Protein AF-0000000086142901 (afdb_homodimer)

Sequence (1434 aa):
MTILTLAIFSTAFSLIFLIIALRGPKYGRAIRNGGNLTPSSAAFLTSFFAKLIELSFVTVVVAFIGQALARRAFKLERARGITLAELNMRAWILQPGTMLTQWESVRYAGITFLGIVSFLAALFAILYTSAATALVQPQLVLPGFENRVLQGIVKSQYANVNYIGENCKTPIQSLYDQEFNKANPDVSKTTCLQIEYAASAYSNFHSYLGTWRDHSWGFGNSTTQLQTRPPGYAQFNGNTTVVAPWIEQKEVNQAAFQGYIINNVTMAMPHVGIVQAAIDPANDIMQPSEVQGALYNIRASVPSPMVNVLCLTMNKTALSPFVYNTWDRNPTACNETDWVTNGAWPRCVDYNGTFTNLTNHQNWDKNLEDIFRWGERWGPNKNPPIFPTLPKDYNTIVNDTIGLATWGATSIYLLLKGGPMDVSQAPTGGSDGTNYALCQMQAGLTANCYSSYNASIAGGSMEAVCGSGDPLQFDHSVPDATKGNDTLSKDWPNIAGEWARSLSLNAGLFSGNASNARLLSQLIVTSKANLSTTIPSIAEALAVLAGNTLIQSAMDSPFTMFWNYTNPTIDGSPQYFNASVRIQQYASGGSATYQKPFHVVLVAVVLMNVAILSYFFCHRDWYTDFSEPVHLFSLAVNSPPSYELAGSCGSGPSGDMYKTSWKLHRDGEHFYVDSQKQSGNNTAEFDSPRFSRRRLTQTFEMGSPMGKFKDRFSRQSMTILTLAIFSTAFSLIFLIIALRGPKYGRAIRNGGNLTPSSAAFLTSFFAKLIELSFVTVVVAFIGQALARRAFKLERARGITLAELNMRAWILQPGTMLTQWESVRYAGITFLGIVSFLAALFAILYTSAATALVQPQLVLPGFENRVLQGIVKSQYANVNYIGENCKTPIQSLYDQEFNKANPDVSKTTCLQIEYAASAYSNFHSYLGTWRDHSWGFGNSTTQLQTRPPGYAQFNGNTTVVAPWIEQKEVNQAAFQGYIINNVTMAMPHVGIVQAAIDPANDIMQPSEVQGALYNIRASVPSPMVNVLCLTMNKTALSPFVYNTWDRNPTACNETDWVTNGAWPRCVDYNGTFTNLTNHQNWDKNLEDIFRWGERWGPNKNPPIFPTLPKDYNTIVNDTIGLATWGATSIYLLLKGGPMDVSQAPTGGSDGTNYALCQMQAGLTANCYSSYNASIAGGSMEAVCGSGDPLQFDHSVPDATKGNDTLSKDWPNIAGEWARSLSLNAGLFSGNASNARLLSQLIVTSKANLSTTIPSIAEALAVLAGNTLIQSAMDSPFTMFWNYTNPTIDGSPQYFNASVRIQQYASGGSATYQKPFHVVLVAVVLMNVAILSYFFCHRDWYTDFSEPVHLFSLAVNSPPSYELAGSCGSGPSGDMYKTSWKLHRDGEHFYVDSQKQSGNNTAEFDSPRFSRRRLTQTFEMGSPMGKFKDRFSRQS

Nearest PDB structures (foldseek):
  7unf-assembly1_4  TM=2.293E-01  e=8.796E+00  Homo sapiens

pLDDT: mean 80.05, std 17.32, range [23.03, 98.19]

Structure (mmCIF, N/CA/C/O backbone):
data_AF-0000000086142901-model_v1
#
loop_
_entity.id
_entity.type
_entity.pdbx_description
1 polymer 'Uncharacterized protein'
#
loop_
_atom_site.group_PDB
_atom_site.id
_atom_site.type_symbol
_atom_site.label_atom_id
_atom_site.label_alt_id
_atom_site.label_comp_id
_atom_site.label_asym_id
_atom_site.label_entity_id
_atom_site.label_seq_id
_atom_site.pdbx_PDB_ins_code
_atom_site.Cartn_x
_atom_site.Cartn_y
_atom_site.Cartn_z
_atom_site.occupancy
_atom_site.B_iso_or_equiv
_atom_site.auth_seq_id
_atom_site.auth_comp_id
_atom_site.auth_asym_id
_atom_site.auth_atom_id
_atom_site.pdbx_PDB_model_num
ATOM 1 N N . MET A 1 1 ? -5.469 44.438 41.812 1 62.5 1 MET A N 1
ATOM 2 C CA . MET A 1 1 ? -5.605 42.969 41.906 1 62.5 1 MET A CA 1
ATOM 3 C C . MET A 1 1 ? -5.738 42.344 40.531 1 62.5 1 MET A C 1
ATOM 5 O O . MET A 1 1 ? -5.105 41.344 40.25 1 62.5 1 MET A O 1
ATOM 9 N N . THR A 1 2 ? -6.348 43.062 39.688 1 76.69 2 THR A N 1
ATOM 10 C CA . THR A 1 2 ? -6.594 42.469 38.375 1 76.69 2 THR A CA 1
ATOM 11 C C . THR A 1 2 ? -5.309 42.406 37.531 1 76.69 2 THR A C 1
ATOM 13 O O . THR A 1 2 ? -5.039 41.438 36.875 1 76.69 2 THR A O 1
ATOM 16 N N . ILE A 1 3 ? -4.422 43.406 37.781 1 80.38 3 ILE A N 1
ATOM 17 C CA . ILE A 1 3 ? -3.191 43.438 37 1 80.38 3 ILE A CA 1
ATOM 18 C C . ILE A 1 3 ? -2.225 42.375 37.5 1 80.38 3 ILE A C 1
ATOM 20 O O . ILE A 1 3 ? -1.501 41.75 36.719 1 80.38 3 ILE A O 1
ATOM 24 N N . LEU A 1 4 ? -2.305 42.188 38.812 1 85.06 4 LEU A N 1
ATOM 25 C CA . LEU A 1 4 ? -1.436 41.156 39.375 1 85.06 4 LEU A CA 1
ATOM 26 C C . LEU A 1 4 ? -1.856 39.781 38.906 1 85.06 4 LEU A C 1
ATOM 28 O O . LEU A 1 4 ? -1.008 38.938 38.594 1 85.06 4 LEU A O 1
ATOM 32 N N . THR A 1 5 ? -3.156 39.594 38.812 1 86.81 5 THR A N 1
ATOM 33 C CA . THR A 1 5 ? -3.658 38.312 38.312 1 86.81 5 THR A CA 1
ATOM 34 C C . THR A 1 5 ? -3.281 38.094 36.844 1 86.81 5 THR A C 1
ATOM 36 O O . THR A 1 5 ? -2.969 37 36.438 1 86.81 5 THR A O 1
ATOM 39 N N . LEU A 1 6 ? -3.301 39.094 36.094 1 88.25 6 LEU A N 1
ATOM 40 C CA . LEU A 1 6 ? -2.936 39 34.688 1 88.25 6 LEU A CA 1
ATOM 41 C C . LEU A 1 6 ? -1.439 38.75 34.531 1 88.25 6 LEU A C 1
ATOM 43 O O . LEU A 1 6 ? -1.016 38.062 33.594 1 88.25 6 LEU A O 1
ATOM 47 N N . ALA A 1 7 ? -0.731 39.375 35.438 1 89.94 7 ALA A N 1
ATOM 48 C CA . ALA A 1 7 ? 0.712 39.156 35.406 1 89.94 7 ALA A CA 1
ATOM 49 C C . ALA A 1 7 ? 1.062 37.719 35.719 1 89.94 7 ALA A C 1
ATOM 51 O O . ALA A 1 7 ? 1.968 37.125 35.125 1 89.94 7 ALA A O 1
ATOM 52 N N . ILE A 1 8 ? 0.31 37.25 36.625 1 93.62 8 ILE A N 1
ATOM 53 C CA . ILE A 1 8 ? 0.53 35.844 37 1 93.62 8 ILE A CA 1
ATOM 54 C C . ILE A 1 8 ? 0.117 34.938 35.812 1 93.62 8 ILE A C 1
ATOM 56 O O . ILE A 1 8 ? 0.821 33.969 35.5 1 93.62 8 ILE A O 1
ATOM 60 N N . PHE A 1 9 ? -0.939 35.188 35.219 1 92.56 9 PHE A N 1
ATOM 61 C CA . PHE A 1 9 ? -1.415 34.406 34.062 1 92.56 9 PHE A CA 1
ATOM 62 C C . PHE A 1 9 ? -0.41 34.469 32.938 1 92.56 9 PHE A C 1
ATOM 64 O O . PHE A 1 9 ? -0.052 33.438 32.344 1 92.56 9 PHE A O 1
ATOM 71 N N . SER A 1 10 ? 0.023 35.594 32.562 1 93.25 10 SER A N 1
ATOM 72 C CA . SER A 1 10 ? 0.961 35.75 31.453 1 93.25 10 SER A CA 1
ATOM 73 C C . SER A 1 10 ? 2.275 35.031 31.734 1 93.25 10 SER A C 1
ATOM 75 O O . SER A 1 10 ? 2.852 34.438 30.828 1 93.25 10 SER A O 1
ATOM 77 N N . THR A 1 11 ? 2.725 35.125 32.906 1 95.81 11 THR A N 1
ATOM 78 C CA . THR A 1 11 ? 3.977 34.469 33.25 1 95.81 11 THR A CA 1
ATOM 79 C C . THR A 1 11 ? 3.812 32.938 33.25 1 95.81 11 THR A C 1
ATOM 81 O O . THR A 1 11 ? 4.645 32.219 32.688 1 95.81 11 THR A O 1
ATOM 84 N N . ALA A 1 12 ? 2.719 32.531 33.781 1 96.38 12 ALA A N 1
ATOM 85 C CA . ALA A 1 12 ? 2.496 31.078 33.875 1 96.38 12 ALA A CA 1
ATOM 86 C C . ALA A 1 12 ? 2.311 30.484 32.469 1 96.38 12 ALA A C 1
ATOM 88 O O . ALA A 1 12 ? 2.93 29.469 32.125 1 96.38 12 ALA A O 1
ATOM 89 N N . PHE A 1 13 ? 1.517 31.016 31.672 1 96.5 13 PHE A N 1
ATOM 90 C CA . PHE A 1 13 ? 1.195 30.438 30.375 1 96.5 13 PHE A CA 1
ATOM 91 C C . PHE A 1 13 ? 2.344 30.641 29.391 1 96.5 13 PHE A C 1
ATOM 93 O O . PHE A 1 13 ? 2.57 29.812 28.516 1 96.5 13 PHE A O 1
ATOM 100 N N . SER A 1 14 ? 3.006 31.75 29.469 1 96.44 14 SER A N 1
ATOM 101 C CA . SER A 1 14 ? 4.191 31.922 28.641 1 96.44 14 SER A CA 1
ATOM 102 C C . SER A 1 14 ? 5.27 30.906 29 1 96.44 14 SER A C 1
ATOM 104 O O . SER A 1 14 ? 5.996 30.422 28.125 1 96.44 14 SER A O 1
ATOM 106 N N . LEU A 1 15 ? 5.344 30.672 30.297 1 96.81 15 LEU A N 1
ATOM 107 C CA . LEU A 1 15 ? 6.297 29.656 30.734 1 96.81 15 LEU A CA 1
ATOM 108 C C . LEU A 1 15 ? 5.906 28.281 30.203 1 96.81 15 LEU A C 1
ATOM 110 O O . LEU A 1 15 ? 6.77 27.5 29.781 1 96.81 15 LEU A O 1
ATOM 114 N N . ILE A 1 16 ? 4.668 27.969 30.219 1 96.38 16 ILE A N 1
ATOM 115 C CA . ILE A 1 16 ? 4.18 26.688 29.719 1 96.38 16 ILE A CA 1
ATOM 116 C C . ILE A 1 16 ? 4.508 26.578 28.234 1 96.38 16 ILE A C 1
ATOM 118 O O . ILE A 1 16 ? 4.992 25.531 27.781 1 96.38 16 ILE A O 1
ATOM 122 N N . PHE A 1 17 ? 4.27 27.609 27.484 1 96.62 17 PHE A N 1
ATOM 123 C CA . PHE A 1 17 ? 4.539 27.594 26.047 1 96.62 17 PHE A CA 1
ATOM 124 C C . PHE A 1 17 ? 6.031 27.438 25.781 1 96.62 17 PHE A C 1
ATOM 126 O O . PHE A 1 17 ? 6.426 26.75 24.844 1 96.62 17 PHE A O 1
ATOM 133 N N . LEU A 1 18 ? 6.824 28.078 26.609 1 96.19 18 LEU A N 1
ATOM 134 C CA . LEU A 1 18 ? 8.266 27.938 26.453 1 96.19 18 LEU A CA 1
ATOM 135 C C . LEU A 1 18 ? 8.711 26.5 26.75 1 96.19 18 LEU A C 1
ATOM 137 O O . LEU A 1 18 ? 9.523 25.953 26.016 1 96.19 18 LEU A O 1
ATOM 141 N N . ILE A 1 19 ? 8.148 25.953 27.75 1 95.94 19 ILE A N 1
ATOM 142 C CA . ILE A 1 19 ? 8.5 24.578 28.094 1 95.94 19 ILE A CA 1
ATOM 143 C C . ILE A 1 19 ? 8.094 23.641 26.969 1 95.94 19 ILE A C 1
ATOM 145 O O . ILE A 1 19 ? 8.852 22.734 26.609 1 95.94 19 ILE A O 1
ATOM 149 N N . ILE A 1 20 ? 6.965 23.781 26.375 1 94.88 20 ILE A N 1
ATOM 150 C CA . ILE A 1 20 ? 6.48 22.953 25.281 1 94.88 20 ILE A CA 1
ATOM 151 C C . ILE A 1 20 ? 7.391 23.125 24.062 1 94.88 20 ILE A C 1
ATOM 153 O O . ILE A 1 20 ? 7.715 22.141 23.391 1 94.88 20 ILE A O 1
ATOM 157 N N . ALA A 1 21 ? 7.801 24.312 23.828 1 94.56 21 ALA A N 1
ATOM 158 C CA . ALA A 1 21 ? 8.656 24.594 22.672 1 94.56 21 ALA A CA 1
ATOM 159 C C . ALA A 1 21 ? 10.047 23.984 22.875 1 94.56 21 ALA A C 1
ATOM 161 O O . ALA A 1 21 ? 10.664 23.5 21.906 1 94.56 21 ALA A O 1
ATOM 162 N N . LEU A 1 22 ? 10.547 24.031 24.094 1 93.19 22 LEU A N 1
ATOM 163 C CA . LEU A 1 22 ? 11.891 23.531 24.359 1 93.19 22 LEU A CA 1
ATOM 164 C C . LEU A 1 22 ? 11.883 22 24.469 1 93.19 22 LEU A C 1
ATOM 166 O O . LEU A 1 22 ? 12.789 21.344 23.969 1 93.19 22 LEU A O 1
ATOM 170 N N . ARG A 1 23 ? 10.922 21.469 25.125 1 91.44 23 ARG A N 1
ATOM 171 C CA . ARG A 1 23 ? 10.867 20.016 25.328 1 91.44 23 ARG A CA 1
ATOM 172 C C . ARG A 1 23 ? 10.352 19.312 24.078 1 91.44 23 ARG A C 1
ATOM 174 O O . ARG A 1 23 ? 10.742 18.172 23.797 1 91.44 23 ARG A O 1
ATOM 181 N N . GLY A 1 24 ? 9.555 19.938 23.359 1 89.69 24 GLY A N 1
ATOM 182 C CA . GLY A 1 24 ? 8.984 19.328 22.172 1 89.69 24 GLY A CA 1
ATOM 183 C C . GLY A 1 24 ? 8.289 18 22.453 1 89.69 24 GLY A C 1
ATOM 184 O O . GLY A 1 24 ? 8.68 16.969 21.938 1 89.69 24 GLY A O 1
ATOM 185 N N . PRO A 1 25 ? 7.309 18.047 23.219 1 90 25 PRO A N 1
ATOM 186 C CA . PRO A 1 25 ? 6.609 16.812 23.562 1 90 25 PRO A CA 1
ATOM 187 C C . PRO A 1 25 ? 5.922 16.156 22.359 1 90 25 PRO A C 1
ATOM 189 O O . PRO A 1 25 ? 5.434 16.859 21.469 1 90 25 PRO A O 1
ATOM 192 N N . LYS A 1 26 ? 5.895 14.875 22.438 1 88.44 26 LYS A N 1
ATOM 193 C CA . LYS A 1 26 ? 5.156 14.086 21.469 1 88.44 26 LYS A CA 1
ATOM 194 C C . LYS A 1 26 ? 3.75 13.766 21.969 1 88.44 26 LYS A C 1
ATOM 196 O O . LYS A 1 26 ? 3.572 13.336 23.109 1 88.44 26 LYS A O 1
ATOM 201 N N . TYR A 1 27 ? 2.814 14.016 21.125 1 88.69 27 TYR A N 1
ATOM 202 C CA . TYR A 1 27 ? 1.436 13.93 21.594 1 88.69 27 TYR A CA 1
ATOM 203 C C . TYR A 1 27 ? 0.85 12.547 21.312 1 88.69 27 TYR A C 1
ATOM 205 O O . TYR A 1 27 ? -0.23 12.211 21.797 1 88.69 27 TYR A O 1
ATOM 213 N N . GLY A 1 28 ? 1.497 11.688 20.656 1 80.81 28 GLY A N 1
ATOM 214 C CA . GLY A 1 28 ? 1.035 10.328 20.391 1 80.81 28 GLY A CA 1
ATOM 215 C C . GLY A 1 28 ? -0.374 10.281 19.828 1 80.81 28 GLY A C 1
ATOM 216 O O . GLY A 1 28 ? -0.684 10.953 18.844 1 80.81 28 GLY A O 1
ATOM 217 N N . ARG A 1 29 ? -1.363 9.625 20.562 1 83.81 29 ARG A N 1
ATOM 218 C CA . ARG A 1 29 ? -2.729 9.422 20.094 1 83.81 29 ARG A CA 1
ATOM 219 C C . ARG A 1 29 ? -3.639 10.562 20.516 1 83.81 29 ARG A C 1
ATOM 221 O O . ARG A 1 29 ? -4.816 10.594 20.156 1 83.81 29 ARG A O 1
ATOM 228 N N . ALA A 1 30 ? -3.037 11.461 21.125 1 85.25 30 ALA A N 1
ATOM 229 C CA . ALA A 1 30 ? -3.855 12.586 21.578 1 85.25 30 ALA A CA 1
ATOM 230 C C . ALA A 1 30 ? -4.297 13.438 20.391 1 85.25 30 ALA A C 1
ATOM 232 O O . ALA A 1 30 ? -5.395 14 20.391 1 85.25 30 ALA A O 1
ATOM 233 N N . ILE A 1 31 ? -3.406 13.562 19.438 1 86.06 31 ILE A N 1
ATOM 234 C CA . ILE A 1 31 ? -3.738 14.305 18.219 1 86.06 31 ILE A CA 1
ATOM 235 C C . ILE A 1 31 ? -3.809 13.344 17.031 1 86.06 31 ILE A C 1
ATOM 237 O O . ILE A 1 31 ? -2.793 12.773 16.625 1 86.06 31 ILE A O 1
ATOM 241 N N . ARG A 1 32 ? -5.008 13.023 16.609 1 79.56 32 ARG A N 1
ATOM 242 C CA . ARG A 1 32 ? -5.211 12.117 15.484 1 79.56 32 ARG A CA 1
ATOM 243 C C . ARG A 1 32 ? -6.438 12.516 14.672 1 79.56 32 ARG A C 1
ATOM 245 O O . ARG A 1 32 ? -7.242 13.344 15.125 1 79.56 32 ARG A O 1
ATOM 252 N N . ASN A 1 33 ? -6.402 11.852 13.523 1 74.06 33 ASN A N 1
ATOM 253 C CA . ASN A 1 33 ? -7.586 12.078 12.695 1 74.06 33 ASN A CA 1
ATOM 254 C C . ASN A 1 33 ? -8.812 11.367 13.266 1 74.06 33 ASN A C 1
ATOM 256 O O . ASN A 1 33 ? -8.773 10.172 13.547 1 74.06 33 ASN A O 1
ATOM 260 N N . GLY A 1 34 ? -9.75 12.039 13.57 1 69.25 34 GLY A N 1
ATOM 261 C CA . GLY A 1 34 ? -10.977 11.445 14.086 1 69.25 34 GLY A CA 1
ATOM 262 C C . GLY A 1 34 ? -10.984 11.32 15.602 1 69.25 34 GLY A C 1
ATOM 263 O O . GLY A 1 34 ? -11.93 10.773 16.172 1 69.25 34 GLY A O 1
ATOM 264 N N . GLY A 1 35 ? -9.852 11.703 16.125 1 74.75 35 GLY A N 1
ATOM 265 C CA . GLY A 1 35 ? -9.805 11.617 17.578 1 74.75 35 GLY A CA 1
ATOM 266 C C . GLY A 1 35 ? -10.398 12.836 18.266 1 74.75 35 GLY A C 1
ATOM 267 O O . GLY A 1 35 ? -11.18 13.57 17.656 1 74.75 35 GLY A O 1
ATOM 268 N N . ASN A 1 36 ? -10.102 12.906 19.594 1 77.5 36 ASN A N 1
ATOM 269 C CA . ASN A 1 36 ? -10.641 14 20.391 1 77.5 36 ASN A CA 1
ATOM 270 C C . ASN A 1 36 ? -10.07 15.352 19.953 1 77.5 36 ASN A C 1
ATOM 272 O O . ASN A 1 36 ? -10.773 16.359 19.984 1 77.5 36 ASN A O 1
ATOM 276 N N . LEU A 1 37 ? -8.805 15.258 19.547 1 85.38 37 LEU A N 1
ATOM 277 C CA . LEU A 1 37 ? -8.172 16.484 19.078 1 85.38 37 LEU A CA 1
ATOM 278 C C . LEU A 1 37 ? -7.59 16.281 17.672 1 85.38 37 LEU A C 1
ATOM 280 O O . LEU A 1 37 ? -6.633 15.523 17.5 1 85.38 37 LEU A O 1
ATOM 284 N N . THR A 1 38 ? -8.234 16.969 16.734 1 84.94 38 THR A N 1
ATOM 285 C CA . THR A 1 38 ? -7.73 16.922 15.359 1 84.94 38 THR A CA 1
ATOM 286 C C . THR A 1 38 ? -6.57 17.906 15.188 1 84.94 38 THR A C 1
ATOM 288 O O . THR A 1 38 ? -6.418 18.844 15.969 1 84.94 38 THR A O 1
ATOM 291 N N . PRO A 1 39 ? -5.738 17.688 14.219 1 82.81 39 PRO A N 1
ATOM 292 C CA . PRO A 1 39 ? -4.633 18.625 13.992 1 82.81 39 PRO A CA 1
ATOM 293 C C . PRO A 1 39 ? -5.105 20.047 13.727 1 82.81 39 PRO A C 1
ATOM 295 O O . PRO A 1 39 ? -4.465 21 14.172 1 82.81 39 PRO A O 1
ATOM 298 N N . SER A 1 40 ? -6.223 20.219 13.062 1 82.38 40 SER A N 1
ATOM 299 C CA . SER A 1 40 ? -6.758 21.547 12.805 1 82.38 40 SER A CA 1
ATOM 300 C C . SER A 1 40 ? -7.258 22.203 14.086 1 82.38 40 SER A C 1
ATOM 302 O O . SER A 1 40 ? -7.07 23.406 14.297 1 82.38 40 SER A O 1
ATOM 304 N N . SER A 1 41 ? -7.816 21.344 14.938 1 85.56 41 SER A N 1
ATOM 305 C CA . SER A 1 41 ? -8.281 21.859 16.219 1 85.56 41 SER A CA 1
ATOM 306 C C . SER A 1 41 ? -7.113 22.203 17.141 1 85.56 41 SER A C 1
ATOM 308 O O . SER A 1 41 ? -7.184 23.156 17.922 1 85.56 41 SER A O 1
ATOM 310 N N . ALA A 1 42 ? -6.137 21.391 17.062 1 88.38 42 ALA A N 1
ATOM 311 C CA . ALA A 1 42 ? -4.949 21.672 17.859 1 88.38 42 ALA A CA 1
ATOM 312 C C . ALA A 1 42 ? -4.277 22.969 17.406 1 88.38 42 ALA A C 1
ATOM 314 O O . ALA A 1 42 ? -3.785 23.75 18.234 1 88.38 42 ALA A O 1
ATOM 315 N N . ALA A 1 43 ? -4.25 23.203 16.141 1 87.06 43 ALA A N 1
ATOM 316 C CA . ALA A 1 43 ? -3.688 24.453 15.625 1 87.06 43 ALA A CA 1
ATOM 317 C C . ALA A 1 43 ? -4.523 25.656 16.047 1 87.06 43 ALA A C 1
ATOM 319 O O . ALA A 1 43 ? -3.977 26.703 16.391 1 87.06 43 ALA A O 1
ATOM 320 N N . PHE A 1 44 ? -5.824 25.5 16.047 1 86.62 44 PHE A N 1
ATOM 321 C CA . PHE A 1 44 ? -6.727 26.562 16.469 1 86.62 44 PHE A CA 1
ATOM 322 C C . PHE A 1 44 ? -6.535 26.875 17.953 1 86.62 44 PHE A C 1
ATOM 324 O O . PHE A 1 44 ? -6.465 28.031 18.344 1 86.62 44 PHE A O 1
ATOM 331 N N . LEU A 1 45 ? -6.434 25.875 18.734 1 89.12 45 LEU A N 1
ATOM 332 C CA . LEU A 1 45 ? -6.27 26.062 20.172 1 89.12 45 LEU A CA 1
ATOM 333 C C . LEU A 1 45 ? -4.93 26.719 20.484 1 89.12 45 LEU A C 1
ATOM 335 O O . LEU A 1 45 ? -4.836 27.547 21.391 1 89.12 45 LEU A O 1
ATOM 339 N N . THR A 1 46 ? -3.902 26.312 19.781 1 91.25 46 THR A N 1
ATOM 340 C CA . THR A 1 46 ? -2.598 26.922 19.984 1 91.25 46 THR A CA 1
ATOM 341 C C . THR A 1 46 ? -2.631 28.406 19.594 1 91.25 46 THR A C 1
ATOM 343 O O . THR A 1 46 ? -2.086 29.25 20.312 1 91.25 46 THR A O 1
ATOM 346 N N . SER A 1 47 ? -3.295 28.703 18.5 1 89.25 47 SER A N 1
ATOM 347 C CA . SER A 1 47 ? -3.396 30.094 18.078 1 89.25 47 SER A CA 1
ATOM 348 C C . SER A 1 47 ? -4.234 30.906 19.062 1 89.25 47 SER A C 1
ATOM 350 O O . SER A 1 47 ? -3.93 32.062 19.312 1 89.25 47 SER A O 1
ATOM 352 N N . PHE A 1 48 ? -5.23 30.328 19.656 1 89.5 48 PHE A N 1
ATOM 353 C CA . PHE A 1 48 ? -6.105 31 20.594 1 89.5 48 PHE A CA 1
ATOM 354 C C . PHE A 1 48 ? -5.363 31.328 21.891 1 89.5 48 PHE A C 1
ATOM 356 O O . PHE A 1 48 ? -5.426 32.438 22.391 1 89.5 48 PHE A O 1
ATOM 363 N N . PHE A 1 49 ? -4.633 30.422 22.406 1 93.12 49 PHE A N 1
ATOM 364 C CA . PHE A 1 49 ? -3.893 30.641 23.641 1 93.12 49 PHE A CA 1
ATOM 365 C C . PHE A 1 49 ? -2.701 31.562 23.391 1 93.12 49 PHE A C 1
ATOM 367 O O . PHE A 1 49 ? -2.332 32.344 24.266 1 93.12 49 PHE A O 1
ATOM 374 N N . ALA A 1 50 ? -2.123 31.406 22.234 1 93 50 ALA A N 1
ATOM 375 C CA . ALA A 1 50 ? -1.029 32.312 21.906 1 93 50 ALA A CA 1
ATOM 376 C C . ALA A 1 50 ? -1.507 33.781 21.906 1 93 50 ALA A C 1
ATOM 378 O O . ALA A 1 50 ? -0.81 34.656 22.391 1 93 50 ALA A O 1
ATOM 379 N N . LYS A 1 51 ? -2.676 33.969 21.422 1 90.12 51 LYS A N 1
ATOM 380 C CA . LYS A 1 51 ? -3.242 35.312 21.391 1 90.12 51 LYS A CA 1
ATOM 381 C C . LYS A 1 51 ? -3.566 35.812 22.797 1 90.12 51 LYS A C 1
ATOM 383 O O . LYS A 1 51 ? -3.379 36.969 23.109 1 90.12 51 LYS A O 1
ATOM 388 N N . LEU A 1 52 ? -4.023 34.969 23.609 1 90.5 52 LEU A N 1
ATOM 389 C CA . LEU A 1 52 ? -4.32 35.344 24.984 1 90.5 52 LEU A CA 1
ATOM 390 C C . LEU A 1 52 ? -3.043 35.719 25.734 1 90.5 52 LEU A C 1
ATOM 392 O O . LEU A 1 52 ? -3.035 36.656 26.547 1 90.5 52 LEU A O 1
ATOM 396 N N . ILE A 1 53 ? -2.029 35 25.5 1 92.94 53 ILE A N 1
ATOM 397 C CA . ILE A 1 53 ? -0.751 35.281 26.156 1 92.94 53 ILE A CA 1
ATOM 398 C C . ILE A 1 53 ? -0.192 36.594 25.625 1 92.94 53 ILE A C 1
ATOM 400 O O . ILE A 1 53 ? 0.309 37.406 26.406 1 92.94 53 ILE A O 1
ATOM 404 N N . GLU A 1 54 ? -0.274 36.75 24.375 1 91.06 54 GLU A N 1
ATOM 405 C CA . GLU A 1 54 ? 0.203 38 23.766 1 91.06 54 GLU A CA 1
ATOM 406 C C . GLU A 1 54 ? -0.53 39.188 24.344 1 91.06 54 GLU A C 1
ATOM 408 O O . GLU A 1 54 ? 0.098 40.188 24.719 1 91.06 54 GLU A O 1
ATOM 413 N N . LEU A 1 55 ? -1.835 39.094 24.453 1 87.88 55 LEU A N 1
ATOM 414 C CA . LEU A 1 55 ? -2.639 40.219 24.969 1 87.88 55 LEU A CA 1
ATOM 415 C C . LEU A 1 55 ? -2.34 40.469 26.438 1 87.88 55 LEU A C 1
ATOM 417 O O . LEU A 1 55 ? -2.27 41.625 26.875 1 87.88 55 LEU A O 1
ATOM 421 N N . SER A 1 56 ? -2.145 39.469 27.188 1 89.44 56 SER A N 1
ATOM 422 C CA . SER A 1 56 ? -1.824 39.625 28.594 1 89.44 56 SER A CA 1
ATOM 423 C C . SER A 1 56 ? -0.415 40.156 28.781 1 89.44 56 SER A C 1
ATOM 425 O O . SER A 1 56 ? -0.172 40.969 29.688 1 89.44 56 SER A O 1
ATOM 427 N N . PHE A 1 57 ? 0.478 39.75 27.984 1 91.88 57 PHE A N 1
ATOM 428 C CA . PHE A 1 57 ? 1.851 40.25 28.047 1 91.88 57 PHE A CA 1
ATOM 429 C C . PHE A 1 57 ? 1.905 41.75 27.766 1 91.88 57 PHE A C 1
ATOM 431 O O . PHE A 1 57 ? 2.553 42.5 28.5 1 91.88 57 PHE A O 1
ATOM 438 N N . VAL A 1 58 ? 1.199 42.125 26.75 1 87.88 58 VAL A N 1
ATOM 439 C CA . VAL A 1 58 ? 1.181 43.531 26.391 1 87.88 58 VAL A CA 1
ATOM 440 C C . VAL A 1 58 ? 0.562 44.344 27.531 1 87.88 58 VAL A C 1
ATOM 442 O O . VAL A 1 58 ? 1.075 45.406 27.891 1 87.88 58 VAL A O 1
ATOM 445 N N . THR A 1 59 ? -0.455 43.906 28.125 1 85.19 59 THR A N 1
ATOM 446 C CA . THR A 1 59 ? -1.133 44.594 29.219 1 85.19 59 THR A CA 1
ATOM 447 C C . THR A 1 59 ? -0.228 44.719 30.438 1 85.19 59 THR A C 1
ATOM 449 O O . THR A 1 59 ? -0.196 45.75 31.094 1 85.19 59 THR A O 1
ATOM 452 N N . VAL A 1 60 ? 0.451 43.688 30.688 1 88.56 60 VAL A N 1
ATOM 453 C CA . VAL A 1 60 ? 1.316 43.656 31.859 1 88.56 60 VAL A CA 1
ATOM 454 C C . VAL A 1 60 ? 2.51 44.594 31.656 1 88.56 60 VAL A C 1
ATOM 456 O O . VAL A 1 60 ? 2.945 45.281 32.562 1 88.56 60 VAL A O 1
ATOM 459 N N . VAL A 1 61 ? 3.047 44.625 30.5 1 89.12 61 VAL A N 1
ATOM 460 C CA . VAL A 1 61 ? 4.188 45.5 30.219 1 89.12 61 VAL A CA 1
ATOM 461 C C . VAL A 1 61 ? 3.76 46.969 30.312 1 89.12 61 VAL A C 1
ATOM 463 O O . VAL A 1 61 ? 4.5 47.781 30.844 1 89.12 61 VAL A O 1
ATOM 466 N N . VAL A 1 62 ? 2.611 47.281 29.812 1 85.31 62 VAL A N 1
ATOM 467 C CA . VAL A 1 62 ? 2.107 48.625 29.859 1 85.31 62 VAL A CA 1
ATOM 468 C C . VAL A 1 62 ? 1.879 49.031 31.328 1 85.31 62 VAL A C 1
ATOM 470 O O . VAL A 1 62 ? 2.17 50.188 31.703 1 85.31 62 VAL A O 1
ATOM 473 N N . ALA A 1 63 ? 1.381 48.156 32.094 1 84.12 63 ALA A N 1
ATOM 474 C CA . ALA A 1 63 ? 1.176 48.438 33.5 1 84.12 63 ALA A CA 1
ATOM 475 C C . ALA A 1 63 ? 2.506 48.656 34.219 1 84.12 63 ALA A C 1
ATOM 477 O O . ALA A 1 63 ? 2.607 49.469 35.125 1 84.12 63 ALA A O 1
ATOM 478 N N . PHE A 1 64 ? 3.447 47.906 33.844 1 87.5 64 PHE A N 1
ATOM 479 C CA . PHE A 1 64 ? 4.773 48.031 34.438 1 87.5 64 PHE A CA 1
ATOM 480 C C . PHE A 1 64 ? 5.375 49.406 34.125 1 87.5 64 PHE A C 1
ATOM 482 O O . PHE A 1 64 ? 5.922 50.062 35 1 87.5 64 PHE A O 1
ATOM 489 N N . ILE A 1 65 ? 5.32 49.781 32.875 1 84.81 65 ILE A N 1
ATOM 490 C CA . ILE A 1 65 ? 5.867 51.094 32.5 1 84.81 65 ILE A CA 1
ATOM 491 C C . ILE A 1 65 ? 5.121 52.219 33.219 1 84.81 65 ILE A C 1
ATOM 493 O O . ILE A 1 65 ? 5.73 53.188 33.656 1 84.81 65 ILE A O 1
ATOM 497 N N . GLY A 1 66 ? 3.828 52.094 33.344 1 82.06 66 GLY A N 1
ATOM 498 C CA . GLY A 1 66 ? 3.049 53.062 34.094 1 82.06 66 GLY A CA 1
ATOM 499 C C . GLY A 1 66 ? 3.455 53.188 35.562 1 82.06 66 GLY A C 1
ATOM 500 O O . GLY A 1 66 ? 3.557 54.281 36.094 1 82.06 66 GLY A O 1
ATOM 501 N N . GLN A 1 67 ? 3.699 52.062 36.094 1 82.5 67 GLN A N 1
ATOM 502 C CA . GLN A 1 67 ? 4.09 52.062 37.5 1 82.5 67 GLN A CA 1
ATOM 503 C C . GLN A 1 67 ? 5.512 52.594 37.688 1 82.5 67 GLN A C 1
ATOM 505 O O . GLN A 1 67 ? 5.805 53.281 38.656 1 82.5 67 GLN A O 1
ATOM 510 N N . ALA A 1 68 ? 6.371 52.219 36.812 1 82.38 68 ALA A N 1
ATOM 511 C CA . ALA A 1 68 ? 7.75 52.688 36.875 1 82.38 68 ALA A CA 1
ATOM 512 C C . ALA A 1 68 ? 7.828 54.219 36.719 1 82.38 68 ALA A C 1
ATOM 514 O O . ALA A 1 68 ? 8.602 54.875 37.406 1 82.38 68 ALA A O 1
ATOM 515 N N . LEU A 1 69 ? 7.051 54.75 35.844 1 79.81 69 LEU A N 1
ATOM 516 C CA . LEU A 1 69 ? 7.055 56.188 35.625 1 79.81 69 LEU A CA 1
ATOM 517 C C . LEU A 1 69 ? 6.371 56.906 36.75 1 79.81 69 LEU A C 1
ATOM 519 O O . LEU A 1 69 ? 6.797 58 37.156 1 79.81 69 LEU A O 1
ATOM 523 N N . ALA A 1 70 ? 5.328 56.344 37.344 1 77.38 70 ALA A N 1
ATOM 524 C CA . ALA A 1 70 ? 4.633 56.969 38.469 1 77.38 70 ALA A CA 1
ATOM 525 C C . ALA A 1 70 ? 5.527 57 39.688 1 77.38 70 ALA A C 1
ATOM 527 O O . ALA A 1 70 ? 5.512 58 40.438 1 77.38 70 ALA A O 1
ATOM 528 N N . ARG A 1 71 ? 6.227 56.031 39.906 1 77.69 71 ARG A N 1
ATOM 529 C CA . ARG A 1 71 ? 7.133 56.031 41.031 1 77.69 71 ARG A CA 1
ATOM 530 C C . ARG A 1 71 ? 8.258 57.031 40.875 1 77.69 71 ARG A C 1
ATOM 532 O O . ARG A 1 71 ? 8.688 57.688 41.844 1 77.69 71 ARG A O 1
ATOM 539 N N . ARG A 1 72 ? 8.766 57.062 39.719 1 77.12 72 ARG A N 1
ATOM 540 C CA . ARG A 1 72 ? 9.828 58.031 39.469 1 77.12 72 ARG A CA 1
ATOM 541 C C . ARG A 1 72 ? 9.312 59.469 39.594 1 77.12 72 ARG A C 1
ATOM 543 O O . ARG A 1 72 ? 10.047 60.375 40 1 77.12 72 ARG A O 1
ATOM 550 N N . ALA A 1 73 ? 8.07 59.688 39.188 1 73.06 73 ALA A N 1
ATOM 551 C CA . ALA A 1 73 ? 7.48 61.031 39.281 1 73.06 73 ALA A CA 1
ATOM 552 C C . ALA A 1 73 ? 7.223 61.438 40.719 1 73.06 73 ALA A C 1
ATOM 554 O O . ALA A 1 73 ? 7.293 62.594 41.062 1 73.06 73 ALA A O 1
ATOM 555 N N . PHE A 1 74 ? 6.863 60.531 41.656 1 67.38 74 PHE A N 1
ATOM 556 C CA . PHE A 1 74 ? 6.473 60.875 43 1 67.38 74 PHE A CA 1
ATOM 557 C C . PHE A 1 74 ? 7.68 60.844 43.938 1 67.38 74 PHE A C 1
ATOM 559 O O . PHE A 1 74 ? 7.82 61.719 44.781 1 67.38 74 PHE A O 1
ATOM 566 N N . LYS A 1 75 ? 8.266 59.781 44.281 1 58.81 75 LYS A N 1
ATOM 567 C CA . LYS A 1 75 ? 9.219 59.594 45.375 1 58.81 75 LYS A CA 1
ATOM 568 C C . LYS A 1 75 ? 10.43 60.531 45.219 1 58.81 75 LYS A C 1
ATOM 570 O O . LYS A 1 75 ? 11.039 60.938 46.188 1 58.81 75 LYS A O 1
ATOM 575 N N . LEU A 1 76 ? 11.125 60.625 44.125 1 50.19 76 LEU A N 1
ATOM 576 C CA . LEU A 1 76 ? 12.484 61.125 44.281 1 50.19 76 LEU A CA 1
ATOM 577 C C . LEU A 1 76 ? 12.508 62.656 44.281 1 50.19 76 LEU A C 1
ATOM 579 O O . LEU A 1 76 ? 12.117 63.281 43.312 1 50.19 76 LEU A O 1
ATOM 583 N N . GLU A 1 77 ? 12.383 63.312 45.469 1 45.03 77 GLU A N 1
ATOM 584 C CA . GLU A 1 77 ? 12.633 64.75 45.656 1 45.03 77 GLU A CA 1
ATOM 585 C C . GLU A 1 77 ? 13.609 65.25 44.594 1 45.03 77 GLU A C 1
ATOM 587 O O . GLU A 1 77 ? 13.438 66.375 44.094 1 45.03 77 GLU A O 1
ATOM 592 N N . ARG A 1 78 ? 14.805 64.812 44.562 1 46.22 78 ARG A N 1
ATOM 593 C CA . ARG A 1 78 ? 15.891 65.25 43.719 1 46.22 78 ARG A CA 1
ATOM 594 C C . ARG A 1 78 ? 15.812 64.625 42.344 1 46.22 78 ARG A C 1
ATOM 596 O O . ARG A 1 78 ? 16.734 64.75 41.531 1 46.22 78 ARG A O 1
ATOM 603 N N . ALA A 1 79 ? 14.867 63.656 42.031 1 52 79 ALA A N 1
ATOM 604 C CA . ALA A 1 79 ? 14.961 62.781 40.875 1 52 79 ALA A CA 1
ATOM 605 C C . ALA A 1 79 ? 14.352 63.438 39.625 1 52 79 ALA A C 1
ATOM 607 O O . ALA A 1 79 ? 13.539 64.312 39.75 1 52 79 ALA A O 1
ATOM 608 N N . ARG A 1 80 ? 14.812 63.094 38.406 1 58.19 80 ARG A N 1
ATOM 609 C CA . ARG A 1 80 ? 14.547 63.594 37.062 1 58.19 80 ARG A CA 1
ATOM 610 C C . ARG A 1 80 ? 13.102 63.344 36.656 1 58.19 80 ARG A C 1
ATOM 612 O O . ARG A 1 80 ? 12.578 62.25 36.875 1 58.19 80 ARG A O 1
ATOM 619 N N . GLY A 1 81 ? 12.18 64.25 36.781 1 67.19 81 GLY A N 1
ATOM 620 C CA . GLY A 1 81 ? 10.797 64.25 36.312 1 67.19 81 GLY A CA 1
ATOM 621 C C . GLY A 1 81 ? 10.547 63.281 35.156 1 67.19 81 GLY A C 1
ATOM 622 O O . GLY A 1 81 ? 11.336 62.375 34.906 1 67.19 81 GLY A O 1
ATOM 623 N N . ILE A 1 82 ? 9.32 63.031 34.75 1 74.38 82 ILE A N 1
ATOM 624 C CA . ILE A 1 82 ? 8.914 62.219 33.625 1 74.38 82 ILE A CA 1
ATOM 625 C C . ILE A 1 82 ? 8.891 63.062 32.344 1 74.38 82 ILE A C 1
ATOM 627 O O . ILE A 1 82 ? 8.406 64.188 32.375 1 74.38 82 ILE A O 1
ATOM 631 N N . THR A 1 83 ? 9.625 62.531 31.406 1 75.06 83 THR A N 1
ATOM 632 C CA . THR A 1 83 ? 9.609 63.281 30.141 1 75.06 83 THR A CA 1
ATOM 633 C C . THR A 1 83 ? 8.398 62.875 29.297 1 75.06 83 THR A C 1
ATOM 635 O O . THR A 1 83 ? 7.812 61.812 29.516 1 75.06 83 THR A O 1
ATOM 638 N N . LEU A 1 84 ? 7.945 63.719 28.438 1 75.88 84 LEU A N 1
ATOM 639 C CA . LEU A 1 84 ? 6.836 63.406 27.547 1 75.88 84 LEU A CA 1
ATOM 640 C C . LEU A 1 84 ? 7.172 62.25 26.641 1 75.88 84 LEU A C 1
ATOM 642 O O . LEU A 1 84 ? 6.277 61.5 26.234 1 75.88 84 LEU A O 1
ATOM 646 N N . ALA A 1 85 ? 8.445 62.094 26.312 1 73.81 85 ALA A N 1
ATOM 647 C CA . ALA A 1 85 ? 8.883 60.969 25.5 1 73.81 85 ALA A CA 1
ATOM 648 C C . ALA A 1 85 ? 8.68 59.656 26.219 1 73.81 85 ALA A C 1
ATOM 650 O O . ALA A 1 85 ? 8.328 58.656 25.609 1 73.81 85 ALA A O 1
ATOM 651 N N . GLU A 1 86 ? 8.789 59.656 27.469 1 77.38 86 GLU A N 1
ATOM 652 C CA . GLU A 1 86 ? 8.625 58.469 28.25 1 77.38 86 GLU A CA 1
ATOM 653 C C . GLU A 1 86 ? 7.152 58.094 28.422 1 77.38 86 GLU A C 1
ATOM 655 O O . GLU A 1 86 ? 6.797 56.938 28.547 1 77.38 86 GLU A O 1
ATOM 660 N N . LEU A 1 87 ? 6.352 59.094 28.391 1 75.81 87 LEU A N 1
ATOM 661 C CA . LEU A 1 87 ? 4.918 58.844 28.453 1 75.81 87 LEU A CA 1
ATOM 662 C C . LEU A 1 87 ? 4.418 58.188 27.172 1 75.81 87 LEU A C 1
ATOM 664 O O . LEU A 1 87 ? 3.438 57.438 27.188 1 75.81 87 LEU A O 1
ATOM 668 N N . ASN A 1 88 ? 5.156 58.375 26.156 1 77.06 88 ASN A N 1
ATOM 669 C CA . ASN A 1 88 ? 4.766 57.844 24.859 1 77.06 88 ASN A CA 1
ATOM 670 C C . ASN A 1 88 ? 5.203 56.375 24.688 1 77.06 88 ASN A C 1
ATOM 672 O O . ASN A 1 88 ? 4.828 55.719 23.719 1 77.06 88 ASN A O 1
ATOM 676 N N . MET A 1 89 ? 5.945 55.844 25.578 1 79.94 89 MET A N 1
ATOM 677 C CA . MET A 1 89 ? 6.387 54.469 25.5 1 79.94 89 MET A CA 1
ATOM 678 C C . MET A 1 89 ? 5.195 53.531 25.547 1 79.94 89 MET A C 1
ATOM 680 O O . MET A 1 89 ? 5.23 52.438 24.953 1 79.94 89 MET A O 1
ATOM 684 N N . ARG A 1 90 ? 4.184 53.906 26.203 1 79.19 90 ARG A N 1
ATOM 685 C CA . ARG A 1 90 ? 2.959 53.125 26.266 1 79.19 90 ARG A CA 1
ATOM 686 C C . ARG A 1 90 ? 2.363 52.938 24.875 1 79.19 90 ARG A C 1
ATOM 688 O O . ARG A 1 90 ? 1.878 51.844 24.531 1 79.19 90 ARG A O 1
ATOM 695 N N . ALA A 1 91 ? 2.475 53.938 24.094 1 77.19 91 ALA A N 1
ATOM 696 C CA . ALA A 1 91 ? 1.911 53.875 22.75 1 77.19 91 ALA A CA 1
ATOM 697 C C . ALA A 1 91 ? 2.734 52.969 21.844 1 77.19 91 ALA A C 1
ATOM 699 O O . ALA A 1 91 ? 2.195 52.344 20.938 1 77.19 91 ALA A O 1
ATOM 700 N N . TRP A 1 92 ? 4.027 52.875 22.203 1 78.88 92 TRP A N 1
ATOM 701 C CA . TRP A 1 92 ? 4.879 51.969 21.406 1 78.88 92 TRP A CA 1
ATOM 702 C C . TRP A 1 92 ? 4.422 50.531 21.547 1 78.88 92 TRP A C 1
ATOM 704 O O . TRP A 1 92 ? 4.449 49.75 20.578 1 78.88 92 TRP A O 1
ATOM 714 N N . ILE A 1 93 ? 4.027 50.125 22.641 1 80.75 93 ILE A N 1
ATOM 715 C CA . ILE A 1 93 ? 3.689 48.75 22.938 1 80.75 93 ILE A CA 1
ATOM 716 C C . ILE A 1 93 ? 2.279 48.438 22.438 1 80.75 93 ILE A C 1
ATOM 718 O O . ILE A 1 93 ? 2.027 47.375 21.891 1 80.75 93 ILE A O 1
ATOM 722 N N . LEU A 1 94 ? 1.42 49.406 22.641 1 79.81 94 LEU A N 1
ATOM 723 C CA . LEU A 1 94 ? 0.019 49.188 22.297 1 79.81 94 LEU A CA 1
ATOM 724 C C . LEU A 1 94 ? -0.205 49.344 20.797 1 79.81 94 LEU A C 1
ATOM 726 O O . LEU A 1 94 ? -1.048 48.656 20.219 1 79.81 94 LEU A O 1
ATOM 730 N N . GLN A 1 95 ? 0.51 50.312 20.25 1 77.88 95 GLN A N 1
ATOM 731 C CA . GLN A 1 95 ? 0.449 50.562 18.812 1 77.88 95 GLN A CA 1
ATOM 732 C C . GLN A 1 95 ? 1.849 50.656 18.219 1 77.88 95 GLN A C 1
ATOM 734 O O . GLN A 1 95 ? 2.33 51.75 17.906 1 77.88 95 GLN A O 1
ATOM 739 N N . PRO A 1 96 ? 2.301 49.5 17.875 1 73 96 PRO A N 1
ATOM 740 C CA . PRO A 1 96 ? 3.689 49.5 17.406 1 73 96 PRO A CA 1
ATOM 741 C C . PRO A 1 96 ? 3.877 50.312 16.125 1 73 96 PRO A C 1
ATOM 743 O O . PRO A 1 96 ? 4.996 50.719 15.805 1 73 96 PRO A O 1
ATOM 746 N N . GLY A 1 97 ? 2.869 50.562 15.414 1 68.81 97 GLY A N 1
ATOM 747 C CA . GLY A 1 97 ? 2.984 51.438 14.242 1 68.81 97 GLY A CA 1
ATOM 748 C C . GLY A 1 97 ? 3.395 52.844 14.578 1 68.81 97 GLY A C 1
ATOM 749 O O . GLY A 1 97 ? 3.941 53.562 13.734 1 68.81 97 GLY A O 1
ATOM 750 N N . THR A 1 98 ? 3.203 53.281 15.875 1 70.25 98 THR A N 1
ATOM 751 C CA . THR A 1 98 ? 3.514 54.656 16.297 1 70.25 98 THR A CA 1
ATOM 752 C C . THR A 1 98 ? 5.023 54.844 16.359 1 70.25 98 THR A C 1
ATOM 754 O O . THR A 1 98 ? 5.492 56 16.297 1 70.25 98 THR A O 1
ATOM 757 N N . MET A 1 99 ? 5.664 53.75 16.406 1 69.69 99 MET A N 1
ATOM 758 C CA . MET A 1 99 ? 7.121 53.875 16.422 1 69.69 99 MET A CA 1
ATOM 759 C C . MET A 1 99 ? 7.645 54.344 15.07 1 69.69 99 MET A C 1
ATOM 761 O O . MET A 1 99 ? 8.68 55.031 15.008 1 69.69 99 MET A O 1
ATOM 765 N N . LEU A 1 100 ? 6.789 53.969 14.125 1 66.06 100 LEU A N 1
ATOM 766 C CA . LEU A 1 100 ? 7.211 54.344 12.789 1 66.06 100 LEU A CA 1
ATOM 767 C C . LEU A 1 100 ? 6.707 55.75 12.453 1 66.06 100 LEU A C 1
ATOM 769 O O . LEU A 1 100 ? 7.371 56.5 11.734 1 66.06 100 LEU A O 1
ATOM 773 N N . THR A 1 101 ? 5.566 56.219 13.055 1 65.44 101 THR A N 1
ATOM 774 C CA . THR A 1 101 ? 4.969 57.5 12.719 1 65.44 101 THR A CA 1
ATOM 775 C C . THR A 1 101 ? 5.539 58.594 13.594 1 65.44 101 THR A C 1
ATOM 777 O O . THR A 1 101 ? 5.652 59.75 13.156 1 65.44 101 THR A O 1
ATOM 780 N N . GLN A 1 102 ? 5.758 58.344 14.883 1 66.5 102 GLN A N 1
ATOM 781 C CA . GLN A 1 102 ? 6.332 59.312 15.797 1 66.5 102 GLN A CA 1
ATOM 782 C C . GLN A 1 102 ? 7.773 58.969 16.156 1 66.5 102 GLN A C 1
ATOM 784 O O . GLN A 1 102 ? 8.07 58.625 17.297 1 66.5 102 GLN A O 1
ATOM 789 N N . TRP A 1 103 ? 8.602 59.094 15.133 1 70.75 103 TRP A N 1
ATOM 790 C CA . TRP A 1 103 ? 10 58.719 15.258 1 70.75 103 TRP A CA 1
ATOM 791 C C . TRP A 1 103 ? 10.719 59.562 16.281 1 70.75 103 TRP A C 1
ATOM 793 O O . TRP A 1 103 ? 11.672 59.125 16.922 1 70.75 103 TRP A O 1
ATOM 803 N N . GLU A 1 104 ? 10.219 60.812 16.562 1 70.38 104 GLU A N 1
ATOM 804 C CA . GLU A 1 104 ? 10.875 61.719 17.484 1 70.38 104 GLU A CA 1
ATOM 805 C C . GLU A 1 104 ? 10.789 61.219 18.922 1 70.38 104 GLU A C 1
ATOM 807 O O . GLU A 1 104 ? 11.75 61.344 19.688 1 70.38 104 GLU A O 1
ATOM 812 N N . SER A 1 105 ? 9.695 60.656 19.203 1 71.19 105 SER A N 1
ATOM 813 C CA . SER A 1 105 ? 9.555 60.125 20.562 1 71.19 105 SER A CA 1
ATOM 814 C C . SER A 1 105 ? 10.508 58.938 20.797 1 71.19 105 SER A C 1
ATOM 816 O O . SER A 1 105 ? 11.031 58.781 21.891 1 71.19 105 SER A O 1
ATOM 818 N N . VAL A 1 106 ? 10.805 58.219 19.703 1 73.44 106 VAL A N 1
ATOM 819 C CA . VAL A 1 106 ? 11.664 57.031 19.828 1 73.44 106 VAL A CA 1
ATOM 820 C C . VAL A 1 106 ? 13.125 57.469 19.938 1 73.44 106 VAL A C 1
ATOM 822 O O . VAL A 1 106 ? 13.906 56.844 20.672 1 73.44 106 VAL A O 1
ATOM 825 N N . ARG A 1 107 ? 13.469 58.5 19.25 1 73.06 107 ARG A N 1
ATOM 826 C CA . ARG A 1 107 ? 14.836 59.031 19.25 1 73.06 107 ARG A CA 1
ATOM 827 C C . ARG A 1 107 ? 15.234 59.5 20.641 1 73.06 107 ARG A C 1
ATOM 829 O O . ARG A 1 107 ? 16.359 59.281 21.094 1 73.06 107 ARG A O 1
ATOM 836 N N . TYR A 1 108 ? 14.25 60.156 21.422 1 72.44 108 TYR A N 1
ATOM 837 C CA . TYR A 1 108 ? 14.602 60.75 22.703 1 72.44 108 TYR A CA 1
ATOM 838 C C . TYR A 1 108 ? 14.398 59.781 23.844 1 72.44 108 TYR A C 1
ATOM 840 O O . TYR A 1 108 ? 15.117 59.812 24.844 1 72.44 108 TYR A O 1
ATOM 848 N N . ALA A 1 109 ? 13.453 58.906 23.672 1 70.44 109 ALA A N 1
ATOM 849 C CA . ALA A 1 109 ? 13.156 57.969 24.766 1 70.44 109 ALA A CA 1
ATOM 850 C C . ALA A 1 109 ? 13.781 56.594 24.5 1 70.44 109 ALA A C 1
ATOM 852 O O . ALA A 1 109 ? 13.922 55.781 25.422 1 70.44 109 ALA A O 1
ATOM 853 N N . GLY A 1 110 ? 14.258 56.312 23.312 1 69.81 110 GLY A N 1
ATOM 854 C CA . GLY A 1 110 ? 14.727 55 22.938 1 69.81 110 GLY A CA 1
ATOM 855 C C . GLY A 1 110 ? 16.062 54.656 23.562 1 69.81 110 GLY A C 1
ATOM 856 O O . GLY A 1 110 ? 16.375 53.469 23.734 1 69.81 110 GLY A O 1
ATOM 857 N N . ILE A 1 111 ? 16.75 55.625 23.984 1 75.31 111 ILE A N 1
ATOM 858 C CA . ILE A 1 111 ? 18.109 55.344 24.469 1 75.31 111 ILE A CA 1
ATOM 859 C C . ILE A 1 111 ? 18.078 55.094 25.984 1 75.31 111 ILE A C 1
ATOM 861 O O . ILE A 1 111 ? 19 54.531 26.547 1 75.31 111 ILE A O 1
ATOM 865 N N . THR A 1 112 ? 16.922 55.281 26.656 1 77.12 112 THR A N 1
ATOM 866 C CA . THR A 1 112 ? 16.797 55 28.078 1 77.12 112 THR A CA 1
ATOM 867 C C . THR A 1 112 ? 16.516 53.5 28.328 1 77.12 112 THR A C 1
ATOM 869 O O . THR A 1 112 ? 16.172 52.781 27.391 1 77.12 112 THR A O 1
ATOM 872 N N . PHE A 1 113 ? 16.797 53.094 29.484 1 82.06 113 PHE A N 1
ATOM 873 C CA . PHE A 1 113 ? 16.578 51.688 29.844 1 82.06 113 PHE A CA 1
ATOM 874 C C . PHE A 1 113 ? 15.117 51.312 29.641 1 82.06 113 PHE A C 1
ATOM 876 O O . PHE A 1 113 ? 14.82 50.25 29.078 1 82.06 113 PHE A O 1
ATOM 883 N N . LEU A 1 114 ? 14.25 52.156 30.078 1 83.38 114 LEU A N 1
ATOM 884 C CA . LEU A 1 114 ? 12.828 51.875 29.922 1 83.38 114 LEU A CA 1
ATOM 885 C C . LEU A 1 114 ? 12.422 51.906 28.453 1 83.38 114 LEU A C 1
ATOM 887 O O . LEU A 1 114 ? 11.508 51.188 28.031 1 83.38 114 LEU A O 1
ATOM 891 N N . GLY A 1 115 ? 13.062 52.688 27.688 1 83.38 115 GLY A N 1
ATOM 892 C CA . GLY A 1 115 ? 12.805 52.75 26.25 1 83.38 115 GLY A CA 1
ATOM 893 C C . GLY A 1 115 ? 13.219 51.5 25.516 1 83.38 115 GLY A C 1
ATOM 894 O O . GLY A 1 115 ? 12.484 51.031 24.656 1 83.38 115 GLY A O 1
ATOM 895 N N . ILE A 1 116 ? 14.258 50.969 25.922 1 85.44 116 ILE A N 1
ATOM 896 C CA . ILE A 1 116 ? 14.742 49.75 25.281 1 85.44 116 ILE A CA 1
ATOM 897 C C . ILE A 1 116 ? 13.828 48.562 25.656 1 85.44 116 ILE A C 1
ATOM 899 O O . ILE A 1 116 ? 13.5 47.719 24.812 1 85.44 116 ILE A O 1
ATOM 903 N N . VAL A 1 117 ? 13.477 48.531 26.828 1 86.5 117 VAL A N 1
ATOM 904 C CA . VAL A 1 117 ? 12.586 47.469 27.297 1 86.5 117 VAL A CA 1
ATOM 905 C C . VAL A 1 117 ? 11.25 47.562 26.562 1 86.5 117 VAL A C 1
ATOM 907 O O . VAL A 1 117 ? 10.672 46.531 26.188 1 86.5 117 VAL A O 1
ATOM 910 N N . SER A 1 118 ? 10.797 48.75 26.391 1 87.5 118 SER A N 1
ATOM 911 C CA . SER A 1 118 ? 9.531 48.938 25.688 1 87.5 118 SER A CA 1
ATOM 912 C C . SER A 1 118 ? 9.648 48.562 24.219 1 87.5 118 SER A C 1
ATOM 914 O O . SER A 1 118 ? 8.719 48 23.641 1 87.5 118 SER A O 1
ATOM 916 N N . PHE A 1 119 ? 10.75 48.875 23.641 1 87.19 119 PHE A N 1
ATOM 917 C CA . PHE A 1 119 ? 10.969 48.531 22.25 1 87.19 119 PHE A CA 1
ATOM 918 C C . PHE A 1 119 ? 11.031 47.031 22.062 1 87.19 119 PHE A C 1
ATOM 920 O O . PHE A 1 119 ? 10.414 46.469 21.156 1 87.19 119 PHE A O 1
ATOM 927 N N . LEU A 1 120 ? 11.703 46.375 22.844 1 89.5 120 LEU A N 1
ATOM 928 C CA . LEU A 1 120 ? 11.836 44.938 22.766 1 89.5 120 LEU A CA 1
ATOM 929 C C . LEU A 1 120 ? 10.516 44.25 23.078 1 89.5 120 LEU A C 1
ATOM 931 O O . LEU A 1 120 ? 10.172 43.219 22.469 1 89.5 120 LEU A O 1
ATOM 935 N N . ALA A 1 121 ? 9.836 44.781 24.016 1 90.38 121 ALA A N 1
ATOM 936 C CA . ALA A 1 121 ? 8.539 44.188 24.359 1 90.38 121 ALA A CA 1
ATOM 937 C C . ALA A 1 121 ? 7.566 44.312 23.188 1 90.38 121 ALA A C 1
ATOM 939 O O . ALA A 1 121 ? 6.781 43.375 22.938 1 90.38 121 ALA A O 1
ATOM 940 N N . ALA A 1 122 ? 7.617 45.406 22.516 1 88.75 122 ALA A N 1
ATOM 941 C CA . ALA A 1 122 ? 6.758 45.562 21.344 1 88.75 122 ALA A CA 1
ATOM 942 C C . ALA A 1 122 ? 7.129 44.594 20.25 1 88.75 122 ALA A C 1
ATOM 944 O O . ALA A 1 122 ? 6.254 43.969 19.625 1 88.75 122 ALA A O 1
ATOM 945 N N . LEU A 1 123 ? 8.32 44.406 20.047 1 89.25 123 LEU A N 1
ATOM 946 C CA . LEU A 1 123 ? 8.797 43.5 19.031 1 89.25 123 LEU A CA 1
ATOM 947 C C . LEU A 1 123 ? 8.414 42.062 19.359 1 89.25 123 LEU A C 1
ATOM 949 O O . LEU A 1 123 ? 7.934 41.344 18.484 1 89.25 123 LEU A O 1
ATOM 953 N N . PHE A 1 124 ? 8.609 41.688 20.562 1 93 124 PHE A N 1
ATOM 954 C CA . PHE A 1 124 ? 8.32 40.312 20.953 1 93 124 PHE A CA 1
ATOM 955 C C . PHE A 1 124 ? 6.82 40.062 20.984 1 93 124 PHE A C 1
ATOM 957 O O . PHE A 1 124 ? 6.367 38.938 20.719 1 93 124 PHE A O 1
ATOM 964 N N . ALA A 1 125 ? 6.09 41 21.219 1 89.44 125 ALA A N 1
ATOM 965 C CA . ALA A 1 125 ? 4.637 40.844 21.203 1 89.44 125 ALA A CA 1
ATOM 966 C C . ALA A 1 125 ? 4.137 40.625 19.781 1 89.44 125 ALA A C 1
ATOM 968 O O . ALA A 1 125 ? 3.217 39.844 19.547 1 89.44 125 ALA A O 1
ATOM 969 N N . ILE A 1 126 ? 4.77 41.281 18.828 1 88.25 126 ILE A N 1
ATOM 970 C CA . ILE A 1 126 ? 4.367 41.156 17.422 1 88.25 126 ILE A CA 1
ATOM 971 C C . ILE A 1 126 ? 4.707 39.75 16.906 1 88.25 126 ILE A C 1
ATOM 973 O O . ILE A 1 126 ? 3.955 39.188 16.125 1 88.25 126 ILE A O 1
ATOM 977 N N . LEU A 1 127 ? 5.715 39.219 17.359 1 91.69 127 LEU A N 1
ATOM 978 C CA . LEU A 1 127 ? 6.219 37.969 16.797 1 91.69 127 LEU A CA 1
ATOM 979 C C . LEU A 1 127 ? 5.75 36.781 17.641 1 91.69 127 LEU A C 1
ATOM 981 O O . LEU A 1 127 ? 5.98 35.625 17.266 1 91.69 127 LEU A O 1
ATOM 985 N N . TYR A 1 128 ? 5.051 37.062 18.672 1 93 128 TYR A N 1
ATOM 986 C CA . TYR A 1 128 ? 4.773 35.969 19.625 1 93 128 TYR A CA 1
ATOM 987 C C . TYR A 1 128 ? 3.85 34.938 19.016 1 93 128 TYR A C 1
ATOM 989 O O . TYR A 1 128 ? 4.105 33.719 19.125 1 93 128 TYR A O 1
ATOM 997 N N . THR A 1 129 ? 2.795 35.281 18.359 1 91.06 129 THR A N 1
ATOM 998 C CA . THR A 1 129 ? 1.849 34.344 17.797 1 91.06 129 THR A CA 1
ATOM 999 C C . THR A 1 129 ? 2.496 33.531 16.672 1 91.06 129 THR A C 1
ATOM 1001 O O . THR A 1 129 ? 2.238 32.344 16.516 1 91.06 129 THR A O 1
ATOM 1004 N N . SER A 1 130 ? 3.273 34.188 15.891 1 89.81 130 SER A N 1
ATOM 1005 C CA . SER A 1 130 ? 3.994 33.5 14.828 1 89.81 130 SER A CA 1
ATOM 1006 C C . SER A 1 130 ? 5.008 32.5 15.406 1 89.81 130 SER A C 1
ATOM 1008 O O . SER A 1 130 ? 5.219 31.422 14.852 1 89.81 130 SER A O 1
ATOM 1010 N N . ALA A 1 131 ? 5.652 32.969 16.406 1 92.44 131 ALA A N 1
ATOM 1011 C CA . ALA A 1 131 ? 6.605 32.094 17.062 1 92.44 131 ALA A CA 1
ATOM 1012 C C . ALA A 1 131 ? 5.898 30.875 17.672 1 92.44 131 ALA A C 1
ATOM 1014 O O . ALA A 1 131 ? 6.434 29.766 17.656 1 92.44 131 ALA A O 1
ATOM 1015 N N . ALA A 1 132 ? 4.758 31.141 18.219 1 93 132 ALA A N 1
ATOM 1016 C CA . ALA A 1 132 ? 3.979 30.031 18.781 1 93 132 ALA A CA 1
ATOM 1017 C C . ALA A 1 132 ? 3.541 29.062 17.688 1 93 132 ALA A C 1
ATOM 1019 O O . ALA A 1 132 ? 3.518 27.844 17.922 1 93 132 ALA A O 1
ATOM 1020 N N . THR A 1 133 ? 3.176 29.5 16.578 1 90.5 133 THR A N 1
ATOM 1021 C CA . THR A 1 133 ? 2.787 28.641 15.469 1 90.5 133 THR A CA 1
ATOM 1022 C C . THR A 1 133 ? 3.98 27.828 14.977 1 90.5 133 THR A C 1
ATOM 1024 O O . THR A 1 133 ? 3.832 26.656 14.602 1 90.5 133 THR A O 1
ATOM 1027 N N . ALA A 1 134 ? 5.102 28.406 15.023 1 89.88 134 ALA A N 1
ATOM 1028 C CA . ALA A 1 134 ? 6.301 27.75 14.5 1 89.88 134 ALA A CA 1
ATOM 1029 C C . ALA A 1 134 ? 6.816 26.688 15.477 1 89.88 134 ALA A C 1
ATOM 1031 O O . ALA A 1 134 ? 7.305 25.641 15.062 1 89.88 134 ALA A O 1
ATOM 1032 N N . LEU A 1 135 ? 6.668 26.984 16.781 1 93.19 135 LEU A N 1
ATOM 1033 C CA . LEU A 1 135 ? 7.395 26.141 17.719 1 93.19 135 LEU A CA 1
ATOM 1034 C C . LEU A 1 135 ? 6.426 25.359 18.609 1 93.19 135 LEU A C 1
ATOM 1036 O O . LEU A 1 135 ? 6.77 24.297 19.125 1 93.19 135 LEU A O 1
ATOM 1040 N N . VAL A 1 136 ? 5.316 25.859 18.859 1 93.44 136 VAL A N 1
ATOM 1041 C CA . VAL A 1 136 ? 4.422 25.25 19.844 1 93.44 136 VAL A CA 1
ATOM 1042 C C . VAL A 1 136 ? 3.344 24.453 19.125 1 93.44 136 VAL A C 1
ATOM 1044 O O . VAL A 1 136 ? 2.918 23.406 19.625 1 93.44 136 VAL A O 1
ATOM 1047 N N . GLN A 1 137 ? 2.916 24.938 18.031 1 92.06 137 GLN A N 1
ATOM 1048 C CA . GLN A 1 137 ? 1.888 24.219 17.297 1 92.06 137 GLN A CA 1
ATOM 1049 C C . GLN A 1 137 ? 2.377 22.828 16.891 1 92.06 137 GLN A C 1
ATOM 1051 O O . GLN A 1 137 ? 3.494 22.672 16.391 1 92.06 137 GLN A O 1
ATOM 1056 N N . PRO A 1 138 ? 1.494 21.828 17.141 1 89.88 138 PRO A N 1
ATOM 1057 C CA . PRO A 1 138 ? 1.891 20.469 16.781 1 89.88 138 PRO A CA 1
ATOM 1058 C C . PRO A 1 138 ? 2.039 20.281 15.273 1 89.88 138 PRO A C 1
ATOM 1060 O O . PRO A 1 138 ? 1.152 20.672 14.508 1 89.88 138 PRO A O 1
ATOM 1063 N N . GLN A 1 139 ? 3.213 19.812 14.945 1 84.25 139 GLN A N 1
ATOM 1064 C CA . GLN A 1 139 ? 3.518 19.5 13.547 1 84.25 139 GLN A CA 1
ATOM 1065 C C . GLN A 1 139 ? 4 18.062 13.406 1 84.25 139 GLN A C 1
ATOM 1067 O O . GLN A 1 139 ? 4.441 17.438 14.375 1 84.25 139 GLN A O 1
ATOM 1072 N N . LEU A 1 140 ? 3.883 17.547 12.195 1 80.75 140 LEU A N 1
ATOM 1073 C CA . LEU A 1 140 ? 4.305 16.172 11.945 1 80.75 140 LEU A CA 1
ATOM 1074 C C . LEU A 1 140 ? 5.824 16.078 11.859 1 80.75 140 LEU A C 1
ATOM 1076 O O . LEU A 1 140 ? 6.449 16.781 11.055 1 80.75 140 LEU A O 1
ATOM 1080 N N . VAL A 1 141 ? 6.383 15.312 12.727 1 82.81 141 VAL A N 1
ATOM 1081 C CA . VAL A 1 141 ? 7.832 15.156 12.766 1 82.81 141 VAL A CA 1
ATOM 1082 C C . VAL A 1 141 ? 8.188 13.672 12.914 1 82.81 141 VAL A C 1
ATOM 1084 O O . VAL A 1 141 ? 7.438 12.914 13.539 1 82.81 141 VAL A O 1
ATOM 1087 N N . LEU A 1 142 ? 9.25 13.258 12.266 1 83.81 142 LEU A N 1
ATOM 1088 C CA . LEU A 1 142 ? 9.812 11.922 12.438 1 83.81 142 LEU A CA 1
ATOM 1089 C C . LEU A 1 142 ? 10.969 11.938 13.43 1 83.81 142 LEU A C 1
ATOM 1091 O O . LEU A 1 142 ? 12.055 12.43 13.117 1 83.81 142 LEU A O 1
ATOM 1095 N N . PRO A 1 143 ? 10.695 11.43 14.562 1 86.12 143 PRO A N 1
ATOM 1096 C CA . PRO A 1 143 ? 11.75 11.438 15.578 1 86.12 143 PRO A CA 1
ATOM 1097 C C . PRO A 1 143 ? 12.852 10.422 15.289 1 86.12 143 PRO A C 1
ATOM 1099 O O . PRO A 1 143 ? 12.789 9.695 14.289 1 86.12 143 PRO A O 1
ATOM 1102 N N . GLY A 1 144 ? 13.945 10.477 16.109 1 87.31 144 GLY A N 1
ATOM 1103 C CA . GLY A 1 144 ? 14.984 9.469 15.992 1 87.31 144 GLY A CA 1
ATOM 1104 C C . GLY A 1 144 ? 14.562 8.109 16.5 1 87.31 144 GLY A C 1
ATOM 1105 O O . GLY A 1 144 ? 13.461 7.953 17.031 1 87.31 144 GLY A O 1
ATOM 1106 N N . PHE A 1 145 ? 15.414 7.105 16.297 1 93.44 145 PHE A N 1
ATOM 1107 C CA . PHE A 1 145 ? 15.125 5.75 16.75 1 93.44 145 PHE A CA 1
ATOM 1108 C C . PHE A 1 145 ? 15.203 5.652 18.266 1 93.44 145 PHE A C 1
ATOM 1110 O O . PHE A 1 145 ? 16.094 6.234 18.891 1 93.44 145 PHE A O 1
ATOM 1117 N N . GLU A 1 146 ? 14.25 5.109 18.859 1 92.31 146 GLU A N 1
ATOM 1118 C CA . GLU A 1 146 ? 14.227 4.832 20.297 1 92.31 146 GLU A CA 1
ATOM 1119 C C . GLU A 1 146 ? 14.227 3.332 20.562 1 92.31 146 GLU A C 1
ATOM 1121 O O . GLU A 1 146 ? 13.477 2.582 19.938 1 92.31 146 GLU A O 1
ATOM 1126 N N . ASN A 1 147 ? 15.078 2.859 21.484 1 93.81 147 ASN A N 1
ATOM 1127 C CA . ASN A 1 147 ? 15.133 1.445 21.828 1 93.81 147 ASN A CA 1
ATOM 1128 C C . ASN A 1 147 ? 13.969 1.045 22.734 1 93.81 147 ASN A C 1
ATOM 1130 O O . ASN A 1 147 ? 13.672 1.733 23.719 1 93.81 147 ASN A O 1
ATOM 1134 N N . ARG A 1 148 ? 13.289 0.081 22.344 1 93.75 148 ARG A N 1
ATOM 1135 C CA . ARG A 1 148 ? 12.156 -0.451 23.094 1 93.75 148 ARG A CA 1
ATOM 1136 C C . ARG A 1 148 ? 12.102 -1.973 23 1 93.75 148 ARG A C 1
ATOM 1138 O O . ARG A 1 148 ? 12.68 -2.564 22.094 1 93.75 148 ARG A O 1
ATOM 1145 N N . VAL A 1 149 ? 11.539 -2.531 24.047 1 95.81 149 VAL A N 1
ATOM 1146 C CA . VAL A 1 149 ? 11.25 -3.963 24.016 1 95.81 149 VAL A CA 1
ATOM 1147 C C . VAL A 1 149 ? 9.836 -4.195 23.5 1 95.81 149 VAL A C 1
ATOM 1149 O O . VAL A 1 149 ? 8.867 -3.67 24.062 1 95.81 149 VAL A O 1
ATOM 1152 N N . LEU A 1 150 ? 9.766 -4.848 22.438 1 97.06 150 LEU A N 1
ATOM 1153 C CA . LEU A 1 150 ? 8.469 -5.164 21.844 1 97.06 150 LEU A CA 1
ATOM 1154 C C . LEU A 1 150 ? 8.078 -6.609 22.141 1 97.06 150 LEU A C 1
ATOM 1156 O O . LEU A 1 150 ? 8.922 -7.418 22.531 1 97.06 150 LEU A O 1
ATOM 1160 N N . GLN A 1 151 ? 6.832 -6.828 22 1 96.5 151 GLN A N 1
ATOM 1161 C CA . GLN A 1 151 ? 6.352 -8.195 22.203 1 96.5 151 GLN A CA 1
ATOM 1162 C C . GLN A 1 151 ? 5.57 -8.68 20.984 1 96.5 151 GLN A C 1
ATOM 1164 O O . GLN A 1 151 ? 4.922 -7.891 20.297 1 96.5 151 GLN A O 1
ATOM 1169 N N . GLY A 1 152 ? 5.688 -9.961 20.688 1 95.44 152 GLY A N 1
ATOM 1170 C CA . GLY A 1 152 ? 4.91 -10.648 19.672 1 95.44 152 GLY A CA 1
ATOM 1171 C C . GLY A 1 152 ? 4.297 -11.945 20.156 1 95.44 152 GLY A C 1
ATOM 1172 O O . GLY A 1 152 ? 4.855 -12.617 21.031 1 95.44 152 GLY A O 1
ATOM 1173 N N . ILE A 1 153 ? 3.174 -12.289 19.672 1 96.25 153 ILE A N 1
ATOM 1174 C CA . ILE A 1 153 ? 2.488 -13.516 20.062 1 96.25 153 ILE A CA 1
ATOM 1175 C C . ILE A 1 153 ? 3.023 -14.695 19.234 1 96.25 153 ILE A C 1
ATOM 1177 O O . ILE A 1 153 ? 3.057 -14.641 18.016 1 96.25 153 ILE A O 1
ATOM 1181 N N . VAL A 1 154 ? 3.475 -15.695 19.969 1 96.69 154 VAL A N 1
ATOM 1182 C CA . VAL A 1 154 ? 3.996 -16.906 19.328 1 96.69 154 VAL A CA 1
ATOM 1183 C C . VAL A 1 154 ? 2.99 -18.047 19.484 1 96.69 154 VAL A C 1
ATOM 1185 O O . VAL A 1 154 ? 2.449 -18.266 20.578 1 96.69 154 VAL A O 1
ATOM 1188 N N . LYS A 1 155 ? 2.74 -18.812 18.422 1 96.56 155 LYS A N 1
ATOM 1189 C CA . LYS A 1 155 ? 1.721 -19.859 18.484 1 96.56 155 LYS A CA 1
ATOM 1190 C C . LYS A 1 155 ? 2.291 -21.203 18.047 1 96.56 155 LYS A C 1
ATOM 1192 O O . LYS A 1 155 ? 1.744 -22.25 18.391 1 96.56 155 LYS A O 1
ATOM 1197 N N . SER A 1 156 ? 3.342 -21.203 17.25 1 96.5 156 SER A N 1
ATOM 1198 C CA . SER A 1 156 ? 3.859 -22.453 16.703 1 96.5 156 SER A CA 1
ATOM 1199 C C . SER A 1 156 ? 5.375 -22.406 16.547 1 96.5 156 SER A C 1
ATOM 1201 O O . SER A 1 156 ? 5.969 -21.328 16.516 1 96.5 156 SER A O 1
ATOM 1203 N N . GLN A 1 157 ? 5.953 -23.609 16.484 1 95.31 157 GLN A N 1
ATOM 1204 C CA . GLN A 1 157 ? 7.383 -23.703 16.203 1 95.31 157 GLN A CA 1
ATOM 1205 C C . GLN A 1 157 ? 7.688 -23.312 14.766 1 95.31 157 GLN A C 1
ATOM 1207 O O . GLN A 1 157 ? 6.793 -23.297 13.914 1 95.31 157 GLN A O 1
ATOM 1212 N N . TYR A 1 158 ? 8.992 -22.938 14.547 1 95.38 158 TYR A N 1
ATOM 1213 C CA . TYR A 1 158 ? 9.43 -22.578 13.203 1 95.38 158 TYR A CA 1
ATOM 1214 C C . TYR A 1 158 ? 9.242 -23.75 12.242 1 95.38 158 TYR A C 1
ATOM 1216 O O . TYR A 1 158 ? 9.562 -24.891 12.57 1 95.38 158 TYR A O 1
ATOM 1224 N N . ALA A 1 159 ? 8.641 -23.547 11.07 1 95.19 159 ALA A N 1
ATOM 1225 C CA . ALA A 1 159 ? 8.484 -24.5 9.969 1 95.19 159 ALA A CA 1
ATOM 1226 C C . ALA A 1 159 ? 7.574 -25.656 10.367 1 95.19 159 ALA A C 1
ATOM 1228 O O . ALA A 1 159 ? 7.855 -26.812 10.062 1 95.19 159 ALA A O 1
ATOM 1229 N N . ASN A 1 160 ? 6.504 -25.344 11.18 1 93.69 160 ASN A N 1
ATOM 1230 C CA . ASN A 1 160 ? 5.496 -26.344 11.539 1 93.69 160 ASN A CA 1
ATOM 1231 C C . ASN A 1 160 ? 4.496 -26.547 10.406 1 93.69 160 ASN A C 1
ATOM 1233 O O . ASN A 1 160 ? 3.586 -25.75 10.219 1 93.69 160 ASN A O 1
ATOM 1237 N N . VAL A 1 161 ? 4.594 -27.688 9.766 1 88.75 161 VAL A N 1
ATOM 1238 C CA . VAL A 1 161 ? 3.816 -27.953 8.562 1 88.75 161 VAL A CA 1
ATOM 1239 C C . VAL A 1 161 ? 2.334 -28.062 8.914 1 88.75 161 VAL A C 1
ATOM 1241 O O . VAL A 1 161 ? 1.475 -27.609 8.148 1 88.75 161 VAL A O 1
ATOM 1244 N N . ASN A 1 162 ? 2.012 -28.609 10.031 1 88.88 162 ASN A N 1
ATOM 1245 C CA . ASN A 1 162 ? 0.62 -28.781 10.438 1 88.88 162 ASN A CA 1
ATOM 1246 C C . ASN A 1 162 ? -0.042 -27.438 10.742 1 88.88 162 ASN A C 1
ATOM 1248 O O . ASN A 1 162 ? -1.198 -27.219 10.375 1 88.88 162 ASN A O 1
ATOM 1252 N N . TYR A 1 163 ? 0.724 -26.594 11.414 1 92.88 163 TYR A N 1
ATOM 1253 C CA . TYR A 1 163 ? 0.193 -25.281 11.727 1 92.88 163 TYR A CA 1
ATOM 1254 C C . TYR A 1 163 ? -0.04 -24.469 10.461 1 92.88 163 TYR A C 1
ATOM 1256 O O . TYR A 1 163 ? -1.06 -23.781 10.328 1 92.88 163 TYR A O 1
ATOM 1264 N N . ILE A 1 164 ? 0.862 -24.562 9.531 1 92.25 164 ILE A N 1
ATOM 1265 C CA . ILE A 1 164 ? 0.767 -23.812 8.273 1 92.25 164 ILE A CA 1
ATOM 1266 C C . ILE A 1 164 ? -0.439 -24.312 7.477 1 92.25 164 ILE A C 1
ATOM 1268 O O . ILE A 1 164 ? -1.188 -23.5 6.918 1 92.25 164 ILE A O 1
ATOM 1272 N N . GLY A 1 165 ? -0.648 -25.609 7.422 1 88.25 165 GLY A N 1
ATOM 1273 C CA . GLY A 1 165 ? -1.782 -26.172 6.707 1 88.25 165 GLY A CA 1
ATOM 1274 C C . GLY A 1 165 ? -3.119 -25.781 7.309 1 88.25 165 GLY A C 1
ATOM 1275 O O . GLY A 1 165 ? -4.078 -25.516 6.578 1 88.25 165 GLY A O 1
ATOM 1276 N N . GLU A 1 166 ? -3.154 -25.688 8.625 1 86.19 166 GLU A N 1
ATOM 1277 C CA . GLU A 1 166 ? -4.391 -25.359 9.32 1 86.19 166 GLU A CA 1
ATOM 1278 C C . GLU A 1 166 ? -4.766 -23.891 9.125 1 86.19 166 GLU A C 1
ATOM 1280 O O . GLU A 1 166 ? -5.941 -23.516 9.195 1 86.19 166 GLU A O 1
ATOM 1285 N N . ASN A 1 167 ? -3.783 -23.109 8.852 1 87.25 167 ASN A N 1
ATOM 1286 C CA . ASN A 1 167 ? -4.039 -21.672 8.75 1 87.25 167 ASN A CA 1
ATOM 1287 C C . ASN A 1 167 ? -4.246 -21.25 7.297 1 87.25 167 ASN A C 1
ATOM 1289 O O . ASN A 1 167 ? -4.48 -20.062 7.023 1 87.25 167 ASN A O 1
ATOM 1293 N N . CYS A 1 168 ? -4.137 -22.203 6.418 1 87.81 168 CYS A N 1
ATOM 1294 C CA . CYS A 1 168 ? -4.492 -21.891 5.039 1 87.81 168 CYS A CA 1
ATOM 1295 C C . CYS A 1 168 ? -5.992 -21.656 4.902 1 87.81 168 CYS A C 1
ATOM 1297 O O . CYS A 1 168 ? -6.797 -22.5 5.316 1 87.81 168 CYS A O 1
ATOM 1299 N N . LYS A 1 169 ? -6.414 -20.594 4.355 1 83.75 169 LYS A N 1
ATOM 1300 C CA . LYS A 1 169 ? -7.828 -20.25 4.277 1 83.75 169 LYS A CA 1
ATOM 1301 C C . LYS A 1 169 ? -8.508 -20.922 3.092 1 83.75 169 LYS A C 1
ATOM 1303 O O . LYS A 1 169 ? -8.289 -20.531 1.941 1 83.75 169 LYS A O 1
ATOM 1308 N N . THR A 1 170 ? -9.234 -21.984 3.314 1 84.06 170 THR A N 1
ATOM 1309 C CA . THR A 1 170 ? -10.016 -22.688 2.301 1 84.06 170 THR A CA 1
ATOM 1310 C C . THR A 1 170 ? -11.445 -22.906 2.777 1 84.06 170 THR A C 1
ATOM 1312 O O . THR A 1 170 ? -11.68 -23.172 3.959 1 84.06 170 THR A O 1
ATOM 1315 N N . PRO A 1 171 ? -12.391 -22.672 1.869 1 81.44 171 PRO A N 1
ATOM 1316 C CA . PRO A 1 171 ? -13.789 -22.938 2.246 1 81.44 171 PRO A CA 1
ATOM 1317 C C . PRO A 1 171 ? -14.148 -24.406 2.191 1 81.44 171 PRO A C 1
ATOM 1319 O O . PRO A 1 171 ? -15.227 -24.812 2.645 1 81.44 171 PRO A O 1
ATOM 1322 N N . ILE A 1 172 ? -13.266 -25.281 1.627 1 78.12 172 ILE A N 1
ATOM 1323 C CA . ILE A 1 172 ? -13.539 -26.703 1.475 1 78.12 172 ILE A CA 1
ATOM 1324 C C . ILE A 1 172 ? -13.391 -27.406 2.822 1 78.12 172 ILE A C 1
ATOM 1326 O O . ILE A 1 172 ? -12.352 -27.297 3.477 1 78.12 172 ILE A O 1
ATOM 1330 N N . GLN A 1 173 ? -14.453 -28 3.205 1 72.12 173 GLN A N 1
ATOM 1331 C CA . GLN A 1 173 ? -14.445 -28.688 4.492 1 72.12 173 GLN A CA 1
ATOM 1332 C C . GLN A 1 173 ? -13.688 -30.016 4.398 1 72.12 173 GLN A C 1
ATOM 1334 O O . GLN A 1 173 ? -13.656 -30.641 3.34 1 72.12 173 GLN A O 1
ATOM 1339 N N . SER A 1 174 ? -13.07 -30.359 5.441 1 65.06 174 SER A N 1
ATOM 1340 C CA . SER A 1 174 ? -12.242 -31.547 5.535 1 65.06 174 SER A CA 1
ATOM 1341 C C . SER A 1 174 ? -13.031 -32.812 5.164 1 65.06 174 SER A C 1
ATOM 1343 O O . SER A 1 174 ? -12.484 -33.75 4.578 1 65.06 174 SER A O 1
ATOM 1345 N N . LEU A 1 175 ? -14.281 -32.75 5.391 1 58.31 175 LEU A N 1
ATOM 1346 C CA . LEU A 1 175 ? -15.062 -33.938 5.164 1 58.31 175 LEU A CA 1
ATOM 1347 C C . LEU A 1 175 ? -15.258 -34.188 3.672 1 58.31 175 LEU A C 1
ATOM 1349 O O . LEU A 1 175 ? -15.492 -35.344 3.252 1 58.31 175 LEU A O 1
ATOM 1353 N N . TYR A 1 176 ? -15.133 -33.156 2.947 1 57.81 176 TYR A N 1
ATOM 1354 C CA . TYR A 1 176 ? -15.391 -33.25 1.515 1 57.81 176 TYR A CA 1
ATOM 1355 C C . TYR A 1 176 ? -14.156 -33.75 0.773 1 57.81 176 TYR A C 1
ATOM 1357 O O . TYR A 1 176 ? -14.281 -34.406 -0.267 1 57.81 176 TYR A O 1
ATOM 1365 N N . ASP A 1 177 ? -13.07 -33.375 1.214 1 57.62 177 ASP A N 1
ATOM 1366 C CA . ASP A 1 177 ? -11.891 -33.719 0.441 1 57.62 177 ASP A CA 1
ATOM 1367 C C . ASP A 1 177 ? -11.18 -34.938 1.053 1 57.62 177 ASP A C 1
ATOM 1369 O O . ASP A 1 177 ? -10.023 -34.844 1.464 1 57.62 177 ASP A O 1
ATOM 1373 N N . GLN A 1 178 ? -11.945 -35.969 1.439 1 51.06 178 GLN A N 1
ATOM 1374 C CA . GLN A 1 178 ? -11.352 -37.188 1.97 1 51.06 178 GLN A CA 1
ATOM 1375 C C . GLN A 1 178 ? -10.93 -38.125 0.844 1 51.06 178 GLN A C 1
ATOM 1377 O O . GLN A 1 178 ? -11.734 -38.469 -0.03 1 51.06 178 GLN A O 1
ATOM 1382 N N . GLU A 1 179 ? -9.938 -37.875 0.094 1 48.78 179 GLU A N 1
ATOM 1383 C CA . GLU A 1 179 ? -9.547 -38.906 -0.865 1 48.78 179 GLU A CA 1
ATOM 1384 C C . GLU A 1 179 ? -9.656 -40.312 -0.255 1 48.78 179 GLU A C 1
ATOM 1386 O O . GLU A 1 179 ? -9.234 -40.531 0.882 1 48.78 179 GLU A O 1
ATOM 1391 N N . PHE A 1 180 ? -10.484 -41.188 -0.951 1 35.91 180 PHE A N 1
ATOM 1392 C CA . PHE A 1 180 ? -10.938 -42.5 -0.572 1 35.91 180 PHE A CA 1
ATOM 1393 C C . PHE A 1 180 ? -9.758 -43.375 -0.14 1 35.91 180 PHE A C 1
ATOM 1395 O O . PHE A 1 180 ? -9.922 -44.281 0.67 1 35.91 180 PHE A O 1
ATOM 1402 N N . ASN A 1 181 ? -8.797 -43.625 -1.14 1 36.94 181 ASN A N 1
ATOM 1403 C CA . ASN A 1 181 ? -8.055 -44.844 -0.799 1 36.94 181 ASN A CA 1
ATOM 1404 C C . ASN A 1 181 ? -7.242 -44.656 0.482 1 36.94 181 ASN A C 1
ATOM 1406 O O . ASN A 1 181 ? -6.527 -45.562 0.902 1 36.94 181 ASN A O 1
ATOM 1410 N N . LYS A 1 182 ? -6.086 -43.656 0.461 1 46.31 182 LYS A N 1
ATOM 1411 C CA . LYS A 1 182 ? -5.02 -43.812 1.445 1 46.31 182 LYS A CA 1
ATOM 1412 C C . LYS A 1 182 ? -5.484 -43.375 2.834 1 46.31 182 LYS A C 1
ATOM 1414 O O . LYS A 1 182 ? -6.504 -42.719 2.969 1 46.31 182 LYS A O 1
ATOM 1419 N N . ALA A 1 183 ? -4.617 -43.562 3.869 1 40.62 183 ALA A N 1
ATOM 1420 C CA . ALA A 1 183 ? -4.602 -43.438 5.324 1 40.62 183 ALA A CA 1
ATOM 1421 C C . ALA A 1 183 ? -4.895 -42 5.766 1 40.62 183 ALA A C 1
ATOM 1423 O O . ALA A 1 183 ? -5.207 -41.75 6.934 1 40.62 183 ALA A O 1
ATOM 1424 N N . ASN A 1 184 ? -4.211 -40.906 5.258 1 47.91 184 ASN A N 1
ATOM 1425 C CA . ASN A 1 184 ? -4.348 -39.594 5.879 1 47.91 184 ASN A CA 1
ATOM 1426 C C . ASN A 1 184 ? -5.305 -38.688 5.094 1 47.91 184 ASN A C 1
ATOM 1428 O O . ASN A 1 184 ? -4.961 -38.219 4.016 1 47.91 184 ASN A O 1
ATOM 1432 N N . PRO A 1 185 ? -6.672 -38.562 5.363 1 52.88 185 PRO A N 1
ATOM 1433 C CA . PRO A 1 185 ? -7.965 -38.25 4.738 1 52.88 185 PRO A CA 1
ATOM 1434 C C . PRO A 1 185 ? -8.086 -36.781 4.301 1 52.88 185 PRO A C 1
ATOM 1436 O O . PRO A 1 185 ? -8.789 -36.5 3.334 1 52.88 185 PRO A O 1
ATOM 1439 N N . ASP A 1 186 ? -7.445 -35.844 4.98 1 60 186 ASP A N 1
ATOM 1440 C CA . ASP A 1 186 ? -7.855 -34.469 4.703 1 60 186 ASP A CA 1
ATOM 1441 C C . ASP A 1 186 ? -6.875 -33.781 3.748 1 60 186 ASP A C 1
ATOM 1443 O O . ASP A 1 186 ? -5.777 -33.406 4.152 1 60 186 ASP A O 1
ATOM 1447 N N . VAL A 1 187 ? -7.094 -33.938 2.359 1 71.81 187 VAL A N 1
ATOM 1448 C CA . VAL A 1 187 ? -6.223 -33.344 1.338 1 71.81 187 VAL A CA 1
ATOM 1449 C C . VAL A 1 187 ? -6.629 -31.906 1.073 1 71.81 187 VAL A C 1
ATOM 1451 O O . VAL A 1 187 ? -6.012 -31.219 0.249 1 71.81 187 VAL A O 1
ATOM 1454 N N . SER A 1 188 ? -7.602 -31.5 1.861 1 75.88 188 SER A N 1
ATOM 1455 C CA . SER A 1 188 ? -8.062 -30.141 1.641 1 75.88 188 SER A CA 1
ATOM 1456 C C . SER A 1 188 ? -6.996 -29.125 2.029 1 75.88 188 SER A C 1
ATOM 1458 O O . SER A 1 188 ? -6.801 -28.125 1.336 1 75.88 188 SER A O 1
ATOM 1460 N N . LYS A 1 189 ? -6.266 -29.438 3.066 1 80.44 189 LYS A N 1
ATOM 1461 C CA . LYS A 1 189 ? -5.23 -28.531 3.535 1 80.44 189 LYS A CA 1
ATOM 1462 C C . LYS A 1 189 ? -4.039 -28.5 2.582 1 80.44 189 LYS A C 1
ATOM 1464 O O . LYS A 1 189 ? -3.475 -27.453 2.303 1 80.44 189 LYS A O 1
ATOM 1469 N N . THR A 1 190 ? -3.758 -29.656 2.061 1 82.62 190 THR A N 1
ATOM 1470 C CA . THR A 1 190 ? -2.615 -29.766 1.161 1 82.62 190 THR A CA 1
ATOM 1471 C C . THR A 1 190 ? -2.9 -29.062 -0.161 1 82.62 190 THR A C 1
ATOM 1473 O O . THR A 1 190 ? -2.016 -28.406 -0.729 1 82.62 190 THR A O 1
ATOM 1476 N N . THR A 1 191 ? -4.125 -29.188 -0.608 1 85.94 191 THR A N 1
ATOM 1477 C CA . THR A 1 191 ? -4.504 -28.516 -1.849 1 85.94 191 THR A CA 1
ATOM 1478 C C . THR A 1 191 ? -4.441 -27 -1.687 1 85.94 191 THR A C 1
ATOM 1480 O O . THR A 1 191 ? -3.941 -26.297 -2.566 1 85.94 191 THR A O 1
ATOM 1483 N N . CYS A 1 192 ? -4.957 -26.562 -0.568 1 88.75 192 CYS A N 1
ATOM 1484 C CA . CYS A 1 192 ? -4.926 -25.125 -0.281 1 88.75 192 CYS A CA 1
ATOM 1485 C C . CYS A 1 192 ? -3.494 -24.609 -0.226 1 88.75 192 CYS A C 1
ATOM 1487 O O . CYS A 1 192 ? -3.186 -23.562 -0.801 1 88.75 192 CYS A O 1
ATOM 1489 N N . LEU A 1 193 ? -2.631 -25.359 0.386 1 90.56 193 LEU A N 1
ATOM 1490 C CA . LEU A 1 193 ? -1.234 -24.969 0.539 1 90.56 193 LEU A CA 1
ATOM 1491 C C . LEU A 1 193 ? -0.521 -24.953 -0.809 1 90.56 193 LEU A C 1
ATOM 1493 O O . LEU A 1 193 ? 0.31 -24.094 -1.071 1 90.56 193 LEU A O 1
ATOM 1497 N N . GLN A 1 194 ? -0.816 -25.938 -1.6 1 90.69 194 GLN A N 1
ATOM 1498 C CA . GLN A 1 194 ? -0.166 -26.016 -2.904 1 90.69 194 GLN A CA 1
ATOM 1499 C C . GLN A 1 194 ? -0.528 -24.812 -3.775 1 90.69 194 GLN A C 1
ATOM 1501 O O . GLN A 1 194 ? 0.325 -24.281 -4.484 1 90.69 194 GLN A O 1
ATOM 1506 N N . ILE A 1 195 ? -1.754 -24.375 -3.674 1 91.19 195 ILE A N 1
ATOM 1507 C CA . ILE A 1 195 ? -2.18 -23.203 -4.434 1 91.19 195 ILE A CA 1
ATOM 1508 C C . ILE A 1 195 ? -1.486 -21.953 -3.891 1 91.19 195 ILE A C 1
ATOM 1510 O O . ILE A 1 195 ? -1.018 -21.109 -4.66 1 91.19 195 ILE A O 1
ATOM 1514 N N . GLU A 1 196 ? -1.389 -21.906 -2.637 1 92.62 196 GLU A N 1
ATOM 1515 C CA . GLU A 1 196 ? -0.739 -20.75 -2.008 1 92.62 196 GLU A CA 1
ATOM 1516 C C . GLU A 1 196 ? 0.749 -20.703 -2.346 1 92.62 196 GLU A C 1
ATOM 1518 O O . GLU A 1 196 ? 1.295 -19.641 -2.625 1 92.62 196 GLU A O 1
ATOM 1523 N N . TYR A 1 197 ? 1.4 -21.828 -2.297 1 94.44 197 TYR A N 1
ATOM 1524 C CA . TYR A 1 197 ? 2.816 -21.906 -2.639 1 94.44 197 TYR A CA 1
ATOM 1525 C C . TYR A 1 197 ? 3.053 -21.469 -4.082 1 94.44 197 TYR A C 1
ATOM 1527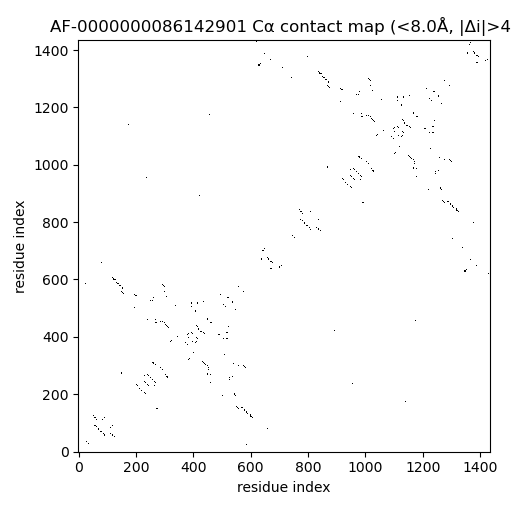 O O . TYR A 1 197 ? 3.955 -20.672 -4.359 1 94.44 197 TYR A O 1
ATOM 1535 N N . ALA A 1 198 ? 2.27 -21.984 -4.926 1 93.81 198 ALA A N 1
ATOM 1536 C CA . ALA A 1 198 ? 2.436 -21.656 -6.336 1 93.81 198 ALA A CA 1
ATOM 1537 C C . ALA A 1 198 ? 2.215 -20.172 -6.582 1 93.81 198 ALA A C 1
ATOM 1539 O O . ALA A 1 198 ? 2.977 -19.531 -7.312 1 93.81 198 ALA A O 1
ATOM 1540 N N . ALA A 1 199 ? 1.216 -19.672 -5.949 1 92.94 199 ALA A N 1
ATOM 1541 C CA . ALA A 1 199 ? 0.889 -18.266 -6.117 1 92.94 199 ALA A CA 1
ATOM 1542 C C . ALA A 1 199 ? 2.047 -17.375 -5.672 1 92.94 199 ALA A C 1
ATOM 1544 O O . ALA A 1 199 ? 2.506 -16.516 -6.426 1 92.94 199 ALA A O 1
ATOM 1545 N N . SER A 1 200 ? 2.52 -17.578 -4.527 1 94.06 200 SER A N 1
ATOM 1546 C CA . SER A 1 200 ? 3.551 -16.719 -3.955 1 94.06 200 SER A CA 1
ATOM 1547 C C . SER A 1 200 ? 4.898 -16.953 -4.633 1 94.06 200 SER A C 1
ATOM 1549 O O . SER A 1 200 ? 5.625 -15.992 -4.918 1 94.06 200 SER A O 1
ATOM 1551 N N . ALA A 1 201 ? 5.211 -18.156 -4.875 1 96.5 201 ALA A N 1
ATOM 1552 C CA . ALA A 1 201 ? 6.5 -18.469 -5.473 1 96.5 201 ALA A CA 1
ATOM 1553 C C . ALA A 1 201 ? 6.621 -17.875 -6.871 1 96.5 201 ALA A C 1
ATOM 1555 O O . ALA A 1 201 ? 7.617 -17.219 -7.191 1 96.5 201 ALA A O 1
ATOM 1556 N N . TYR A 1 202 ? 5.621 -18.094 -7.699 1 94.81 202 TYR A N 1
ATOM 1557 C CA . TYR A 1 202 ? 5.676 -17.594 -9.07 1 94.81 202 TYR A CA 1
ATOM 1558 C C . TYR A 1 202 ? 5.629 -16.062 -9.086 1 94.81 202 TYR A C 1
ATOM 1560 O O . TYR A 1 202 ? 6.25 -15.43 -9.945 1 94.81 202 TYR A O 1
ATOM 1568 N N . SER A 1 203 ? 4.887 -15.547 -8.203 1 92.81 203 SER A N 1
ATOM 1569 C CA . SER A 1 203 ? 4.84 -14.094 -8.133 1 92.81 203 SER A CA 1
ATOM 1570 C C . SER A 1 203 ? 6.203 -13.516 -7.766 1 92.81 203 SER A C 1
ATOM 1572 O O . SER A 1 203 ? 6.668 -12.562 -8.398 1 92.81 203 SER A O 1
ATOM 1574 N N . ASN A 1 204 ? 6.797 -14.039 -6.738 1 95.25 204 ASN A N 1
ATOM 1575 C CA . ASN A 1 204 ? 8.125 -13.602 -6.328 1 95.25 204 ASN A CA 1
ATOM 1576 C C . ASN A 1 204 ? 9.148 -13.797 -7.441 1 95.25 204 ASN A C 1
ATOM 1578 O O . ASN A 1 204 ? 9.977 -12.914 -7.691 1 95.25 204 ASN A O 1
ATOM 1582 N N . PHE A 1 205 ? 9.062 -14.93 -8.031 1 95.5 205 PHE A N 1
ATOM 1583 C CA . PHE A 1 205 ? 10.023 -15.266 -9.078 1 95.5 205 PHE A CA 1
ATOM 1584 C C . PHE A 1 205 ? 9.859 -14.344 -10.273 1 95.5 205 PHE A C 1
ATOM 1586 O O . PHE A 1 205 ? 10.852 -13.867 -10.836 1 95.5 205 PHE A O 1
ATOM 1593 N N . HIS A 1 206 ? 8.656 -14.07 -10.664 1 92.69 206 HIS A N 1
ATOM 1594 C CA . HIS A 1 206 ? 8.383 -13.18 -11.789 1 92.69 206 HIS A CA 1
ATOM 1595 C C . HIS A 1 206 ? 8.922 -11.781 -11.523 1 92.69 206 HIS A C 1
ATOM 1597 O O . HIS A 1 206 ? 9.531 -11.164 -12.406 1 92.69 206 HIS A O 1
ATOM 1603 N N . SER A 1 207 ? 8.664 -11.297 -10.383 1 91.81 207 SER A N 1
ATOM 1604 C CA . SER A 1 207 ? 9.164 -9.977 -10.023 1 91.81 207 SER A CA 1
ATOM 1605 C C . SER A 1 207 ? 10.688 -9.945 -9.992 1 91.81 207 SER A C 1
ATOM 1607 O O . SER A 1 207 ? 11.312 -8.961 -10.391 1 91.81 207 SER A O 1
ATOM 1609 N N . TYR A 1 208 ? 11.281 -10.977 -9.484 1 94.75 208 TYR A N 1
ATOM 1610 C CA . TYR A 1 208 ? 12.734 -11.086 -9.43 1 94.75 208 TYR A CA 1
ATOM 1611 C C . TYR A 1 208 ? 13.336 -11.094 -10.828 1 94.75 208 TYR A C 1
ATOM 1613 O O . TYR A 1 208 ? 14.344 -10.422 -11.086 1 94.75 208 TYR A O 1
ATOM 1621 N N . LEU A 1 209 ? 12.711 -11.867 -11.742 1 92.75 209 LEU A N 1
ATOM 1622 C CA . LEU A 1 209 ? 13.172 -11.898 -13.125 1 92.75 209 LEU A CA 1
ATOM 1623 C C . LEU A 1 209 ? 13.016 -10.531 -13.781 1 92.75 209 LEU A C 1
ATOM 1625 O O . LEU A 1 209 ? 13.836 -10.133 -14.609 1 92.75 209 LEU A O 1
ATOM 1629 N N . GLY A 1 210 ? 11.961 -9.898 -13.438 1 89.06 210 GLY A N 1
ATOM 1630 C CA . GLY A 1 210 ? 11.781 -8.539 -13.93 1 89.06 210 GLY A CA 1
ATOM 1631 C C . GLY A 1 210 ? 12.883 -7.598 -13.477 1 89.06 210 GLY A C 1
ATOM 1632 O O . GLY A 1 210 ? 13.344 -6.758 -14.25 1 89.06 210 GLY A O 1
ATOM 1633 N N . THR A 1 211 ? 13.273 -7.727 -12.242 1 90.38 211 THR A N 1
ATOM 1634 C CA . THR A 1 211 ? 14.367 -6.914 -11.719 1 90.38 211 THR A CA 1
ATOM 1635 C C . THR A 1 211 ? 15.664 -7.191 -12.477 1 90.38 211 THR A C 1
ATOM 1637 O O . THR A 1 211 ? 16.422 -6.273 -12.766 1 90.38 211 THR A O 1
ATOM 1640 N N . TRP A 1 212 ? 15.914 -8.422 -12.734 1 91.12 212 TRP A N 1
ATOM 1641 C CA . TRP A 1 212 ? 17.109 -8.797 -13.484 1 91.12 212 TRP A CA 1
ATOM 1642 C C . TRP A 1 212 ? 17.062 -8.227 -14.898 1 91.12 212 TRP A C 1
ATOM 1644 O O . TRP A 1 212 ? 18.078 -7.801 -15.438 1 91.12 212 TRP A O 1
ATOM 1654 N N . ARG A 1 213 ? 15.914 -8.297 -15.523 1 88 213 ARG A N 1
ATOM 1655 C CA . ARG A 1 213 ? 15.758 -7.711 -16.859 1 88 213 ARG A CA 1
ATOM 1656 C C . ARG A 1 213 ? 16.078 -6.223 -16.844 1 88 213 ARG A C 1
ATOM 1658 O O . ARG A 1 213 ? 16.812 -5.73 -17.703 1 88 213 ARG A O 1
ATOM 1665 N N . ASP A 1 214 ? 15.562 -5.508 -15.914 1 84.19 214 ASP A N 1
ATOM 1666 C CA . ASP A 1 214 ? 15.812 -4.074 -15.797 1 84.19 214 ASP A CA 1
ATOM 1667 C C . ASP A 1 214 ? 17.281 -3.795 -15.5 1 84.19 214 ASP A C 1
ATOM 1669 O O . ASP A 1 214 ? 17.844 -2.807 -15.977 1 84.19 214 ASP A O 1
ATOM 1673 N N . HIS A 1 215 ? 17.75 -4.68 -14.664 1 82.94 215 HIS A N 1
ATOM 1674 C CA . HIS A 1 215 ? 19.172 -4.562 -14.344 1 82.94 215 HIS A CA 1
ATOM 1675 C C . HIS A 1 215 ? 20.047 -4.777 -15.578 1 82.94 215 HIS A C 1
ATOM 1677 O O . HIS A 1 215 ? 21.047 -4.086 -15.773 1 82.94 215 HIS A O 1
ATOM 1683 N N . SER A 1 216 ? 19.734 -5.719 -16.375 1 80.25 216 SER A N 1
ATOM 1684 C CA . SER A 1 216 ? 20.516 -6.062 -17.562 1 80.25 216 SER A CA 1
ATOM 1685 C C . SER A 1 216 ? 20.375 -4.988 -18.641 1 80.25 216 SER A C 1
ATOM 1687 O O . SER A 1 216 ? 21.312 -4.766 -19.422 1 80.25 216 SER A O 1
ATOM 1689 N N . TRP A 1 217 ? 19.188 -4.406 -18.922 1 72.81 217 TRP A N 1
ATOM 1690 C CA . TRP A 1 217 ? 18.938 -3.41 -19.953 1 72.81 217 TRP A CA 1
ATOM 1691 C C . TRP A 1 217 ? 19.578 -2.074 -19.578 1 72.81 217 TRP A C 1
ATOM 1693 O O . TRP A 1 217 ? 19.594 -1.144 -20.391 1 72.81 217 TRP A O 1
ATOM 1703 N N . GLY A 1 218 ? 20.594 -1.955 -18.75 1 62.84 218 GLY A N 1
ATOM 1704 C CA . GLY A 1 218 ? 21.422 -0.769 -18.641 1 62.84 218 GLY A CA 1
ATOM 1705 C C . GLY A 1 218 ? 21.234 -0.018 -17.344 1 62.84 218 GLY A C 1
ATOM 1706 O O . GLY A 1 218 ? 21.906 0.985 -17.094 1 62.84 218 GLY A O 1
ATOM 1707 N N . PHE A 1 219 ? 20.25 -0.238 -16.625 1 53.66 219 PHE A N 1
ATOM 1708 C CA . PHE A 1 219 ? 20.109 0.66 -15.484 1 53.66 219 PHE A CA 1
ATOM 1709 C C . PHE A 1 219 ? 21.125 0.308 -14.398 1 53.66 219 PHE A C 1
ATOM 1711 O O . PHE A 1 219 ? 21.438 1.141 -13.547 1 53.66 219 PHE A O 1
ATOM 1718 N N . GLY A 1 220 ? 21.75 -0.95 -14.469 1 54.03 220 GLY A N 1
ATOM 1719 C CA . GLY A 1 220 ? 22.719 -1.273 -13.43 1 54.03 220 GLY A CA 1
ATOM 1720 C C . GLY A 1 220 ? 24.094 -1.629 -13.977 1 54.03 220 GLY A C 1
ATOM 1721 O O . GLY A 1 220 ? 24.219 -1.998 -15.148 1 54.03 220 GLY A O 1
ATOM 1722 N N . ASN A 1 221 ? 25.141 -1.039 -13.523 1 51.88 221 ASN A N 1
ATOM 1723 C CA . ASN A 1 221 ? 26.547 -1.355 -13.758 1 51.88 221 ASN A CA 1
ATOM 1724 C C . ASN A 1 221 ? 26.812 -2.85 -13.609 1 51.88 221 ASN A C 1
ATOM 1726 O O . ASN A 1 221 ? 26.625 -3.414 -12.531 1 51.88 221 ASN A O 1
ATOM 1730 N N . SER A 1 222 ? 26.719 -3.645 -14.68 1 56.56 222 SER A N 1
ATOM 1731 C CA . SER A 1 222 ? 26.984 -5.078 -14.734 1 56.56 222 SER A CA 1
ATOM 1732 C C . SER A 1 222 ? 28.281 -5.422 -14.008 1 56.56 222 SER A C 1
ATOM 1734 O O . SER A 1 222 ? 29.375 -5.062 -14.453 1 56.56 222 SER A O 1
ATOM 1736 N N . THR A 1 223 ? 28.312 -5.309 -12.695 1 63.19 223 THR A N 1
ATOM 1737 C CA . THR A 1 223 ? 29.516 -5.727 -11.984 1 63.19 223 THR A CA 1
ATOM 1738 C C . THR A 1 223 ? 29.484 -7.23 -11.727 1 63.19 223 THR A C 1
ATOM 1740 O O . THR A 1 223 ? 28.422 -7.84 -11.648 1 63.19 223 THR A O 1
ATOM 1743 N N . THR A 1 224 ? 30.562 -7.863 -11.891 1 69 224 THR A N 1
ATOM 1744 C CA . THR A 1 224 ? 30.766 -9.281 -11.586 1 69 224 THR A CA 1
ATOM 1745 C C . THR A 1 224 ? 30.859 -9.5 -10.086 1 69 224 THR A C 1
ATOM 1747 O O . THR A 1 224 ? 31.016 -10.633 -9.625 1 69 224 THR A O 1
ATOM 1750 N N . GLN A 1 225 ? 30.625 -8.398 -9.391 1 77.19 225 GLN A N 1
ATOM 1751 C CA . GLN A 1 225 ? 30.734 -8.531 -7.941 1 77.19 225 GLN A CA 1
ATOM 1752 C C . GLN A 1 225 ? 29.469 -9.133 -7.348 1 77.19 225 GLN A C 1
ATOM 1754 O O . GLN A 1 225 ? 28.359 -8.688 -7.652 1 77.19 225 GLN A O 1
ATOM 1759 N N . LEU A 1 226 ? 29.688 -10.102 -6.469 1 81.5 226 LEU A N 1
ATOM 1760 C CA . LEU A 1 226 ? 28.578 -10.852 -5.863 1 81.5 226 LEU A CA 1
ATOM 1761 C C . LEU A 1 226 ? 27.719 -9.945 -4.988 1 81.5 226 LEU A C 1
ATOM 1763 O O . LEU A 1 226 ? 26.516 -10.148 -4.887 1 81.5 226 LEU A O 1
ATOM 1767 N N . GLN A 1 227 ? 28.391 -8.859 -4.48 1 79.56 227 GLN A N 1
ATOM 1768 C CA . GLN A 1 227 ? 27.703 -8.008 -3.516 1 79.56 227 GLN A CA 1
ATOM 1769 C C . GLN A 1 227 ? 26.719 -7.066 -4.211 1 79.56 227 GLN A C 1
ATOM 1771 O O . GLN A 1 227 ? 25.797 -6.551 -3.58 1 79.56 227 GLN A O 1
ATOM 1776 N N . THR A 1 228 ? 26.906 -6.918 -5.453 1 83.69 228 THR A N 1
ATOM 1777 C CA . THR A 1 228 ? 26.078 -5.941 -6.16 1 83.69 228 THR A CA 1
ATOM 1778 C C . THR A 1 228 ? 24.953 -6.633 -6.926 1 83.69 228 THR A C 1
ATOM 1780 O O . THR A 1 228 ? 24.172 -5.973 -7.617 1 83.69 228 THR A O 1
ATOM 1783 N N . ARG A 1 229 ? 24.922 -7.926 -6.863 1 89.69 229 ARG A N 1
ATOM 1784 C CA . ARG A 1 229 ? 23.875 -8.656 -7.559 1 89.69 229 ARG A CA 1
ATOM 1785 C C . ARG A 1 229 ? 22.5 -8.352 -6.953 1 89.69 229 ARG A C 1
ATOM 1787 O O . ARG A 1 229 ? 22.391 -8.109 -5.75 1 89.69 229 ARG A O 1
ATOM 1794 N N . PRO A 1 230 ? 21.438 -8.25 -7.77 1 91.5 230 PRO A N 1
ATOM 1795 C CA . PRO A 1 230 ? 20.109 -7.973 -7.23 1 91.5 230 PRO A CA 1
ATOM 1796 C C . PRO A 1 230 ? 19.719 -8.906 -6.086 1 91.5 230 PRO A C 1
ATOM 1798 O O . PRO A 1 230 ? 19.906 -10.125 -6.191 1 91.5 230 PRO A O 1
ATOM 1801 N N . PRO A 1 231 ? 19.312 -8.328 -4.98 1 94.19 231 PRO A N 1
ATOM 1802 C CA . PRO A 1 231 ? 18.906 -9.172 -3.854 1 94.19 231 PRO A CA 1
ATOM 1803 C C . PRO A 1 231 ? 17.641 -9.969 -4.129 1 94.19 231 PRO A C 1
ATOM 1805 O O . PRO A 1 231 ? 16.969 -9.727 -5.133 1 94.19 231 PRO A O 1
ATOM 1808 N N . GLY A 1 232 ? 17.406 -10.938 -3.25 1 95.5 232 GLY A N 1
ATOM 1809 C CA . GLY A 1 232 ? 16.172 -11.68 -3.342 1 95.5 232 GLY A CA 1
ATOM 1810 C C . GLY A 1 232 ? 14.938 -10.82 -3.102 1 95.5 232 GLY A C 1
ATOM 1811 O O . GLY A 1 232 ? 15.047 -9.703 -2.588 1 95.5 232 GLY A O 1
ATOM 1812 N N . TYR A 1 233 ? 13.797 -11.367 -3.541 1 93.44 233 TYR A N 1
ATOM 1813 C CA . TYR A 1 233 ? 12.555 -10.609 -3.51 1 93.44 233 TYR A CA 1
ATOM 1814 C C . TYR A 1 233 ? 11.398 -11.484 -3.043 1 93.44 233 TYR A C 1
ATOM 1816 O O . TYR A 1 233 ? 11.359 -12.688 -3.324 1 93.44 233 TYR A O 1
ATOM 1824 N N . ALA A 1 234 ? 10.539 -10.914 -2.268 1 94.69 234 ALA A N 1
ATOM 1825 C CA . ALA A 1 234 ? 9.281 -11.555 -1.909 1 94.69 234 ALA A CA 1
ATOM 1826 C C . ALA A 1 234 ? 8.211 -10.523 -1.567 1 94.69 234 ALA A C 1
ATOM 1828 O O . ALA A 1 234 ? 8.523 -9.344 -1.387 1 94.69 234 ALA A O 1
ATOM 1829 N N . GLN A 1 235 ? 7.043 -10.969 -1.692 1 90.75 235 GLN A N 1
ATOM 1830 C CA . GLN A 1 235 ? 5.914 -10.148 -1.272 1 90.75 235 GLN A CA 1
ATOM 1831 C C . GLN A 1 235 ? 5.164 -10.789 -0.11 1 90.75 235 GLN A C 1
ATOM 1833 O O . GLN A 1 235 ? 4.934 -12 -0.11 1 90.75 235 GLN A O 1
ATOM 1838 N N . PHE A 1 236 ? 4.84 -9.93 0.902 1 89.12 236 PHE A N 1
ATOM 1839 C CA . PHE A 1 236 ? 4.086 -10.391 2.064 1 89.12 236 PHE A CA 1
ATOM 1840 C C . PHE A 1 236 ? 2.748 -9.672 2.16 1 89.12 236 PHE A C 1
ATOM 1842 O O . PHE A 1 236 ? 2.697 -8.438 2.139 1 89.12 236 PHE A O 1
ATOM 1849 N N . ASN A 1 237 ? 1.648 -10.367 2.184 1 77.06 237 ASN A N 1
ATOM 1850 C CA . ASN A 1 237 ? 0.281 -9.875 2.32 1 77.06 237 ASN A CA 1
ATOM 1851 C C . ASN A 1 237 ? -0.097 -8.938 1.177 1 77.06 237 ASN A C 1
ATOM 1853 O O . ASN A 1 237 ? -0.875 -8 1.367 1 77.06 237 ASN A O 1
ATOM 1857 N N . GLY A 1 238 ? 0.584 -8.977 0.123 1 74.75 238 GLY A N 1
ATOM 1858 C CA . GLY A 1 238 ? 0.233 -8.242 -1.079 1 74.75 238 GLY A CA 1
ATOM 1859 C C . GLY A 1 238 ? 0.596 -6.77 -1.002 1 74.75 238 GLY A C 1
ATOM 1860 O O . GLY A 1 238 ? 0.47 -6.043 -1.988 1 74.75 238 GLY A O 1
ATOM 1861 N N . ASN A 1 239 ? 1.069 -6.246 0.161 1 77.62 239 ASN A N 1
ATOM 1862 C CA . ASN A 1 239 ? 1.321 -4.812 0.268 1 77.62 239 ASN A CA 1
ATOM 1863 C C . ASN A 1 239 ? 2.701 -4.527 0.853 1 77.62 239 ASN A C 1
ATOM 1865 O O . ASN A 1 239 ? 3.076 -3.367 1.034 1 77.62 239 ASN A O 1
ATOM 1869 N N . THR A 1 240 ? 3.395 -5.57 1.241 1 88 240 THR A N 1
ATOM 1870 C CA . THR A 1 240 ? 4.715 -5.387 1.833 1 88 240 THR A CA 1
ATOM 1871 C C . THR A 1 240 ? 5.789 -6.023 0.958 1 88 240 THR A C 1
ATOM 1873 O O . THR A 1 240 ? 5.75 -7.227 0.689 1 88 240 THR A O 1
ATOM 1876 N N . THR A 1 241 ? 6.676 -5.211 0.488 1 90.19 241 THR A N 1
ATOM 1877 C CA . THR A 1 241 ? 7.797 -5.715 -0.298 1 90.19 241 THR A CA 1
ATOM 1878 C C . THR A 1 241 ? 8.93 -6.18 0.613 1 90.19 241 THR A C 1
ATOM 1880 O O . THR A 1 241 ? 9.297 -5.484 1.562 1 90.19 241 THR A O 1
ATOM 1883 N N . VAL A 1 242 ? 9.438 -7.348 0.377 1 95.56 242 VAL A N 1
ATOM 1884 C CA . VAL A 1 242 ? 10.508 -7.918 1.185 1 95.56 242 VAL A CA 1
ATOM 1885 C C . VAL A 1 242 ? 11.789 -7.992 0.361 1 95.56 242 VAL A C 1
ATOM 1887 O O . VAL A 1 242 ? 11.805 -8.578 -0.725 1 95.56 242 VAL A O 1
ATOM 1890 N N . VAL A 1 243 ? 12.828 -7.391 0.866 1 94.81 243 VAL A N 1
ATOM 1891 C CA . VAL A 1 243 ? 14.156 -7.484 0.275 1 94.81 243 VAL A CA 1
ATOM 1892 C C . VAL A 1 243 ? 14.992 -8.5 1.046 1 94.81 243 VAL A C 1
ATOM 1894 O O . VAL A 1 243 ? 15.156 -8.391 2.264 1 94.81 243 VAL A O 1
ATOM 1897 N N . ALA A 1 244 ? 15.438 -9.469 0.407 1 96.75 244 ALA A N 1
ATOM 1898 C CA . ALA A 1 244 ? 16.203 -10.555 1.011 1 96.75 244 ALA A CA 1
ATOM 1899 C C . ALA A 1 244 ? 17.641 -10.562 0.507 1 96.75 244 ALA A C 1
ATOM 1901 O O . ALA A 1 244 ? 17.922 -11.062 -0.584 1 96.75 244 ALA A O 1
ATOM 1902 N N . PRO A 1 245 ? 18.562 -10.148 1.315 1 95.94 245 PRO A N 1
ATOM 1903 C CA . PRO A 1 245 ? 19.969 -10.086 0.881 1 95.94 245 PRO A CA 1
ATOM 1904 C C . PRO A 1 245 ? 20.625 -11.461 0.821 1 95.94 245 PRO A C 1
ATOM 1906 O O . PRO A 1 245 ? 20.172 -12.398 1.472 1 95.94 245 PRO A O 1
ATOM 1909 N N . TRP A 1 246 ? 21.672 -11.547 -0.028 1 95.81 246 TRP A N 1
ATOM 1910 C CA . TRP A 1 246 ? 22.531 -12.727 -0.061 1 95.81 246 TRP A CA 1
ATOM 1911 C C . TRP A 1 246 ? 23.562 -12.688 1.063 1 95.81 246 TRP A C 1
ATOM 1913 O O . TRP A 1 246 ? 24.203 -11.664 1.278 1 95.81 246 TRP A O 1
ATOM 1923 N N . ILE A 1 247 ? 23.562 -13.805 1.802 1 93.44 247 ILE A N 1
ATOM 1924 C CA . ILE A 1 247 ? 24.547 -13.875 2.875 1 93.44 247 ILE A CA 1
ATOM 1925 C C . ILE A 1 247 ? 25.516 -15.023 2.605 1 93.44 247 ILE A C 1
ATOM 1927 O O . ILE A 1 247 ? 25.219 -15.914 1.805 1 93.44 247 ILE A O 1
ATOM 1931 N N . GLU A 1 248 ? 26.672 -15.008 3.137 1 88.56 248 GLU A N 1
ATOM 1932 C CA . GLU A 1 248 ? 27.688 -16.047 2.99 1 88.56 248 GLU A CA 1
ATOM 1933 C C . GLU A 1 248 ? 27.984 -16.328 1.519 1 88.56 248 GLU A C 1
ATOM 1935 O O . GLU A 1 248 ? 27.953 -17.484 1.084 1 88.56 248 GLU A O 1
ATOM 1940 N N . GLN A 1 249 ? 28.172 -15.375 0.789 1 85.56 249 GLN A N 1
ATOM 1941 C CA . GLN A 1 249 ? 28.391 -15.531 -0.646 1 85.56 249 GLN A CA 1
ATOM 1942 C C . GLN A 1 249 ? 29.719 -16.219 -0.935 1 85.56 249 GLN A C 1
ATOM 1944 O O . GLN A 1 249 ? 30.734 -15.891 -0.316 1 85.56 249 GLN A O 1
ATOM 1949 N N . LYS A 1 250 ? 29.641 -17.156 -1.688 1 86.25 250 LYS A N 1
ATOM 1950 C CA . LYS A 1 250 ? 30.812 -17.891 -2.119 1 86.25 250 LYS A CA 1
ATOM 1951 C C . LYS A 1 250 ? 30.984 -17.828 -3.635 1 86.25 250 LYS A C 1
ATOM 1953 O O . LYS A 1 250 ? 30 -17.844 -4.371 1 86.25 250 LYS A O 1
ATOM 1958 N N . GLU A 1 251 ? 32.25 -17.844 -4.043 1 86.81 251 GLU A N 1
ATOM 1959 C CA . GLU A 1 251 ? 32.531 -17.844 -5.477 1 86.81 251 GLU A CA 1
ATOM 1960 C C . GLU A 1 251 ? 32.281 -19.234 -6.082 1 86.81 251 GLU A C 1
ATOM 1962 O O . GLU A 1 251 ? 32.312 -20.234 -5.375 1 86.81 251 GLU A O 1
ATOM 1967 N N . VAL A 1 252 ? 32.062 -19.234 -7.355 1 87.31 252 VAL A N 1
ATOM 1968 C CA . VAL A 1 252 ? 31.781 -20.484 -8.055 1 87.31 252 VAL A CA 1
ATOM 1969 C C . VAL A 1 252 ? 33.031 -21.375 -8.039 1 87.31 252 VAL A C 1
ATOM 1971 O O . VAL A 1 252 ? 32.938 -22.578 -7.793 1 87.31 252 VAL A O 1
ATOM 1974 N N . ASN A 1 253 ? 34.094 -20.688 -8.344 1 83.38 253 ASN A N 1
ATOM 1975 C CA . ASN A 1 253 ? 35.344 -21.422 -8.273 1 83.38 253 ASN A CA 1
ATOM 1976 C C . ASN A 1 253 ? 35.938 -21.375 -6.863 1 83.38 253 ASN A C 1
ATOM 1978 O O . ASN A 1 253 ? 36.5 -20.359 -6.445 1 83.38 253 ASN A O 1
ATOM 1982 N N . GLN A 1 254 ? 35.781 -22.531 -6.16 1 85.5 254 GLN A N 1
ATOM 1983 C CA . GLN A 1 254 ? 36.281 -22.609 -4.793 1 85.5 254 GLN A CA 1
ATOM 1984 C C . GLN A 1 254 ? 37.656 -23.234 -4.75 1 85.5 254 GLN A C 1
ATOM 1986 O O . GLN A 1 254 ? 37.906 -24.266 -5.383 1 85.5 254 GLN A 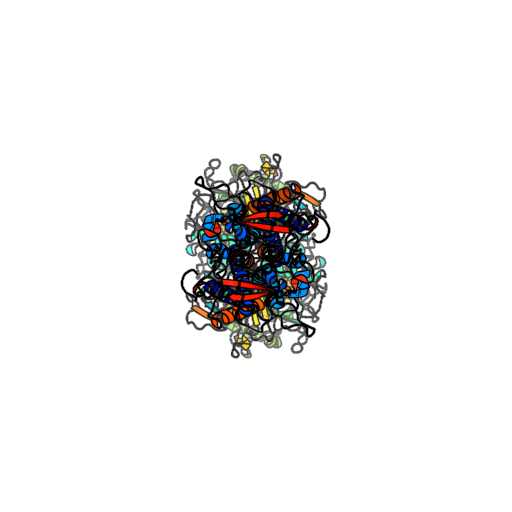O 1
ATOM 1991 N N . ALA A 1 255 ? 38.5 -22.641 -4.043 1 83.25 255 ALA A N 1
ATOM 1992 C CA . ALA A 1 255 ? 39.906 -23.094 -3.951 1 83.25 255 ALA A CA 1
ATOM 1993 C C . ALA A 1 255 ? 39.969 -24.516 -3.398 1 83.25 255 ALA A C 1
ATOM 1995 O O . ALA A 1 255 ? 40.844 -25.297 -3.805 1 83.25 255 ALA A O 1
ATOM 1996 N N . ALA A 1 256 ? 39.125 -24.828 -2.506 1 87.06 256 ALA A N 1
ATOM 1997 C CA . ALA A 1 256 ? 39.156 -26.141 -1.857 1 87.06 256 ALA A CA 1
ATOM 1998 C C . ALA A 1 256 ? 38.688 -27.234 -2.816 1 87.06 256 ALA A C 1
ATOM 2000 O O . ALA A 1 256 ? 39.062 -28.406 -2.645 1 87.06 256 ALA A O 1
ATOM 2001 N N . PHE A 1 257 ? 37.906 -26.891 -3.805 1 90.44 257 PHE A N 1
ATOM 2002 C CA . PHE A 1 257 ? 37.344 -27.859 -4.75 1 90.44 257 PHE A CA 1
ATOM 2003 C C . PHE A 1 257 ? 37.594 -27.406 -6.184 1 90.44 257 PHE A C 1
ATOM 2005 O O . PHE A 1 257 ? 36.656 -27.141 -6.93 1 90.44 257 PHE A O 1
ATOM 2012 N N . GLN A 1 258 ? 38.875 -27.562 -6.535 1 87.44 258 GLN A N 1
ATOM 2013 C CA . GLN A 1 258 ? 39.281 -27.125 -7.871 1 87.44 258 GLN A CA 1
ATOM 2014 C C . GLN A 1 258 ? 38.719 -28.062 -8.938 1 87.44 258 GLN A C 1
ATOM 2016 O O . GLN A 1 258 ? 38.719 -29.281 -8.773 1 87.44 258 GLN A O 1
ATOM 2021 N N . GLY A 1 259 ? 38.062 -27.547 -9.953 1 85.38 259 GLY A N 1
ATOM 2022 C CA . GLY A 1 259 ? 37.531 -28.344 -11.055 1 85.38 259 GLY A CA 1
ATOM 2023 C C . GLY A 1 259 ? 36.031 -28.484 -11.008 1 85.38 259 GLY A C 1
ATOM 2024 O O . GLY A 1 259 ? 35.406 -28.938 -11.977 1 85.38 259 GLY A O 1
ATOM 2025 N N . TYR A 1 260 ? 35.531 -28.203 -9.797 1 92.06 260 TYR A N 1
ATOM 2026 C CA . TYR A 1 260 ? 34.094 -28.297 -9.656 1 92.06 260 TYR A CA 1
ATOM 2027 C C . TYR A 1 260 ? 33.438 -26.938 -9.883 1 92.06 260 TYR A C 1
ATOM 2029 O O . TYR A 1 260 ? 34.031 -25.906 -9.555 1 92.06 260 TYR A O 1
ATOM 2037 N N . ILE A 1 261 ? 32.344 -26.922 -10.57 1 92.44 261 ILE A N 1
ATOM 2038 C CA . ILE A 1 261 ? 31.531 -25.719 -10.703 1 92.44 261 ILE A CA 1
ATOM 2039 C C . ILE A 1 261 ? 30.438 -25.703 -9.625 1 92.44 261 ILE A C 1
ATOM 2041 O O . ILE A 1 261 ? 29.406 -26.359 -9.773 1 92.44 261 ILE A O 1
ATOM 2045 N N . ILE A 1 262 ? 30.703 -24.984 -8.57 1 94.44 262 ILE A N 1
ATOM 2046 C CA . ILE A 1 262 ? 29.828 -24.969 -7.406 1 94.44 262 ILE A CA 1
ATOM 2047 C C . ILE A 1 262 ? 29.109 -23.625 -7.305 1 94.44 262 ILE A C 1
ATOM 2049 O O . ILE A 1 262 ? 29.75 -22.578 -7.211 1 94.44 262 ILE A O 1
ATOM 2053 N N . ASN A 1 263 ? 27.781 -23.641 -7.465 1 94.44 263 ASN A N 1
ATOM 2054 C CA . ASN A 1 263 ? 26.922 -22.484 -7.211 1 94.44 263 ASN A CA 1
ATOM 2055 C C . ASN A 1 263 ? 26.281 -22.562 -5.832 1 94.44 263 ASN A C 1
ATOM 2057 O O . ASN A 1 263 ? 25.328 -23.312 -5.629 1 94.44 263 ASN A O 1
ATOM 2061 N N . ASN A 1 264 ? 26.812 -21.844 -4.852 1 95 264 ASN A N 1
ATOM 2062 C CA . ASN A 1 264 ? 26.375 -21.875 -3.465 1 95 264 ASN A CA 1
ATOM 2063 C C . ASN A 1 264 ? 25.906 -20.5 -2.992 1 95 264 ASN A C 1
ATOM 2065 O O . ASN A 1 264 ? 26.734 -19.578 -2.861 1 95 264 ASN A O 1
ATOM 2069 N N . VAL A 1 265 ? 24.641 -20.406 -2.766 1 95.12 265 VAL A N 1
ATOM 2070 C CA . VAL A 1 265 ? 24.094 -19.109 -2.33 1 95.12 265 VAL A CA 1
ATOM 2071 C C . VAL A 1 265 ? 23.219 -19.312 -1.095 1 95.12 265 VAL A C 1
ATOM 2073 O O . VAL A 1 265 ? 22.609 -20.375 -0.925 1 95.12 265 VAL A O 1
ATOM 2076 N N . THR A 1 266 ? 23.219 -18.359 -0.214 1 96.12 266 THR A N 1
ATOM 2077 C CA . THR A 1 266 ? 22.344 -18.312 0.954 1 96.12 266 THR A CA 1
ATOM 2078 C C . THR A 1 266 ? 21.578 -17 1.01 1 96.12 266 THR A C 1
ATOM 2080 O O . THR A 1 266 ? 22.156 -15.922 0.851 1 96.12 266 THR A O 1
ATOM 2083 N N . MET A 1 267 ? 20.297 -17.109 1.089 1 97.12 267 MET A N 1
ATOM 2084 C CA . MET A 1 267 ? 19.422 -15.945 1.144 1 97.12 267 MET A CA 1
ATOM 2085 C C . MET A 1 267 ? 18.797 -15.797 2.527 1 97.12 267 MET A C 1
ATOM 2087 O O . MET A 1 267 ? 18.359 -16.781 3.125 1 97.12 267 MET A O 1
ATOM 2091 N N . ALA A 1 268 ? 18.859 -14.602 3.088 1 97.44 268 ALA A N 1
ATOM 2092 C CA . ALA A 1 268 ? 18.234 -14.32 4.379 1 97.44 268 ALA A CA 1
ATOM 2093 C C . ALA A 1 268 ? 16.969 -13.484 4.207 1 97.44 268 ALA A C 1
ATOM 2095 O O . ALA A 1 268 ? 16.938 -12.562 3.381 1 97.44 268 ALA A O 1
ATOM 2096 N N . MET A 1 269 ? 15.969 -13.836 4.93 1 97.56 269 MET A N 1
ATOM 2097 C CA . MET A 1 269 ? 14.711 -13.102 4.918 1 97.56 269 MET A CA 1
ATOM 2098 C C . MET A 1 269 ? 14.422 -12.484 6.285 1 97.56 269 MET A C 1
ATOM 2100 O O . MET A 1 269 ? 14.859 -13.016 7.309 1 97.56 269 MET A O 1
ATOM 2104 N N . PRO A 1 270 ? 13.758 -11.328 6.301 1 97.69 270 PRO A N 1
ATOM 2105 C CA . PRO A 1 270 ? 13.375 -10.758 7.594 1 97.69 270 PRO A CA 1
ATOM 2106 C C . PRO A 1 270 ? 12.32 -11.594 8.312 1 97.69 270 PRO A C 1
ATOM 2108 O O . PRO A 1 270 ? 11.609 -12.375 7.68 1 97.69 270 PRO A O 1
ATOM 2111 N N . HIS A 1 271 ? 12.32 -11.5 9.578 1 97.88 271 HIS A N 1
ATOM 2112 C CA . HIS A 1 271 ? 11.305 -12.18 10.375 1 97.88 271 HIS A CA 1
ATOM 2113 C C . HIS A 1 271 ? 9.953 -11.469 10.266 1 97.88 271 HIS A C 1
ATOM 2115 O O . HIS A 1 271 ? 9.781 -10.375 10.805 1 97.88 271 HIS A O 1
ATOM 2121 N N . VAL A 1 272 ? 8.984 -12.062 9.695 1 95.88 272 VAL A N 1
ATOM 2122 C CA . VAL A 1 272 ? 7.727 -11.406 9.352 1 95.88 272 VAL A CA 1
ATOM 2123 C C . VAL A 1 272 ? 6.879 -11.227 10.609 1 95.88 272 VAL A C 1
ATOM 2125 O O . VAL A 1 272 ? 5.918 -10.453 10.617 1 95.88 272 VAL A O 1
ATOM 2128 N N . GLY A 1 273 ? 7.254 -11.883 11.68 1 95.81 273 GLY A N 1
ATOM 2129 C CA . GLY A 1 273 ? 6.547 -11.711 12.938 1 95.81 273 GLY A CA 1
ATOM 2130 C C . GLY A 1 273 ? 6.547 -10.273 13.43 1 95.81 273 GLY A C 1
ATOM 2131 O O . GLY A 1 273 ? 5.715 -9.898 14.258 1 95.81 273 GLY A O 1
ATOM 2132 N N . ILE A 1 274 ? 7.465 -9.477 12.938 1 96.19 274 ILE A N 1
ATOM 2133 C CA . ILE A 1 274 ? 7.578 -8.086 13.344 1 96.19 274 ILE A CA 1
ATOM 2134 C C . ILE A 1 274 ? 6.336 -7.312 12.891 1 96.19 274 ILE A C 1
ATOM 2136 O O . ILE A 1 274 ? 5.918 -6.359 13.555 1 96.19 274 ILE A O 1
ATOM 2140 N N . VAL A 1 275 ? 5.801 -7.672 11.758 1 93.94 275 VAL A N 1
ATOM 2141 C CA . VAL A 1 275 ? 4.59 -7.023 11.258 1 93.94 275 VAL A CA 1
ATOM 2142 C C . VAL A 1 275 ? 3.43 -7.289 12.219 1 93.94 275 VAL A C 1
ATOM 2144 O O . VAL A 1 275 ? 2.635 -6.391 12.5 1 93.94 275 VAL A O 1
ATOM 2147 N N . GLN A 1 276 ? 3.379 -8.516 12.703 1 92.12 276 GLN A N 1
ATOM 2148 C CA . GLN A 1 276 ? 2.355 -8.867 13.68 1 92.12 276 GLN A CA 1
ATOM 2149 C C . GLN A 1 276 ? 2.57 -8.109 14.992 1 92.12 276 GLN A C 1
ATOM 2151 O O . GLN A 1 276 ? 1.607 -7.676 15.625 1 92.12 276 GLN A O 1
ATOM 2156 N N . ALA A 1 277 ? 3.785 -7.984 15.328 1 95.56 277 ALA A N 1
ATOM 2157 C CA . ALA A 1 277 ? 4.113 -7.254 16.547 1 95.56 277 ALA A CA 1
ATOM 2158 C C . ALA A 1 277 ? 3.768 -5.773 16.406 1 95.56 277 ALA A C 1
ATOM 2160 O O . ALA A 1 277 ? 3.4 -5.121 17.391 1 95.56 277 ALA A O 1
ATOM 2161 N N . ALA A 1 278 ? 3.912 -5.25 15.25 1 93.19 278 ALA A N 1
ATOM 2162 C CA . ALA A 1 278 ? 3.66 -3.834 15 1 93.19 278 ALA A CA 1
ATOM 2163 C C . ALA A 1 278 ? 2.184 -3.498 15.188 1 93.19 278 ALA A C 1
ATOM 2165 O O . ALA A 1 278 ? 1.841 -2.377 15.57 1 93.19 278 ALA A O 1
ATOM 2166 N N . ILE A 1 279 ? 1.264 -4.422 14.93 1 90.12 279 ILE A N 1
ATOM 2167 C CA . ILE A 1 279 ? -0.169 -4.156 15.016 1 90.12 279 ILE A CA 1
ATOM 2168 C C . ILE A 1 279 ? -0.705 -4.617 16.359 1 90.12 279 ILE A C 1
ATOM 2170 O O . ILE A 1 279 ? -1.859 -4.352 16.703 1 90.12 279 ILE A O 1
ATOM 2174 N N . ASP A 1 280 ? 0.13 -5.32 17.109 1 92.88 280 ASP A N 1
ATOM 2175 C CA . ASP A 1 280 ? -0.273 -5.762 18.438 1 92.88 280 ASP A CA 1
ATOM 2176 C C . ASP A 1 280 ? -0.524 -4.57 19.359 1 92.88 280 ASP A C 1
ATOM 2178 O O . ASP A 1 280 ? 0.364 -3.738 19.562 1 92.88 280 ASP A O 1
ATOM 2182 N N . PRO A 1 281 ? -1.709 -4.539 19.984 1 91 281 PRO A N 1
ATOM 2183 C CA . PRO A 1 281 ? -2.047 -3.408 20.844 1 91 281 PRO A CA 1
ATOM 2184 C C . PRO A 1 281 ? -1.143 -3.314 22.078 1 91 281 PRO A C 1
ATOM 2186 O O . PRO A 1 281 ? -0.973 -2.23 22.641 1 91 281 PRO A O 1
ATOM 2189 N N . ALA A 1 282 ? -0.539 -4.379 22.391 1 93.69 282 ALA A N 1
ATOM 2190 C CA . ALA A 1 282 ? 0.339 -4.391 23.562 1 93.69 282 ALA A CA 1
ATOM 2191 C C . ALA A 1 282 ? 1.564 -3.51 23.328 1 93.69 282 ALA A C 1
ATOM 2193 O O . ALA A 1 282 ? 2.143 -2.982 24.281 1 93.69 282 ALA A O 1
ATOM 2194 N N . ASN A 1 283 ? 2.016 -3.344 22.125 1 94.81 283 ASN A N 1
ATOM 2195 C CA . ASN A 1 283 ? 3.209 -2.566 21.812 1 94.81 283 ASN A CA 1
ATOM 2196 C C . ASN A 1 283 ? 2.877 -1.091 21.609 1 94.81 283 ASN A C 1
ATOM 2198 O O . ASN A 1 283 ? 3.775 -0.247 21.578 1 94.81 283 ASN A O 1
ATOM 2202 N N . ASP A 1 284 ? 1.649 -0.687 21.531 1 88.88 284 ASP A N 1
ATOM 2203 C CA . ASP A 1 284 ? 1.163 0.688 21.469 1 88.88 284 ASP A CA 1
ATOM 2204 C C . ASP A 1 284 ? 1.877 1.484 20.391 1 88.88 284 ASP A C 1
ATOM 2206 O O . ASP A 1 284 ? 2.436 2.551 20.656 1 88.88 284 ASP A O 1
ATOM 2210 N N . ILE A 1 285 ? 1.991 0.95 19.234 1 89.25 285 ILE A N 1
ATOM 2211 C CA . ILE A 1 285 ? 2.549 1.638 18.078 1 89.25 285 ILE A CA 1
ATOM 2212 C C . ILE A 1 285 ? 1.426 2.273 17.266 1 89.25 285 ILE A C 1
ATOM 2214 O O . ILE A 1 285 ? 0.475 1.595 16.875 1 89.25 285 ILE A O 1
ATOM 2218 N N . MET A 1 286 ? 1.617 3.529 17.094 1 86.75 286 MET A N 1
ATOM 2219 C CA . MET A 1 286 ? 0.614 4.25 16.312 1 86.75 286 MET A CA 1
ATOM 2220 C C . MET A 1 286 ? 0.592 3.76 14.867 1 86.75 286 MET A C 1
ATOM 2222 O O . MET A 1 286 ? 1.642 3.637 14.234 1 86.75 286 MET A O 1
ATOM 2226 N N . GLN A 1 287 ? -0.605 3.521 14.406 1 83.62 287 GLN A N 1
ATOM 2227 C CA . GLN A 1 287 ? -0.76 3.006 13.047 1 83.62 287 GLN A CA 1
ATOM 2228 C C . GLN A 1 287 ? -0.94 4.145 12.047 1 83.62 287 GLN A C 1
ATOM 2230 O O . GLN A 1 287 ? -1.505 5.188 12.383 1 83.62 287 GLN A O 1
ATOM 2235 N N . PRO A 1 288 ? -0.487 3.936 10.844 1 77.69 288 PRO A N 1
ATOM 2236 C CA . PRO A 1 288 ? -0.593 4.98 9.82 1 77.69 288 PRO A CA 1
ATOM 2237 C C . PRO A 1 288 ? -2.039 5.375 9.531 1 77.69 288 PRO A C 1
ATOM 2239 O O . PRO A 1 288 ? -2.299 6.5 9.086 1 77.69 288 PRO A O 1
ATOM 2242 N N . SER A 1 289 ? -3.012 4.57 9.805 1 73.94 289 SER A N 1
ATOM 2243 C CA . SER A 1 289 ? -4.418 4.883 9.57 1 73.94 289 SER A CA 1
ATOM 2244 C C . SER A 1 289 ? -4.953 5.855 10.617 1 73.94 289 SER A C 1
ATOM 2246 O O . SER A 1 289 ? -5.961 6.527 10.383 1 73.94 289 SER A O 1
ATOM 2248 N N . GLU A 1 290 ? -4.293 5.941 11.711 1 74.5 290 GLU A N 1
ATOM 2249 C CA . GLU A 1 290 ? -4.734 6.805 12.805 1 74.5 290 GLU A CA 1
ATOM 2250 C C . GLU A 1 290 ? -4.309 8.25 12.57 1 74.5 290 GLU A C 1
ATOM 2252 O O . GLU A 1 290 ? -4.969 9.18 13.039 1 74.5 290 GLU A O 1
ATOM 2257 N N . VAL A 1 291 ? -3.182 8.352 12 1 71.81 291 VAL A N 1
ATOM 2258 C CA . VAL A 1 291 ? -2.658 9.68 11.711 1 71.81 291 VAL A CA 1
ATOM 2259 C C . VAL A 1 291 ? -2.375 9.805 10.219 1 71.81 291 VAL A C 1
ATOM 2261 O O . VAL A 1 291 ? -1.598 9.031 9.656 1 71.81 291 VAL A O 1
ATOM 2264 N N . GLN A 1 292 ? -3.113 10.711 9.68 1 65.75 292 GLN A N 1
ATOM 2265 C CA . GLN A 1 292 ? -2.945 10.898 8.242 1 65.75 292 GLN A CA 1
ATOM 2266 C C . GLN A 1 292 ? -1.493 11.211 7.895 1 65.75 292 GLN A C 1
ATOM 2268 O O . GLN A 1 292 ? -0.911 12.156 8.438 1 65.75 292 GLN A O 1
ATOM 2273 N N . GLY A 1 293 ? -0.838 10.414 7.129 1 63.25 293 GLY A N 1
ATOM 2274 C CA . GLY A 1 293 ? 0.515 10.656 6.656 1 63.25 293 GLY A CA 1
ATOM 2275 C C . GLY A 1 293 ? 1.58 10.055 7.551 1 63.25 293 GLY A C 1
ATOM 2276 O O . GLY A 1 293 ? 2.775 10.188 7.281 1 63.25 293 GLY A O 1
ATOM 2277 N N . ALA A 1 294 ? 1.162 9.32 8.484 1 72.25 294 ALA A N 1
ATOM 2278 C CA . ALA A 1 294 ? 2.154 8.859 9.453 1 72.25 294 ALA A CA 1
ATOM 2279 C C . ALA A 1 294 ? 2.855 7.594 8.961 1 72.25 294 ALA A C 1
ATOM 2281 O O . ALA A 1 294 ? 2.291 6.832 8.172 1 72.25 294 ALA A O 1
ATOM 2282 N N . LEU A 1 295 ? 4.207 7.535 9.203 1 83.88 295 LEU A N 1
ATOM 2283 C CA . LEU A 1 295 ? 5.035 6.367 8.93 1 83.88 295 LEU A CA 1
ATOM 2284 C C . LEU A 1 295 ? 5.773 5.918 10.188 1 83.88 295 LEU A C 1
ATOM 2286 O O . LEU A 1 295 ? 5.949 6.703 11.117 1 83.88 295 LEU A O 1
ATOM 2290 N N . TYR A 1 296 ? 5.977 4.617 10.312 1 89.81 296 TYR A N 1
ATOM 2291 C CA . TYR A 1 296 ? 6.855 4.152 11.375 1 89.81 296 TYR A CA 1
ATOM 2292 C C . TYR A 1 296 ? 7.887 3.166 10.844 1 89.81 296 TYR A C 1
ATOM 2294 O O . TYR A 1 296 ? 7.688 2.561 9.789 1 89.81 296 TYR A O 1
ATOM 2302 N N . ASN A 1 297 ? 9.016 3.123 11.547 1 94.38 297 ASN A N 1
ATOM 2303 C CA . ASN A 1 297 ? 10.117 2.211 11.258 1 94.38 297 ASN A CA 1
ATOM 2304 C C . ASN A 1 297 ? 10.469 1.358 12.469 1 94.38 297 ASN A C 1
ATOM 2306 O O . ASN A 1 297 ? 10.555 1.868 13.594 1 94.38 297 ASN A O 1
ATOM 2310 N N . ILE A 1 298 ? 10.578 0.14 12.188 1 96.62 298 ILE A N 1
ATOM 2311 C CA . ILE A 1 298 ? 10.953 -0.778 13.258 1 96.62 298 ILE A CA 1
ATOM 2312 C C . ILE A 1 298 ? 12.195 -1.56 12.852 1 96.62 298 ILE A C 1
ATOM 2314 O O . ILE A 1 298 ? 12.258 -2.123 11.758 1 96.62 298 ILE A O 1
ATOM 2318 N N . ARG A 1 299 ? 13.195 -1.565 13.656 1 97.19 299 ARG A N 1
ATOM 2319 C CA . ARG A 1 299 ? 14.367 -2.438 13.57 1 97.19 299 ARG A CA 1
ATOM 2320 C C . ARG A 1 299 ? 14.406 -3.416 14.734 1 97.19 299 ARG A C 1
ATOM 2322 O O . ARG A 1 299 ? 14.508 -3.004 15.891 1 97.19 299 ARG A O 1
ATOM 2329 N N . ALA A 1 300 ? 14.328 -4.621 14.43 1 97.88 300 ALA A N 1
ATOM 2330 C CA . ALA A 1 300 ? 14.156 -5.617 15.484 1 97.88 300 ALA A CA 1
ATOM 2331 C C . ALA A 1 300 ? 15.32 -6.609 15.5 1 97.88 300 ALA A C 1
ATOM 2333 O O . ALA A 1 300 ? 15.789 -7.031 14.445 1 97.88 300 ALA A O 1
ATOM 2334 N N . SER A 1 301 ? 15.766 -6.902 16.703 1 97.44 301 SER A N 1
ATOM 2335 C CA . SER A 1 301 ? 16.797 -7.922 16.891 1 97.44 301 SER A CA 1
ATOM 2336 C C . SER A 1 301 ? 16.172 -9.312 17.016 1 97.44 301 SER A C 1
ATOM 2338 O O . SER A 1 301 ? 16 -9.82 18.125 1 97.44 301 SER A O 1
ATOM 2340 N N . VAL A 1 302 ? 15.898 -9.891 15.969 1 97.44 302 VAL A N 1
ATOM 2341 C CA . VAL A 1 302 ? 15.266 -11.203 15.891 1 97.44 302 VAL A CA 1
ATOM 2342 C C . VAL A 1 302 ? 16 -12.078 14.883 1 97.44 302 VAL A C 1
ATOM 2344 O O . VAL A 1 302 ? 16.703 -11.562 14.008 1 97.44 302 VAL A O 1
ATOM 2347 N N . PRO A 1 303 ? 15.938 -13.398 15.094 1 96.81 303 PRO A N 1
ATOM 2348 C CA . PRO A 1 303 ? 16.547 -14.273 14.086 1 96.81 303 PRO A CA 1
ATOM 2349 C C . PRO A 1 303 ? 15.891 -14.148 12.719 1 96.81 303 PRO A C 1
ATOM 2351 O O . PRO A 1 303 ? 14.695 -13.875 12.625 1 96.81 303 PRO A O 1
ATOM 2354 N N . SER A 1 304 ? 16.672 -14.328 11.688 1 97 304 SER A N 1
ATOM 2355 C CA . SER A 1 304 ? 16.172 -14.234 10.32 1 97 304 SER A CA 1
ATOM 2356 C C . SER A 1 304 ? 16.125 -15.602 9.656 1 97 304 SER A C 1
ATOM 2358 O O . SER A 1 304 ? 17.078 -16.375 9.734 1 97 304 SER A O 1
ATOM 2360 N N . PRO A 1 305 ? 14.93 -15.977 9.07 1 97.69 305 PRO A N 1
ATOM 2361 C CA . PRO A 1 305 ? 14.906 -17.203 8.258 1 97.69 305 PRO A CA 1
ATOM 2362 C C . PRO A 1 305 ? 15.891 -17.141 7.094 1 97.69 305 PRO A C 1
ATOM 2364 O O . PRO A 1 305 ? 16.109 -16.078 6.508 1 97.69 305 PRO A O 1
ATOM 2367 N N . MET A 1 306 ? 16.5 -18.25 6.832 1 97.25 306 MET A N 1
ATOM 2368 C CA . MET A 1 306 ? 17.453 -18.312 5.719 1 97.25 306 MET A CA 1
ATOM 2369 C C . MET A 1 306 ? 17.281 -19.609 4.926 1 97.25 306 MET A C 1
ATOM 2371 O O . MET A 1 306 ? 16.766 -20.594 5.449 1 97.25 306 MET A O 1
ATOM 2375 N N . VAL A 1 307 ? 17.594 -19.609 3.66 1 97.69 307 VAL A N 1
ATOM 2376 C CA . VAL A 1 307 ? 17.609 -20.781 2.791 1 97.69 307 VAL A CA 1
ATOM 2377 C C . VAL A 1 307 ? 18.953 -20.859 2.064 1 97.69 307 VAL A C 1
ATOM 2379 O O . VAL A 1 307 ? 19.469 -19.844 1.607 1 97.69 307 VAL A O 1
ATOM 2382 N N . ASN A 1 308 ? 19.562 -21.953 2.135 1 97 308 ASN A N 1
ATOM 2383 C CA . ASN A 1 308 ? 20.797 -22.234 1.407 1 97 308 ASN A CA 1
ATOM 2384 C C . ASN A 1 308 ? 20.547 -23.141 0.21 1 97 308 ASN A C 1
ATOM 2386 O O . ASN A 1 308 ? 19.828 -24.141 0.321 1 97 308 ASN A O 1
ATOM 2390 N N . VAL A 1 309 ? 21 -22.75 -0.916 1 97.62 309 VAL A N 1
ATOM 2391 C CA . VAL A 1 309 ? 20.891 -23.547 -2.131 1 97.62 309 VAL A CA 1
ATOM 2392 C C . VAL A 1 309 ? 22.281 -23.797 -2.703 1 97.62 309 VAL A C 1
ATOM 2394 O O . VAL A 1 309 ? 23 -22.859 -3.049 1 97.62 309 VAL A O 1
ATOM 2397 N N . LEU A 1 310 ? 22.641 -25.047 -2.707 1 97.19 310 LEU A N 1
ATOM 2398 C CA . LEU A 1 310 ? 23.906 -25.484 -3.273 1 97.19 310 LEU A CA 1
ATOM 2399 C C . LEU A 1 310 ? 23.688 -26.312 -4.527 1 97.19 310 LEU A C 1
ATOM 2401 O O . LEU A 1 310 ? 23.047 -27.375 -4.469 1 97.19 310 LEU A O 1
ATOM 2405 N N . CYS A 1 311 ? 24.125 -25.859 -5.656 1 97.06 311 CYS A N 1
ATOM 2406 C CA . CYS A 1 311 ? 23.984 -26.578 -6.918 1 97.06 311 CYS A CA 1
ATOM 2407 C C . CYS A 1 311 ? 25.359 -26.922 -7.504 1 97.06 311 CYS A C 1
ATOM 2409 O O . CYS A 1 311 ? 26.25 -26.078 -7.555 1 97.06 311 CYS A O 1
ATOM 2411 N N . LEU A 1 312 ? 25.516 -28.125 -7.875 1 96.38 312 LEU A N 1
ATOM 2412 C CA . LEU A 1 312 ? 26.734 -28.609 -8.5 1 96.38 312 LEU A CA 1
ATOM 2413 C C . LEU A 1 312 ? 26.453 -29.047 -9.945 1 96.38 312 LEU A C 1
ATOM 2415 O O . LEU A 1 312 ? 25.562 -29.859 -10.195 1 96.38 312 LEU A O 1
ATOM 2419 N N . THR A 1 313 ? 27.234 -28.422 -10.883 1 94.75 313 THR A N 1
ATOM 2420 C CA . THR A 1 313 ? 27.141 -28.844 -12.273 1 94.75 313 THR A CA 1
ATOM 2421 C C . THR A 1 313 ? 27.859 -30.172 -12.492 1 94.75 313 THR A C 1
ATOM 2423 O O . THR A 1 313 ? 29.016 -30.328 -12.109 1 94.75 313 THR A O 1
ATOM 2426 N N . MET A 1 314 ? 27.109 -31.109 -13.023 1 93.25 314 MET A N 1
ATOM 2427 C CA . MET A 1 314 ? 27.656 -32.469 -13.18 1 93.25 314 MET A CA 1
ATOM 2428 C C . MET A 1 314 ? 27.375 -33 -14.578 1 93.25 314 MET A C 1
ATOM 2430 O O . MET A 1 314 ? 26.562 -32.438 -15.312 1 93.25 314 MET A O 1
ATOM 2434 N N . ASN A 1 315 ? 28.156 -34.031 -14.945 1 91.38 315 ASN A N 1
ATOM 2435 C CA . ASN A 1 315 ? 27.891 -34.719 -16.203 1 91.38 315 ASN A CA 1
ATOM 2436 C C . ASN A 1 315 ? 27.172 -36.062 -15.945 1 91.38 315 ASN A C 1
ATOM 2438 O O . ASN A 1 315 ? 27 -36.469 -14.797 1 91.38 315 ASN A O 1
ATOM 2442 N N . LYS A 1 316 ? 26.828 -36.688 -16.984 1 90.5 316 LYS A N 1
ATOM 2443 C CA . LYS A 1 316 ? 26.047 -37.906 -16.922 1 90.5 316 LYS A CA 1
ATOM 2444 C C . LYS A 1 316 ? 26.812 -39 -16.172 1 90.5 316 LYS A C 1
ATOM 2446 O O . LYS A 1 316 ? 26.219 -39.75 -15.375 1 90.5 316 LYS A O 1
ATOM 2451 N N . THR A 1 317 ? 28.125 -39.125 -16.359 1 88.88 317 THR A N 1
ATOM 2452 C CA . THR A 1 317 ? 28.953 -40.125 -15.727 1 88.88 317 THR A CA 1
ATOM 2453 C C . THR A 1 317 ? 29.047 -39.906 -14.227 1 88.88 317 THR A C 1
ATOM 2455 O O . THR A 1 317 ? 28.922 -40.875 -13.445 1 88.88 317 THR A O 1
ATOM 2458 N N . ALA A 1 318 ? 29.203 -38.688 -13.883 1 90 318 ALA A N 1
ATOM 2459 C CA . ALA A 1 318 ? 29.328 -38.344 -12.469 1 90 318 ALA A CA 1
ATOM 2460 C C . ALA A 1 318 ? 28 -38.562 -11.742 1 90 318 ALA A C 1
ATOM 2462 O O . ALA A 1 318 ? 27.984 -38.781 -10.531 1 90 318 ALA A O 1
ATOM 2463 N N . LEU A 1 319 ? 26.906 -38.562 -12.477 1 92.81 319 LEU A N 1
ATOM 2464 C CA . LEU A 1 319 ? 25.578 -38.656 -11.875 1 92.81 319 LEU A CA 1
ATOM 2465 C C . LEU A 1 319 ? 25.125 -40.094 -11.773 1 92.81 319 LEU A C 1
ATOM 2467 O O . LEU A 1 319 ? 24.156 -40.406 -11.078 1 92.81 319 LEU A O 1
ATOM 2471 N N . SER A 1 320 ? 25.766 -41 -12.375 1 89.12 320 SER A N 1
ATOM 2472 C CA . SER A 1 320 ? 25.328 -42.375 -12.508 1 89.12 320 SER A CA 1
ATOM 2473 C C . SER A 1 320 ? 25.109 -43.031 -11.148 1 89.12 320 SER A C 1
ATOM 2475 O O . SER A 1 320 ? 24.172 -43.812 -10.977 1 89.12 320 SER A O 1
ATOM 2477 N N . PRO A 1 321 ? 25.938 -42.656 -10.148 1 88.06 321 PRO A N 1
ATOM 2478 C CA . PRO A 1 321 ? 25.672 -43.281 -8.844 1 88.06 321 PRO A CA 1
ATOM 2479 C C . PRO A 1 321 ? 24.344 -42.844 -8.234 1 88.06 321 PRO A C 1
ATOM 2481 O O . PRO A 1 321 ? 23.766 -43.562 -7.426 1 88.06 321 PRO A O 1
ATOM 2484 N N . PHE A 1 322 ? 23.891 -41.719 -8.562 1 88.88 322 PHE A N 1
ATOM 2485 C CA . PHE A 1 322 ? 22.688 -41.156 -7.941 1 88.88 322 PHE A CA 1
ATOM 2486 C C . PHE A 1 322 ? 21.438 -41.594 -8.68 1 88.88 322 PHE A C 1
ATOM 2488 O O . PHE A 1 322 ? 20.312 -41.344 -8.242 1 88.88 322 PHE A O 1
ATOM 2495 N N . VAL A 1 323 ? 21.578 -42.25 -9.773 1 85.38 323 VAL A N 1
ATOM 2496 C CA . VAL A 1 323 ? 20.438 -42.594 -10.617 1 85.38 323 VAL A CA 1
ATOM 2497 C C . VAL A 1 323 ? 20.188 -44.125 -10.555 1 85.38 323 VAL A C 1
ATOM 2499 O O . VAL A 1 323 ? 21.016 -44.906 -11.008 1 85.38 323 VAL A O 1
ATOM 2502 N N . TYR A 1 324 ? 19.047 -44.406 -10.164 1 79.62 324 TYR A N 1
ATOM 2503 C CA . TYR A 1 324 ? 18.703 -45.781 -9.867 1 79.62 324 TYR A CA 1
ATOM 2504 C C . TYR A 1 324 ? 18.688 -46.625 -11.133 1 79.62 324 TYR A C 1
ATOM 2506 O O . TYR A 1 324 ? 19.125 -47.781 -11.117 1 79.62 324 TYR A O 1
ATOM 2514 N N . ASN A 1 325 ? 18.219 -46.094 -12.227 1 77.75 325 ASN A N 1
ATOM 2515 C CA . ASN A 1 325 ? 18.078 -46.844 -13.469 1 77.75 325 ASN A CA 1
ATOM 2516 C C . ASN A 1 325 ? 19.438 -47.25 -14.047 1 77.75 325 ASN A C 1
ATOM 2518 O O . ASN A 1 325 ? 19.531 -48.125 -14.898 1 77.75 325 ASN A O 1
ATOM 2522 N N . THR A 1 326 ? 20.422 -46.656 -13.594 1 75.12 326 THR A N 1
ATOM 2523 C CA . THR A 1 326 ? 21.75 -46.969 -14.109 1 75.12 326 THR A CA 1
ATOM 2524 C C . THR A 1 326 ? 22.391 -48.062 -13.289 1 75.12 326 THR A C 1
ATOM 2526 O O . THR A 1 326 ? 23.453 -48.594 -13.672 1 75.12 326 THR A O 1
ATOM 2529 N N . TRP A 1 327 ? 21.766 -48.406 -12.227 1 75.25 327 TRP A N 1
ATOM 2530 C CA . TRP A 1 327 ? 22.328 -49.438 -11.359 1 75.25 327 TRP A CA 1
ATOM 2531 C C . TRP A 1 327 ? 22.031 -50.844 -11.914 1 75.25 327 TRP A C 1
ATOM 2533 O O . TRP A 1 327 ? 21.062 -51.031 -12.633 1 75.25 327 TRP A O 1
ATOM 2543 N N . ASP A 1 328 ? 23.062 -51.781 -11.891 1 63.84 328 ASP A N 1
ATOM 2544 C CA . ASP A 1 328 ? 22.891 -53.156 -12.305 1 63.84 328 ASP A CA 1
ATOM 2545 C C . ASP A 1 328 ? 21.953 -53.906 -11.359 1 63.84 328 ASP A C 1
ATOM 2547 O O . ASP A 1 328 ? 22.406 -54.562 -10.43 1 63.84 328 ASP A O 1
ATOM 2551 N N . ARG A 1 329 ? 20.891 -53.25 -11.062 1 58.62 329 ARG A N 1
ATOM 2552 C CA . ARG A 1 329 ? 20.031 -53.938 -10.094 1 58.62 329 ARG A CA 1
ATOM 2553 C C . ARG A 1 329 ? 18.75 -54.438 -10.758 1 58.62 329 ARG A C 1
ATOM 2555 O O . ARG A 1 329 ? 18.469 -54.094 -11.906 1 58.62 329 ARG A O 1
ATOM 2562 N N . ASN A 1 330 ? 17.953 -55.281 -9.984 1 50.44 330 ASN A N 1
ATOM 2563 C CA . ASN A 1 330 ? 16.734 -55.969 -10.391 1 50.44 330 ASN A CA 1
ATOM 2564 C C . ASN A 1 330 ? 15.648 -55 -10.828 1 50.44 330 ASN A C 1
ATOM 2566 O O . ASN A 1 330 ? 15.211 -54.156 -10.039 1 50.44 330 ASN A O 1
ATOM 2570 N N . PRO A 1 331 ? 15.539 -54.812 -12.086 1 52.69 331 PRO A N 1
ATOM 2571 C CA . PRO A 1 331 ? 14.547 -53.906 -12.711 1 52.69 331 PRO A CA 1
ATOM 2572 C C . PRO A 1 331 ? 13.195 -53.969 -12.008 1 52.69 331 PRO A C 1
ATOM 2574 O O . PRO A 1 331 ? 12.398 -53.031 -12.125 1 52.69 331 PRO A O 1
ATOM 2577 N N . THR A 1 332 ? 12.914 -55.062 -11.336 1 50.28 332 THR A N 1
ATOM 2578 C CA . THR A 1 332 ? 11.57 -55.312 -10.812 1 50.28 332 THR A CA 1
ATOM 2579 C C . THR A 1 332 ? 11.359 -54.562 -9.5 1 50.28 332 THR A C 1
ATOM 2581 O O . THR A 1 332 ? 10.242 -54.469 -9 1 50.28 332 THR A O 1
ATOM 2584 N N . ALA A 1 333 ? 12.281 -54.219 -8.742 1 52.19 333 ALA A N 1
ATOM 2585 C CA . ALA A 1 333 ? 12.078 -53.719 -7.387 1 52.19 333 ALA A CA 1
ATOM 2586 C C . ALA A 1 333 ? 11.305 -52.406 -7.398 1 52.19 333 ALA A C 1
ATOM 2588 O O . ALA A 1 333 ? 10.516 -52.156 -6.484 1 52.19 333 ALA A O 1
ATOM 2589 N N . CYS A 1 334 ? 11.594 -51.5 -8.281 1 56.34 334 CYS A N 1
ATOM 2590 C CA . CYS A 1 334 ? 10.828 -50.281 -8.406 1 56.34 334 CYS A CA 1
ATOM 2591 C C . CYS A 1 334 ? 10.383 -50.031 -9.844 1 56.34 334 CYS A C 1
ATOM 2593 O O . CYS A 1 334 ? 11.172 -49.594 -10.68 1 56.34 334 CYS A O 1
ATOM 2595 N N . ASN A 1 335 ? 9.438 -50.812 -10.242 1 53.16 335 ASN A N 1
ATOM 2596 C CA . ASN A 1 335 ? 8.953 -50.625 -11.609 1 53.16 335 ASN A CA 1
ATOM 2597 C C . ASN A 1 335 ? 8.516 -49.188 -11.875 1 53.16 335 ASN A C 1
ATOM 2599 O O . ASN A 1 335 ? 7.828 -48.594 -11.047 1 53.16 335 ASN A O 1
ATOM 2603 N N . GLU A 1 336 ? 9.078 -48.5 -12.828 1 53.72 336 GLU A N 1
ATOM 2604 C CA . GLU A 1 336 ? 8.812 -47.156 -13.281 1 53.72 336 GLU A CA 1
ATOM 2605 C C . GLU A 1 336 ? 7.316 -46.875 -13.375 1 53.72 336 GLU A C 1
ATOM 2607 O O . GLU A 1 336 ? 6.863 -45.781 -13.078 1 53.72 336 GLU A O 1
ATOM 2612 N N . THR A 1 337 ? 6.547 -47.906 -13.844 1 51.72 337 THR A N 1
ATOM 2613 C CA . THR A 1 337 ? 5.105 -47.719 -14.031 1 51.72 337 THR A CA 1
ATOM 2614 C C . THR A 1 337 ? 4.418 -47.438 -12.703 1 51.72 337 THR A C 1
ATOM 2616 O O . THR A 1 337 ? 3.383 -46.781 -12.664 1 51.72 337 THR A O 1
ATOM 2619 N N . ASP A 1 338 ? 5.074 -47.906 -11.734 1 52.47 338 ASP A N 1
ATOM 2620 C CA . ASP A 1 338 ? 4.48 -47.781 -10.414 1 52.47 338 ASP A CA 1
ATOM 2621 C C . ASP A 1 338 ? 4.582 -46.344 -9.898 1 52.47 338 ASP A C 1
ATOM 2623 O O . ASP A 1 338 ? 3.762 -45.906 -9.094 1 52.47 338 ASP A O 1
ATOM 2627 N N . TRP A 1 339 ? 5.5 -45.688 -10.43 1 55.31 339 TRP A N 1
ATOM 2628 C CA . TRP A 1 339 ? 5.688 -44.344 -9.938 1 55.31 339 TRP A CA 1
ATOM 2629 C C . TRP A 1 339 ? 4.52 -43.438 -10.344 1 55.31 339 TRP A C 1
ATOM 2631 O O . TRP A 1 339 ? 4.105 -42.562 -9.586 1 55.31 339 TRP A O 1
ATOM 2641 N N . VAL A 1 340 ? 4.066 -43.688 -11.477 1 50.91 340 VAL A N 1
ATOM 2642 C CA . VAL A 1 340 ? 2.922 -42.938 -11.984 1 50.91 340 VAL A CA 1
ATOM 2643 C C . VAL A 1 340 ? 1.666 -43.312 -11.203 1 50.91 340 VAL A C 1
ATOM 2645 O O . VAL A 1 340 ? 0.862 -42.469 -10.844 1 50.91 340 VAL A O 1
ATOM 2648 N N . THR A 1 341 ? 1.619 -44.75 -11.031 1 48.56 341 THR A N 1
ATOM 2649 C CA . THR A 1 341 ? 0.371 -45.25 -10.461 1 48.56 341 THR A CA 1
ATOM 2650 C C . THR A 1 341 ? 0.338 -45.031 -8.953 1 48.56 341 THR A C 1
ATOM 2652 O O . THR A 1 341 ? -0.707 -44.688 -8.391 1 48.56 341 THR A O 1
ATOM 2655 N N . ASN A 1 342 ? 1.546 -45.375 -8.281 1 49.12 342 ASN A N 1
ATOM 2656 C CA . ASN A 1 342 ? 1.502 -45.375 -6.824 1 49.12 342 ASN A CA 1
ATOM 2657 C C . ASN A 1 342 ? 1.988 -44.062 -6.227 1 49.12 342 ASN A C 1
ATOM 2659 O O . ASN A 1 342 ? 2.07 -43.938 -5.004 1 49.12 342 ASN A O 1
ATOM 2663 N N . GLY A 1 343 ? 2.215 -43.156 -7.027 1 51.5 343 GLY A N 1
ATOM 2664 C CA . GLY A 1 343 ? 2.553 -41.844 -6.535 1 51.5 343 GLY A CA 1
ATOM 2665 C C . GLY A 1 343 ? 4.035 -41.531 -6.629 1 51.5 343 GLY A C 1
ATOM 2666 O O . GLY A 1 343 ? 4.77 -42.188 -7.363 1 51.5 343 GLY A O 1
ATOM 2667 N N . ALA A 1 344 ? 4.477 -40.438 -5.949 1 52.97 344 ALA A N 1
ATOM 2668 C CA . ALA A 1 344 ? 5.77 -39.75 -6.094 1 52.97 344 ALA A CA 1
ATOM 2669 C C . ALA A 1 344 ? 6.898 -40.625 -5.559 1 52.97 344 ALA A C 1
ATOM 2671 O O . ALA A 1 344 ? 6.715 -41.375 -4.59 1 52.97 344 ALA A O 1
ATOM 2672 N N . TRP A 1 345 ? 8.047 -40.938 -6.344 1 56.25 345 TRP A N 1
ATOM 2673 C CA . TRP A 1 345 ? 9.328 -41.438 -5.895 1 56.25 345 TRP A CA 1
ATOM 2674 C C . TRP A 1 345 ? 9.734 -40.844 -4.559 1 56.25 345 TRP A C 1
ATOM 2676 O O . TRP A 1 345 ? 9.414 -39.688 -4.277 1 56.25 345 TRP A O 1
ATOM 2686 N N . PRO A 1 346 ? 10.508 -41.781 -3.549 1 57.16 346 PRO A N 1
ATOM 2687 C CA . PRO A 1 346 ? 11.195 -43.062 -3.525 1 57.16 346 PRO A CA 1
ATOM 2688 C C . PRO A 1 346 ? 10.445 -44.125 -2.713 1 57.16 346 PRO A C 1
ATOM 2690 O O . PRO A 1 346 ? 11.039 -44.781 -1.864 1 57.16 346 PRO A O 1
ATOM 2693 N N . ARG A 1 347 ? 9.234 -44.25 -2.883 1 56.19 347 ARG A N 1
ATOM 2694 C CA . ARG A 1 347 ? 8.578 -45.125 -1.93 1 56.19 347 ARG A CA 1
ATOM 2695 C C . ARG A 1 347 ? 9.016 -46.594 -2.139 1 56.19 347 ARG A C 1
ATOM 2697 O O . ARG A 1 347 ? 8.906 -47.406 -1.23 1 56.19 347 ARG A O 1
ATOM 2704 N N . CYS A 1 348 ? 9.609 -46.844 -3.291 1 56.59 348 CYS A N 1
ATOM 2705 C CA . CYS A 1 348 ? 9.938 -48.25 -3.518 1 56.59 348 CYS A CA 1
ATOM 2706 C C . CYS A 1 348 ? 11.406 -48.5 -3.217 1 56.59 348 CYS A C 1
ATOM 2708 O O . CYS A 1 348 ? 11.836 -49.656 -3.172 1 56.59 348 CYS A O 1
ATOM 2710 N N . VAL A 1 349 ? 12.219 -47.438 -3.012 1 55.59 349 VAL A N 1
ATOM 2711 C CA . VAL A 1 349 ? 13.648 -47.688 -2.879 1 55.59 349 VAL A CA 1
ATOM 2712 C C . VAL A 1 349 ? 13.992 -47.938 -1.41 1 55.59 349 VAL A C 1
ATOM 2714 O O . VAL A 1 349 ? 13.547 -47.188 -0.532 1 55.59 349 VAL A O 1
ATOM 2717 N N . ASP A 1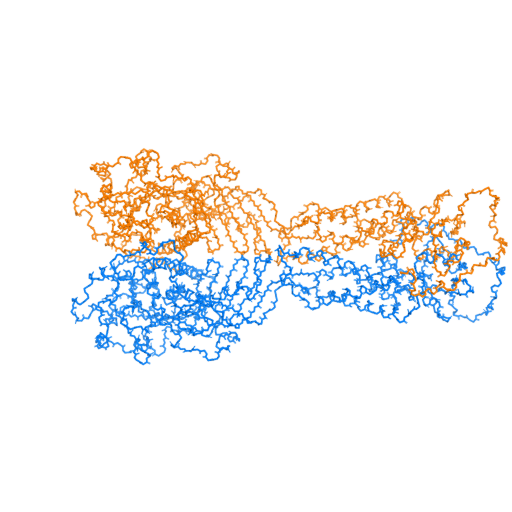 350 ? 14.336 -49.125 -0.857 1 51.25 350 ASP A N 1
ATOM 2718 C CA . ASP A 1 350 ? 14.898 -49.344 0.47 1 51.25 350 ASP A CA 1
ATOM 2719 C C . ASP A 1 350 ? 16.219 -48.594 0.635 1 51.25 350 ASP A C 1
ATOM 2721 O O . ASP A 1 350 ? 17.266 -49.062 0.177 1 51.25 350 ASP A O 1
ATOM 2725 N N . TYR A 1 351 ? 16.312 -47.344 1.043 1 51.97 351 TYR A N 1
ATOM 2726 C CA . TYR A 1 351 ? 17.469 -46.5 1.253 1 51.97 351 TYR A CA 1
ATOM 2727 C C . TYR A 1 351 ? 18.484 -47.156 2.158 1 51.97 351 TYR A C 1
ATOM 2729 O O . TYR A 1 351 ? 19.703 -47 1.978 1 51.97 351 TYR A O 1
ATOM 2737 N N . ASN A 1 352 ? 18.047 -47.719 3.371 1 51.59 352 ASN A N 1
ATOM 2738 C CA . ASN A 1 352 ? 19.016 -48.344 4.281 1 51.59 352 ASN A CA 1
ATOM 2739 C C . ASN A 1 352 ? 19.953 -49.281 3.541 1 51.59 352 ASN A C 1
ATOM 2741 O O . ASN A 1 352 ? 21.156 -49.312 3.824 1 51.59 352 ASN A O 1
ATOM 2745 N N . GLY A 1 353 ? 19.453 -50.031 2.709 1 50.41 353 GLY A N 1
ATOM 2746 C CA . GLY A 1 353 ? 20.266 -51.031 2.027 1 50.41 353 GLY A CA 1
ATOM 2747 C C . GLY A 1 353 ? 21.062 -50.469 0.875 1 50.41 353 GLY A C 1
ATOM 2748 O O . GLY A 1 353 ? 22.016 -51.094 0.409 1 50.41 353 GLY A O 1
ATOM 2749 N N . THR A 1 354 ? 20.672 -49.125 0.535 1 55.44 354 THR A N 1
ATOM 2750 C CA . THR A 1 354 ? 21.172 -48.688 -0.771 1 55.44 354 THR A CA 1
ATOM 2751 C C . THR A 1 354 ? 22.312 -47.688 -0.618 1 55.44 354 THR A C 1
ATOM 2753 O O . THR A 1 354 ? 22.984 -47.375 -1.593 1 55.44 354 THR A O 1
ATOM 2756 N N . PHE A 1 355 ? 22.594 -47.219 0.662 1 62.44 355 PHE A N 1
ATOM 2757 C CA . PHE A 1 355 ? 23.688 -46.281 0.812 1 62.44 355 PHE A CA 1
ATOM 2758 C C . PHE A 1 355 ? 25.016 -46.906 0.381 1 62.44 355 PHE A C 1
ATOM 2760 O O . PHE A 1 355 ? 25.812 -46.25 -0.319 1 62.44 355 PHE A O 1
ATOM 2767 N N . THR A 1 356 ? 25.062 -48.094 0.846 1 64.5 356 THR A N 1
ATOM 2768 C CA . THR A 1 356 ? 26.312 -48.781 0.521 1 64.5 356 THR A CA 1
ATOM 2769 C C . THR A 1 356 ? 26.438 -49 -0.985 1 64.5 356 THR A C 1
ATOM 2771 O O . THR A 1 356 ? 27.531 -48.969 -1.531 1 64.5 356 THR A O 1
ATOM 2774 N N . ASN A 1 357 ? 25.312 -49.156 -1.555 1 67.69 357 ASN A N 1
ATOM 2775 C CA . ASN A 1 357 ? 25.359 -49.312 -3.004 1 67.69 357 ASN A CA 1
ATOM 2776 C C . ASN A 1 357 ? 25.734 -48.031 -3.713 1 67.69 357 ASN A C 1
ATOM 2778 O O . ASN A 1 357 ? 26.391 -48.062 -4.754 1 67.69 357 ASN A O 1
ATOM 2782 N N . LEU A 1 358 ? 25.375 -46.938 -3.09 1 76.06 358 LEU A N 1
ATOM 2783 C CA . LEU A 1 358 ? 25.703 -45.625 -3.645 1 76.06 358 LEU A CA 1
ATOM 2784 C C . LEU A 1 358 ? 27.203 -45.344 -3.506 1 76.06 358 LEU A C 1
ATOM 2786 O O . LEU A 1 358 ? 27.859 -45 -4.484 1 76.06 358 LEU A O 1
ATOM 2790 N N . THR A 1 359 ? 27.734 -45.625 -2.324 1 74.69 359 THR A N 1
ATOM 2791 C CA . THR A 1 359 ? 29.109 -45.25 -2.043 1 74.69 359 THR A CA 1
ATOM 2792 C C . THR A 1 359 ? 30.094 -46.219 -2.672 1 74.69 359 THR A C 1
ATOM 2794 O O . THR A 1 359 ? 31.266 -45.906 -2.891 1 74.69 359 THR A O 1
ATOM 2797 N N . ASN A 1 360 ? 29.547 -47.406 -3.035 1 76.75 360 ASN A N 1
ATOM 2798 C CA . ASN A 1 360 ? 30.422 -48.438 -3.639 1 76.75 360 ASN A CA 1
ATOM 2799 C C . ASN A 1 360 ? 30.344 -48.406 -5.164 1 76.75 360 ASN A C 1
ATOM 2801 O O . ASN A 1 360 ? 31.016 -49.156 -5.84 1 76.75 360 ASN A O 1
ATOM 2805 N N . HIS A 1 361 ? 29.594 -47.5 -5.633 1 81.44 361 HIS A N 1
ATOM 2806 C CA . HIS A 1 361 ? 29.484 -47.375 -7.082 1 81.44 361 HIS A CA 1
ATOM 2807 C C . HIS A 1 361 ? 30.828 -47 -7.703 1 81.44 361 HIS A C 1
ATOM 2809 O O . HIS A 1 361 ? 31.594 -46.25 -7.117 1 81.44 361 HIS A O 1
ATOM 2815 N N . GLN A 1 362 ? 31.141 -47.5 -8.867 1 83.06 362 GLN A N 1
ATOM 2816 C CA . GLN A 1 362 ? 32.438 -47.312 -9.531 1 83.06 362 GLN A CA 1
ATOM 2817 C C . GLN A 1 362 ? 32.719 -45.844 -9.781 1 83.06 362 GLN A C 1
ATOM 2819 O O . GLN A 1 362 ? 33.875 -45.406 -9.695 1 83.06 362 GLN A O 1
ATOM 2824 N N . ASN A 1 363 ? 31.688 -45.031 -10.047 1 87.06 363 ASN A N 1
ATOM 2825 C CA . ASN A 1 363 ? 31.875 -43.625 -10.391 1 87.06 363 ASN A CA 1
ATOM 2826 C C . ASN A 1 363 ? 31.641 -42.719 -9.188 1 87.06 363 ASN A C 1
ATOM 2828 O O . ASN A 1 363 ? 31.438 -41.5 -9.344 1 87.06 363 ASN A O 1
ATOM 2832 N N . TRP A 1 364 ? 31.734 -43.312 -7.977 1 90.56 364 TRP A N 1
ATOM 2833 C CA . TRP A 1 364 ? 31.531 -42.5 -6.773 1 90.56 364 TRP A CA 1
ATOM 2834 C C . TRP A 1 364 ? 32.719 -41.562 -6.547 1 90.56 364 TRP A C 1
ATOM 2836 O O . TRP A 1 364 ? 33.875 -42 -6.602 1 90.56 364 TRP A O 1
ATOM 2846 N N . ASP A 1 365 ? 32.375 -40.281 -6.406 1 90.94 365 ASP A N 1
ATOM 2847 C CA . ASP A 1 365 ? 33.375 -39.281 -6.094 1 90.94 365 ASP A CA 1
ATOM 2848 C C . ASP A 1 365 ? 33.312 -38.906 -4.613 1 90.94 365 ASP A C 1
ATOM 2850 O O . ASP A 1 365 ? 32.344 -38.281 -4.156 1 90.94 365 ASP A O 1
ATOM 2854 N N . LYS A 1 366 ? 34.281 -39.156 -3.885 1 88.88 366 LYS A N 1
ATOM 2855 C CA . LYS A 1 366 ? 34.344 -38.938 -2.441 1 88.88 366 LYS A CA 1
ATOM 2856 C C . LYS A 1 366 ? 34.312 -37.438 -2.1 1 88.88 366 LYS A C 1
ATOM 2858 O O . LYS A 1 366 ? 33.844 -37.062 -1.016 1 88.88 366 LYS A O 1
ATOM 2863 N N . ASN A 1 367 ? 34.75 -36.562 -3.004 1 91.56 367 ASN A N 1
ATOM 2864 C CA . ASN A 1 367 ? 34.75 -35.125 -2.75 1 91.56 367 ASN A CA 1
ATOM 2865 C C . ASN A 1 367 ? 33.312 -34.594 -2.59 1 91.56 367 ASN A C 1
ATOM 2867 O O . ASN A 1 367 ? 33.094 -33.531 -2.004 1 91.56 367 ASN A O 1
ATOM 2871 N N . LEU A 1 368 ? 32.344 -35.281 -3.117 1 92.69 368 LEU A N 1
ATOM 2872 C CA . LEU A 1 368 ? 30.953 -34.844 -3.031 1 92.69 368 LEU A CA 1
ATOM 2873 C C . LEU A 1 368 ? 30.453 -34.906 -1.592 1 92.69 368 LEU A C 1
ATOM 2875 O O . LEU A 1 368 ? 29.547 -34.156 -1.212 1 92.69 368 LEU A O 1
ATOM 2879 N N . GLU A 1 369 ? 31 -35.812 -0.767 1 90.5 369 GLU A N 1
ATOM 2880 C CA . GLU A 1 369 ? 30.641 -35.906 0.645 1 90.5 369 GLU A CA 1
ATOM 2881 C C . GLU A 1 369 ? 30.984 -34.625 1.385 1 90.5 369 GLU A C 1
ATOM 2883 O O . GLU A 1 369 ? 30.25 -34.188 2.266 1 90.5 369 GLU A O 1
ATOM 2888 N N . ASP A 1 370 ? 32.031 -34.031 0.974 1 91.44 370 ASP A N 1
ATOM 2889 C CA . ASP A 1 370 ? 32.469 -32.781 1.615 1 91.44 370 ASP A CA 1
ATOM 2890 C C . ASP A 1 370 ? 31.719 -31.578 1.035 1 91.44 370 ASP A C 1
ATOM 2892 O O . ASP A 1 370 ? 31.422 -30.625 1.751 1 91.44 370 ASP A O 1
ATOM 2896 N N . ILE A 1 371 ? 31.516 -31.641 -0.215 1 93.44 371 ILE A N 1
ATOM 2897 C CA . ILE A 1 371 ? 30.844 -30.516 -0.869 1 93.44 371 ILE A CA 1
ATOM 2898 C C . ILE A 1 371 ? 29.422 -30.391 -0.338 1 93.44 371 ILE A C 1
ATOM 2900 O O . ILE A 1 371 ? 29 -29.312 0.077 1 93.44 371 ILE A O 1
ATOM 2904 N N . PHE A 1 372 ? 28.656 -31.531 -0.298 1 93.12 372 PHE A N 1
ATOM 2905 C CA . PHE A 1 372 ? 27.266 -31.516 0.12 1 93.12 372 PHE A CA 1
ATOM 2906 C C . PHE A 1 372 ? 27.141 -31.828 1.605 1 93.12 372 PHE A C 1
ATOM 2908 O O . PHE A 1 372 ? 26.047 -31.766 2.17 1 93.12 372 PHE A O 1
ATOM 2915 N N . ARG A 1 373 ? 28.234 -32.188 2.229 1 89 373 ARG A N 1
ATOM 2916 C CA . ARG A 1 373 ? 28.297 -32.5 3.648 1 89 373 ARG A CA 1
ATOM 2917 C C . ARG A 1 373 ? 27.422 -33.719 3.963 1 89 373 ARG A C 1
ATOM 2919 O O . ARG A 1 373 ? 26.578 -33.656 4.859 1 89 373 ARG A O 1
ATOM 2926 N N . TRP A 1 374 ? 27.656 -34.75 3.227 1 88.62 374 TRP A N 1
ATOM 2927 C CA . TRP A 1 374 ? 26.969 -36.031 3.436 1 88.62 374 TRP A CA 1
ATOM 2928 C C . TRP A 1 374 ? 27.766 -36.938 4.375 1 88.62 374 TRP A C 1
ATOM 2930 O O . TRP A 1 374 ? 29 -36.812 4.453 1 88.62 374 TRP A O 1
ATOM 2940 N N . GLY A 1 375 ? 27.078 -37.812 5.086 1 81.06 375 GLY A N 1
ATOM 2941 C CA . GLY A 1 375 ? 27.75 -38.812 5.891 1 81.06 375 GLY A CA 1
ATOM 2942 C C . GLY A 1 375 ? 27.625 -38.562 7.383 1 81.06 375 GLY A C 1
ATOM 2943 O O . GLY A 1 375 ? 27.109 -37.531 7.805 1 81.06 375 GLY A O 1
ATOM 2944 N N . GLU A 1 376 ? 28.156 -39.438 8.18 1 78.44 376 GLU A N 1
ATOM 2945 C CA . GLU A 1 376 ? 28.062 -39.406 9.633 1 78.44 376 GLU A CA 1
ATOM 2946 C C . GLU A 1 376 ? 28.891 -38.281 10.227 1 78.44 376 GLU A C 1
ATOM 2948 O O . GLU A 1 376 ? 28.578 -37.781 11.297 1 78.44 376 GLU A O 1
ATOM 2953 N N . ARG A 1 377 ? 29.891 -37.875 9.469 1 82.19 377 ARG A N 1
ATOM 2954 C CA . ARG A 1 377 ? 30.75 -36.812 9.938 1 82.19 377 ARG A CA 1
ATOM 2955 C C . ARG A 1 377 ? 29.969 -35.5 10.102 1 82.19 377 ARG A C 1
ATOM 2957 O O . ARG A 1 377 ? 30.281 -34.688 10.969 1 82.19 377 ARG A O 1
ATOM 2964 N N . TRP A 1 378 ? 29.031 -35.281 9.25 1 82.31 378 TRP A N 1
ATOM 2965 C CA . TRP A 1 378 ? 28.328 -34.031 9.234 1 82.31 378 TRP A CA 1
ATOM 2966 C C . TRP A 1 378 ? 27 -34.125 9.977 1 82.31 378 TRP A C 1
ATOM 2968 O O . TRP A 1 378 ? 26.328 -33.125 10.211 1 82.31 378 TRP A O 1
ATOM 2978 N N . GLY A 1 379 ? 26.625 -35.25 10.414 1 76.19 379 GLY A N 1
ATOM 2979 C CA . GLY A 1 379 ? 25.406 -35.406 11.195 1 76.19 379 GLY A CA 1
ATOM 2980 C C . GLY A 1 379 ? 24.609 -36.625 10.812 1 76.19 379 GLY A C 1
ATOM 2981 O O . GLY A 1 379 ? 24.859 -37.25 9.781 1 76.19 379 GLY A O 1
ATOM 2982 N N . PRO A 1 380 ? 23.625 -36.844 11.68 1 75.94 380 PRO A N 1
ATOM 2983 C CA . PRO A 1 380 ? 22.75 -37.969 11.383 1 75.94 380 PRO A CA 1
ATOM 2984 C C . PRO A 1 380 ? 21.797 -37.688 10.234 1 75.94 380 PRO A C 1
ATOM 2986 O O . PRO A 1 380 ? 21.359 -36.562 10.039 1 75.94 380 PRO A O 1
ATOM 2989 N N . ASN A 1 381 ? 21.516 -38.625 9.352 1 77.69 381 ASN A N 1
ATOM 2990 C CA . ASN A 1 381 ? 20.5 -38.594 8.297 1 77.69 381 ASN A CA 1
ATOM 2991 C C . ASN A 1 381 ? 20.922 -37.656 7.156 1 77.69 381 ASN A C 1
ATOM 2993 O O . ASN A 1 381 ? 20.078 -37.062 6.488 1 77.69 381 ASN A O 1
ATOM 2997 N N . LYS A 1 382 ? 22.188 -37.312 7.102 1 82.88 382 LYS A N 1
ATOM 2998 C CA . LYS A 1 382 ? 22.719 -36.594 5.949 1 82.88 382 LYS A CA 1
ATOM 2999 C C . LYS A 1 382 ? 23.094 -37.531 4.816 1 82.88 382 LYS A C 1
ATOM 3001 O O . LYS A 1 382 ? 24.266 -37.812 4.59 1 82.88 382 LYS A O 1
ATOM 3006 N N . ASN A 1 383 ? 22.094 -38 4.098 1 80.31 383 ASN A N 1
ATOM 3007 C CA . ASN A 1 383 ? 22.297 -38.969 3.039 1 80.31 383 ASN A CA 1
ATOM 3008 C C . ASN A 1 383 ? 22.172 -38.344 1.656 1 80.31 383 ASN A C 1
ATOM 3010 O O . ASN A 1 383 ? 21.391 -37.406 1.458 1 80.31 383 ASN A O 1
ATOM 3014 N N . PRO A 1 384 ? 22.969 -38.875 0.77 1 86.31 384 PRO A N 1
ATOM 3015 C CA . PRO A 1 384 ? 22.812 -38.406 -0.609 1 86.31 384 PRO A CA 1
ATOM 3016 C C . PRO A 1 384 ? 21.484 -38.812 -1.229 1 86.31 384 PRO A C 1
ATOM 3018 O O . PRO A 1 384 ? 20.891 -39.844 -0.831 1 86.31 384 PRO A O 1
ATOM 3021 N N . PRO A 1 385 ? 21.016 -38.094 -2.191 1 86.75 385 PRO A N 1
ATOM 3022 C CA . PRO A 1 385 ? 19.734 -38.406 -2.844 1 86.75 385 PRO A CA 1
ATOM 3023 C C . PRO A 1 385 ? 19.875 -39.5 -3.885 1 86.75 385 PRO A C 1
ATOM 3025 O O . PRO A 1 385 ? 20.969 -39.75 -4.391 1 86.75 385 PRO A O 1
ATOM 3028 N N . ILE A 1 386 ? 18.812 -40.188 -4.133 1 83.56 386 ILE A N 1
ATOM 3029 C CA . ILE A 1 386 ? 18.703 -41.156 -5.219 1 83.56 386 ILE A CA 1
ATOM 3030 C C . ILE A 1 386 ? 17.516 -40.781 -6.121 1 83.56 386 ILE A C 1
ATOM 3032 O O . ILE A 1 386 ? 16.406 -40.562 -5.645 1 83.56 386 ILE A O 1
ATOM 3036 N N . PHE A 1 387 ? 17.844 -40.688 -7.414 1 85 387 PHE A N 1
ATOM 3037 C CA . PHE A 1 387 ? 16.812 -40.344 -8.383 1 85 387 PHE A CA 1
ATOM 3038 C C . PHE A 1 387 ? 16.453 -41.562 -9.227 1 85 387 PHE A C 1
ATOM 3040 O O . PHE A 1 387 ? 17.297 -42.438 -9.477 1 85 387 PHE A O 1
ATOM 3047 N N . PRO A 1 388 ? 15.242 -41.625 -9.641 1 80.94 388 PRO A N 1
ATOM 3048 C CA . PRO A 1 388 ? 14.844 -42.812 -10.438 1 80.94 388 PRO A CA 1
ATOM 3049 C C . PRO A 1 388 ? 15.477 -42.812 -11.828 1 80.94 388 PRO A C 1
ATOM 3051 O O . PRO A 1 388 ? 15.898 -43.844 -12.312 1 80.94 388 PRO A O 1
ATOM 3054 N N . THR A 1 389 ? 15.461 -41.656 -12.5 1 83.81 389 THR A N 1
ATOM 3055 C CA . THR A 1 389 ? 15.984 -41.531 -13.859 1 83.81 389 THR A CA 1
ATOM 3056 C C . THR A 1 389 ? 16.609 -40.156 -14.062 1 83.81 389 THR A C 1
ATOM 3058 O O . THR A 1 389 ? 16.516 -39.281 -13.195 1 83.81 389 THR A O 1
ATOM 3061 N N . LEU A 1 390 ? 17.312 -40.062 -15.188 1 88.06 390 LEU A N 1
ATOM 3062 C CA . LEU A 1 390 ? 17.797 -38.75 -15.578 1 88.06 390 LEU A CA 1
ATOM 3063 C C . LEU A 1 390 ? 16.703 -37.969 -16.281 1 88.06 390 LEU A C 1
ATOM 3065 O O . LEU A 1 390 ? 15.945 -38.5 -17.078 1 88.06 390 LEU A O 1
ATOM 3069 N N . PRO A 1 391 ? 16.531 -36.781 -15.883 1 90 391 PRO A N 1
ATOM 3070 C CA . PRO A 1 391 ? 15.539 -35.969 -16.594 1 90 391 PRO A CA 1
ATOM 3071 C C . PRO A 1 391 ? 15.906 -35.719 -18.047 1 90 391 PRO A C 1
ATOM 3073 O O . PRO A 1 391 ? 17.094 -35.719 -18.406 1 90 391 PRO A O 1
ATOM 3076 N N . LYS A 1 392 ? 14.875 -35.531 -18.875 1 88 392 LYS A N 1
ATOM 3077 C CA . LYS A 1 392 ? 15.094 -35.125 -20.266 1 88 392 LYS A CA 1
ATOM 3078 C C . LYS A 1 392 ? 15.484 -33.625 -20.328 1 88 392 LYS A C 1
ATOM 3080 O O . LYS A 1 392 ? 15.523 -32.938 -19.312 1 88 392 LYS A O 1
ATOM 3085 N N . ASP A 1 393 ? 15.805 -33.219 -21.531 1 87.44 393 ASP A N 1
ATOM 3086 C CA . ASP A 1 393 ? 16.203 -31.812 -21.719 1 87.44 393 ASP A CA 1
ATOM 3087 C C . ASP A 1 393 ? 15.125 -30.875 -21.156 1 87.44 393 ASP A C 1
ATOM 3089 O O . ASP A 1 393 ? 13.938 -31.047 -21.438 1 87.44 393 ASP A O 1
ATOM 3093 N N . TYR A 1 394 ? 15.562 -29.938 -20.344 1 88.5 394 TYR A N 1
ATOM 3094 C CA . TYR A 1 394 ? 14.727 -28.859 -19.828 1 88.5 394 TYR A CA 1
ATOM 3095 C C . TYR A 1 394 ? 13.719 -29.391 -18.812 1 88.5 394 TYR A C 1
ATOM 3097 O O . TYR A 1 394 ? 12.594 -28.875 -18.719 1 88.5 394 TYR A O 1
ATOM 3105 N N . ASN A 1 395 ? 14.047 -30.453 -18.125 1 90.69 395 ASN A N 1
ATOM 3106 C CA . ASN A 1 395 ? 13.18 -31.016 -17.094 1 90.69 395 ASN A CA 1
ATOM 3107 C C . ASN A 1 395 ? 13.891 -31.078 -15.742 1 90.69 395 ASN A C 1
ATOM 3109 O O . ASN A 1 395 ? 15.117 -30.984 -15.68 1 90.69 395 ASN A O 1
ATOM 3113 N N . THR A 1 396 ? 13.102 -31.219 -14.711 1 93.5 396 THR A N 1
ATOM 3114 C CA . THR A 1 396 ? 13.609 -31.328 -13.352 1 93.5 396 THR A CA 1
ATOM 3115 C C . THR A 1 396 ? 12.961 -32.5 -12.625 1 93.5 396 THR A C 1
ATOM 3117 O O . THR A 1 396 ? 11.828 -32.875 -12.93 1 93.5 396 THR A O 1
ATOM 3120 N N . ILE A 1 397 ? 13.664 -33.094 -11.703 1 90.5 397 ILE A N 1
ATOM 3121 C CA . ILE A 1 397 ? 13.164 -34.156 -10.828 1 90.5 397 ILE A CA 1
ATOM 3122 C C . ILE A 1 397 ? 13.531 -33.844 -9.383 1 90.5 397 ILE A C 1
ATOM 3124 O O . ILE A 1 397 ? 14.641 -33.375 -9.102 1 90.5 397 ILE A O 1
ATOM 3128 N N . VAL A 1 398 ? 12.555 -34.125 -8.523 1 90.38 398 VAL A N 1
ATOM 3129 C CA . VAL A 1 398 ? 12.766 -33.781 -7.121 1 90.38 398 VAL A CA 1
ATOM 3130 C C . VAL A 1 398 ? 12.93 -35.031 -6.293 1 90.38 398 VAL A C 1
ATOM 3132 O O . VAL A 1 398 ? 12.359 -36.094 -6.625 1 90.38 398 VAL A O 1
ATOM 3135 N N . ASN A 1 399 ? 13.82 -34.969 -5.395 1 87 399 ASN A N 1
ATOM 3136 C CA . ASN A 1 399 ? 13.938 -35.938 -4.312 1 87 399 ASN A CA 1
ATOM 3137 C C . ASN A 1 399 ? 13.641 -35.312 -2.955 1 87 399 ASN A C 1
ATOM 3139 O O . ASN A 1 399 ? 14.469 -34.562 -2.408 1 87 399 ASN A O 1
ATOM 3143 N N . ASP A 1 400 ? 12.438 -35.5 -2.439 1 71 400 ASP A N 1
ATOM 3144 C CA . ASP A 1 400 ? 12.047 -34.781 -1.219 1 71 400 ASP A CA 1
ATOM 3145 C C . ASP A 1 400 ? 12.391 -35.625 0.019 1 71 400 ASP A C 1
ATOM 3147 O O . ASP A 1 400 ? 12.039 -35.25 1.14 1 71 400 ASP A O 1
ATOM 3151 N N . THR A 1 401 ? 13.305 -36.531 -0.149 1 59.41 401 THR A N 1
ATOM 3152 C CA . THR A 1 401 ? 13.852 -37.312 0.962 1 59.41 401 THR A CA 1
ATOM 3153 C C . THR A 1 401 ? 12.734 -37.781 1.88 1 59.41 401 THR A C 1
ATOM 3155 O O . THR A 1 401 ? 12.992 -38.219 3.012 1 59.41 401 THR A O 1
ATOM 3158 N N . ILE A 1 402 ? 11.312 -37.375 1.365 1 53.44 402 ILE A N 1
ATOM 3159 C CA . ILE A 1 402 ? 10.188 -37.719 2.242 1 53.44 402 ILE A CA 1
ATOM 3160 C C . ILE A 1 402 ? 9.906 -39.219 2.18 1 53.44 402 ILE A C 1
ATOM 3162 O O . ILE A 1 402 ? 9.992 -39.812 1.112 1 53.44 402 ILE A O 1
ATOM 3166 N N . GLY A 1 403 ? 9.695 -39.844 3.188 1 51.16 403 GLY A N 1
ATOM 3167 C CA . GLY A 1 403 ? 9.352 -41.25 3.289 1 51.16 403 GLY A CA 1
ATOM 3168 C C . GLY A 1 403 ? 10.516 -42.125 3.715 1 51.16 403 GLY A C 1
ATOM 3169 O O . GLY A 1 403 ? 10.375 -43.344 3.84 1 51.16 403 GLY A O 1
ATOM 3170 N N . LEU A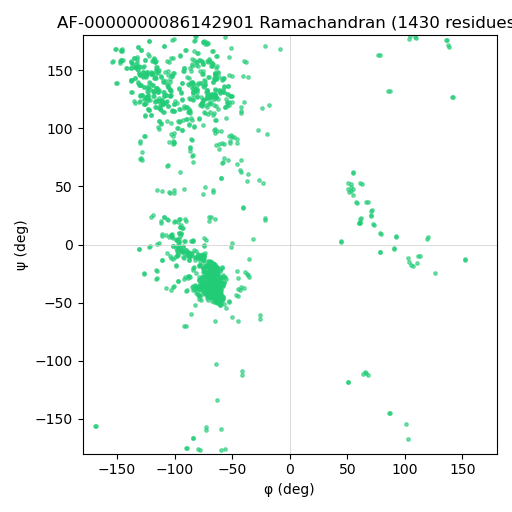 1 404 ? 11.57 -41.312 3.6 1 49.38 404 LEU A N 1
ATOM 3171 C CA . LEU A 1 404 ? 12.656 -42.125 4.141 1 49.38 404 LEU A CA 1
ATOM 3172 C C . LEU A 1 404 ? 12.469 -42.344 5.637 1 49.38 404 LEU A C 1
ATOM 3174 O O . LEU A 1 404 ? 11.781 -41.594 6.309 1 49.38 404 LEU A O 1
ATOM 3178 N N . ALA A 1 405 ? 12.539 -43.531 6.09 1 49.12 405 ALA A N 1
ATOM 3179 C CA . ALA A 1 405 ? 12.195 -44.156 7.355 1 49.12 405 ALA A CA 1
ATOM 3180 C C . ALA A 1 405 ? 12.477 -43.25 8.531 1 49.12 405 ALA A C 1
ATOM 3182 O O . ALA A 1 405 ? 11.82 -43.344 9.57 1 49.12 405 ALA A O 1
ATOM 3183 N N . THR A 1 406 ? 13.383 -42.281 8.562 1 59.69 406 THR A N 1
ATOM 3184 C CA . THR A 1 406 ? 13.703 -41.656 9.844 1 59.69 406 THR A CA 1
ATOM 3185 C C . THR A 1 406 ? 13.648 -40.125 9.75 1 59.69 406 THR A C 1
ATOM 3187 O O . THR A 1 406 ? 14.102 -39.562 8.766 1 59.69 406 THR A O 1
ATOM 3190 N N . TRP A 1 407 ? 12.805 -39.469 10.625 1 68.56 407 TRP A N 1
ATOM 3191 C CA . TRP A 1 407 ? 12.805 -38.031 10.82 1 68.56 407 TRP A CA 1
ATOM 3192 C C . TRP A 1 407 ? 14.211 -37.5 11.125 1 68.56 407 TRP A C 1
ATOM 3194 O O . TRP A 1 407 ? 14.953 -38.156 11.875 1 68.56 407 TRP A O 1
ATOM 3204 N N . GLY A 1 408 ? 14.656 -36.438 10.336 1 77.75 408 GLY A N 1
ATOM 3205 C CA . GLY A 1 408 ? 15.961 -35.875 10.68 1 77.75 408 GLY A CA 1
ATOM 3206 C C . GLY A 1 408 ? 16.688 -35.25 9.5 1 77.75 408 GLY A C 1
ATOM 3207 O O . GLY A 1 408 ? 17.672 -34.531 9.672 1 77.75 408 GLY A O 1
ATOM 3208 N N . ALA A 1 409 ? 16.156 -35.562 8.312 1 83.19 409 ALA A N 1
ATOM 3209 C CA . ALA A 1 409 ? 16.797 -34.938 7.148 1 83.19 409 ALA A CA 1
ATOM 3210 C C . ALA A 1 409 ? 16.516 -33.438 7.102 1 83.19 409 ALA A C 1
ATOM 3212 O O . ALA A 1 409 ? 15.445 -32.969 7.5 1 83.19 409 ALA A O 1
ATOM 3213 N N . THR A 1 410 ? 17.516 -32.656 6.648 1 89.38 410 THR A N 1
ATOM 3214 C CA . THR A 1 410 ? 17.375 -31.203 6.645 1 89.38 410 THR A CA 1
ATOM 3215 C C . THR A 1 410 ? 17.344 -30.656 5.219 1 89.38 410 THR A C 1
ATOM 3217 O O . THR A 1 410 ? 17.25 -29.453 5.004 1 89.38 410 THR A O 1
ATOM 3220 N N . SER A 1 411 ? 17.422 -31.656 4.234 1 91.56 411 SER A N 1
ATOM 3221 C CA . SER A 1 411 ? 17.594 -31.141 2.877 1 91.56 411 SER A CA 1
ATOM 3222 C C . SER A 1 411 ? 16.656 -31.859 1.898 1 91.56 411 SER A C 1
ATOM 3224 O O . SER A 1 411 ? 16.219 -32.969 2.154 1 91.56 411 SER A O 1
ATOM 3226 N N . ILE A 1 412 ? 16.328 -31.125 0.849 1 92.62 412 ILE A N 1
ATOM 3227 C CA . ILE A 1 412 ? 15.719 -31.719 -0.337 1 92.62 412 ILE A CA 1
ATOM 3228 C C . ILE A 1 412 ? 16.641 -31.531 -1.539 1 92.62 412 ILE A C 1
ATOM 3230 O O . ILE A 1 412 ? 17.562 -30.703 -1.509 1 92.62 412 ILE A O 1
ATOM 3234 N N . TYR A 1 413 ? 16.453 -32.375 -2.496 1 93.81 413 TYR A N 1
ATOM 3235 C CA . TYR A 1 413 ? 17.359 -32.312 -3.643 1 93.81 413 TYR A CA 1
ATOM 3236 C C . TYR A 1 413 ? 16.578 -32.188 -4.945 1 93.81 413 TYR A C 1
ATOM 3238 O O . TYR A 1 413 ? 15.445 -32.656 -5.055 1 93.81 413 TYR A O 1
ATOM 3246 N N . LEU A 1 414 ? 17.172 -31.484 -5.867 1 95.94 414 LEU A N 1
ATOM 3247 C CA . LEU A 1 414 ? 16.609 -31.266 -7.195 1 95.94 414 LEU A CA 1
ATOM 3248 C C . LEU A 1 414 ? 17.641 -31.578 -8.273 1 95.94 414 LEU A C 1
ATOM 3250 O O . LEU A 1 414 ? 18.797 -31.172 -8.172 1 95.94 414 LEU A O 1
ATOM 3254 N N . LEU A 1 415 ? 17.281 -32.375 -9.203 1 95.56 415 LEU A N 1
ATOM 3255 C CA . LEU A 1 415 ? 18.109 -32.688 -10.367 1 95.56 415 LEU A CA 1
ATOM 3256 C C . LEU A 1 415 ? 17.547 -32 -11.617 1 95.56 415 LEU A C 1
ATOM 3258 O O . LEU A 1 415 ? 16.375 -32.188 -11.938 1 95.56 415 LEU A O 1
ATOM 3262 N N . LEU A 1 416 ? 18.375 -31.203 -12.258 1 96.19 416 LEU A N 1
ATOM 3263 C CA . LEU A 1 416 ? 17.969 -30.469 -13.453 1 96.19 416 LEU A CA 1
ATOM 3264 C C . LEU A 1 416 ? 18.844 -30.844 -14.648 1 96.19 416 LEU A C 1
ATOM 3266 O O . LEU A 1 416 ? 20.031 -31.125 -14.477 1 96.19 416 LEU A O 1
ATOM 3270 N N . LYS A 1 417 ? 18.281 -30.812 -15.789 1 94 417 LYS A N 1
ATOM 3271 C CA . LYS A 1 417 ? 19.031 -30.938 -17.031 1 94 417 LYS A CA 1
ATOM 3272 C C . LYS A 1 417 ? 18.766 -29.766 -17.953 1 94 417 LYS A C 1
ATOM 3274 O O . LYS A 1 417 ? 17.625 -29.5 -18.312 1 94 417 LYS A O 1
ATOM 3279 N N . GLY A 1 418 ? 19.828 -29.062 -18.312 1 89.12 418 GLY A N 1
ATOM 3280 C CA . GLY A 1 418 ? 19.719 -27.953 -19.25 1 89.12 418 GLY A CA 1
ATOM 3281 C C . GLY A 1 418 ? 19.641 -28.422 -20.703 1 89.12 418 GLY A C 1
ATOM 3282 O O . GLY A 1 418 ? 19.609 -29.625 -20.969 1 89.12 418 GLY A O 1
ATOM 3283 N N . GLY A 1 419 ? 19.625 -27.5 -21.594 1 82.94 419 GLY A N 1
ATOM 3284 C CA . GLY A 1 419 ? 19.609 -27.781 -23.016 1 82.94 419 GLY A CA 1
ATOM 3285 C C . GLY A 1 419 ? 20.969 -28.094 -23.594 1 82.94 419 GLY A C 1
ATOM 3286 O O . GLY A 1 419 ? 21.969 -28.125 -22.859 1 82.94 419 GLY A O 1
ATOM 3287 N N . PRO A 1 420 ? 20.953 -28.359 -24.844 1 82.31 420 PRO A N 1
ATOM 3288 C CA . PRO A 1 420 ? 22.203 -28.719 -25.5 1 82.31 420 PRO A CA 1
ATOM 3289 C C . PRO A 1 420 ? 23.172 -27.531 -25.594 1 82.31 420 PRO A C 1
ATOM 3291 O O . PRO A 1 420 ? 24.375 -27.734 -25.797 1 82.31 420 PRO A O 1
ATOM 3294 N N . MET A 1 421 ? 22.578 -26.312 -25.438 1 80.44 421 MET A N 1
ATOM 3295 C CA . MET A 1 421 ? 23.391 -25.109 -25.453 1 80.44 421 MET A CA 1
ATOM 3296 C C . MET A 1 421 ? 23.125 -24.25 -24.203 1 80.44 421 MET A C 1
ATOM 3298 O O . MET A 1 421 ? 22.016 -24.25 -23.672 1 80.44 421 MET A O 1
ATOM 3302 N N . ASP A 1 422 ? 24.203 -23.641 -23.75 1 77.88 422 ASP A N 1
ATOM 3303 C CA . ASP A 1 422 ? 24.031 -22.75 -22.594 1 77.88 422 ASP A CA 1
ATOM 3304 C C . ASP A 1 422 ? 23.703 -21.328 -23.047 1 77.88 422 ASP A C 1
ATOM 3306 O O . ASP A 1 422 ? 23.469 -21.078 -24.219 1 77.88 422 ASP A O 1
ATOM 3310 N N . VAL A 1 423 ? 23.625 -20.422 -22.125 1 71.62 423 VAL A N 1
ATOM 3311 C CA . VAL A 1 423 ? 23.203 -19.047 -22.375 1 71.62 423 VAL A CA 1
ATOM 3312 C C . VAL A 1 423 ? 24.219 -18.359 -23.281 1 71.62 423 VAL A C 1
ATOM 3314 O O . VAL A 1 423 ? 23.859 -17.469 -24.062 1 71.62 423 VAL A O 1
ATOM 3317 N N . SER A 1 424 ? 25.469 -18.781 -23.125 1 72.19 424 SER A N 1
ATOM 3318 C CA . SER A 1 424 ? 26.516 -18.219 -23.969 1 72.19 424 SER A CA 1
ATOM 3319 C C . SER A 1 424 ? 26.609 -18.922 -25.312 1 72.19 424 SER A C 1
ATOM 3321 O O . SER A 1 424 ? 27.5 -18.656 -26.109 1 72.19 424 SER A O 1
ATOM 3323 N N . GLN A 1 425 ? 25.766 -19.844 -25.594 1 75.12 425 GLN A N 1
ATOM 3324 C CA . GLN A 1 425 ? 25.703 -20.609 -26.828 1 75.12 425 GLN A CA 1
ATOM 3325 C C . GLN A 1 425 ? 26.875 -21.578 -26.938 1 75.12 425 GLN A C 1
ATOM 3327 O O . GLN A 1 425 ? 27.359 -21.859 -28.031 1 75.12 425 GLN A O 1
ATOM 3332 N N . ALA A 1 426 ? 27.359 -21.891 -25.828 1 77.75 426 ALA A N 1
ATOM 3333 C CA . ALA A 1 426 ? 28.359 -22.953 -25.781 1 77.75 426 ALA A CA 1
ATOM 3334 C C . ALA A 1 426 ? 27.719 -24.328 -25.641 1 77.75 426 ALA A C 1
ATOM 3336 O O . ALA A 1 426 ? 26.719 -24.484 -24.922 1 77.75 426 ALA A O 1
ATOM 3337 N N . PRO A 1 427 ? 28.203 -25.25 -26.359 1 81.19 427 PRO A N 1
ATOM 3338 C CA . PRO A 1 427 ? 27.594 -26.594 -26.266 1 81.19 427 PRO A CA 1
ATOM 3339 C C . PRO A 1 427 ? 27.797 -27.234 -24.891 1 81.19 427 PRO A C 1
ATOM 3341 O O . PRO A 1 427 ? 28.906 -27.188 -24.344 1 81.19 427 PRO A O 1
ATOM 3344 N N . THR A 1 428 ? 26.781 -27.688 -24.312 1 79 428 THR A N 1
ATOM 3345 C CA . THR A 1 428 ? 26.812 -28.312 -23 1 79 428 THR A CA 1
ATOM 3346 C C . THR A 1 428 ? 26.281 -29.734 -23.047 1 79 428 THR A C 1
ATOM 3348 O O . THR A 1 428 ? 26.219 -30.438 -22.031 1 79 428 THR A O 1
ATOM 3351 N N . GLY A 1 429 ? 25.875 -30.125 -24.234 1 75.56 429 GLY A N 1
ATOM 3352 C CA . GLY A 1 429 ? 25.281 -31.438 -24.375 1 75.56 429 GLY A CA 1
ATOM 3353 C C . GLY A 1 429 ? 26.297 -32.531 -24.516 1 75.56 429 GLY A C 1
ATOM 3354 O O . GLY A 1 429 ? 27.5 -32.281 -24.5 1 75.56 429 GLY A O 1
ATOM 3355 N N . GLY A 1 430 ? 25.969 -33.812 -24.562 1 71.38 430 GLY A N 1
ATOM 3356 C CA . GLY A 1 430 ? 26.844 -34.969 -24.719 1 71.38 430 GLY A CA 1
ATOM 3357 C C . GLY A 1 430 ? 27.062 -35.75 -23.422 1 71.38 430 GLY A C 1
ATOM 3358 O O . GLY A 1 430 ? 26.547 -35.344 -22.375 1 71.38 430 GLY A O 1
ATOM 3359 N N . SER A 1 431 ? 27.812 -36.781 -23.516 1 71.5 431 SER A N 1
ATOM 3360 C CA . SER A 1 431 ? 28.047 -37.625 -22.359 1 71.5 431 SER A CA 1
ATOM 3361 C C . SER A 1 431 ? 28.906 -36.938 -21.328 1 71.5 431 SER A C 1
ATOM 3363 O O . SER A 1 431 ? 28.734 -37.125 -20.125 1 71.5 431 SER A O 1
ATOM 3365 N N . ASP A 1 432 ? 29.75 -36.031 -21.781 1 74.56 432 ASP A N 1
ATOM 3366 C CA . ASP A 1 432 ? 30.609 -35.281 -20.875 1 74.56 432 ASP A CA 1
ATOM 3367 C C . ASP A 1 432 ? 30.172 -33.812 -20.766 1 74.56 432 ASP A C 1
ATOM 3369 O O . ASP A 1 432 ? 30.969 -32.938 -20.438 1 74.56 432 ASP A O 1
ATOM 3373 N N . GLY A 1 433 ? 28.938 -33.688 -21.078 1 80.62 433 GLY A N 1
ATOM 3374 C CA . GLY A 1 433 ? 28.453 -32.312 -21.078 1 80.62 433 GLY A CA 1
ATOM 3375 C C . GLY A 1 433 ? 28.172 -31.781 -19.672 1 80.62 433 GLY A C 1
ATOM 3376 O O . GLY A 1 433 ? 28.172 -32.531 -18.703 1 80.62 433 GLY A O 1
ATOM 3377 N N . THR A 1 434 ? 28.156 -30.484 -19.531 1 81.44 434 THR A N 1
ATOM 3378 C CA . THR A 1 434 ? 27.953 -29.781 -18.266 1 81.44 434 THR A CA 1
ATOM 3379 C C . THR A 1 434 ? 26.547 -29.203 -18.172 1 81.44 434 THR A C 1
ATOM 3381 O O . THR A 1 434 ? 26.359 -28.062 -17.766 1 81.44 434 THR A O 1
ATOM 3384 N N . ASN A 1 435 ? 25.562 -30.078 -18.578 1 89 435 ASN A N 1
ATOM 3385 C CA . ASN A 1 435 ? 24.25 -29.453 -18.594 1 89 435 ASN A CA 1
ATOM 3386 C C . ASN A 1 435 ? 23.344 -30.016 -17.516 1 89 435 ASN A C 1
ATOM 3388 O O . ASN A 1 435 ? 22.125 -29.828 -17.562 1 89 435 ASN A O 1
ATOM 3392 N N . TYR A 1 436 ? 23.953 -30.859 -16.609 1 94.44 436 TYR A N 1
ATOM 3393 C CA . TYR A 1 436 ? 23.188 -31.297 -15.438 1 94.44 436 TYR A CA 1
ATOM 3394 C C . TYR A 1 436 ? 23.578 -30.484 -14.203 1 94.44 436 TYR A C 1
ATOM 3396 O O . TYR A 1 436 ? 24.719 -30.047 -14.07 1 94.44 436 TYR A O 1
ATOM 3404 N N . ALA A 1 437 ? 22.594 -30.297 -13.367 1 96.19 437 ALA A N 1
ATOM 3405 C CA . ALA A 1 437 ? 22.875 -29.672 -12.07 1 96.19 437 ALA A CA 1
ATOM 3406 C C . ALA A 1 437 ? 22.172 -30.422 -10.945 1 96.19 437 ALA A C 1
ATOM 3408 O O . ALA A 1 437 ? 20.969 -30.719 -11.039 1 96.19 437 ALA A O 1
ATOM 3409 N N . LEU A 1 438 ? 22.906 -30.875 -9.961 1 97.12 438 LEU A N 1
ATOM 3410 C CA . LEU A 1 438 ? 22.375 -31.422 -8.719 1 97.12 438 LEU A CA 1
ATOM 3411 C C . LEU A 1 438 ? 22.344 -30.359 -7.629 1 97.12 438 LEU A C 1
ATOM 3413 O O . LEU A 1 438 ? 23.391 -29.859 -7.207 1 97.12 438 LEU A O 1
ATOM 3417 N N . CYS A 1 439 ? 21.141 -30.031 -7.176 1 97.56 439 CYS A N 1
ATOM 3418 C CA . CYS A 1 439 ? 21 -28.938 -6.227 1 97.56 439 CYS A CA 1
ATOM 3419 C C . CYS A 1 439 ? 20.469 -29.438 -4.887 1 97.56 439 CYS A C 1
ATOM 3421 O O . CYS A 1 439 ? 19.578 -30.281 -4.84 1 97.56 439 CYS A O 1
ATOM 3423 N N . GLN A 1 440 ? 21.062 -29 -3.822 1 96.5 440 GLN A N 1
ATOM 3424 C CA . GLN A 1 440 ? 20.641 -29.234 -2.447 1 96.5 440 GLN A CA 1
ATOM 3425 C C . GLN A 1 440 ? 20.062 -27.969 -1.831 1 96.5 440 GLN A C 1
ATOM 3427 O O . GLN A 1 440 ? 20.641 -26.891 -1.948 1 96.5 440 GLN A O 1
ATOM 3432 N N . MET A 1 441 ? 18.906 -28.078 -1.268 1 96.81 441 MET A N 1
ATOM 3433 C CA . MET A 1 441 ? 18.281 -26.938 -0.62 1 96.81 441 MET A CA 1
ATOM 3434 C C . MET A 1 441 ? 18.047 -27.203 0.864 1 96.81 441 MET A C 1
ATOM 3436 O O . MET A 1 441 ? 17.547 -28.266 1.237 1 96.81 441 MET A O 1
ATOM 3440 N N . GLN A 1 442 ? 18.422 -26.266 1.68 1 95.69 442 GLN A N 1
ATOM 3441 C CA . GLN A 1 442 ? 18.281 -26.328 3.129 1 95.69 442 GLN A CA 1
ATOM 3442 C C . GLN A 1 442 ? 17.797 -24.984 3.682 1 95.69 442 GLN A C 1
ATOM 3444 O O . GLN A 1 442 ? 18.156 -23.922 3.16 1 95.69 442 GLN A O 1
ATOM 3449 N N . ALA A 1 443 ? 16.906 -25.078 4.668 1 96.62 443 ALA A N 1
ATOM 3450 C CA . ALA A 1 443 ? 16.406 -23.844 5.27 1 96.62 443 ALA A CA 1
ATOM 3451 C C . ALA A 1 443 ? 16.562 -23.875 6.785 1 96.62 443 ALA A C 1
ATOM 3453 O O . ALA A 1 443 ? 16.594 -24.938 7.395 1 96.62 443 ALA A O 1
ATOM 3454 N N . GLY A 1 444 ? 16.766 -22.734 7.395 1 96.12 444 GLY A N 1
ATOM 3455 C CA . GLY A 1 444 ? 16.906 -22.547 8.836 1 96.12 444 GLY A CA 1
ATOM 3456 C C . GLY A 1 444 ? 16.875 -21.094 9.266 1 96.12 444 GLY A C 1
ATOM 3457 O O . GLY A 1 444 ? 16.156 -20.281 8.664 1 96.12 444 GLY A O 1
ATOM 3458 N N . LEU A 1 445 ? 17.484 -20.875 10.438 1 96.62 445 LEU A N 1
ATOM 3459 C CA . LEU A 1 445 ? 17.531 -19.531 10.992 1 96.62 445 LEU A CA 1
ATOM 3460 C C . LEU A 1 445 ? 18.969 -19.047 11.109 1 96.62 445 LEU A C 1
ATOM 3462 O O . LEU A 1 445 ? 19.891 -19.844 11.312 1 96.62 445 LEU A O 1
ATOM 3466 N N . THR A 1 446 ? 19.172 -17.781 10.867 1 95.94 446 THR A N 1
ATOM 3467 C CA . THR A 1 446 ? 20.484 -17.188 11.055 1 95.94 446 THR A CA 1
ATOM 3468 C C . THR A 1 446 ? 20.438 -16.062 12.086 1 95.94 446 THR A C 1
ATOM 3470 O O . THR A 1 446 ? 19.422 -15.375 12.203 1 95.94 446 THR A O 1
ATOM 3473 N N . ALA A 1 447 ? 21.516 -15.898 12.836 1 95.5 447 ALA A N 1
ATOM 3474 C CA . ALA A 1 447 ? 21.594 -14.883 13.883 1 95.5 447 ALA A CA 1
ATOM 3475 C C . ALA A 1 447 ? 22.406 -13.672 13.414 1 95.5 447 ALA A C 1
ATOM 3477 O O . ALA A 1 447 ? 22.578 -12.719 14.172 1 95.5 447 ALA A O 1
ATOM 3478 N N . ASN A 1 448 ? 22.781 -13.633 12.172 1 94.06 448 ASN A N 1
ATOM 3479 C CA . ASN A 1 448 ? 23.719 -12.617 11.703 1 94.06 448 ASN A CA 1
ATOM 3480 C C . ASN A 1 448 ? 22.984 -11.422 11.094 1 94.06 448 ASN A C 1
ATOM 3482 O O . ASN A 1 448 ? 23.562 -10.664 10.32 1 94.06 448 ASN A O 1
ATOM 3486 N N . CYS A 1 449 ? 21.734 -11.336 11.336 1 96.19 449 CYS A N 1
ATOM 3487 C CA . CYS A 1 449 ? 20.953 -10.25 10.742 1 96.19 449 CYS A CA 1
ATOM 3488 C C . CYS A 1 449 ? 20.031 -9.617 11.773 1 96.19 449 CYS A C 1
ATOM 3490 O O . CYS A 1 449 ? 19.891 -10.133 12.883 1 96.19 449 CYS A O 1
ATOM 3492 N N . TYR A 1 450 ? 19.578 -8.5 11.578 1 97.31 450 TYR A N 1
ATOM 3493 C CA . TYR A 1 450 ? 18.375 -7.949 12.195 1 97.31 450 TYR A CA 1
ATOM 3494 C C . TYR A 1 450 ? 17.328 -7.598 11.148 1 97.31 450 TYR A C 1
ATOM 3496 O O . TYR A 1 450 ? 17.641 -7.508 9.953 1 97.31 450 TYR A O 1
ATOM 3504 N N . SER A 1 451 ? 16.125 -7.512 11.531 1 97.94 451 SER A N 1
ATOM 3505 C CA . SER A 1 451 ? 15.031 -7.254 10.594 1 97.94 451 SER A CA 1
ATOM 3506 C C . SER A 1 451 ? 14.547 -5.812 10.695 1 97.94 451 SER A C 1
ATOM 3508 O O . SER A 1 451 ? 14.422 -5.27 11.797 1 97.94 451 SER A O 1
ATOM 3510 N N . SER A 1 452 ? 14.375 -5.203 9.562 1 97.38 452 SER A N 1
ATOM 3511 C CA . SER A 1 452 ? 13.859 -3.84 9.484 1 97.38 452 SER A CA 1
ATOM 3512 C C . SER A 1 452 ? 12.5 -3.799 8.797 1 97.38 452 SER A C 1
ATOM 3514 O O . SER A 1 452 ? 12.297 -4.457 7.773 1 97.38 452 SER A O 1
ATOM 3516 N N . TYR A 1 453 ? 11.516 -3.111 9.406 1 96.38 453 TYR A N 1
ATOM 3517 C CA . TYR A 1 453 ? 10.172 -2.957 8.859 1 96.38 453 TYR A CA 1
ATOM 3518 C C . TYR A 1 453 ? 9.773 -1.487 8.797 1 96.38 453 TYR A C 1
ATOM 3520 O O . TYR A 1 453 ? 9.836 -0.774 9.805 1 96.38 453 TYR A O 1
ATOM 3528 N N . ASN A 1 454 ? 9.477 -1.059 7.582 1 92.44 454 ASN A N 1
ATOM 3529 C CA . ASN A 1 454 ? 8.977 0.289 7.336 1 92.44 454 ASN A CA 1
ATOM 3530 C C . ASN A 1 454 ? 7.523 0.27 6.875 1 92.44 454 ASN A C 1
ATOM 3532 O O . ASN A 1 454 ? 7.18 -0.424 5.914 1 92.44 454 ASN A O 1
ATOM 3536 N N . ALA A 1 455 ? 6.742 0.887 7.625 1 88.06 455 ALA A N 1
ATOM 3537 C CA . ALA A 1 455 ? 5.324 0.927 7.277 1 88.06 455 ALA A CA 1
ATOM 3538 C C . ALA A 1 455 ? 4.859 2.359 7.031 1 88.06 455 ALA A C 1
ATOM 3540 O O . ALA A 1 455 ? 5.273 3.281 7.742 1 88.06 455 ALA A O 1
ATOM 3541 N N . SER A 1 456 ? 4.281 2.598 5.988 1 77.88 456 SER A N 1
ATOM 3542 C CA . SER A 1 456 ? 3.629 3.857 5.645 1 77.88 456 SER A CA 1
ATOM 3543 C C . SER A 1 456 ? 2.225 3.623 5.098 1 77.88 456 SER A C 1
ATOM 3545 O O . SER A 1 456 ? 1.789 2.479 4.961 1 77.88 456 SER A O 1
ATOM 3547 N N . ILE A 1 457 ? 1.513 4.598 4.945 1 64.56 457 ILE A N 1
ATOM 3548 C CA . ILE A 1 457 ? 0.168 4.477 4.391 1 64.56 457 ILE A CA 1
ATOM 3549 C C . ILE A 1 457 ? 0.242 3.902 2.979 1 64.56 457 ILE A C 1
ATOM 3551 O O . ILE A 1 457 ? -0.689 3.234 2.523 1 64.56 457 ILE A O 1
ATOM 3555 N N . ALA A 1 458 ? 1.386 4.18 2.217 1 63.16 458 ALA A N 1
ATOM 3556 C CA . ALA A 1 458 ? 1.576 3.721 0.843 1 63.16 458 ALA A CA 1
ATOM 3557 C C . ALA A 1 458 ? 1.913 2.232 0.801 1 63.16 458 ALA A C 1
ATOM 3559 O O . ALA A 1 458 ? 1.811 1.596 -0.25 1 63.16 458 ALA A O 1
ATOM 3560 N N . GLY A 1 459 ? 2.23 1.606 1.883 1 75.25 459 GLY A N 1
ATOM 3561 C CA . GLY A 1 459 ? 2.668 0.221 1.953 1 75.25 459 GLY A CA 1
ATOM 3562 C C . GLY A 1 459 ? 3.857 0.017 2.871 1 75.25 459 GLY A C 1
ATOM 3563 O O . GLY A 1 459 ? 4.273 0.942 3.572 1 75.25 459 GLY A O 1
ATOM 3564 N N . GLY A 1 460 ? 4.191 -1.31 2.977 1 83.25 460 GLY A N 1
ATOM 3565 C CA . GLY A 1 460 ? 5.309 -1.631 3.852 1 83.25 460 GLY A CA 1
ATOM 3566 C C . GLY A 1 460 ? 6.492 -2.227 3.113 1 83.25 460 GLY A C 1
ATOM 3567 O O . GLY A 1 460 ? 6.375 -2.611 1.947 1 83.25 460 GLY A O 1
ATOM 3568 N N . SER A 1 461 ? 7.598 -2.043 3.633 1 91.12 461 SER A N 1
ATOM 3569 C CA . SER A 1 461 ? 8.812 -2.691 3.154 1 91.12 461 SER A CA 1
ATOM 3570 C C . SER A 1 461 ? 9.578 -3.35 4.297 1 91.12 461 SER A C 1
ATOM 3572 O O . SER A 1 461 ? 9.617 -2.822 5.41 1 91.12 461 SER A O 1
ATOM 3574 N N . MET A 1 462 ? 10.031 -4.496 4.039 1 95.75 462 MET A N 1
ATOM 3575 C CA . MET A 1 462 ? 10.836 -5.234 5.008 1 95.75 462 MET A CA 1
ATOM 3576 C C . MET A 1 462 ? 12.188 -5.617 4.41 1 95.75 462 MET A C 1
ATOM 3578 O O . MET A 1 462 ? 12.297 -5.836 3.203 1 95.75 462 MET A O 1
ATOM 3582 N N . GLU A 1 463 ? 13.188 -5.664 5.281 1 96.69 463 GLU A N 1
ATOM 3583 C CA . GLU A 1 463 ? 14.523 -6.059 4.844 1 96.69 463 GLU A CA 1
ATOM 3584 C C . GLU A 1 463 ? 15.297 -6.738 5.969 1 96.69 463 GLU A C 1
ATOM 3586 O O . GLU A 1 463 ? 15.125 -6.395 7.141 1 96.69 463 GLU A O 1
ATOM 3591 N N . ALA A 1 464 ? 15.984 -7.738 5.645 1 97.44 464 ALA A N 1
ATOM 3592 C CA . ALA A 1 464 ? 16.969 -8.305 6.555 1 97.44 464 ALA A CA 1
ATOM 3593 C C . ALA A 1 464 ? 18.344 -7.652 6.355 1 97.44 464 ALA A C 1
ATOM 3595 O O . ALA A 1 464 ? 18.891 -7.676 5.25 1 97.44 464 ALA A O 1
ATOM 3596 N N . VAL A 1 465 ? 18.812 -7.035 7.363 1 96.56 465 VAL A N 1
ATOM 3597 C CA . VAL A 1 465 ? 20.125 -6.41 7.297 1 96.56 465 VAL A CA 1
ATOM 3598 C C . VAL A 1 465 ? 21.156 -7.297 7.988 1 96.56 465 VAL A C 1
ATOM 3600 O O . VAL A 1 465 ? 21.125 -7.469 9.211 1 96.56 465 VAL A O 1
ATOM 3603 N N . CYS A 1 466 ? 22.031 -7.746 7.129 1 94.75 466 CYS A N 1
ATOM 3604 C CA . CYS A 1 466 ? 22.969 -8.742 7.645 1 94.75 466 CYS A CA 1
ATOM 3605 C C . CYS A 1 466 ? 24.391 -8.227 7.613 1 94.75 466 CYS A C 1
ATOM 3607 O O . CYS A 1 466 ? 24.75 -7.402 6.766 1 94.75 466 CYS A O 1
ATOM 3609 N N . GLY A 1 467 ? 25.25 -8.68 8.531 1 89.62 467 GLY A N 1
ATOM 3610 C CA . GLY A 1 467 ? 26.672 -8.398 8.578 1 89.62 467 GLY A CA 1
ATOM 3611 C C . GLY A 1 467 ? 27 -6.922 8.734 1 89.62 467 GLY A C 1
ATOM 3612 O O . GLY A 1 467 ? 28.031 -6.449 8.266 1 89.62 467 GLY A O 1
ATOM 3613 N N . SER A 1 468 ? 26.156 -6.082 9.219 1 86.56 468 SER A N 1
ATOM 3614 C CA . SER A 1 468 ? 26.359 -4.641 9.328 1 86.56 468 SER A CA 1
ATOM 3615 C C . SER A 1 468 ? 27.141 -4.281 10.586 1 86.56 468 SER A C 1
ATOM 3617 O O . SER A 1 468 ? 27.734 -3.203 10.664 1 86.56 468 SER A O 1
ATOM 3619 N N . GLY A 1 469 ? 27.156 -5.148 11.492 1 87.19 469 GLY A N 1
ATOM 3620 C CA . GLY A 1 469 ? 27.781 -4.852 12.773 1 87.19 469 GLY A CA 1
ATOM 3621 C C . GLY A 1 469 ? 26.906 -3.998 13.68 1 87.19 469 GLY A C 1
ATOM 3622 O O . GLY A 1 469 ? 27.344 -3.561 14.742 1 87.19 469 GLY A O 1
ATOM 3623 N N . ASP A 1 470 ? 25.75 -3.826 13.328 1 91.25 470 ASP A N 1
ATOM 3624 C CA . ASP A 1 470 ? 24.797 -3.07 14.133 1 91.25 470 ASP A CA 1
ATOM 3625 C C . ASP A 1 470 ? 24.516 -3.781 15.453 1 91.25 470 ASP A C 1
ATOM 3627 O O . ASP A 1 470 ? 24.484 -5.012 15.516 1 91.25 470 ASP A O 1
ATOM 3631 N N . PRO A 1 471 ? 24.281 -3.02 16.438 1 91.75 471 PRO A N 1
ATOM 3632 C CA . PRO A 1 471 ? 24.016 -3.621 17.75 1 91.75 471 PRO A CA 1
ATOM 3633 C C . PRO A 1 471 ? 22.719 -4.426 17.781 1 91.75 471 PRO A C 1
ATOM 3635 O O . PRO A 1 471 ? 22.531 -5.273 18.656 1 91.75 471 PRO A O 1
ATOM 3638 N N . LEU A 1 472 ? 21.922 -4.215 16.859 1 94.25 472 LEU A N 1
ATOM 3639 C CA . LEU A 1 472 ? 20.641 -4.906 16.844 1 94.25 472 LEU A CA 1
ATOM 3640 C C . LEU A 1 472 ? 20.766 -6.258 16.141 1 94.25 472 LEU A C 1
ATOM 3642 O O . LEU A 1 472 ? 19.812 -7.043 16.141 1 94.25 472 LEU A O 1
ATOM 3646 N N . GLN A 1 473 ? 21.859 -6.523 15.547 1 95.62 473 GLN A N 1
ATOM 3647 C CA . GLN A 1 473 ? 22.062 -7.863 15.008 1 95.62 473 GLN A CA 1
ATOM 3648 C C . GLN A 1 473 ? 21.828 -8.93 16.078 1 95.62 473 GLN A C 1
ATOM 3650 O O . GLN A 1 473 ? 22.281 -8.773 17.219 1 95.62 473 GLN A O 1
ATOM 3655 N N . PHE A 1 474 ? 21.188 -9.922 15.758 1 95.88 474 PHE A N 1
ATOM 3656 C CA . PHE A 1 474 ? 20.719 -10.875 16.766 1 95.88 474 PHE A CA 1
ATOM 3657 C C . PHE A 1 474 ? 21.891 -11.477 17.516 1 95.88 474 PHE A C 1
ATOM 3659 O O . PHE A 1 474 ? 21.797 -11.703 18.734 1 95.88 474 PHE A O 1
ATOM 3666 N N . ASP A 1 475 ? 23 -11.805 16.906 1 93.5 475 ASP A N 1
ATOM 3667 C CA . ASP A 1 475 ? 24.156 -12.406 17.547 1 93.5 475 ASP A CA 1
ATOM 3668 C C . ASP A 1 475 ? 24.797 -11.445 18.531 1 93.5 475 ASP A C 1
ATOM 3670 O O . ASP A 1 475 ? 25.5 -11.875 19.453 1 93.5 475 ASP A O 1
ATOM 3674 N N . HIS A 1 476 ? 24.578 -10.203 18.359 1 92.62 476 HIS A N 1
ATOM 3675 C CA . HIS A 1 476 ? 25.078 -9.219 19.312 1 92.62 476 HIS A CA 1
ATOM 3676 C C . HIS A 1 476 ? 24.172 -9.109 20.531 1 92.62 476 HIS A C 1
ATOM 3678 O O . HIS A 1 476 ? 24.641 -8.898 21.656 1 92.62 476 HIS A O 1
ATOM 3684 N N . SER A 1 477 ? 22.844 -9.219 20.281 1 89.5 477 SER A N 1
ATOM 3685 C CA . SER A 1 477 ? 21.891 -9.188 21.391 1 89.5 477 SER A CA 1
ATOM 3686 C C . SER A 1 477 ? 21.922 -10.492 22.172 1 89.5 477 SER A C 1
ATOM 3688 O O . SER A 1 477 ? 21.734 -10.484 23.391 1 89.5 477 SER A O 1
ATOM 3690 N N . VAL A 1 478 ? 22.125 -11.547 21.453 1 92 478 VAL A N 1
ATOM 3691 C CA . VAL A 1 478 ? 22.219 -12.875 22.062 1 92 478 VAL A CA 1
ATOM 3692 C C . VAL A 1 478 ? 23.516 -13.539 21.625 1 92 478 VAL A C 1
ATOM 3694 O O . VAL A 1 478 ? 23.531 -14.328 20.672 1 92 478 VAL A O 1
ATOM 3697 N N . PRO A 1 479 ? 24.516 -13.43 22.344 1 89.38 479 PRO A N 1
ATOM 3698 C CA . PRO A 1 479 ? 25.828 -13.938 21.938 1 89.38 479 PRO A CA 1
ATOM 3699 C C . PRO A 1 479 ? 25.875 -15.461 21.875 1 89.38 479 PRO A C 1
ATOM 3701 O O . PRO A 1 479 ? 26.688 -16.031 21.141 1 89.38 479 PRO A O 1
ATOM 3704 N N . ASP A 1 480 ? 24.969 -16.125 22.578 1 88.12 480 ASP A N 1
ATOM 3705 C CA . ASP A 1 480 ? 24.969 -17.594 22.594 1 88.12 480 ASP A CA 1
ATOM 3706 C C . ASP A 1 480 ? 24 -18.156 21.562 1 88.12 480 ASP A C 1
ATOM 3708 O O . ASP A 1 480 ? 23.578 -19.312 21.672 1 88.12 480 ASP A O 1
ATOM 3712 N N . ALA A 1 481 ? 23.703 -17.375 20.609 1 90.62 481 ALA A N 1
ATOM 3713 C CA . ALA A 1 481 ? 22.781 -17.844 19.594 1 90.62 481 ALA A CA 1
ATOM 3714 C C . ALA A 1 481 ? 23.359 -19.016 18.828 1 90.62 481 ALA A C 1
ATOM 3716 O O . ALA A 1 481 ? 24.578 -19.109 18.625 1 90.62 481 ALA A O 1
ATOM 3717 N N . THR A 1 482 ? 22.516 -19.984 18.484 1 86.88 482 THR A N 1
ATOM 3718 C CA . THR A 1 482 ? 22.938 -21.172 17.75 1 86.88 482 THR A CA 1
ATOM 3719 C C . THR A 1 482 ? 23.594 -20.812 16.422 1 86.88 482 THR A C 1
ATOM 3721 O O . THR A 1 482 ? 23.141 -19.891 15.742 1 86.88 482 THR A O 1
ATOM 3724 N N . LYS A 1 483 ? 24.734 -21.516 16.156 1 84.06 483 LYS A N 1
ATOM 3725 C CA . LYS A 1 483 ? 25.453 -21.266 14.914 1 84.06 483 LYS A CA 1
ATOM 3726 C C . LYS A 1 483 ? 25.688 -22.562 14.148 1 84.06 483 LYS A C 1
ATOM 3728 O O . LYS A 1 483 ? 25.547 -23.656 14.703 1 84.06 483 LYS A O 1
ATOM 3733 N N . GLY A 1 484 ? 25.812 -22.469 12.867 1 75.88 484 GLY A N 1
ATOM 3734 C CA . GLY A 1 484 ? 26.203 -23.594 12.039 1 75.88 484 GLY A CA 1
ATOM 3735 C C . GLY A 1 484 ? 25.031 -24.453 11.617 1 75.88 484 GLY A C 1
ATOM 3736 O O . GLY A 1 484 ? 23.953 -23.953 11.344 1 75.88 484 GLY A O 1
ATOM 3737 N N . ASN A 1 485 ? 25.266 -25.781 11.523 1 77.12 485 ASN A N 1
ATOM 3738 C CA . ASN A 1 485 ? 24.312 -26.75 10.992 1 77.12 485 ASN A CA 1
ATOM 3739 C C . ASN A 1 485 ? 23.141 -26.938 11.938 1 77.12 485 ASN A C 1
ATOM 3741 O O . ASN A 1 485 ? 22.078 -27.422 11.523 1 77.12 485 ASN A O 1
ATOM 3745 N N . ASP A 1 486 ? 23.344 -26.531 13.141 1 81 486 ASP A N 1
ATOM 3746 C CA . ASP A 1 486 ? 22.297 -26.719 14.133 1 81 486 ASP A CA 1
ATOM 3747 C C . ASP A 1 486 ? 21.156 -25.719 13.914 1 81 486 ASP A C 1
ATOM 3749 O O . ASP A 1 486 ? 20.062 -25.875 14.484 1 81 486 ASP A O 1
ATOM 3753 N N . THR A 1 487 ? 21.422 -24.797 13.047 1 89.88 487 THR A N 1
ATOM 3754 C CA . THR A 1 487 ? 20.406 -23.781 12.805 1 89.88 487 THR A CA 1
ATOM 3755 C C . THR A 1 487 ? 19.406 -24.266 11.742 1 89.88 487 THR A C 1
ATOM 3757 O O . THR A 1 487 ? 18.359 -23.656 11.562 1 89.88 487 THR A O 1
ATOM 3760 N N . LEU A 1 488 ? 19.719 -25.406 11.078 1 92.69 488 LEU A N 1
ATOM 3761 C CA . LEU A 1 488 ? 18.875 -25.922 10 1 92.69 488 LEU A CA 1
ATOM 3762 C C . LEU A 1 488 ? 17.641 -26.609 10.562 1 92.69 488 LEU A C 1
ATOM 3764 O O . LEU A 1 488 ? 17.719 -27.297 11.578 1 92.69 488 LEU A O 1
ATOM 3768 N N . SER A 1 489 ? 16.594 -26.375 9.93 1 93 489 SER A N 1
ATOM 3769 C CA . SER A 1 489 ? 15.32 -26.953 10.383 1 93 489 SER A CA 1
ATOM 3770 C C . SER A 1 489 ? 15.133 -28.359 9.852 1 93 489 SER A C 1
ATOM 3772 O O . SER A 1 489 ? 15.32 -28.609 8.664 1 93 489 SER A O 1
ATOM 3774 N N . LYS A 1 490 ? 14.711 -29.281 10.727 1 89.38 490 LYS A N 1
ATOM 3775 C CA . LYS A 1 490 ? 14.43 -30.672 10.344 1 89.38 490 LYS A CA 1
ATOM 3776 C C . LYS A 1 490 ? 12.992 -30.828 9.859 1 89.38 490 LYS A C 1
ATOM 3778 O O . LYS A 1 490 ? 12.641 -31.844 9.273 1 89.38 490 LYS A O 1
ATOM 3783 N N . ASP A 1 491 ? 12.219 -29.781 10.031 1 90.62 491 ASP A N 1
ATOM 3784 C CA . ASP A 1 491 ? 10.82 -29.859 9.641 1 90.62 491 ASP A CA 1
ATOM 3785 C C . ASP A 1 491 ? 10.594 -29.219 8.273 1 90.62 491 ASP A C 1
ATOM 3787 O O . ASP A 1 491 ? 9.594 -29.484 7.609 1 90.62 491 ASP A O 1
ATOM 3791 N N . TRP A 1 492 ? 11.516 -28.406 7.816 1 93.81 492 TRP A N 1
ATOM 3792 C CA . TRP A 1 492 ? 11.336 -27.609 6.602 1 93.81 492 TRP A CA 1
ATOM 3793 C C . TRP A 1 492 ? 11.258 -28.516 5.375 1 93.81 492 TRP A C 1
ATOM 3795 O O . TRP A 1 492 ? 10.562 -28.203 4.406 1 93.81 492 TRP A O 1
ATOM 3805 N N . PRO A 1 493 ? 11.953 -29.703 5.309 1 91.75 493 PRO A N 1
ATOM 3806 C CA . PRO A 1 493 ? 11.859 -30.562 4.125 1 91.75 493 PRO A CA 1
ATOM 3807 C C . PRO A 1 493 ? 10.43 -31 3.824 1 91.75 493 PRO A C 1
ATOM 3809 O O . PRO A 1 493 ? 10.07 -31.203 2.66 1 91.75 493 PRO A O 1
ATOM 3812 N N . ASN A 1 494 ? 9.609 -31.078 4.824 1 88 494 ASN A N 1
ATOM 3813 C CA . ASN A 1 494 ? 8.211 -31.422 4.605 1 88 494 ASN A CA 1
ATOM 3814 C C . ASN A 1 494 ? 7.461 -30.297 3.889 1 88 494 ASN A C 1
ATOM 3816 O O . ASN A 1 494 ? 6.543 -30.562 3.111 1 88 494 ASN A O 1
ATOM 3820 N N . ILE A 1 495 ? 7.836 -29.156 4.223 1 92.38 495 ILE A N 1
ATOM 3821 C CA . ILE A 1 495 ? 7.25 -28 3.562 1 92.38 495 ILE A CA 1
ATOM 3822 C C . ILE A 1 495 ? 7.805 -27.891 2.145 1 92.38 495 ILE A C 1
ATOM 3824 O O . ILE A 1 495 ? 7.051 -27.656 1.194 1 92.38 495 ILE A O 1
ATOM 3828 N N . ALA A 1 496 ? 9.07 -28.109 2.045 1 93.75 496 ALA A N 1
ATOM 3829 C CA . ALA A 1 496 ? 9.758 -27.953 0.764 1 93.75 496 ALA A CA 1
ATOM 3830 C C . ALA A 1 496 ? 9.273 -29 -0.244 1 93.75 496 ALA A C 1
ATOM 3832 O O . ALA A 1 496 ? 9.195 -28.719 -1.444 1 93.75 496 ALA A O 1
ATOM 3833 N N . GLY A 1 497 ? 9.016 -30.203 0.219 1 87.94 497 GLY A N 1
ATOM 3834 C CA . GLY A 1 497 ? 8.492 -31.219 -0.677 1 87.94 497 GLY A CA 1
ATOM 3835 C C . GLY A 1 497 ? 7.156 -30.828 -1.294 1 87.94 497 GLY A C 1
ATOM 3836 O O . GLY A 1 497 ? 6.957 -30.984 -2.5 1 87.94 497 GLY A O 1
ATOM 3837 N N . GLU A 1 498 ? 6.273 -30.375 -0.464 1 87.38 498 GLU A N 1
ATOM 3838 C CA . GLU A 1 498 ? 4.973 -29.922 -0.948 1 87.38 498 GLU A CA 1
ATOM 3839 C C . GLU A 1 498 ? 5.121 -28.719 -1.879 1 87.38 498 GLU A C 1
ATOM 3841 O O . GLU A 1 498 ? 4.43 -28.625 -2.893 1 87.38 498 GLU A O 1
ATOM 3846 N N . TRP A 1 499 ? 5.98 -27.859 -1.47 1 93.19 499 TRP A N 1
ATOM 3847 C CA . TRP A 1 499 ? 6.297 -26.688 -2.279 1 93.19 499 TRP A CA 1
ATOM 3848 C C . TRP A 1 499 ? 6.816 -27.109 -3.652 1 93.19 499 TRP A C 1
ATOM 3850 O O . TRP A 1 499 ? 6.359 -26.594 -4.676 1 93.19 499 TRP A O 1
ATOM 3860 N N . ALA A 1 500 ? 7.699 -28.031 -3.764 1 92.5 500 ALA A N 1
ATOM 3861 C CA . ALA A 1 500 ? 8.305 -28.469 -5.02 1 92.5 500 ALA A CA 1
ATOM 3862 C C . ALA A 1 500 ? 7.266 -29.125 -5.926 1 92.5 500 ALA A C 1
ATOM 3864 O O . ALA A 1 500 ? 7.27 -28.922 -7.141 1 92.5 500 ALA A O 1
ATOM 3865 N N . ARG A 1 501 ? 6.402 -29.828 -5.352 1 84.06 501 ARG A N 1
ATOM 3866 C CA . ARG A 1 501 ? 5.352 -30.484 -6.125 1 84.06 501 ARG A CA 1
ATOM 3867 C C . ARG A 1 501 ? 4.355 -29.469 -6.668 1 84.06 501 ARG A C 1
ATOM 3869 O O . ARG A 1 501 ? 3.861 -29.609 -7.789 1 84.06 501 ARG A O 1
ATOM 3876 N N . SER A 1 502 ? 4.145 -28.516 -5.844 1 89.12 502 SER A N 1
ATOM 3877 C CA . SER A 1 502 ? 3.193 -27.484 -6.258 1 89.12 502 SER A CA 1
ATOM 3878 C C . SER A 1 502 ? 3.73 -26.672 -7.434 1 89.12 502 SER A C 1
ATOM 3880 O O . SER A 1 502 ? 2.959 -26.156 -8.234 1 89.12 502 SER A O 1
ATOM 3882 N N . LEU A 1 503 ? 5.016 -26.625 -7.582 1 92.06 503 LEU A N 1
ATOM 3883 C CA . LEU A 1 503 ? 5.637 -25.875 -8.664 1 92.06 503 LEU A CA 1
ATOM 3884 C C . LEU A 1 503 ? 5.965 -26.781 -9.844 1 92.06 503 LEU A C 1
ATOM 3886 O O . LEU A 1 503 ? 6.676 -26.375 -10.766 1 92.06 503 LEU A O 1
ATOM 3890 N N . SER A 1 504 ? 5.527 -27.969 -9.867 1 87.25 504 SER A N 1
ATOM 3891 C CA . SER A 1 504 ? 5.754 -28.953 -10.922 1 87.25 504 SER A CA 1
ATOM 3892 C C . SER A 1 504 ? 7.246 -29.188 -11.141 1 87.25 504 SER A C 1
ATOM 3894 O O . SER A 1 504 ? 7.691 -29.375 -12.273 1 87.25 504 SER A O 1
ATOM 3896 N N . LEU A 1 505 ? 7.969 -29.156 -10.086 1 91 505 LEU A N 1
ATOM 3897 C CA . LEU A 1 505 ? 9.398 -29.406 -10.203 1 91 505 LEU A CA 1
ATOM 3898 C C . LEU A 1 505 ? 9.688 -30.906 -10.32 1 91 505 LEU A C 1
ATOM 3900 O O . LEU A 1 505 ? 10.797 -31.312 -10.68 1 91 505 LEU A O 1
ATOM 3904 N N . ASN A 1 506 ? 8.695 -31.688 -10.078 1 84.56 506 ASN A N 1
ATOM 3905 C CA . ASN A 1 506 ? 8.852 -33.125 -10.219 1 84.56 506 ASN A CA 1
ATOM 3906 C C . ASN A 1 506 ? 8.211 -33.656 -11.508 1 84.56 506 ASN A C 1
ATOM 3908 O O . ASN A 1 506 ? 8.086 -34.875 -11.695 1 84.56 506 ASN A O 1
ATOM 3912 N N . ALA A 1 507 ? 7.766 -32.812 -12.367 1 79.75 507 ALA A N 1
ATOM 3913 C CA . ALA A 1 507 ? 7.062 -33.219 -13.586 1 79.75 507 ALA A CA 1
ATOM 3914 C C . ALA A 1 507 ? 8.008 -33.906 -14.555 1 79.75 507 ALA A C 1
ATOM 3916 O O . ALA A 1 507 ? 7.555 -34.625 -15.461 1 79.75 507 ALA A O 1
ATOM 3917 N N . GLY A 1 508 ? 9.32 -33.781 -14.336 1 80.62 508 GLY A N 1
ATOM 3918 C CA . GLY A 1 508 ? 10.305 -34.406 -15.203 1 80.62 508 GLY A CA 1
ATOM 3919 C C . GLY A 1 508 ? 10.305 -35.938 -15.109 1 80.62 508 GLY A C 1
ATOM 3920 O O . GLY A 1 508 ? 10.852 -36.594 -15.969 1 80.62 508 GLY A O 1
ATOM 3921 N N . LEU A 1 509 ? 9.672 -36.406 -14.078 1 77.5 509 LEU A N 1
ATOM 3922 C CA . LEU A 1 509 ? 9.555 -37.844 -13.938 1 77.5 509 LEU A CA 1
ATOM 3923 C C . LEU A 1 509 ? 8.766 -38.438 -15.102 1 77.5 509 LEU A C 1
ATOM 3925 O O . LEU A 1 509 ? 9.031 -39.562 -15.523 1 77.5 509 LEU A O 1
ATOM 3929 N N . PHE A 1 510 ? 7.836 -37.594 -15.641 1 71.56 510 PHE A N 1
ATOM 3930 C CA . PHE A 1 510 ? 6.996 -38.062 -16.734 1 71.56 510 PHE A CA 1
ATOM 3931 C C . PHE A 1 510 ? 7.203 -37.188 -17.969 1 71.56 510 PHE A C 1
ATOM 3933 O O . PHE A 1 510 ? 6.277 -37 -18.766 1 71.56 510 PHE A O 1
ATOM 3940 N N . SER A 1 511 ? 8.328 -36.562 -18.047 1 73.06 511 SER A N 1
ATOM 3941 C CA . SER A 1 511 ? 8.633 -35.688 -19.172 1 73.06 511 SER A CA 1
ATOM 3942 C C . SER A 1 511 ? 7.543 -34.625 -19.344 1 73.06 511 SER A C 1
ATOM 3944 O O . SER A 1 511 ? 7.051 -34.438 -20.453 1 73.06 511 SER A O 1
ATOM 3946 N N . GLY A 1 512 ? 7.117 -34.094 -18.297 1 69.25 512 GLY A N 1
ATOM 3947 C CA . GLY A 1 512 ? 6.016 -33.125 -18.281 1 69.25 512 GLY A CA 1
ATOM 3948 C C . GLY A 1 512 ? 6.359 -31.812 -18.953 1 69.25 512 GLY A C 1
ATOM 3949 O O . GLY A 1 512 ? 5.465 -31.062 -19.359 1 69.25 512 GLY A O 1
ATOM 3950 N N . ASN A 1 513 ? 7.582 -31.422 -19.172 1 71.69 513 ASN A N 1
ATOM 3951 C CA . ASN A 1 513 ? 8.055 -30.203 -19.828 1 71.69 513 ASN A CA 1
ATOM 3952 C C . ASN A 1 513 ? 7.406 -28.953 -19.25 1 71.69 513 ASN A C 1
ATOM 3954 O O . ASN A 1 513 ? 6.855 -28.141 -19.984 1 71.69 513 ASN A O 1
ATOM 3958 N N . ALA A 1 514 ? 7.531 -28.875 -17.938 1 76.88 514 ALA A N 1
ATOM 3959 C CA . ALA A 1 514 ? 7 -27.688 -17.266 1 76.88 514 ALA A CA 1
ATOM 3960 C C . ALA A 1 514 ? 7.789 -26.438 -17.656 1 76.88 514 ALA A C 1
ATOM 3962 O O . ALA A 1 514 ? 9.016 -26.484 -17.781 1 76.88 514 ALA A O 1
ATOM 3963 N N . SER A 1 515 ? 7.082 -25.359 -17.859 1 79.62 515 SER A N 1
ATOM 3964 C CA . SER A 1 515 ? 7.719 -24.109 -18.266 1 79.62 515 SER A CA 1
ATOM 3965 C C . SER A 1 515 ? 8.703 -23.609 -17.219 1 79.62 515 SER A C 1
ATOM 3967 O O . SER A 1 515 ? 9.758 -23.078 -17.547 1 79.62 515 SER A O 1
ATOM 3969 N N . ASN A 1 516 ? 8.336 -23.797 -16.031 1 88.38 516 ASN A N 1
ATOM 3970 C CA . ASN A 1 516 ? 9.234 -23.359 -14.969 1 88.38 516 ASN A CA 1
ATOM 3971 C C . ASN A 1 516 ? 10.516 -24.188 -14.93 1 88.38 516 ASN A C 1
ATOM 3973 O O . ASN A 1 516 ? 11.594 -23.672 -14.656 1 88.38 516 ASN A O 1
ATOM 3977 N N . ALA A 1 517 ? 10.352 -25.453 -15.18 1 90.12 517 ALA A N 1
ATOM 3978 C CA . ALA A 1 517 ? 11.531 -26.328 -15.242 1 90.12 517 ALA A CA 1
ATOM 3979 C C . ALA A 1 517 ? 12.453 -25.906 -16.375 1 90.12 517 ALA A C 1
ATOM 3981 O O . ALA A 1 517 ? 13.68 -25.922 -16.234 1 90.12 517 ALA A O 1
ATOM 3982 N N . ARG A 1 518 ? 11.883 -25.547 -17.453 1 87.69 518 ARG A N 1
ATOM 3983 C CA . ARG A 1 518 ? 12.664 -25.094 -18.594 1 87.69 518 ARG A CA 1
ATOM 3984 C C . ARG A 1 518 ? 13.453 -23.844 -18.25 1 87.69 518 ARG A C 1
ATOM 3986 O O . ARG A 1 518 ? 14.656 -23.75 -18.531 1 87.69 518 ARG A O 1
ATOM 3993 N N . LEU A 1 519 ? 12.805 -22.953 -17.719 1 89.56 519 LEU A N 1
ATOM 3994 C CA . LEU A 1 519 ? 13.469 -21.703 -17.359 1 89.56 519 LEU A CA 1
ATOM 3995 C C . LEU A 1 519 ? 14.594 -21.953 -16.359 1 89.56 519 LEU A C 1
ATOM 3997 O O . LEU A 1 519 ? 15.703 -21.438 -16.531 1 89.56 519 LEU A O 1
ATOM 4001 N N . LEU A 1 520 ? 14.352 -22.719 -15.336 1 93.69 520 LEU A N 1
ATOM 4002 C CA . LEU A 1 520 ? 15.336 -22.984 -14.289 1 93.69 520 LEU A CA 1
ATOM 4003 C C . LEU A 1 520 ? 16.547 -23.703 -14.859 1 93.69 520 LEU A C 1
ATOM 4005 O O . LEU A 1 520 ? 17.688 -23.406 -14.484 1 93.69 520 LEU A O 1
ATOM 4009 N N . SER A 1 521 ? 16.312 -24.656 -15.711 1 91.88 521 SER A N 1
ATOM 4010 C CA . SER A 1 521 ? 17.406 -25.438 -16.266 1 91.88 521 SER A CA 1
ATOM 4011 C C . SER A 1 521 ? 18.312 -24.594 -17.141 1 91.88 521 SER A C 1
ATOM 4013 O O . SER A 1 521 ? 19.5 -24.906 -17.312 1 91.88 521 SER A O 1
ATOM 4015 N N . GLN A 1 522 ? 17.781 -23.516 -17.672 1 89 522 GLN A N 1
ATOM 4016 C CA . GLN A 1 522 ? 18.578 -22.609 -18.5 1 89 522 GLN A CA 1
ATOM 4017 C C . GLN A 1 522 ? 19.5 -21.75 -17.641 1 89 522 GLN A C 1
ATOM 4019 O O . GLN A 1 522 ? 20.422 -21.125 -18.156 1 89 522 GLN A O 1
ATOM 4024 N N . LEU A 1 523 ? 19.297 -21.75 -16.344 1 91.81 523 LEU A N 1
ATOM 4025 C CA . LEU A 1 523 ? 20.062 -20.891 -15.453 1 91.81 523 LEU A CA 1
ATOM 4026 C C . LEU A 1 523 ? 21.234 -21.656 -14.844 1 91.81 523 LEU A C 1
ATOM 4028 O O . LEU A 1 523 ? 21.969 -21.109 -14.023 1 91.81 523 LEU A O 1
ATOM 4032 N N . ILE A 1 524 ? 21.438 -22.906 -15.211 1 93.38 524 ILE A N 1
ATOM 4033 C CA . ILE A 1 524 ? 22.547 -23.703 -14.703 1 93.38 524 ILE A CA 1
ATOM 4034 C C . ILE A 1 524 ? 23.859 -23.016 -15.023 1 93.38 524 ILE A C 1
ATOM 4036 O O . ILE A 1 524 ? 24.062 -22.516 -16.141 1 93.38 524 ILE A O 1
ATOM 4040 N N . VAL A 1 525 ? 24.688 -22.922 -13.992 1 92.44 525 VAL A N 1
ATOM 4041 C CA . VAL A 1 525 ? 26.016 -22.328 -14.188 1 92.44 525 VAL A CA 1
ATOM 4042 C C . VAL A 1 525 ? 26.938 -23.344 -14.859 1 92.44 525 VAL A C 1
ATOM 4044 O O . VAL A 1 525 ? 27.156 -24.438 -14.336 1 92.44 525 VAL A O 1
ATOM 4047 N N . THR A 1 526 ? 27.438 -23.016 -16.016 1 88.5 526 THR A N 1
ATOM 4048 C CA . THR A 1 526 ? 28.219 -23.969 -16.797 1 88.5 526 THR A CA 1
ATOM 4049 C C . THR A 1 526 ? 29.688 -23.547 -16.844 1 88.5 526 THR A C 1
ATOM 4051 O O . THR A 1 526 ? 30.531 -24.312 -17.312 1 88.5 526 THR A O 1
ATOM 4054 N N . SER A 1 527 ? 29.938 -22.391 -16.469 1 82.44 527 SER A N 1
ATOM 4055 C CA . SER A 1 527 ? 31.312 -21.906 -16.547 1 82.44 527 SER A CA 1
ATOM 4056 C C . SER A 1 527 ? 31.922 -21.703 -15.156 1 82.44 527 SER A C 1
ATOM 4058 O O . SER A 1 527 ? 31.203 -21.359 -14.211 1 82.44 527 SER A O 1
ATOM 4060 N N . LYS A 1 528 ? 33.188 -21.984 -15.125 1 77 528 LYS A N 1
ATOM 4061 C CA . LYS A 1 528 ? 33.938 -21.797 -13.875 1 77 528 LYS A CA 1
ATOM 4062 C C . LYS A 1 528 ? 34.188 -20.312 -13.609 1 77 528 LYS A C 1
ATOM 4064 O O . LYS A 1 528 ? 34.562 -19.938 -12.492 1 77 528 LYS A O 1
ATOM 4069 N N . ALA A 1 529 ? 33.906 -19.641 -14.664 1 74.81 529 ALA A N 1
ATOM 4070 C CA . ALA A 1 529 ? 34.125 -18.203 -14.484 1 74.81 529 ALA A CA 1
ATOM 4071 C C . ALA A 1 529 ? 33.062 -17.594 -13.594 1 74.81 529 ALA A C 1
ATOM 4073 O O . ALA A 1 529 ? 32.312 -18.297 -12.906 1 74.81 529 ALA A O 1
ATOM 4074 N N . ASN A 1 530 ? 32.938 -16.375 -13.719 1 73.12 530 ASN A N 1
ATOM 4075 C CA . ASN A 1 530 ? 32.062 -15.586 -12.883 1 73.12 530 ASN A CA 1
ATOM 4076 C C . ASN A 1 530 ? 30.594 -15.789 -13.297 1 73.12 530 ASN A C 1
ATOM 4078 O O . ASN A 1 530 ? 30.312 -16.234 -14.414 1 73.12 530 ASN A O 1
ATOM 4082 N N . LEU A 1 531 ? 29.719 -15.664 -12.289 1 86.31 531 LEU A N 1
ATOM 4083 C CA . LEU A 1 531 ? 28.266 -15.695 -12.516 1 86.31 531 LEU A CA 1
ATOM 4084 C C . LEU A 1 531 ? 27.875 -14.68 -13.586 1 86.31 531 LEU A C 1
ATOM 4086 O O . LEU A 1 531 ? 28.531 -13.648 -13.75 1 86.31 531 LEU A O 1
ATOM 4090 N N . SER A 1 532 ? 26.906 -15.031 -14.328 1 84.06 532 SER A N 1
ATOM 4091 C CA . SER A 1 532 ? 26.406 -14.141 -15.367 1 84.06 532 SER A CA 1
ATOM 4092 C C . SER A 1 532 ? 25.953 -12.812 -14.781 1 84.06 532 SER A C 1
ATOM 4094 O O . SER A 1 532 ? 25.406 -12.766 -13.68 1 84.06 532 SER A O 1
ATOM 4096 N N . THR A 1 533 ? 26.188 -11.75 -15.508 1 83.38 533 THR A N 1
ATOM 4097 C CA . THR A 1 533 ? 25.766 -10.422 -15.07 1 83.38 533 THR A CA 1
ATOM 4098 C C . THR A 1 533 ? 24.391 -10.07 -15.633 1 83.38 533 THR A C 1
ATOM 4100 O O . THR A 1 533 ? 23.812 -9.047 -15.266 1 83.38 533 THR A O 1
ATOM 4103 N N . THR A 1 534 ? 23.797 -10.992 -16.438 1 84.25 534 THR A N 1
ATOM 4104 C CA . THR A 1 534 ? 22.547 -10.625 -17.109 1 84.25 534 THR A CA 1
ATOM 4105 C C . THR A 1 534 ? 21.406 -11.5 -16.625 1 84.25 534 THR A C 1
ATOM 4107 O O . THR A 1 534 ? 20.234 -11.172 -16.859 1 84.25 534 THR A O 1
ATOM 4110 N N . ILE A 1 535 ? 21.75 -12.672 -16.094 1 89.12 535 ILE A N 1
ATOM 4111 C CA . ILE A 1 535 ? 20.703 -13.562 -15.609 1 89.12 535 ILE A CA 1
ATOM 4112 C C . ILE A 1 535 ? 21.078 -14.078 -14.227 1 89.12 535 ILE A C 1
ATOM 4114 O O . ILE A 1 535 ? 22.25 -14.156 -13.875 1 89.12 535 ILE A O 1
ATOM 4118 N N . PRO A 1 536 ? 20.094 -14.398 -13.492 1 92.69 536 PRO A N 1
ATOM 4119 C CA . PRO A 1 536 ? 20.406 -15.023 -12.203 1 92.69 536 PRO A CA 1
ATOM 4120 C C . PRO A 1 536 ? 20.922 -16.453 -12.352 1 92.69 536 PRO A C 1
ATOM 4122 O O . PRO A 1 536 ? 20.719 -17.078 -13.398 1 92.69 536 PRO A O 1
ATOM 4125 N N . SER A 1 537 ? 21.625 -16.891 -11.344 1 93.75 537 SER A N 1
ATOM 4126 C CA . SER A 1 537 ? 22.047 -18.281 -11.32 1 93.75 537 SER A CA 1
ATOM 4127 C C . SER A 1 537 ? 20.922 -19.188 -10.844 1 93.75 537 SER A C 1
ATOM 4129 O O . SER A 1 537 ? 19.938 -18.719 -10.289 1 93.75 537 SER A O 1
ATOM 4131 N N . ILE A 1 538 ? 21.078 -20.469 -11.07 1 95.56 538 ILE A N 1
ATOM 4132 C CA . ILE A 1 538 ? 20.062 -21.453 -10.703 1 95.56 538 ILE A CA 1
ATOM 4133 C C . ILE A 1 538 ? 19.859 -21.453 -9.188 1 95.56 538 ILE A C 1
ATOM 4135 O O . ILE A 1 538 ? 18.734 -21.562 -8.695 1 95.56 538 ILE A O 1
ATOM 4139 N N . ALA A 1 539 ? 20.938 -21.312 -8.453 1 96.94 539 ALA A N 1
ATOM 4140 C CA . ALA A 1 539 ? 20.828 -21.297 -6.996 1 96.94 539 ALA A CA 1
ATOM 4141 C C . ALA A 1 539 ? 20.062 -20.078 -6.508 1 96.94 539 ALA A C 1
ATOM 4143 O O . ALA A 1 539 ? 19.25 -20.172 -5.586 1 96.94 539 ALA A O 1
ATOM 4144 N N . GLU A 1 540 ? 20.359 -18.969 -7.098 1 96.38 540 GLU A N 1
ATOM 4145 C CA . GLU A 1 540 ? 19.656 -17.75 -6.738 1 96.38 540 GLU A CA 1
ATOM 4146 C C . GLU A 1 540 ? 18.172 -17.844 -7.066 1 96.38 540 GLU A C 1
ATOM 4148 O O . GLU A 1 540 ? 17.328 -17.438 -6.27 1 96.38 540 GLU A O 1
ATOM 4153 N N . ALA A 1 541 ? 17.891 -18.375 -8.234 1 96.94 541 ALA A N 1
ATOM 4154 C CA . ALA A 1 541 ? 16.516 -18.516 -8.664 1 96.94 541 ALA A CA 1
ATOM 4155 C C . ALA A 1 541 ? 15.734 -19.438 -7.734 1 96.94 541 ALA A C 1
ATOM 4157 O O . ALA A 1 541 ? 14.609 -19.125 -7.34 1 96.94 541 ALA A O 1
ATOM 4158 N N . LEU A 1 542 ? 16.328 -20.516 -7.375 1 98.19 542 LEU A N 1
ATOM 4159 C CA . LEU A 1 542 ? 15.68 -21.484 -6.488 1 98.19 542 LEU A CA 1
ATOM 4160 C C . LEU A 1 542 ? 15.484 -20.891 -5.102 1 98.19 542 LEU A C 1
ATOM 4162 O O . LEU A 1 542 ? 14.477 -21.156 -4.441 1 98.19 542 LEU A O 1
ATOM 4166 N N . ALA A 1 543 ? 16.406 -20.141 -4.656 1 98.12 543 ALA A N 1
ATOM 4167 C CA . ALA A 1 543 ? 16.281 -19.5 -3.354 1 98.12 543 ALA A CA 1
ATOM 4168 C C . ALA A 1 543 ? 15.094 -18.547 -3.322 1 98.12 543 ALA A C 1
ATOM 4170 O O . ALA A 1 543 ? 14.305 -18.562 -2.373 1 98.12 543 ALA A O 1
ATOM 4171 N N . VAL A 1 544 ? 14.953 -17.75 -4.359 1 97.81 544 VAL A N 1
ATOM 4172 C CA . VAL A 1 544 ? 13.852 -16.797 -4.434 1 97.81 544 VAL A CA 1
ATOM 4173 C C . VAL A 1 544 ? 12.523 -17.547 -4.52 1 97.81 544 VAL A C 1
ATOM 4175 O O . VAL A 1 544 ? 11.539 -17.141 -3.893 1 97.81 544 VAL A O 1
ATOM 4178 N N . LEU A 1 545 ? 12.5 -18.625 -5.27 1 97.69 545 LEU A N 1
ATOM 4179 C CA . LEU A 1 545 ? 11.297 -19.453 -5.375 1 97.69 545 LEU A CA 1
ATOM 4180 C C . LEU A 1 545 ? 10.914 -20.031 -4.016 1 97.69 545 LEU A C 1
ATOM 4182 O O . LEU A 1 545 ? 9.727 -20.156 -3.707 1 97.69 545 LEU A O 1
ATOM 4186 N N . ALA A 1 546 ? 11.883 -20.312 -3.225 1 97.81 546 ALA A N 1
ATOM 4187 C CA . ALA A 1 546 ? 11.625 -20.938 -1.935 1 97.81 546 ALA A CA 1
ATOM 4188 C C . ALA A 1 546 ? 11.406 -19.906 -0.842 1 97.81 546 ALA A C 1
ATOM 4190 O O . ALA A 1 546 ? 11.07 -20.25 0.293 1 97.81 546 ALA A O 1
ATOM 4191 N N . GLY A 1 547 ? 11.555 -18.672 -1.108 1 96.94 547 GLY A N 1
ATOM 4192 C CA . GLY A 1 547 ? 11.461 -17.609 -0.125 1 96.94 547 GLY A CA 1
ATOM 4193 C C . GLY A 1 547 ? 10.117 -17.562 0.578 1 96.94 547 GLY A C 1
ATOM 4194 O O . GLY A 1 547 ? 10.047 -17.25 1.771 1 96.94 547 GLY A O 1
ATOM 4195 N N . ASN A 1 548 ? 9.086 -17.906 -0.117 1 96.06 548 ASN A N 1
ATOM 4196 C CA . ASN A 1 548 ? 7.758 -17.859 0.474 1 96.06 548 ASN A CA 1
ATOM 4197 C C . ASN A 1 548 ? 7.602 -18.906 1.585 1 96.06 548 ASN A C 1
ATOM 4199 O O . ASN A 1 548 ? 6.863 -18.672 2.547 1 96.06 548 ASN A O 1
ATOM 4203 N N . THR A 1 549 ? 8.289 -20.016 1.462 1 97.19 549 THR A N 1
ATOM 4204 C CA . THR A 1 549 ? 8.227 -21.031 2.502 1 97.19 549 THR A CA 1
ATOM 4205 C C . THR A 1 549 ? 8.859 -20.531 3.795 1 97.19 549 THR A C 1
ATOM 4207 O O . THR A 1 549 ? 8.43 -20.906 4.891 1 97.19 549 THR A O 1
ATOM 4210 N N . LEU A 1 550 ? 9.859 -19.672 3.639 1 97.62 550 LEU A N 1
ATOM 4211 C CA . LEU A 1 550 ? 10.508 -19.109 4.812 1 97.62 550 LEU A CA 1
ATOM 4212 C C . LEU A 1 550 ? 9.578 -18.125 5.523 1 97.62 550 LEU A C 1
ATOM 4214 O O . LEU A 1 550 ? 9.5 -18.125 6.754 1 97.62 550 LEU A O 1
ATOM 4218 N N . ILE A 1 551 ? 8.914 -17.375 4.762 1 95.69 551 ILE A N 1
ATOM 4219 C CA . ILE A 1 551 ? 7.98 -16.391 5.305 1 95.69 551 ILE A CA 1
ATOM 4220 C C . ILE A 1 551 ? 6.852 -17.094 6.043 1 95.69 551 ILE A C 1
ATOM 4222 O O . ILE A 1 551 ? 6.531 -16.75 7.184 1 95.69 551 ILE A O 1
ATOM 4226 N N . GLN A 1 552 ? 6.332 -18.094 5.461 1 94.56 552 GLN A N 1
ATOM 4227 C CA . GLN A 1 552 ? 5.234 -18.844 6.066 1 94.56 552 GLN A CA 1
ATOM 4228 C C . GLN A 1 552 ? 5.695 -19.562 7.332 1 94.56 552 GLN A C 1
ATOM 4230 O O . GLN A 1 552 ? 4.938 -19.672 8.305 1 94.56 552 GLN A O 1
ATOM 4235 N N . SER A 1 553 ? 6.883 -20.047 7.258 1 96.19 553 SER A N 1
ATOM 4236 C CA . SER A 1 553 ? 7.422 -20.766 8.406 1 96.19 553 SER A CA 1
ATOM 4237 C C . SER A 1 553 ? 7.668 -19.828 9.578 1 96.19 553 SER A C 1
ATOM 4239 O O . SER A 1 553 ? 7.609 -20.25 10.742 1 96.19 553 SER A O 1
ATOM 4241 N N . ALA A 1 554 ? 7.906 -18.594 9.289 1 96.19 554 ALA A N 1
ATOM 4242 C CA . ALA A 1 554 ? 8.258 -17.625 10.336 1 96.19 554 ALA A CA 1
ATOM 4243 C C . ALA A 1 554 ? 7.012 -17 10.945 1 96.19 554 ALA A C 1
ATOM 4245 O O . ALA A 1 554 ? 7.078 -16.406 12.023 1 96.19 554 ALA A O 1
ATOM 4246 N N . MET A 1 555 ? 5.871 -17.172 10.328 1 94.25 555 MET A N 1
ATOM 4247 C CA . MET A 1 555 ? 4.633 -16.594 10.844 1 94.25 555 MET A CA 1
ATOM 4248 C C . MET A 1 555 ? 4.266 -17.219 12.188 1 94.25 555 MET A C 1
ATOM 4250 O O . MET A 1 555 ? 4.23 -18.453 12.32 1 94.25 555 MET A O 1
ATOM 4254 N N . ASP A 1 556 ? 4.027 -16.453 13.172 1 95.69 556 ASP A N 1
ATOM 4255 C CA . ASP A 1 556 ? 3.623 -16.859 14.516 1 95.69 556 ASP A CA 1
ATOM 4256 C C . ASP A 1 556 ? 4.68 -17.75 15.156 1 95.69 556 ASP A C 1
ATOM 4258 O O . ASP A 1 556 ? 4.367 -18.562 16.031 1 95.69 556 ASP A O 1
ATOM 4262 N N . SER A 1 557 ? 5.902 -17.703 14.602 1 96.44 557 SER A N 1
ATOM 4263 C CA . SER A 1 557 ? 7.02 -18.469 15.156 1 96.44 557 SER A CA 1
ATOM 4264 C C . SER A 1 557 ? 7.785 -17.656 16.188 1 96.44 557 SER A C 1
ATOM 4266 O O . SER A 1 557 ? 7.559 -16.453 16.328 1 96.44 557 SER A O 1
ATOM 4268 N N . PRO A 1 558 ? 8.633 -18.281 16.938 1 96.31 558 PRO A N 1
ATOM 4269 C CA . PRO A 1 558 ? 9.32 -17.578 18.031 1 96.31 558 PRO A CA 1
ATOM 4270 C C . PRO A 1 558 ? 10.289 -16.516 17.516 1 96.31 558 PRO A C 1
ATOM 4272 O O . PRO A 1 558 ? 10.773 -16.594 16.375 1 96.31 558 PRO A O 1
ATOM 4275 N N . PHE A 1 559 ? 10.547 -15.539 18.406 1 96.69 559 PHE A N 1
ATOM 4276 C CA . PHE A 1 559 ? 11.523 -14.5 18.125 1 96.69 559 PHE A CA 1
ATOM 4277 C C . PHE A 1 559 ? 12.898 -14.891 18.656 1 96.69 559 PHE A C 1
ATOM 4279 O O . PHE A 1 559 ? 13.766 -14.039 18.828 1 96.69 559 PHE A O 1
ATOM 4286 N N . THR A 1 560 ? 13 -16.156 18.969 1 94.69 560 THR A N 1
ATOM 4287 C CA . THR A 1 560 ? 14.258 -16.812 19.344 1 94.69 560 THR A CA 1
ATOM 4288 C C . THR A 1 560 ? 14.547 -18 18.406 1 94.69 560 THR A C 1
ATOM 4290 O O . THR A 1 560 ? 13.742 -18.297 17.531 1 94.69 560 THR A O 1
ATOM 4293 N N . MET A 1 561 ? 15.672 -18.625 18.547 1 93.56 561 MET A N 1
ATOM 4294 C CA . MET A 1 561 ? 16.078 -19.672 17.625 1 93.56 561 MET A CA 1
ATOM 4295 C C . MET A 1 561 ? 15.688 -21.047 18.156 1 93.56 561 MET A C 1
ATOM 4297 O O . MET A 1 561 ? 16.109 -22.078 17.609 1 93.56 561 MET A O 1
ATOM 4301 N N . PHE A 1 562 ? 14.867 -21.047 19.266 1 89.19 562 PHE A N 1
ATOM 4302 C CA . PHE A 1 562 ? 14.477 -22.344 19.828 1 89.19 562 PHE A CA 1
ATOM 4303 C C . PHE A 1 562 ? 13 -22.328 20.219 1 89.19 562 PHE A C 1
ATOM 4305 O O . PHE A 1 562 ? 12.383 -21.266 20.312 1 89.19 562 PHE A O 1
ATOM 4312 N N . TRP A 1 563 ? 12.414 -23.578 20.281 1 90.62 563 TRP A N 1
ATOM 4313 C CA . TRP A 1 563 ? 11.039 -23.812 20.734 1 90.62 563 TRP A CA 1
ATOM 4314 C C . TRP A 1 563 ? 11.023 -24.422 22.125 1 90.62 563 TRP A C 1
ATOM 4316 O O . TRP A 1 563 ? 11.57 -25.5 22.344 1 90.62 563 TRP A O 1
ATOM 4326 N N . ASN A 1 564 ? 10.422 -23.719 23.047 1 88.19 564 ASN A N 1
ATOM 4327 C CA . ASN A 1 564 ? 10.523 -24.109 24.453 1 88.19 564 ASN A CA 1
ATOM 4328 C C . ASN A 1 564 ? 9.227 -24.719 24.969 1 88.19 564 ASN A C 1
ATOM 4330 O O . ASN A 1 564 ? 8.961 -24.719 26.172 1 88.19 564 ASN A O 1
ATOM 4334 N N . TYR A 1 565 ? 8.445 -25.188 24.141 1 92.44 565 TYR A N 1
ATOM 4335 C CA . TYR A 1 565 ? 7.184 -25.797 24.547 1 92.44 565 TYR A CA 1
ATOM 4336 C C . TYR A 1 565 ? 7.133 -27.266 24.156 1 92.44 565 TYR A C 1
ATOM 4338 O O . TYR A 1 565 ? 7.859 -27.703 23.266 1 92.44 565 TYR A O 1
ATOM 4346 N N . THR A 1 566 ? 6.344 -27.969 24.75 1 91.56 566 THR A N 1
ATOM 4347 C CA . THR A 1 566 ? 6.211 -29.406 24.516 1 91.56 566 THR A CA 1
ATOM 4348 C C . THR A 1 566 ? 5.426 -29.672 23.234 1 91.56 566 THR A C 1
ATOM 4350 O O . THR A 1 566 ? 5.852 -30.453 22.391 1 91.56 566 THR A O 1
ATOM 4353 N N . ASN A 1 567 ? 4.352 -28.969 23.172 1 93.25 567 ASN A N 1
ATOM 4354 C CA . ASN A 1 567 ? 3.553 -29.125 21.953 1 93.25 567 ASN A CA 1
ATOM 4355 C C . ASN A 1 567 ? 4.039 -28.188 20.844 1 93.25 567 ASN A C 1
ATOM 4357 O O . ASN A 1 567 ? 4.375 -27.031 21.109 1 93.25 567 ASN A O 1
ATOM 4361 N N . PRO A 1 568 ? 4.09 -28.656 19.688 1 93.62 568 PRO A N 1
ATOM 4362 C CA . PRO A 1 568 ? 4.566 -27.828 18.578 1 93.62 568 PRO A CA 1
ATOM 4363 C C . PRO A 1 568 ? 3.654 -26.641 18.297 1 93.62 568 PRO A C 1
ATOM 4365 O O . PRO A 1 568 ? 4.055 -25.703 17.609 1 93.62 568 PRO A O 1
ATOM 4368 N N . THR A 1 569 ? 2.379 -26.734 18.766 1 95.06 569 THR A N 1
ATOM 4369 C CA . THR A 1 569 ? 1.432 -25.641 18.609 1 95.06 569 THR A CA 1
ATOM 4370 C C . THR A 1 569 ? 0.828 -25.25 19.953 1 95.06 569 THR A C 1
ATOM 4372 O O . THR A 1 569 ? 0.511 -26.125 20.766 1 95.06 569 THR A O 1
ATOM 4375 N N . ILE A 1 570 ? 0.769 -23.953 20.172 1 95.5 570 ILE A N 1
ATOM 4376 C CA . ILE A 1 570 ? 0.162 -23.453 21.391 1 95.5 570 ILE A CA 1
ATOM 4377 C C . ILE A 1 570 ? -0.87 -22.375 21.062 1 95.5 570 ILE A C 1
ATOM 4379 O O . ILE A 1 570 ? -0.967 -21.938 19.922 1 95.5 570 ILE A O 1
ATOM 4383 N N . ASP A 1 571 ? -1.784 -21.891 21.953 1 92 571 ASP A N 1
ATOM 4384 C CA . ASP A 1 571 ? -2.83 -20.906 21.719 1 92 571 ASP A CA 1
ATOM 4385 C C . ASP A 1 571 ? -2.24 -19.5 21.578 1 92 571 ASP A C 1
ATOM 4387 O O . ASP A 1 571 ? -2.836 -18.641 20.938 1 92 571 ASP A O 1
ATOM 4391 N N . GLY A 1 572 ? -1.146 -19.297 22.078 1 93.56 572 GLY A N 1
ATOM 4392 C CA . GLY A 1 572 ? -0.511 -18 22 1 93.56 572 GLY A CA 1
ATOM 4393 C C . GLY A 1 572 ? 0.237 -17.609 23.25 1 93.56 572 GLY A C 1
ATOM 4394 O O . GLY A 1 572 ? -0.278 -17.766 24.359 1 93.56 572 GLY A O 1
ATOM 4395 N N . SER A 1 573 ? 1.424 -17.266 23.109 1 94.94 573 SER A N 1
ATOM 4396 C CA . SER A 1 573 ? 2.24 -16.781 24.219 1 94.94 573 SER A CA 1
ATOM 4397 C C . SER A 1 573 ? 3.074 -15.578 23.812 1 94.94 573 SER A C 1
ATOM 4399 O O . SER A 1 573 ? 3.688 -15.578 22.734 1 94.94 573 SER A O 1
ATOM 4401 N N . PRO A 1 574 ? 3.053 -14.547 24.594 1 95.88 574 PRO A N 1
ATOM 4402 C CA . PRO A 1 574 ? 3.855 -13.375 24.234 1 95.88 574 PRO A CA 1
ATOM 4403 C C . PRO A 1 574 ? 5.355 -13.609 24.422 1 95.88 574 PRO A C 1
ATOM 4405 O O . PRO A 1 574 ? 5.77 -14.234 25.391 1 95.88 574 PRO A O 1
ATOM 4408 N N . GLN A 1 575 ? 6.121 -13.258 23.484 1 96.5 575 GLN A N 1
ATOM 4409 C CA . GLN A 1 575 ? 7.578 -13.289 23.547 1 96.5 575 GLN A CA 1
ATOM 4410 C C . GLN A 1 575 ? 8.164 -11.898 23.297 1 96.5 575 GLN A C 1
ATOM 4412 O O . GLN A 1 575 ? 7.707 -11.18 22.406 1 96.5 575 GLN A O 1
ATOM 4417 N N . TYR A 1 576 ? 9.227 -11.609 24.125 1 95.88 576 TYR A N 1
ATOM 4418 C CA . TYR A 1 576 ? 9.797 -10.273 24.078 1 95.88 576 TYR A CA 1
ATOM 4419 C C . TYR A 1 576 ? 11.094 -10.258 23.281 1 95.88 576 TYR A C 1
ATOM 4421 O O . TYR A 1 576 ? 11.836 -11.242 23.266 1 95.88 576 TYR A O 1
ATOM 4429 N N . PHE A 1 577 ? 11.352 -9.156 22.547 1 96.44 577 PHE A N 1
ATOM 4430 C CA . PHE A 1 577 ? 12.586 -8.977 21.797 1 96.44 577 PHE A CA 1
ATOM 4431 C C . PHE A 1 577 ? 12.992 -7.508 21.766 1 96.44 577 PHE A C 1
ATOM 4433 O O . PHE A 1 577 ? 12.156 -6.621 21.953 1 96.44 577 PHE A O 1
ATOM 4440 N N . ASN A 1 578 ? 14.234 -7.258 21.531 1 95.94 578 ASN A N 1
ATOM 4441 C CA . ASN A 1 578 ? 14.766 -5.902 21.469 1 95.94 578 ASN A CA 1
ATOM 4442 C C . ASN A 1 578 ? 14.531 -5.273 20.094 1 95.94 578 ASN A C 1
ATOM 4444 O O . ASN A 1 578 ? 14.688 -5.938 19.062 1 95.94 578 ASN A O 1
ATOM 4448 N N . ALA A 1 579 ? 14.062 -4.039 20.094 1 97.25 579 ALA A N 1
ATOM 4449 C CA . ALA A 1 579 ? 13.828 -3.338 18.844 1 97.25 579 ALA A CA 1
ATOM 4450 C C . ALA A 1 579 ? 14.078 -1.839 19 1 97.25 579 ALA A C 1
ATOM 4452 O O . ALA A 1 579 ? 14.273 -1.347 20.109 1 97.25 579 ALA A O 1
ATOM 4453 N N . SER A 1 580 ? 14.352 -1.227 17.938 1 96.5 580 SER A N 1
ATOM 4454 C CA . SER A 1 580 ? 14.391 0.226 17.812 1 96.5 580 SER A CA 1
ATOM 4455 C C . SER A 1 580 ? 13.25 0.737 16.938 1 96.5 580 SER A C 1
ATOM 4457 O O . SER A 1 580 ? 13.078 0.27 15.812 1 96.5 580 SER A O 1
ATOM 4459 N N . VAL A 1 581 ? 12.438 1.625 17.547 1 95.5 581 VAL A N 1
ATOM 4460 C CA . VAL A 1 581 ? 11.234 2.061 16.844 1 95.5 581 VAL A CA 1
ATOM 4461 C C . VAL A 1 581 ? 11.25 3.578 16.672 1 95.5 581 VAL A C 1
ATOM 4463 O O . VAL A 1 581 ? 11.695 4.301 17.578 1 95.5 581 VAL A O 1
ATOM 4466 N N . ARG A 1 582 ? 10.938 4.051 15.469 1 93.38 582 ARG A N 1
ATOM 4467 C CA . ARG A 1 582 ? 10.68 5.469 15.227 1 93.38 582 ARG A CA 1
ATOM 4468 C C . ARG A 1 582 ? 9.297 5.672 14.609 1 93.38 582 ARG A C 1
ATOM 4470 O O . ARG A 1 582 ? 8.953 5.016 13.625 1 93.38 582 ARG A O 1
ATOM 4477 N N . ILE A 1 583 ? 8.492 6.465 15.188 1 89.5 583 ILE A N 1
ATOM 4478 C CA . ILE A 1 583 ? 7.105 6.691 14.789 1 89.5 583 ILE A CA 1
ATOM 4479 C C . ILE A 1 583 ? 6.895 8.172 14.469 1 89.5 583 ILE A C 1
ATOM 4481 O O . ILE A 1 583 ? 7.199 9.039 15.289 1 89.5 583 ILE A O 1
ATOM 4485 N N . GLN A 1 584 ? 6.418 8.414 13.258 1 86.38 584 GLN A N 1
ATOM 4486 C CA . GLN A 1 584 ? 6.059 9.781 12.914 1 86.38 584 GLN A CA 1
ATOM 4487 C C . GLN A 1 584 ? 4.785 10.219 13.633 1 86.38 584 GLN A C 1
ATOM 4489 O O . GLN A 1 584 ? 3.785 9.5 13.617 1 86.38 584 GLN A O 1
ATOM 4494 N N . GLN A 1 585 ? 4.828 11.312 14.344 1 84.19 585 GLN A N 1
ATOM 4495 C CA . GLN A 1 585 ? 3.697 11.805 15.117 1 84.19 585 GLN A CA 1
ATOM 4496 C C . GLN A 1 585 ? 3.74 13.328 15.234 1 84.19 585 GLN A C 1
ATOM 4498 O O . GLN A 1 585 ? 4.723 13.961 14.844 1 84.19 585 GLN A O 1
ATOM 4503 N N . TYR A 1 586 ? 2.633 13.852 15.695 1 86.62 586 TYR A N 1
ATOM 4504 C CA . TYR A 1 586 ? 2.57 15.297 15.914 1 86.62 586 TYR A CA 1
ATOM 4505 C C . TYR A 1 586 ? 3.326 15.695 17.172 1 86.62 586 TYR A C 1
ATOM 4507 O O . TYR A 1 586 ? 3.156 15.078 18.234 1 86.62 586 TYR A O 1
ATOM 4515 N N . ALA A 1 587 ? 4.258 16.531 16.953 1 88.56 587 ALA A N 1
ATOM 4516 C CA . ALA A 1 587 ? 5.07 17.016 18.062 1 88.56 587 ALA A CA 1
ATOM 4517 C C . ALA A 1 587 ? 5.297 18.531 17.938 1 88.56 587 ALA A C 1
ATOM 4519 O O . ALA A 1 587 ? 5.129 19.109 16.859 1 88.56 587 ALA A O 1
ATOM 4520 N N . SER A 1 588 ? 5.562 19.078 19.125 1 91.56 588 SER A N 1
ATOM 4521 C CA . SER A 1 588 ? 5.918 20.5 19.172 1 91.56 588 SER A CA 1
ATOM 4522 C C . SER A 1 588 ? 7.43 20.688 19.172 1 91.56 588 SER A C 1
ATOM 4524 O O . SER A 1 588 ? 8.18 19.719 19.297 1 91.56 588 SER A O 1
ATOM 4526 N N . GLY A 1 589 ? 8 21.797 18.891 1 85.62 589 GLY A N 1
ATOM 4527 C CA . GLY A 1 589 ? 9.43 22.078 18.906 1 85.62 589 GLY A CA 1
ATOM 4528 C C . GLY A 1 589 ? 9.969 22.5 17.562 1 85.62 589 GLY A C 1
ATOM 4529 O O . GLY A 1 589 ? 11.164 22.766 17.422 1 85.62 589 GLY A O 1
ATOM 4530 N N . GLY A 1 590 ? 9.125 22.656 16.625 1 80.56 590 GLY A N 1
ATOM 4531 C CA . GLY A 1 590 ? 9.57 23.109 15.312 1 80.56 590 GLY A CA 1
ATOM 4532 C C . GLY A 1 590 ? 10 21.969 14.414 1 80.56 590 GLY A C 1
ATOM 4533 O O . GLY A 1 590 ? 10.68 21.047 14.852 1 80.56 590 GLY A O 1
ATOM 4534 N N . SER A 1 591 ? 9.562 21.922 13.227 1 77.5 591 SER A N 1
ATOM 4535 C CA . SER A 1 591 ? 9.891 20.891 12.25 1 77.5 591 SER A CA 1
ATOM 4536 C C . SER A 1 591 ? 11.023 21.344 11.328 1 77.5 591 SER A C 1
ATOM 4538 O O . SER A 1 591 ? 11.852 20.531 10.906 1 77.5 591 SER A O 1
ATOM 4540 N N . ALA A 1 592 ? 11.07 22.672 11.078 1 78.5 592 ALA A N 1
ATOM 4541 C CA . ALA A 1 592 ? 12.055 23.203 10.141 1 78.5 592 ALA A CA 1
ATOM 4542 C C . ALA A 1 592 ? 13.18 23.938 10.875 1 78.5 592 ALA A C 1
ATOM 4544 O O . ALA A 1 592 ? 12.977 24.438 11.984 1 78.5 592 ALA A O 1
ATOM 4545 N N . THR A 1 593 ? 14.328 24.109 10.312 1 81.94 593 THR A N 1
ATOM 4546 C CA . THR A 1 593 ? 15.508 24.719 10.914 1 81.94 593 THR A CA 1
ATOM 4547 C C . THR A 1 593 ? 15.336 26.219 11.055 1 81.94 593 THR A C 1
ATOM 4549 O O . THR A 1 593 ? 15.875 26.828 11.977 1 81.94 593 THR A O 1
ATOM 4552 N N . TYR A 1 594 ? 14.578 26.797 10.203 1 82.06 594 TYR A N 1
ATOM 4553 C CA . TYR A 1 594 ? 14.43 28.25 10.234 1 82.06 594 TYR A CA 1
ATOM 4554 C C . TYR A 1 594 ? 13.5 28.672 11.375 1 82.06 594 TYR A C 1
ATOM 4556 O O . TYR A 1 594 ? 13.484 29.844 11.758 1 82.06 594 TYR A O 1
ATOM 4564 N N . GLN A 1 595 ? 12.828 27.719 11.984 1 86 595 GLN A N 1
ATOM 4565 C CA . GLN A 1 595 ? 11.898 28.031 13.062 1 86 595 GLN A CA 1
ATOM 4566 C C . GLN A 1 595 ? 12.609 28.062 14.414 1 86 595 GLN A C 1
ATOM 4568 O O . GLN A 1 595 ? 12.078 28.594 15.391 1 86 595 GLN A O 1
ATOM 4573 N N . LYS A 1 596 ? 13.812 27.703 14.492 1 87.12 596 LYS A N 1
ATOM 4574 C CA . LYS A 1 596 ? 14.516 27.531 15.758 1 87.12 596 LYS A CA 1
ATOM 4575 C C . LYS A 1 596 ? 14.891 28.875 16.359 1 87.12 596 LYS A C 1
ATOM 4577 O O . LYS A 1 596 ? 14.852 29.047 17.594 1 87.12 596 LYS A O 1
ATOM 4582 N N . PRO A 1 597 ? 15.07 29.859 15.531 1 89 597 PRO A N 1
ATOM 4583 C CA . PRO A 1 597 ? 15.406 31.156 16.125 1 89 597 PRO A CA 1
ATOM 4584 C C . PRO A 1 597 ? 14.227 31.781 16.859 1 89 597 PRO A C 1
ATOM 4586 O O . PRO A 1 597 ? 14.414 32.688 17.688 1 89 597 PRO A O 1
ATOM 4589 N N . PHE A 1 598 ? 13.148 31.328 16.641 1 92 598 PHE A N 1
ATOM 4590 C CA . PHE A 1 598 ? 11.977 31.906 17.281 1 92 598 PHE A CA 1
ATOM 4591 C C . PHE A 1 598 ? 11.922 31.5 18.75 1 92 598 PHE A C 1
ATOM 4593 O O . PHE A 1 598 ? 11.086 32.031 19.5 1 92 598 PHE A O 1
ATOM 4600 N N . HIS A 1 599 ? 12.883 30.703 19.234 1 93.88 599 HIS A N 1
ATOM 4601 C CA . HIS A 1 599 ? 13.016 30.406 20.656 1 93.88 599 HIS A CA 1
ATOM 4602 C C . HIS A 1 599 ? 13.398 31.641 21.453 1 93.88 599 HIS A C 1
ATOM 4604 O O . HIS A 1 599 ? 13.023 31.781 22.609 1 93.88 599 HIS A O 1
ATOM 4610 N N . VAL A 1 600 ? 14.055 32.531 20.734 1 94.12 600 VAL A N 1
ATOM 4611 C CA . VAL A 1 600 ? 14.508 33.75 21.391 1 94.12 600 VAL A CA 1
ATOM 4612 C C . VAL A 1 600 ? 13.305 34.594 21.797 1 94.12 600 VAL A C 1
ATOM 4614 O O . VAL A 1 600 ? 13.305 35.188 22.875 1 94.12 600 VAL A O 1
ATOM 4617 N N . VAL A 1 601 ? 12.297 34.562 21 1 94.19 601 VAL A N 1
ATOM 4618 C CA . VAL A 1 601 ? 11.094 35.344 21.266 1 94.19 601 VAL A CA 1
ATOM 4619 C C . VAL A 1 601 ? 10.375 34.75 22.484 1 94.19 601 VAL A C 1
ATOM 4621 O O . VAL A 1 601 ? 9.969 35.5 23.391 1 94.19 601 VAL A O 1
ATOM 4624 N N . LEU A 1 602 ? 10.297 33.469 22.562 1 95.5 602 LEU A N 1
ATOM 4625 C CA . LEU A 1 602 ? 9.578 32.844 23.672 1 95.5 602 LEU A CA 1
ATOM 4626 C C . LEU A 1 602 ? 10.344 32.969 24.969 1 95.5 602 LEU A C 1
ATOM 4628 O O . LEU A 1 602 ? 9.75 33.219 26.031 1 95.5 602 LEU A O 1
ATOM 4632 N N . VAL A 1 603 ? 11.672 32.969 24.922 1 96.12 603 VAL A N 1
ATOM 4633 C CA . VAL A 1 603 ? 12.492 33.125 26.125 1 96.12 603 VAL A CA 1
ATOM 4634 C C . VAL A 1 603 ? 12.438 34.562 26.625 1 96.12 603 VAL A C 1
ATOM 4636 O O . VAL A 1 603 ? 12.312 34.812 27.828 1 96.12 603 VAL A O 1
ATOM 4639 N N . ALA A 1 604 ? 12.5 35.438 25.703 1 95.88 604 ALA A N 1
ATOM 4640 C CA . ALA A 1 604 ? 12.492 36.875 26.047 1 95.88 604 ALA A CA 1
ATOM 4641 C C . ALA A 1 604 ? 11.188 37.25 26.719 1 95.88 604 ALA A C 1
ATOM 4643 O O . ALA A 1 604 ? 11.18 38.031 27.688 1 95.88 604 ALA A O 1
ATOM 4644 N N . VAL A 1 605 ? 10.125 36.75 26.234 1 95.75 605 VAL A N 1
ATOM 4645 C CA . VAL A 1 605 ? 8.82 37.094 26.797 1 95.75 605 VAL A CA 1
ATOM 4646 C C . VAL A 1 605 ? 8.695 36.531 28.219 1 95.75 605 VAL A C 1
ATOM 4648 O O . VAL A 1 605 ? 8.18 37.188 29.109 1 95.75 605 VAL A O 1
ATOM 4651 N N . VAL A 1 606 ? 9.18 35.344 28.469 1 96.31 606 VAL A N 1
ATOM 4652 C CA . VAL A 1 606 ? 9.117 34.75 29.797 1 96.31 606 VAL A CA 1
ATOM 4653 C C . VAL A 1 606 ? 10.023 35.531 30.75 1 96.31 606 VAL A C 1
ATOM 4655 O O . VAL A 1 606 ? 9.633 35.844 31.891 1 96.31 606 VAL A O 1
ATOM 4658 N N . LEU A 1 607 ? 11.211 35.938 30.297 1 96.12 607 LEU A N 1
ATOM 4659 C CA . LEU A 1 607 ? 12.141 36.688 31.141 1 96.12 607 LEU A CA 1
ATOM 4660 C C . LEU A 1 607 ? 11.57 38.062 31.516 1 96.12 607 LEU A C 1
ATOM 4662 O O . LEU A 1 607 ? 11.703 38.5 32.656 1 96.12 607 LEU A O 1
ATOM 4666 N N . MET A 1 608 ? 10.93 38.688 30.531 1 95.5 608 MET A N 1
ATOM 4667 C CA . MET A 1 608 ? 10.328 40 30.797 1 95.5 608 MET A CA 1
ATOM 4668 C C . MET A 1 608 ? 9.148 39.875 31.75 1 95.5 608 MET A C 1
ATOM 4670 O O . MET A 1 608 ? 8.977 40.688 32.656 1 95.5 608 MET A O 1
ATOM 4674 N N . ASN A 1 609 ? 8.398 38.812 31.594 1 95.75 609 ASN A N 1
ATOM 4675 C CA . ASN A 1 609 ? 7.27 38.594 32.469 1 95.75 609 ASN A CA 1
ATOM 4676 C C . ASN A 1 609 ? 7.727 38.312 33.906 1 95.75 609 ASN A C 1
ATOM 4678 O O . ASN A 1 609 ? 7.125 38.781 34.875 1 95.75 609 ASN A O 1
ATOM 4682 N N . VAL A 1 610 ? 8.742 37.562 34.031 1 95.56 610 VAL A N 1
ATOM 4683 C CA . VAL A 1 610 ? 9.25 37.25 35.375 1 95.56 610 VAL A CA 1
ATOM 4684 C C . VAL A 1 610 ? 9.836 38.469 36.031 1 95.56 610 VAL A C 1
ATOM 4686 O O . VAL A 1 610 ? 9.656 38.719 37.219 1 95.56 610 VAL A O 1
ATOM 4689 N N . ALA A 1 611 ? 10.586 39.281 35.25 1 94 611 ALA A N 1
ATOM 4690 C CA . ALA A 1 611 ? 11.156 40.531 35.781 1 94 611 ALA A CA 1
ATOM 4691 C C . ALA A 1 611 ? 10.07 41.5 36.219 1 94 611 ALA A C 1
ATOM 4693 O O . ALA A 1 611 ? 10.195 42.125 37.281 1 94 611 ALA A O 1
ATOM 4694 N N . ILE A 1 612 ? 8.969 41.562 35.5 1 92.12 612 ILE A N 1
ATOM 4695 C CA . ILE A 1 612 ? 7.871 42.469 35.812 1 92.12 612 ILE A CA 1
ATOM 4696 C C . ILE A 1 612 ? 7.109 41.938 37.031 1 92.12 612 ILE A C 1
ATOM 4698 O O . ILE A 1 612 ? 6.719 42.719 37.906 1 92.12 612 ILE A O 1
ATOM 4702 N N . LEU A 1 613 ? 6.906 40.625 37.094 1 92.69 613 LEU A N 1
ATOM 4703 C CA . LEU A 1 613 ? 6.227 40.031 38.25 1 92.69 613 LEU A CA 1
ATOM 4704 C C . LEU A 1 613 ? 7.035 40.25 39.5 1 92.69 613 LEU A C 1
ATOM 4706 O O . LEU A 1 613 ? 6.469 40.531 40.562 1 92.69 613 LEU A O 1
ATOM 4710 N N . SER A 1 614 ? 8.367 40.125 39.438 1 92.12 614 SER A N 1
ATOM 4711 C CA . SER A 1 614 ? 9.234 40.375 40.594 1 92.12 614 SER A CA 1
ATOM 4712 C C . SER A 1 614 ? 9.18 41.844 41.031 1 92.12 614 SER A C 1
ATOM 4714 O O . SER A 1 614 ? 9.203 42.125 42.219 1 92.12 614 SER A O 1
ATOM 4716 N N . TYR A 1 615 ? 9.109 42.688 39.969 1 88.81 615 TYR A N 1
ATOM 4717 C CA . TYR A 1 615 ? 8.992 44.125 40.281 1 88.81 615 TYR A CA 1
ATOM 4718 C C . TYR A 1 615 ? 7.699 44.406 41.031 1 88.81 615 TYR A C 1
ATOM 4720 O O . TYR A 1 615 ? 7.688 45.188 41.969 1 88.81 615 TYR A O 1
ATOM 4728 N N . PHE A 1 616 ? 6.605 43.781 40.656 1 86.88 616 PHE A N 1
ATOM 4729 C CA . PHE A 1 616 ? 5.309 44 41.281 1 86.88 616 PHE A CA 1
ATOM 4730 C C . PHE A 1 616 ? 5.277 43.438 42.688 1 86.88 616 PHE A C 1
ATOM 4732 O O . PHE A 1 616 ? 4.613 43.969 43.562 1 86.88 616 PHE A O 1
ATOM 4739 N N . PHE A 1 617 ? 5.988 42.375 42.906 1 86.62 617 PHE A N 1
ATOM 4740 C CA . PHE A 1 617 ? 6.012 41.781 44.219 1 86.62 617 PHE A CA 1
ATOM 4741 C C . PHE A 1 617 ? 6.895 42.562 45.188 1 86.62 617 PHE A C 1
ATOM 4743 O O . PHE A 1 617 ? 6.617 42.656 46.375 1 86.62 617 PHE A O 1
ATOM 4750 N N . CYS A 1 618 ? 7.945 43.188 44.688 1 84.44 618 CYS A N 1
ATOM 4751 C CA . CYS A 1 618 ? 8.875 43.938 45.5 1 84.44 618 CYS A CA 1
ATOM 4752 C C . CYS A 1 618 ? 8.305 45.312 45.875 1 84.44 618 CYS A C 1
ATOM 4754 O O . CYS A 1 618 ? 8.625 45.875 46.938 1 84.44 618 CYS A O 1
ATOM 4756 N N . HIS A 1 619 ? 7.621 45.938 44.969 1 75.69 619 HIS A N 1
ATOM 4757 C CA . HIS A 1 619 ? 7.055 47.25 45.188 1 75.69 619 HIS A CA 1
ATOM 4758 C C . HIS A 1 619 ? 5.559 47.156 45.5 1 75.69 619 HIS A C 1
ATOM 4760 O O . HIS A 1 619 ? 4.742 47.125 44.562 1 75.69 619 HIS A O 1
ATOM 4766 N N . ARG A 1 620 ? 5.148 46.969 46.719 1 68.12 620 ARG A N 1
ATOM 4767 C CA . ARG A 1 620 ? 3.785 46.688 47.156 1 68.12 620 ARG A CA 1
ATOM 4768 C C . ARG A 1 620 ? 2.916 47.938 47.062 1 68.12 620 ARG A C 1
ATOM 4770 O O . ARG A 1 620 ? 1.693 47.875 47.188 1 68.12 620 ARG A O 1
ATOM 4777 N N . ASP A 1 621 ? 3.609 49.125 46.75 1 64.44 621 ASP A N 1
ATOM 4778 C CA . ASP A 1 621 ? 2.791 50.312 46.688 1 64.44 621 ASP A CA 1
ATOM 4779 C C . ASP A 1 621 ? 2.357 50.594 45.25 1 64.44 621 ASP A C 1
ATOM 4781 O O . ASP A 1 621 ? 3.195 50.688 44.344 1 64.44 621 ASP A O 1
ATOM 4785 N N . TRP A 1 622 ? 1.114 50.375 44.875 1 71.56 622 TRP A N 1
ATOM 4786 C CA . TRP A 1 622 ? 0.627 50.625 43.531 1 71.56 622 TRP A CA 1
ATOM 4787 C C . TRP A 1 622 ? 0.143 52.062 43.375 1 71.56 622 TRP A C 1
ATOM 4789 O O . TRP A 1 622 ? -0.612 52.562 44.219 1 71.56 622 TRP A O 1
ATOM 4799 N N . TYR A 1 623 ? 0.864 52.688 42.5 1 71.06 623 TYR A N 1
ATOM 4800 C CA . TYR A 1 623 ? 0.475 54.062 42.219 1 71.06 623 TYR A CA 1
ATOM 4801 C C . TYR A 1 623 ? -0.536 54.125 41.094 1 71.06 623 TYR A C 1
ATOM 4803 O O . TYR A 1 623 ? -0.631 53.188 40.281 1 71.06 623 TYR A O 1
ATOM 4811 N N . THR A 1 624 ? -1.457 55 41.125 1 69.81 624 THR A N 1
ATOM 4812 C CA . THR A 1 624 ? -2.357 55.219 40 1 69.81 624 THR A CA 1
ATOM 4813 C C . THR A 1 624 ? -1.569 55.5 38.75 1 69.81 624 THR A C 1
ATOM 4815 O O . THR A 1 624 ? -0.562 56.219 38.781 1 69.81 624 THR A O 1
ATOM 4818 N N . ASP A 1 625 ? -1.824 54.719 37.719 1 68.12 625 ASP A N 1
ATOM 4819 C CA . ASP A 1 625 ? -1.109 54.875 36.469 1 68.12 625 ASP A CA 1
ATOM 4820 C C . ASP A 1 625 ? -1.448 56.219 35.812 1 68.12 625 ASP A C 1
ATOM 4822 O O . ASP A 1 625 ? -2.523 56.375 35.219 1 68.12 625 ASP A O 1
ATOM 4826 N N . PHE A 1 626 ? -0.633 57.125 36 1 66.19 626 PHE A N 1
ATOM 4827 C CA . PHE A 1 626 ? -0.897 58.469 35.438 1 66.19 626 PHE A CA 1
ATOM 4828 C C . PHE A 1 626 ? -0.65 58.469 33.938 1 66.19 626 PHE A C 1
ATOM 4830 O O . PHE A 1 626 ? -1.007 59.438 33.25 1 66.19 626 PHE A O 1
ATOM 4837 N N . SER A 1 627 ? -0.055 57.344 33.438 1 68.12 627 SER A N 1
ATOM 4838 C CA . SER A 1 627 ? 0.207 57.312 32 1 68.12 627 SER A CA 1
ATOM 4839 C C . SER A 1 627 ? -1.065 57.031 31.203 1 68.12 627 SER A C 1
ATOM 4841 O O . SER A 1 627 ? -1.11 57.25 29.984 1 68.12 627 SER A O 1
ATOM 4843 N N . GLU A 1 628 ? -2.053 56.656 31.875 1 73.75 628 GLU A N 1
ATOM 4844 C CA . GLU A 1 628 ? -3.346 56.469 31.219 1 73.75 628 GLU A CA 1
ATOM 4845 C C . GLU A 1 628 ? -3.965 57.844 30.891 1 73.75 628 GLU A C 1
ATOM 4847 O O . GLU A 1 628 ? -3.904 58.781 31.688 1 73.75 628 GLU A O 1
ATOM 4852 N N . PRO A 1 629 ? -4.477 57.844 29.734 1 72.62 629 PRO A N 1
ATOM 4853 C CA . PRO A 1 629 ? -4.945 59.156 29.266 1 72.62 629 PRO A CA 1
ATOM 4854 C C . PRO A 1 629 ? -5.965 59.781 30.219 1 72.62 629 PRO A C 1
ATOM 4856 O O . PRO A 1 629 ? -5.945 61 30.422 1 72.62 629 PRO A O 1
ATOM 4859 N N . VAL A 1 630 ? -6.773 58.969 30.875 1 71.44 630 VAL A N 1
ATOM 4860 C CA . VAL A 1 630 ? -7.82 59.531 31.719 1 71.44 630 VAL A CA 1
ATOM 4861 C C . VAL A 1 630 ? -7.203 60.062 33 1 71.44 630 VAL A C 1
ATOM 4863 O O . VAL A 1 630 ? -7.598 61.125 33.5 1 71.44 630 VAL A O 1
ATOM 4866 N N . HIS A 1 631 ? -6.246 59.406 33.531 1 73.44 631 HIS A N 1
ATOM 4867 C CA . HIS A 1 631 ? -5.582 59.875 34.75 1 73.44 631 HIS A CA 1
ATOM 4868 C C . HIS A 1 631 ? -4.672 61.062 34.469 1 73.44 631 HIS A C 1
ATOM 4870 O O . HIS A 1 631 ? -4.562 61.969 35.281 1 73.44 631 HIS A O 1
ATOM 4876 N N . LEU A 1 632 ? -4.094 60.969 33.312 1 74.12 632 LEU A N 1
ATOM 4877 C CA . LEU A 1 632 ? -3.203 62.062 32.938 1 74.12 632 LEU A CA 1
ATOM 4878 C C . LEU A 1 632 ? -3.984 63.344 32.719 1 74.12 632 LEU A C 1
ATOM 4880 O O . LEU A 1 632 ? -3.514 64.438 33.094 1 74.12 632 LEU A O 1
ATOM 4884 N N . PHE A 1 633 ? -5.09 63.188 32.156 1 72.06 633 PHE A N 1
ATOM 4885 C CA . PHE A 1 633 ? -5.93 64.375 31.922 1 72.06 633 PHE A CA 1
ATOM 4886 C C . PHE A 1 633 ? -6.391 64.938 33.25 1 72.06 633 PHE A C 1
ATOM 4888 O O . PHE A 1 633 ? -6.363 66.188 33.406 1 72.06 633 PHE A O 1
ATOM 4895 N N . SER A 1 634 ? -6.797 64.188 34.156 1 71.25 634 SER A N 1
ATOM 4896 C CA . SER A 1 634 ? -7.273 64.688 35.438 1 71.25 634 SER A CA 1
ATOM 4897 C C . SER A 1 634 ? -6.152 65.375 36.219 1 71.25 634 SER A C 1
ATOM 4899 O O . SER A 1 634 ? -6.391 66.375 36.906 1 71.25 634 SER A O 1
ATOM 4901 N N . LEU A 1 635 ? -5.039 64.875 36.062 1 72.5 635 LEU A N 1
ATOM 4902 C CA . LEU A 1 635 ? -3.891 65.5 36.75 1 72.5 635 LEU A CA 1
ATOM 4903 C C . LEU A 1 635 ? -3.441 66.75 36.062 1 72.5 635 LEU A C 1
ATOM 4905 O O . LEU A 1 635 ? -3.105 67.75 36.719 1 72.5 635 LEU A O 1
ATOM 4909 N N . ALA A 1 636 ? -3.451 66.75 34.75 1 72.5 636 ALA A N 1
ATOM 4910 C CA . ALA A 1 636 ? -2.926 67.875 33.969 1 72.5 636 ALA A CA 1
ATOM 4911 C C . ALA A 1 636 ? -3.85 69.125 34.062 1 72.5 636 ALA A C 1
ATOM 4913 O O . ALA A 1 636 ? -3.387 70.25 34.156 1 72.5 636 ALA A O 1
ATOM 4914 N N . VAL A 1 637 ? -5.129 68.812 34.125 1 70.12 637 VAL A N 1
ATOM 4915 C CA . VAL A 1 637 ? -6.086 69.938 34.188 1 70.12 637 VAL A CA 1
ATOM 4916 C C . VAL A 1 637 ? -5.984 70.625 35.531 1 70.12 637 VAL A C 1
ATOM 4918 O O . VAL A 1 637 ? -6.207 71.875 35.625 1 70.12 637 VAL A O 1
ATOM 4921 N N . ASN A 1 638 ? -5.586 69.938 36.531 1 67.12 638 ASN A N 1
ATOM 4922 C CA . ASN A 1 638 ? -5.484 70.5 37.875 1 67.12 638 ASN A CA 1
ATOM 4923 C C . ASN A 1 638 ? -4.062 70.938 38.188 1 67.12 638 ASN A C 1
ATOM 4925 O O . ASN A 1 638 ? -3.695 71.125 39.344 1 67.12 638 ASN A O 1
ATOM 4929 N N . SER A 1 639 ? -3.246 71.125 37.094 1 70.25 639 SER A N 1
ATOM 4930 C CA . SER A 1 639 ? -1.869 71.562 37.25 1 70.25 639 SER A CA 1
ATOM 4931 C C . SER A 1 639 ? -1.677 73 36.656 1 70.25 639 SER A C 1
ATOM 4933 O O . SER A 1 639 ? -2.443 73.375 35.812 1 70.25 639 SER A O 1
ATOM 4935 N N . PRO A 1 640 ? -0.691 73.75 37.281 1 63.69 640 PRO A N 1
ATOM 4936 C CA . PRO A 1 640 ? -0.457 75.125 36.75 1 63.69 640 PRO A CA 1
ATOM 4937 C C . PRO A 1 640 ? 0.054 75.125 35.312 1 63.69 640 PRO A C 1
ATOM 4939 O O . PRO A 1 640 ? 0.664 74.125 34.875 1 63.69 640 PRO A O 1
ATOM 4942 N N . PRO A 1 641 ? -0.385 76.062 34.531 1 63.44 641 PRO A N 1
ATOM 4943 C CA . PRO A 1 641 ? 0.06 76.125 33.125 1 63.44 641 PRO A CA 1
ATOM 4944 C C . PRO A 1 641 ? 1.576 76.25 33 1 63.44 641 PRO A C 1
ATOM 4946 O O . PRO A 1 641 ? 2.227 76.875 33.875 1 63.44 641 PRO A O 1
ATOM 4949 N N . SER A 1 642 ? 2.186 75.438 32.125 1 63.03 642 SER A N 1
ATOM 4950 C CA . SER A 1 642 ? 3.639 75.438 32 1 63.03 642 SER A CA 1
ATOM 4951 C C . SER A 1 642 ? 4.102 76.188 30.766 1 63.03 642 SER A C 1
ATOM 4953 O O . SER A 1 642 ? 3.533 76 29.688 1 63.03 642 SER A O 1
ATOM 4955 N N . TYR A 1 643 ? 5.062 77.062 30.922 1 57.47 643 TYR A N 1
ATOM 4956 C CA . TYR A 1 643 ? 5.672 77.812 29.859 1 57.47 643 TYR A CA 1
ATOM 4957 C C . TYR A 1 643 ? 6.402 76.938 28.859 1 57.47 643 TYR A C 1
ATOM 4959 O O . TYR A 1 643 ? 6.516 77.25 27.688 1 57.47 643 TYR A O 1
ATOM 4967 N N . GLU A 1 644 ? 6.871 75.875 29.312 1 61.62 644 GLU A N 1
ATOM 4968 C CA . GLU A 1 644 ? 7.691 75 28.453 1 61.62 644 GLU A CA 1
ATOM 4969 C C . GLU A 1 644 ? 6.844 74.312 27.375 1 61.62 644 GLU A C 1
ATOM 4971 O O . GLU A 1 644 ? 7.371 73.938 26.344 1 61.62 644 GLU A O 1
ATOM 4976 N N . LEU A 1 645 ? 5.555 74.312 27.594 1 61.53 645 LEU A N 1
ATOM 4977 C CA . LEU A 1 645 ? 4.668 73.688 26.609 1 61.53 645 LEU A CA 1
ATOM 4978 C C . LEU A 1 645 ? 3.811 74.75 25.922 1 61.53 645 LEU A C 1
ATOM 4980 O O . LEU A 1 645 ? 2.768 74.438 25.344 1 61.53 645 LEU A O 1
ATOM 4984 N N . ALA A 1 646 ? 4.461 75.938 26.156 1 56.5 646 ALA A N 1
ATOM 4985 C CA . ALA A 1 646 ? 3.77 77.062 25.531 1 56.5 646 ALA A CA 1
ATOM 4986 C C . ALA A 1 646 ? 3.793 77 24.016 1 56.5 646 ALA A C 1
ATOM 4988 O O . ALA A 1 646 ? 4.836 76.688 23.422 1 56.5 646 ALA A O 1
ATOM 4989 N N . GLY A 1 647 ? 2.574 76.75 23.297 1 52.53 647 GLY A N 1
ATOM 4990 C CA . GLY A 1 647 ? 2.439 76.625 21.859 1 52.53 647 GLY A CA 1
ATOM 4991 C C . GLY A 1 647 ? 2.047 75.25 21.406 1 52.53 647 GLY A C 1
ATOM 4992 O O . GLY A 1 647 ? 1.816 75 20.219 1 52.53 647 GLY A O 1
ATOM 4993 N N . SER A 1 648 ? 2.072 74.312 22.344 1 60.75 648 SER A N 1
ATOM 4994 C CA . SER A 1 648 ? 1.824 72.938 21.938 1 60.75 648 SER A CA 1
ATOM 4995 C C . SER A 1 648 ? 0.376 72.562 22.203 1 60.75 648 SER A C 1
ATOM 4997 O O . SER A 1 648 ? 0.024 71.375 22.109 1 60.75 648 SER A O 1
ATOM 4999 N N . CYS A 1 649 ? -0.435 73.438 22.625 1 57.44 649 CYS A N 1
ATOM 5000 C CA . CYS A 1 649 ? -1.801 73.125 23.047 1 57.44 649 CYS A CA 1
ATOM 5001 C C . CYS A 1 649 ? -2.611 72.562 21.859 1 57.44 649 CYS A C 1
ATOM 5003 O O . CYS A 1 649 ? -3.551 71.812 22.047 1 57.44 649 CYS A O 1
ATOM 5005 N N . GLY A 1 650 ? -2.213 72.938 20.641 1 55.16 650 GLY A N 1
ATOM 5006 C CA . GLY A 1 650 ? -3.016 72.5 19.516 1 55.16 650 GLY A CA 1
ATOM 5007 C C . GLY A 1 650 ? -2.357 71.438 18.719 1 55.16 650 GLY A C 1
ATOM 5008 O O . GLY A 1 650 ? -3.043 70.562 18.141 1 55.16 650 GLY A O 1
ATOM 5009 N N . SER A 1 651 ? -1.056 71.5 18.531 1 60.25 651 SER A N 1
ATOM 5010 C CA . SER A 1 651 ? -0.384 70.625 17.594 1 60.25 651 SER A CA 1
ATOM 5011 C C . SER A 1 651 ? 0.403 69.5 18.328 1 60.25 651 SER A C 1
ATOM 5013 O O . SER A 1 651 ? 0.87 68.562 17.719 1 60.25 651 SER A O 1
ATOM 5015 N N . GLY A 1 652 ? 0.296 69.375 19.547 1 63.34 652 GLY A N 1
ATOM 5016 C CA . GLY A 1 652 ? 1.092 68.375 20.25 1 63.34 652 GLY A CA 1
ATOM 5017 C C . GLY A 1 652 ? 2.529 68.812 20.469 1 63.34 652 GLY A C 1
ATOM 5018 O O . GLY A 1 652 ? 2.99 69.75 19.859 1 63.34 652 GLY A O 1
ATOM 5019 N N . PRO A 1 653 ? 3.25 68.188 21.344 1 65.19 653 PRO A N 1
ATOM 5020 C CA . PRO A 1 653 ? 4.633 68.562 21.641 1 65.19 653 PRO A CA 1
ATOM 5021 C C . PRO A 1 653 ? 5.586 68.25 20.484 1 65.19 653 PRO A C 1
ATOM 5023 O O . PRO A 1 653 ? 5.355 67.312 19.719 1 65.19 653 PRO A O 1
ATOM 5026 N N . SER A 1 654 ? 6.387 69.25 20.016 1 67 654 SER A N 1
ATOM 5027 C CA . SER A 1 654 ? 7.344 69 18.938 1 67 654 SER A CA 1
ATOM 5028 C C . SER A 1 654 ? 8.773 69.25 19.422 1 67 654 SER A C 1
ATOM 5030 O O . SER A 1 654 ? 9.008 70 20.359 1 67 654 SER A O 1
ATOM 5032 N N . GLY A 1 655 ? 9.719 68.375 18.906 1 62.84 655 GLY A N 1
ATOM 5033 C CA . GLY A 1 655 ? 11.148 68.562 19.062 1 62.84 655 GLY A CA 1
ATOM 5034 C C . GLY A 1 655 ? 11.609 68.438 20.5 1 62.84 655 GLY A C 1
ATOM 5035 O O . GLY A 1 655 ? 11.359 67.438 21.156 1 62.84 655 GLY A O 1
ATOM 5036 N N . ASP A 1 656 ? 12.055 69.562 21.156 1 62.44 656 ASP A N 1
ATOM 5037 C CA . ASP A 1 656 ? 12.734 69.625 22.438 1 62.44 656 ASP A CA 1
ATOM 5038 C C . ASP A 1 656 ? 11.727 69.562 23.594 1 62.44 656 ASP A C 1
ATOM 5040 O O . ASP A 1 656 ? 12.102 69.375 24.75 1 62.44 656 ASP A O 1
ATOM 5044 N N . MET A 1 657 ? 10.492 69.688 23.266 1 65.44 657 MET A N 1
ATOM 5045 C CA . MET A 1 657 ? 9.461 69.625 24.297 1 65.44 657 MET A CA 1
ATOM 5046 C C . MET A 1 657 ? 9.305 68.25 24.859 1 65.44 657 MET A C 1
ATOM 5048 O O . MET A 1 657 ? 8.812 68.062 25.969 1 65.44 657 MET A O 1
ATOM 5052 N N . TYR A 1 658 ? 9.805 67.312 24.047 1 69.88 658 TYR A N 1
ATOM 5053 C CA . TYR A 1 658 ? 9.688 65.938 24.5 1 69.88 658 TYR A CA 1
ATOM 5054 C C . TYR A 1 658 ? 10.695 65.625 25.609 1 69.88 658 TYR A C 1
ATOM 5056 O O . TYR A 1 658 ? 10.531 64.625 26.359 1 69.88 658 TYR A O 1
ATOM 5064 N N . LYS A 1 659 ? 11.602 66.562 25.797 1 69.12 659 LYS A N 1
ATOM 5065 C CA . LYS A 1 659 ? 12.648 66.312 26.797 1 69.12 659 LYS A CA 1
ATOM 5066 C C . LYS A 1 659 ? 12.289 67 28.125 1 69.12 659 LYS A C 1
ATOM 5068 O O . LYS A 1 659 ? 12.961 66.812 29.125 1 69.12 659 LYS A O 1
ATOM 5073 N N . THR A 1 660 ? 11.219 67.75 28.125 1 71.12 660 THR A N 1
ATOM 5074 C CA . THR A 1 660 ? 10.875 68.5 29.328 1 71.12 660 THR A CA 1
ATOM 5075 C C . THR A 1 660 ? 10.406 67.562 30.438 1 71.12 660 THR A C 1
ATOM 5077 O O . THR A 1 660 ? 9.602 66.688 30.188 1 71.12 660 THR A O 1
ATOM 5080 N N . SER A 1 661 ? 11.094 67.625 31.531 1 75 661 SER A N 1
ATOM 5081 C CA . SER A 1 661 ? 10.781 66.75 32.656 1 75 661 SER A CA 1
ATOM 5082 C C . SER A 1 661 ? 9.664 67.312 33.531 1 75 661 SER A C 1
ATOM 5084 O O . SER A 1 661 ? 9.625 68.562 33.75 1 75 661 SER A O 1
ATOM 5086 N N . TRP A 1 662 ? 8.711 66.562 33.781 1 74.19 662 TRP A N 1
ATOM 5087 C CA . TRP A 1 662 ? 7.574 66.938 34.594 1 74.19 662 TRP A CA 1
ATOM 5088 C C . TRP A 1 662 ? 7.59 66.25 35.938 1 74.19 662 TRP A C 1
ATOM 5090 O O . TRP A 1 662 ? 7.73 65 36 1 74.19 662 TRP A O 1
ATOM 5100 N N . LYS A 1 663 ? 7.594 67 37.031 1 74.69 663 LYS A N 1
ATOM 5101 C CA . LYS A 1 663 ? 7.625 66.375 38.344 1 74.69 663 LYS A CA 1
ATOM 5102 C C . LYS A 1 663 ? 6.281 66.562 39.062 1 74.69 663 LYS A C 1
ATOM 5104 O O . LYS A 1 663 ? 5.602 67.562 38.875 1 74.69 663 LYS A O 1
ATOM 5109 N N . LEU A 1 664 ? 5.852 65.5 39.781 1 75.06 664 LEU A N 1
ATOM 5110 C CA . LEU A 1 664 ? 4.609 65.5 40.531 1 75.06 664 LEU A CA 1
ATOM 5111 C C . LEU A 1 664 ? 4.84 66.062 41.938 1 75.06 664 LEU A C 1
ATOM 5113 O O . LEU A 1 664 ? 5.727 65.625 42.656 1 75.06 664 LEU A O 1
ATOM 5117 N N . HIS A 1 665 ? 4.262 67.188 42.219 1 66.31 665 HIS A N 1
ATOM 5118 C CA . HIS A 1 665 ? 4.387 67.812 43.531 1 66.31 665 HIS A CA 1
ATOM 5119 C C . HIS A 1 665 ? 3.117 67.625 44.344 1 66.31 665 HIS A C 1
ATOM 5121 O O . HIS A 1 665 ? 2.031 67.438 43.781 1 66.31 665 HIS A O 1
ATOM 5127 N N . ARG A 1 666 ? 3.369 67.375 45.594 1 65.12 666 ARG A N 1
ATOM 5128 C CA . ARG A 1 666 ? 2.244 67.188 46.531 1 65.12 666 ARG A CA 1
ATOM 5129 C C . ARG A 1 666 ? 2.062 68.438 47.375 1 65.12 666 ARG A C 1
ATOM 5131 O O . ARG A 1 666 ? 3 68.875 48.062 1 65.12 666 ARG A O 1
ATOM 5138 N N . ASP A 1 667 ? 1.112 69.188 47.094 1 57.78 667 ASP A N 1
ATOM 5139 C CA . ASP A 1 667 ? 0.772 70.25 47.969 1 57.78 667 ASP A CA 1
ATOM 5140 C C . ASP A 1 667 ? -0.434 69.938 48.844 1 57.78 667 ASP A C 1
ATOM 5142 O O . ASP A 1 667 ? -1.579 70.125 48.438 1 57.78 667 ASP A O 1
ATOM 5146 N N . GLY A 1 668 ? -0.274 69.375 49.969 1 53.44 668 GLY A N 1
ATOM 5147 C CA . GLY A 1 668 ? -1.34 68.875 50.812 1 53.44 668 GLY A CA 1
ATOM 5148 C C . GLY A 1 668 ? -2.078 67.688 50.25 1 53.44 668 GLY A C 1
ATOM 5149 O O . GLY A 1 668 ? -1.489 66.625 50.062 1 53.44 668 GLY A O 1
ATOM 5150 N N . GLU A 1 669 ? -3.354 67.938 49.906 1 55.84 669 GLU A N 1
ATOM 5151 C CA . GLU A 1 669 ? -4.168 66.875 49.312 1 55.84 669 GLU A CA 1
ATOM 5152 C C . GLU A 1 669 ? -4.293 67.062 47.812 1 55.84 669 GLU A C 1
ATOM 5154 O O . GLU A 1 669 ? -4.965 66.25 47.156 1 55.84 669 GLU A O 1
ATOM 5159 N N . HIS A 1 670 ? -3.518 68 47.344 1 62.81 670 HIS A N 1
ATOM 5160 C CA . HIS A 1 670 ? -3.584 68.25 45.906 1 62.81 670 HIS A CA 1
ATOM 5161 C C . HIS A 1 670 ? -2.295 67.875 45.219 1 62.81 670 HIS A C 1
ATOM 5163 O O . HIS A 1 670 ? -1.199 68.125 45.688 1 62.81 670 HIS A O 1
ATOM 5169 N N . PHE A 1 671 ? -2.518 67 44.188 1 67.75 671 PHE A N 1
ATOM 5170 C CA . PHE A 1 671 ? -1.366 66.562 43.406 1 67.75 671 PHE A CA 1
ATOM 5171 C C . PHE A 1 671 ? -1.294 67.375 42.094 1 67.75 671 PHE A C 1
ATOM 5173 O O . PHE A 1 671 ? -2.314 67.625 41.438 1 67.75 671 PHE A O 1
ATOM 5180 N N . TYR A 1 672 ? -0.232 68.062 41.781 1 68.38 672 TYR A N 1
ATOM 5181 C CA . TYR A 1 672 ? -0.08 68.75 40.531 1 68.38 672 TYR A CA 1
ATOM 5182 C C . TYR A 1 672 ? 1.286 68.5 39.906 1 68.38 672 TYR A C 1
ATOM 5184 O O . TYR A 1 672 ? 2.191 68 40.594 1 68.38 672 TYR A O 1
ATOM 5192 N N . VAL A 1 673 ? 1.392 68.625 38.594 1 71 673 VAL A N 1
ATOM 5193 C CA . VAL A 1 673 ? 2.633 68.375 37.844 1 71 673 VAL A CA 1
ATOM 5194 C C . VAL A 1 673 ? 3.268 69.688 37.469 1 71 673 VAL A C 1
ATOM 5196 O O . VAL A 1 673 ? 2.564 70.625 37.094 1 71 673 VAL A O 1
ATOM 5199 N N . ASP A 1 674 ? 4.582 69.875 37.781 1 69 674 ASP A N 1
ATOM 5200 C CA . ASP A 1 674 ? 5.297 71.125 37.438 1 69 674 ASP A CA 1
ATOM 5201 C C . ASP A 1 674 ? 6.523 70.812 36.594 1 69 674 ASP A C 1
ATOM 5203 O O . ASP A 1 674 ? 7.121 69.75 36.719 1 69 674 ASP A O 1
ATOM 5207 N N . SER A 1 675 ? 6.801 71.562 35.469 1 71.94 675 SER A N 1
ATOM 5208 C CA . SER A 1 675 ? 7.934 71.438 34.562 1 71.94 675 SER A CA 1
ATOM 5209 C C . SER A 1 675 ? 9.25 71.75 35.25 1 71.94 675 SER A C 1
ATOM 5211 O O . SER A 1 675 ? 9.305 72.75 36.031 1 71.94 675 SER A O 1
ATOM 5213 N N . GLN A 1 676 ? 10.289 70.938 35.406 1 59.5 676 GLN A N 1
ATOM 5214 C CA . GLN A 1 676 ? 11.602 71.25 35.969 1 59.5 676 GLN A CA 1
ATOM 5215 C C . GLN A 1 676 ? 12.516 71.812 34.875 1 59.5 676 GLN A C 1
ATOM 5217 O O . GLN A 1 676 ? 12.617 71.312 33.781 1 59.5 676 GLN A O 1
ATOM 5222 N N . LYS A 1 677 ? 12.875 73.188 34.875 1 54.62 677 LYS A N 1
ATOM 5223 C CA . LYS A 1 677 ? 13.883 73.812 34.031 1 54.62 677 LYS A CA 1
ATOM 5224 C C . LYS A 1 677 ? 15.227 73.125 34.156 1 54.62 677 LYS A C 1
ATOM 5226 O O . LYS A 1 677 ? 15.656 72.75 35.25 1 54.62 677 LYS A O 1
ATOM 5231 N N . GLN A 1 678 ? 15.852 72.562 33.188 1 44.38 678 GLN A N 1
ATOM 5232 C CA . GLN A 1 678 ? 17.281 72.25 33.219 1 44.38 678 GLN A CA 1
ATOM 5233 C C . GLN A 1 678 ? 18.094 73.5 33.625 1 44.38 678 GLN A C 1
ATOM 5235 O O . GLN A 1 678 ? 18.109 74.5 32.938 1 44.38 678 GLN A O 1
ATOM 5240 N N . SER A 1 679 ? 18.5 73.812 34.969 1 36.72 679 SER A N 1
ATOM 5241 C CA . SER A 1 679 ? 19.375 74.875 35.438 1 36.72 679 SER A CA 1
ATOM 5242 C C . SER A 1 679 ? 20.766 74.75 34.812 1 36.72 679 SER A C 1
ATOM 5244 O O . SER A 1 679 ? 21.562 73.875 35.188 1 36.72 679 SER A O 1
ATOM 5246 N N . GLY A 1 680 ? 21.469 74.688 33.781 1 32.88 680 GLY A N 1
ATOM 5247 C CA . GLY A 1 680 ? 22.859 75.062 33.875 1 32.88 680 GLY A CA 1
ATOM 5248 C C . GLY A 1 680 ? 23.078 76.312 34.75 1 32.88 680 GLY A C 1
ATOM 5249 O O . GLY A 1 680 ? 23.969 76.312 35.625 1 32.88 680 GLY A O 1
ATOM 5250 N N . ASN A 1 681 ? 23.453 77.625 34.281 1 28.95 681 ASN A N 1
ATOM 5251 C CA . ASN A 1 681 ? 24.078 78.75 34.969 1 28.95 681 ASN A CA 1
ATOM 5252 C C . ASN A 1 681 ? 23.328 79.125 36.25 1 28.95 681 ASN A C 1
ATOM 5254 O O . ASN A 1 681 ? 22.141 78.812 36.375 1 28.95 681 ASN A O 1
ATOM 5258 N N . ASN A 1 682 ? 24.109 80 37.312 1 28.62 682 ASN A N 1
ATOM 5259 C CA . ASN A 1 682 ? 24.062 80.562 38.656 1 28.62 682 ASN A CA 1
ATOM 5260 C C . ASN A 1 682 ? 22.719 81.188 38.969 1 28.62 682 ASN A C 1
ATOM 5262 O O . ASN A 1 682 ? 22.578 81.938 39.938 1 28.62 682 ASN A O 1
ATOM 5266 N N . THR A 1 683 ? 21.984 81.688 38.031 1 26.47 683 THR A N 1
ATOM 5267 C CA . THR A 1 683 ? 21.312 82.875 38.594 1 26.47 683 THR A CA 1
ATOM 5268 C C . THR A 1 683 ? 20.453 82.438 39.812 1 26.47 683 THR A C 1
ATOM 5270 O O . THR A 1 683 ? 20.156 81.25 39.969 1 26.47 683 THR A O 1
ATOM 5273 N N . ALA A 1 684 ? 19.453 83.312 40.125 1 29.55 684 ALA A N 1
ATOM 5274 C CA . ALA A 1 684 ? 18.734 83.875 41.25 1 29.55 684 ALA A CA 1
ATOM 5275 C C . ALA A 1 684 ? 17.734 82.875 41.844 1 29.55 684 ALA A C 1
ATOM 5277 O O . ALA A 1 684 ? 17.047 82.188 41.094 1 29.55 684 ALA A O 1
ATOM 5278 N N . GLU A 1 685 ? 18.141 82.312 42.969 1 28.62 685 GLU A N 1
ATOM 5279 C CA . GLU A 1 685 ? 17.359 81.625 44 1 28.62 685 GLU A CA 1
ATOM 5280 C C . GLU A 1 685 ? 15.914 82.125 44.031 1 28.62 685 GLU A C 1
ATOM 5282 O O . GLU A 1 685 ? 15.641 83.25 44.438 1 28.62 685 GLU A O 1
ATOM 5287 N N . PHE A 1 686 ? 15.258 82.062 42.938 1 26.61 686 PHE A N 1
ATOM 5288 C CA . PHE A 1 686 ? 13.875 82.5 43.188 1 26.61 686 PHE A CA 1
ATOM 5289 C C . PHE A 1 686 ? 13.273 81.75 44.344 1 26.61 686 PHE A C 1
ATOM 5291 O O . PHE A 1 686 ? 13.336 80.5 44.375 1 26.61 686 PHE A O 1
ATOM 5298 N N . ASP A 1 687 ? 13.422 82.188 45.656 1 26.42 687 ASP A N 1
ATOM 5299 C CA . ASP A 1 687 ? 12.773 81.812 46.875 1 26.42 687 ASP A CA 1
ATOM 5300 C C . ASP A 1 687 ? 11.445 81.062 46.594 1 26.42 687 ASP A C 1
ATOM 5302 O O . ASP A 1 687 ? 10.766 81.375 45.625 1 26.42 687 ASP A O 1
ATOM 5306 N N . SER A 1 688 ? 11.375 79.938 47.031 1 28.55 688 SER A N 1
ATOM 5307 C CA . SER A 1 688 ? 10.211 79.062 47.094 1 28.55 688 SER A CA 1
ATOM 5308 C C . SER A 1 688 ? 8.938 79.812 47.406 1 28.55 688 SER A C 1
ATOM 5310 O O . SER A 1 688 ? 8.734 80.25 48.531 1 28.55 688 SER A O 1
ATOM 5312 N N . PRO A 1 689 ? 8.531 80.875 46.656 1 27.8 689 PRO A N 1
ATOM 5313 C CA . PRO A 1 689 ? 7.355 81.562 47.188 1 27.8 689 PRO A CA 1
ATOM 5314 C C . PRO A 1 689 ? 6.285 80.562 47.688 1 27.8 689 PRO A C 1
ATOM 5316 O O . PRO A 1 689 ? 6.188 79.438 47.188 1 27.8 689 PRO A O 1
ATOM 5319 N N . ARG A 1 690 ? 5.98 80.5 48.906 1 30.61 690 ARG A N 1
ATOM 5320 C CA . ARG A 1 690 ? 4.715 80.125 49.5 1 30.61 690 ARG A CA 1
ATOM 5321 C C . ARG A 1 690 ? 3.566 80.25 48.5 1 30.61 690 ARG A C 1
ATOM 5323 O O . ARG A 1 690 ? 3.369 81.312 47.906 1 30.61 690 ARG A O 1
ATOM 5330 N N . PHE A 1 691 ? 3.303 79.188 47.938 1 30.28 691 PHE A N 1
ATOM 5331 C CA . PHE A 1 691 ? 2.121 79.125 47.094 1 30.28 691 PHE A CA 1
ATOM 5332 C C . PHE A 1 691 ? 0.949 79.875 47.719 1 30.28 691 PHE A C 1
ATOM 5334 O O . PHE A 1 691 ? 0.121 79.25 48.406 1 30.28 691 PHE A O 1
ATOM 5341 N N . SER A 1 692 ? 1.16 80.938 48.469 1 27.45 692 SER A N 1
ATOM 5342 C CA . SER A 1 692 ? 0.06 81.938 48.406 1 27.45 692 SER A CA 1
ATOM 5343 C C . SER A 1 692 ? -0.338 82.25 46.969 1 27.45 692 SER A C 1
ATOM 5345 O O . SER A 1 692 ? 0.516 82.562 46.125 1 27.45 692 SER A O 1
ATOM 5347 N N . ARG A 1 693 ? -1.315 81.562 46.406 1 34.06 693 ARG A N 1
ATOM 5348 C CA . ARG A 1 693 ? -2.006 81.875 45.188 1 34.06 693 ARG A CA 1
ATOM 5349 C C . ARG A 1 693 ? -1.884 83.375 44.844 1 34.06 693 ARG A C 1
ATOM 5351 O O . ARG A 1 693 ? -2.803 84.125 45.125 1 34.06 693 ARG A O 1
ATOM 5358 N N . ARG A 1 694 ? -0.975 84 45.344 1 31.2 694 ARG A N 1
ATOM 5359 C CA . ARG A 1 694 ? -0.889 85.375 44.906 1 31.2 694 ARG A CA 1
ATOM 5360 C C . ARG A 1 694 ? -0.782 85.438 43.406 1 31.2 694 ARG A C 1
ATOM 5362 O O . ARG A 1 694 ? -0.413 84.5 42.75 1 31.2 694 ARG A O 1
ATOM 5369 N N . ARG A 1 695 ? -0.592 86.812 42.906 1 31.12 695 ARG A N 1
ATOM 5370 C CA . ARG A 1 695 ? -0.776 87.625 41.719 1 31.12 695 ARG A CA 1
ATOM 5371 C C . ARG A 1 695 ? 0.173 87.188 40.625 1 31.12 695 ARG A C 1
ATOM 5373 O O . ARG A 1 695 ? 1.26 87.75 40.469 1 31.12 695 ARG A O 1
ATOM 5380 N N . LEU A 1 696 ? 0.643 86.125 40.562 1 28.41 696 LEU A N 1
ATOM 5381 C CA . LEU A 1 696 ? 1.491 86.125 39.375 1 28.41 696 LEU A CA 1
ATOM 5382 C C . LEU A 1 696 ? 0.688 86.5 38.125 1 28.41 696 LEU A C 1
ATOM 5384 O O . LEU A 1 696 ? -0.134 85.688 37.656 1 28.41 696 LEU A O 1
ATOM 5388 N N . THR A 1 697 ? 0.27 87.75 37.844 1 28.09 697 THR A N 1
ATOM 5389 C CA . THR A 1 697 ? -0.277 88.5 36.719 1 28.09 697 THR A CA 1
ATOM 5390 C C . THR A 1 697 ? 0.588 88.312 35.469 1 28.09 697 THR A C 1
ATOM 5392 O O . THR A 1 697 ? 0.459 89.062 34.5 1 28.09 697 THR A O 1
ATOM 5395 N N . GLN A 1 698 ? 1.698 87.625 35.375 1 28.3 698 GLN A N 1
ATOM 5396 C CA . GLN A 1 698 ? 2.299 87.875 34.062 1 28.3 698 GLN A CA 1
ATOM 5397 C C . GLN A 1 698 ? 1.405 87.312 32.969 1 28.3 698 GLN A C 1
ATOM 5399 O O . GLN A 1 698 ? 0.774 86.25 33.125 1 28.3 698 GLN A O 1
ATOM 5404 N N . THR A 1 699 ? 0.837 88.125 31.938 1 29.44 699 THR A N 1
ATOM 5405 C CA . THR A 1 699 ? 0.105 88 30.688 1 29.44 699 THR A CA 1
ATOM 5406 C C . THR A 1 699 ? 0.678 86.875 29.844 1 29.44 699 THR A C 1
ATOM 5408 O O . THR A 1 699 ? 1.817 86.938 29.375 1 29.44 699 THR A O 1
ATOM 5411 N N . PHE A 1 700 ? 0.69 85.75 30.156 1 33.91 700 PHE A N 1
ATOM 5412 C CA . PHE A 1 700 ? 1.198 84.625 29.406 1 33.91 700 PHE A CA 1
ATOM 5413 C C . PHE A 1 700 ? 0.448 84.438 28.078 1 33.91 700 PHE A C 1
ATOM 5415 O O . PHE A 1 700 ? -0.768 84.25 28.078 1 33.91 700 PHE A O 1
ATOM 5422 N N . GLU A 1 701 ? 0.798 85.188 26.969 1 32.53 701 GLU A N 1
ATOM 5423 C CA . GLU A 1 701 ? 0.298 85 25.609 1 32.53 701 GLU A CA 1
ATOM 5424 C C . GLU A 1 701 ? 0.58 83.625 25.109 1 32.53 701 GLU A C 1
ATOM 5426 O O . GLU A 1 701 ? 1.731 83.25 24.844 1 32.53 701 GLU A O 1
ATOM 5431 N N . MET A 1 702 ? 0.076 82.562 25.438 1 42.72 702 MET A N 1
ATOM 5432 C CA . MET A 1 702 ? 0.266 81.188 25.078 1 42.72 702 MET A CA 1
ATOM 5433 C C . MET A 1 702 ? -0.328 80.875 23.719 1 42.72 702 MET A C 1
ATOM 5435 O O . MET A 1 702 ? -1.478 80.438 23.609 1 42.72 702 MET A O 1
ATOM 5439 N N . GLY A 1 703 ? -0.205 81.688 22.547 1 40 703 GLY A N 1
ATOM 5440 C CA . GLY A 1 703 ? -0.864 81.5 21.266 1 40 703 GLY A CA 1
ATOM 5441 C C . GLY A 1 703 ? -0.343 80.25 20.5 1 40 703 GLY A C 1
ATOM 5442 O O . GLY A 1 703 ? 0.845 79.938 20.562 1 40 703 GLY A O 1
ATOM 5443 N N . SER A 1 704 ? -0.974 79.25 20.25 1 46.62 704 SER A N 1
ATOM 5444 C CA . SER A 1 704 ? -0.614 78.188 19.297 1 46.62 704 SER A CA 1
ATOM 5445 C C . SER A 1 704 ? -1.117 78.562 17.891 1 46.62 704 SER A C 1
ATOM 5447 O O . SER A 1 704 ? -2.262 78.938 17.734 1 46.62 704 SER A O 1
ATOM 5449 N N . PRO A 1 705 ? -0.271 78.812 16.859 1 41.56 705 PRO A N 1
ATOM 5450 C CA . PRO A 1 705 ? -0.771 79.188 15.523 1 41.56 705 PRO A CA 1
ATOM 5451 C C . PRO A 1 705 ? -1.797 78.188 15.008 1 41.56 705 PRO A C 1
ATOM 5453 O O . PRO A 1 705 ? -1.707 76.938 15.312 1 41.56 705 PRO A O 1
ATOM 5456 N N . MET A 1 706 ? -2.953 78.562 14.688 1 46.38 706 MET A N 1
ATOM 5457 C CA . MET A 1 706 ? -4.082 77.812 14.117 1 46.38 706 MET A CA 1
ATOM 5458 C C . MET A 1 706 ? -3.605 76.812 13.062 1 46.38 706 MET A C 1
ATOM 5460 O O . MET A 1 706 ? -4.262 75.812 12.828 1 46.38 706 MET A O 1
ATOM 5464 N N . GLY A 1 707 ? -2.68 77.125 12.312 1 42.34 707 GLY A N 1
ATOM 5465 C CA . GLY A 1 707 ? -2.209 76.25 11.234 1 42.34 707 GLY A CA 1
ATOM 5466 C C . GLY A 1 707 ? -1.759 74.875 11.711 1 42.34 707 GLY A C 1
ATOM 5467 O O . GLY A 1 707 ? -1.864 73.938 10.977 1 42.34 707 GLY A O 1
ATOM 5468 N N . LYS A 1 708 ? -1.336 74.875 12.898 1 50.66 708 LYS A N 1
ATOM 5469 C CA . LYS A 1 708 ? -0.754 73.625 13.375 1 50.66 708 LYS A CA 1
ATOM 5470 C C . LYS A 1 708 ? -1.829 72.688 13.938 1 50.66 708 LYS A C 1
ATOM 5472 O O . LYS A 1 708 ? -1.636 71.5 14 1 50.66 708 LYS A O 1
ATOM 5477 N N . PHE A 1 709 ? -2.832 73.312 14.398 1 48.03 709 PHE A N 1
ATOM 5478 C CA . PHE A 1 709 ? -3.914 72.438 14.93 1 48.03 709 PHE A CA 1
ATOM 5479 C C . PHE A 1 709 ? -4.598 71.688 13.812 1 48.03 709 PHE A C 1
ATOM 5481 O O . PHE A 1 709 ? -5.031 70.562 14.008 1 48.03 709 PHE A O 1
ATOM 5488 N N . LYS A 1 710 ? -4.914 72.375 12.672 1 49.38 710 LYS A N 1
ATOM 5489 C CA . LYS A 1 710 ? -5.527 71.75 11.492 1 49.38 710 LYS A CA 1
ATOM 5490 C C . LYS A 1 710 ? -4.469 71.375 10.477 1 49.38 710 LYS A C 1
ATOM 5492 O O . LYS A 1 710 ? -3.789 72.188 9.906 1 49.38 710 LYS A O 1
ATOM 5497 N N . ASP A 1 711 ? -3.529 70.5 10.758 1 42.31 711 ASP A N 1
ATOM 5498 C CA . ASP A 1 711 ? -2.621 70.188 9.648 1 42.31 711 ASP A CA 1
ATOM 5499 C C . ASP A 1 711 ? -3.363 69.5 8.508 1 42.31 711 ASP A C 1
ATOM 5501 O O . ASP A 1 711 ? -4.133 68.562 8.727 1 42.31 711 ASP A O 1
ATOM 5505 N N . ARG A 1 712 ? -3.57 70.188 7.48 1 35.53 712 ARG A N 1
ATOM 5506 C CA . ARG A 1 712 ? -3.85 69.5 6.227 1 35.53 712 ARG A CA 1
ATOM 5507 C C . ARG A 1 712 ? -3.002 68.25 6.094 1 35.53 712 ARG A C 1
ATOM 5509 O O . ARG A 1 712 ? -1.931 68.125 6.695 1 35.53 712 ARG A O 1
ATOM 5516 N N . PHE A 1 713 ? -3.389 67.188 5.27 1 34.47 713 PHE A N 1
ATOM 5517 C CA . PHE A 1 713 ? -2.666 66 4.852 1 34.47 713 PHE A CA 1
ATOM 5518 C C . PHE A 1 713 ? -1.174 66.25 4.734 1 34.47 713 PHE A C 1
ATOM 5520 O O . PHE A 1 713 ? -0.452 65.562 4.047 1 34.47 713 PHE A O 1
ATOM 5527 N N . SER A 1 714 ? -0.643 67.438 5.094 1 28.22 714 SER A N 1
ATOM 5528 C CA . SER A 1 714 ? 0.705 67.625 4.574 1 28.22 714 SER A CA 1
ATOM 5529 C C . SER A 1 714 ? 1.671 66.625 5.117 1 28.22 714 SER A C 1
ATOM 5531 O O . SER A 1 714 ? 1.268 65.5 5.418 1 28.22 714 SER A O 1
ATOM 5533 N N . ARG A 1 715 ? 3.109 67.062 5.668 1 29.56 715 ARG A N 1
ATOM 5534 C CA . ARG A 1 715 ? 4.43 66.438 5.598 1 29.56 715 ARG A CA 1
ATOM 5535 C C . ARG A 1 715 ? 4.602 65.375 6.676 1 29.56 715 ARG A C 1
ATOM 5537 O O . ARG A 1 715 ? 5.414 64.438 6.531 1 29.56 715 ARG A O 1
ATOM 5544 N N . GLN A 1 716 ? 4.383 65.562 7.984 1 25.97 716 GLN A N 1
ATOM 5545 C CA . GLN A 1 716 ? 5.047 64.688 8.93 1 25.97 716 GLN A CA 1
ATOM 5546 C C . GLN A 1 716 ? 4.281 63.375 9.086 1 25.97 716 GLN A C 1
ATOM 5548 O O . GLN A 1 716 ? 4.664 62.531 9.891 1 25.97 716 GLN A O 1
ATOM 5553 N N . SER A 1 717 ? 3.094 63.156 8.68 1 23.77 717 SER A N 1
ATOM 5554 C CA . SER A 1 717 ? 2.857 61.719 8.781 1 23.77 717 SER A CA 1
ATOM 5555 C C . SER A 1 717 ? 3.625 60.969 7.703 1 23.77 717 SER A C 1
ATOM 5557 O O . SER A 1 717 ? 3.691 61.406 6.555 1 23.77 717 SER A O 1
ATOM 5559 N N . MET B 1 1 ? -0.355 61.094 6.707 1 63.44 1 MET B N 1
ATOM 5560 C CA . MET B 1 1 ? -0.092 60.25 5.543 1 63.44 1 MET B CA 1
ATOM 5561 C C . MET B 1 1 ? 0.156 58.812 5.957 1 63.44 1 MET B C 1
ATOM 5563 O O . MET B 1 1 ? -0.375 57.875 5.344 1 63.44 1 MET B O 1
ATOM 5567 N N . THR B 1 2 ? 0.73 58.625 7.078 1 76.56 2 THR B N 1
ATOM 5568 C CA . THR B 1 2 ? 1.086 57.281 7.484 1 76.56 2 THR B CA 1
ATOM 5569 C C . THR B 1 2 ? -0.154 56.5 7.914 1 76.56 2 THR B C 1
ATOM 5571 O O . THR B 1 2 ? -0.304 55.344 7.578 1 76.56 2 THR B O 1
ATOM 5574 N N . ILE B 1 3 ? -1.129 57.219 8.484 1 80.56 3 ILE B N 1
ATOM 5575 C CA . ILE B 1 3 ? -2.324 56.531 8.969 1 80.56 3 ILE B CA 1
ATOM 5576 C C . ILE B 1 3 ? -3.211 56.156 7.781 1 80.56 3 ILE B C 1
ATOM 5578 O O . ILE B 1 3 ? -3.842 55.094 7.781 1 80.56 3 ILE B O 1
ATOM 5582 N N . LEU B 1 4 ? -3.178 57.062 6.797 1 84.94 4 LEU B N 1
ATOM 5583 C CA . LEU B 1 4 ? -3.973 56.75 5.609 1 84.94 4 LEU B CA 1
ATOM 5584 C C . LEU B 1 4 ? -3.408 55.531 4.867 1 84.94 4 LEU B C 1
ATOM 5586 O O . LEU B 1 4 ? -4.164 54.719 4.367 1 84.94 4 LEU B O 1
ATOM 5590 N N . THR B 1 5 ? -2.096 55.469 4.828 1 86.81 5 THR B N 1
ATOM 5591 C CA . THR B 1 5 ? -1.459 54.344 4.188 1 86.81 5 THR B CA 1
ATOM 5592 C C . THR B 1 5 ? -1.754 53.031 4.953 1 86.81 5 THR B C 1
ATOM 5594 O O . THR B 1 5 ? -1.946 52 4.348 1 86.81 5 THR B O 1
ATOM 5597 N N . LEU B 1 6 ? -1.788 53.094 6.191 1 88.25 6 LEU B N 1
ATOM 5598 C CA . LEU B 1 6 ? -2.084 51.938 7.016 1 88.25 6 LEU B CA 1
ATOM 5599 C C . LEU B 1 6 ? -3.543 51.5 6.859 1 88.25 6 LEU B C 1
ATOM 5601 O O . LEU B 1 6 ? -3.861 50.312 6.922 1 88.25 6 LEU B O 1
ATOM 5605 N N . ALA B 1 7 ? -4.336 52.562 6.723 1 90 7 ALA B N 1
ATOM 5606 C CA . ALA B 1 7 ? -5.75 52.25 6.523 1 90 7 ALA B CA 1
ATOM 5607 C C . ALA B 1 7 ? -5.977 51.531 5.188 1 90 7 ALA B C 1
ATOM 5609 O O . ALA B 1 7 ? -6.801 50.625 5.086 1 90 7 ALA B O 1
ATOM 5610 N N . ILE B 1 8 ? -5.234 52 4.277 1 93.56 8 ILE B N 1
ATOM 5611 C CA . ILE B 1 8 ? -5.34 51.344 2.967 1 93.56 8 ILE B CA 1
ATOM 5612 C C . ILE B 1 8 ? -4.793 49.938 3.041 1 93.56 8 ILE B C 1
ATOM 5614 O O . ILE B 1 8 ? -5.391 49 2.49 1 93.56 8 ILE B O 1
ATOM 5618 N N . PHE B 1 9 ? -3.752 49.719 3.672 1 92.56 9 PHE B N 1
ATOM 5619 C CA . PHE B 1 9 ? -3.156 48.375 3.842 1 92.56 9 PHE B CA 1
ATOM 5620 C C . PHE B 1 9 ? -4.109 47.438 4.574 1 92.56 9 PHE B C 1
ATOM 5622 O O . PHE B 1 9 ? -4.348 46.312 4.137 1 92.56 9 PHE B O 1
ATOM 5629 N N . SER B 1 10 ? -4.625 47.844 5.641 1 93.38 10 SER B N 1
ATOM 5630 C CA . SER B 1 10 ? -5.523 47.031 6.441 1 93.38 10 SER B CA 1
ATOM 5631 C C . SER B 1 10 ? -6.777 46.656 5.656 1 93.38 10 SER B C 1
ATOM 5633 O O . SER B 1 10 ? -7.262 45.531 5.746 1 93.38 10 SER B O 1
ATOM 5635 N N . THR B 1 11 ? -7.277 47.562 4.934 1 95.81 11 THR B N 1
ATOM 5636 C CA . THR B 1 11 ? -8.477 47.281 4.148 1 95.81 11 THR B CA 1
ATOM 5637 C C . THR B 1 11 ? -8.172 46.312 3.01 1 95.81 11 THR B C 1
ATOM 5639 O O . THR B 1 11 ? -8.906 45.344 2.795 1 95.81 11 THR B O 1
ATOM 5642 N N . ALA B 1 12 ? -7.078 46.594 2.381 1 96.38 12 ALA B N 1
ATOM 5643 C CA . ALA B 1 12 ? -6.727 45.75 1.241 1 96.38 12 ALA B CA 1
ATOM 5644 C C . ALA B 1 12 ? -6.422 44.312 1.687 1 96.38 12 ALA B C 1
ATOM 5646 O O . ALA B 1 12 ? -6.93 43.344 1.102 1 96.38 12 ALA B O 1
ATOM 5647 N N . PHE B 1 13 ? -5.645 44.125 2.627 1 96.5 13 PHE B N 1
ATOM 5648 C CA . PHE B 1 13 ? -5.211 42.781 3.039 1 96.5 13 PHE B CA 1
ATOM 5649 C C . PHE B 1 13 ? -6.328 42.062 3.777 1 96.5 13 PHE B C 1
ATOM 5651 O O . PHE B 1 13 ? -6.438 40.844 3.695 1 96.5 13 PHE B O 1
ATOM 5658 N N . SER B 1 14 ? -7.098 42.75 4.539 1 96.38 14 SER B N 1
ATOM 5659 C CA . SER B 1 14 ? -8.258 42.125 5.152 1 96.38 14 SER B CA 1
ATOM 5660 C C . SER B 1 14 ? -9.25 41.625 4.094 1 96.38 14 SER B C 1
ATOM 5662 O O . SER B 1 14 ? -9.883 40.594 4.262 1 96.38 14 SER B O 1
ATOM 5664 N N . LEU B 1 15 ? -9.352 42.469 3.078 1 96.75 15 LEU B N 1
ATOM 5665 C CA . LEU B 1 15 ? -10.219 42.062 1.98 1 96.75 15 LEU B CA 1
ATOM 5666 C C . LEU B 1 15 ? -9.68 40.812 1.289 1 96.75 15 LEU B C 1
ATOM 5668 O O . LEU B 1 15 ? -10.445 39.906 0.927 1 96.75 15 LEU B O 1
ATOM 5672 N N . ILE B 1 16 ? -8.422 40.75 1.091 1 96.25 16 ILE B N 1
ATOM 5673 C CA . ILE B 1 16 ? -7.793 39.594 0.468 1 96.25 16 ILE B CA 1
ATOM 5674 C C . ILE B 1 16 ? -8.047 38.344 1.32 1 96.25 16 ILE B C 1
ATOM 5676 O O . ILE B 1 16 ? -8.406 37.281 0.797 1 96.25 16 ILE B O 1
ATOM 5680 N N . PHE B 1 17 ? -7.875 38.469 2.607 1 96.56 17 PHE B N 1
ATOM 5681 C CA . PHE B 1 17 ? -8.086 37.344 3.512 1 96.56 17 PHE B CA 1
ATOM 5682 C C . PHE B 1 17 ? -9.539 36.875 3.488 1 96.56 17 PHE B C 1
ATOM 5684 O O . PHE B 1 17 ? -9.82 35.688 3.553 1 96.56 17 PHE B O 1
ATOM 5691 N N . LEU B 1 18 ? -10.43 37.844 3.398 1 96.12 18 LEU B N 1
ATOM 5692 C CA . LEU B 1 18 ? -11.844 37.5 3.326 1 96.12 18 LEU B CA 1
ATOM 5693 C C . LEU B 1 18 ? -12.156 36.781 2.027 1 96.12 18 LEU B C 1
ATOM 5695 O O . LEU B 1 18 ? -12.891 35.781 2.033 1 96.12 18 LEU B O 1
ATOM 5699 N N . ILE B 1 19 ? -11.586 37.219 0.993 1 95.81 19 ILE B N 1
ATOM 5700 C CA . ILE B 1 19 ? -11.82 36.594 -0.299 1 95.81 19 ILE B CA 1
ATOM 5701 C C . ILE B 1 19 ? -11.273 35.156 -0.274 1 95.81 19 ILE B C 1
ATOM 5703 O O . ILE B 1 19 ? -11.93 34.25 -0.762 1 95.81 19 ILE B O 1
ATOM 5707 N N . ILE B 1 20 ? -10.141 34.906 0.269 1 94.81 20 ILE B N 1
ATOM 5708 C CA . ILE B 1 20 ? -9.531 33.594 0.365 1 94.81 20 ILE B CA 1
ATOM 5709 C C . ILE B 1 20 ? -10.398 32.688 1.23 1 94.81 20 ILE B C 1
ATOM 5711 O O . ILE B 1 20 ? -10.602 31.516 0.906 1 94.81 20 ILE B O 1
ATOM 5715 N N . ALA B 1 21 ? -10.922 33.25 2.281 1 94.5 21 ALA B N 1
ATOM 5716 C CA . ALA B 1 21 ? -11.75 32.438 3.193 1 94.5 21 ALA B CA 1
ATOM 5717 C C . ALA B 1 21 ? -13.078 32.094 2.543 1 94.5 21 ALA B C 1
ATOM 5719 O O . ALA B 1 21 ? -13.602 30.984 2.766 1 94.5 21 ALA B O 1
ATOM 5720 N N . LEU B 1 22 ? -13.633 32.969 1.757 1 93 22 LEU B N 1
ATOM 5721 C CA . LEU B 1 22 ? -14.93 32.75 1.139 1 93 22 LEU B CA 1
ATOM 5722 C C . LEU B 1 22 ? -14.789 31.844 -0.091 1 93 22 LEU B C 1
ATOM 5724 O O . LEU B 1 22 ? -15.609 30.953 -0.31 1 93 22 LEU B O 1
ATOM 5728 N N . ARG B 1 23 ? -13.797 32.094 -0.882 1 91.31 23 ARG B N 1
ATOM 5729 C CA . ARG B 1 23 ? -13.617 31.328 -2.109 1 91.31 23 ARG B CA 1
ATOM 5730 C C . ARG B 1 23 ? -12.992 29.969 -1.819 1 91.31 23 ARG B C 1
ATOM 5732 O O . ARG B 1 23 ? -13.266 28.984 -2.521 1 91.31 23 ARG B O 1
ATOM 5739 N N . GLY B 1 24 ? -12.227 29.906 -0.846 1 89.62 24 GLY B N 1
ATOM 5740 C CA . GLY B 1 24 ? -11.547 28.656 -0.519 1 89.62 24 GLY B CA 1
ATOM 5741 C C . GLY B 1 24 ? -10.742 28.094 -1.674 1 89.62 24 GLY B C 1
ATOM 5742 O O . GLY B 1 24 ? -11.016 26.984 -2.148 1 89.62 24 GLY B O 1
ATOM 5743 N N . PRO B 1 25 ? -9.82 28.781 -2.098 1 90.06 25 PRO B N 1
ATOM 5744 C CA . PRO B 1 25 ? -9.023 28.312 -3.234 1 90.06 25 PRO B CA 1
ATOM 5745 C C . PRO B 1 25 ? -8.219 27.047 -2.916 1 90.06 25 PRO B C 1
ATOM 5747 O O . PRO B 1 25 ? -7.762 26.875 -1.784 1 90.06 25 PRO B O 1
ATOM 5750 N N . LYS B 1 26 ? -8.086 26.297 -3.941 1 88.56 26 LYS B N 1
ATOM 5751 C CA . LYS B 1 26 ? -7.23 25.109 -3.879 1 88.56 26 LYS B CA 1
ATOM 5752 C C . LYS B 1 26 ? -5.824 25.422 -4.383 1 88.56 26 LYS B C 1
ATOM 5754 O O . LYS B 1 26 ? -5.66 26.047 -5.434 1 88.56 26 LYS B O 1
ATOM 5759 N N . TYR B 1 27 ? -4.871 25.031 -3.615 1 88.81 27 TYR B N 1
ATOM 5760 C CA . TYR B 1 27 ? -3.512 25.469 -3.926 1 88.81 27 TYR B CA 1
ATOM 5761 C C . TYR B 1 27 ? -2.785 24.422 -4.766 1 88.81 27 TYR B C 1
ATOM 5763 O O . TYR B 1 27 ? -1.699 24.672 -5.285 1 88.81 27 TYR B O 1
ATOM 5771 N N . GLY B 1 28 ? -3.324 23.297 -5.031 1 81.12 28 GLY B N 1
ATOM 5772 C CA . GLY B 1 28 ? -2.729 22.281 -5.875 1 81.12 28 GLY B CA 1
ATOM 5773 C C . GLY B 1 28 ? -1.296 21.953 -5.5 1 81.12 28 GLY B C 1
ATOM 5774 O O . GLY B 1 28 ? -1.005 21.672 -4.336 1 81.12 28 GLY B O 1
ATOM 5775 N N . ARG B 1 29 ? -0.283 22.172 -6.41 1 84.19 29 ARG B N 1
ATOM 5776 C CA . ARG B 1 29 ? 1.114 21.797 -6.207 1 84.19 29 ARG B CA 1
ATOM 5777 C C . ARG B 1 29 ? 1.895 22.953 -5.578 1 84.19 29 ARG B C 1
ATOM 5779 O O . ARG B 1 29 ? 3.08 22.812 -5.273 1 84.19 29 ARG B O 1
ATOM 5786 N N . ALA B 1 30 ? 1.179 23.938 -5.316 1 85.38 30 ALA B N 1
ATOM 5787 C CA . ALA B 1 30 ? 1.865 25.078 -4.711 1 85.38 30 ALA B CA 1
ATOM 5788 C C . ALA B 1 30 ? 2.277 24.766 -3.273 1 85.38 30 ALA B C 1
ATOM 5790 O O . ALA B 1 30 ? 3.307 25.25 -2.799 1 85.38 30 ALA B O 1
ATOM 5791 N N . ILE B 1 31 ? 1.426 24.047 -2.611 1 86.19 31 ILE B N 1
ATOM 5792 C CA . ILE B 1 31 ? 1.742 23.625 -1.25 1 86.19 31 ILE B CA 1
ATOM 5793 C C . ILE B 1 31 ? 1.952 22.109 -1.209 1 86.19 31 ILE B C 1
ATOM 5795 O O . ILE B 1 31 ? 1.013 21.344 -1.423 1 86.19 31 ILE B O 1
ATOM 5799 N N . ARG B 1 32 ? 3.197 21.688 -1.111 1 79.25 32 ARG B N 1
ATOM 5800 C CA . ARG B 1 32 ? 3.531 20.266 -1.065 1 79.25 32 ARG B CA 1
ATOM 5801 C C . ARG B 1 32 ? 4.75 20.016 -0.185 1 79.25 32 ARG B C 1
ATOM 5803 O O . ARG B 1 32 ? 5.453 20.953 0.191 1 79.25 32 ARG B O 1
ATOM 5810 N N . ASN B 1 33 ? 4.82 18.703 0.052 1 74.19 33 ASN B N 1
ATOM 5811 C CA . ASN B 1 33 ? 6.008 18.328 0.808 1 74.19 33 ASN B CA 1
ATOM 5812 C C . ASN B 1 33 ? 7.27 18.438 -0.044 1 74.19 33 ASN B C 1
ATOM 5814 O O . ASN B 1 33 ? 7.34 17.875 -1.135 1 74.19 33 ASN B O 1
ATOM 5818 N N . GLY B 1 34 ? 8.125 19.203 0.298 1 69.06 34 GLY B N 1
ATOM 5819 C CA . GLY B 1 34 ? 9.383 19.344 -0.429 1 69.06 34 GLY B CA 1
ATOM 5820 C C . GLY B 1 34 ? 9.336 20.406 -1.504 1 69.06 34 GLY B C 1
ATOM 5821 O O . GLY B 1 34 ? 10.297 20.578 -2.26 1 69.06 34 GLY B O 1
ATOM 5822 N N . GLY B 1 35 ? 8.141 20.938 -1.601 1 74.69 35 GLY B N 1
ATOM 5823 C CA . GLY B 1 35 ? 8.039 21.984 -2.607 1 74.69 35 GLY B CA 1
ATOM 5824 C C . GLY B 1 35 ? 8.484 23.344 -2.104 1 74.69 35 GLY B C 1
ATOM 5825 O O . GLY B 1 35 ? 9.227 23.438 -1.123 1 74.69 35 GLY B O 1
ATOM 5826 N N . ASN B 1 36 ? 8.125 24.375 -2.91 1 77.81 36 ASN B N 1
ATOM 5827 C CA . ASN B 1 36 ? 8.523 25.734 -2.572 1 77.81 36 ASN B CA 1
ATOM 5828 C C . ASN B 1 36 ? 7.852 26.219 -1.286 1 77.81 36 ASN B C 1
ATOM 5830 O O . ASN B 1 36 ? 8.445 26.969 -0.51 1 77.81 36 ASN B O 1
ATOM 5834 N N . LEU B 1 37 ? 6.617 25.734 -1.146 1 85.69 37 LEU B N 1
ATOM 5835 C CA . LEU B 1 37 ? 5.891 26.094 0.067 1 85.69 37 LEU B CA 1
ATOM 5836 C C . LEU B 1 37 ? 5.395 24.844 0.793 1 85.69 37 LEU B C 1
ATOM 5838 O O . LEU B 1 37 ? 4.52 24.141 0.294 1 85.69 37 LEU B O 1
ATOM 5842 N N . THR B 1 38 ? 6.02 24.625 1.942 1 84.94 38 THR B N 1
ATOM 5843 C CA . THR B 1 38 ? 5.586 23.516 2.779 1 84.94 38 THR B CA 1
ATOM 5844 C C . THR B 1 38 ? 4.352 23.891 3.59 1 84.94 38 THR B C 1
ATOM 5846 O O . THR B 1 38 ? 4.074 25.078 3.787 1 84.94 38 THR B O 1
ATOM 5849 N N . PRO B 1 39 ? 3.596 22.938 4.016 1 82.88 39 PRO B N 1
ATOM 5850 C CA . PRO B 1 39 ? 2.418 23.266 4.828 1 82.88 39 PRO B CA 1
ATOM 5851 C C . PRO B 1 39 ? 2.768 24.016 6.102 1 82.88 39 PRO B C 1
ATOM 5853 O O . PRO B 1 39 ? 2.02 24.906 6.523 1 82.88 39 PRO B O 1
ATOM 5856 N N . SER B 1 40 ? 3.891 23.734 6.715 1 82.38 40 SER B N 1
ATOM 5857 C CA . SER B 1 40 ? 4.312 24.438 7.918 1 82.38 40 SER B CA 1
ATOM 5858 C C . SER B 1 40 ? 4.684 25.891 7.605 1 82.38 40 SER B C 1
ATOM 5860 O O . SER B 1 40 ? 4.367 26.797 8.375 1 82.38 40 SER B O 1
ATOM 5862 N N . SER B 1 41 ? 5.281 26.047 6.426 1 85.62 41 SER B N 1
ATOM 5863 C CA . SER B 1 41 ? 5.637 27.391 6.016 1 85.62 41 SER B CA 1
ATOM 5864 C C . SER B 1 41 ? 4.398 28.203 5.633 1 85.62 41 SER B C 1
ATOM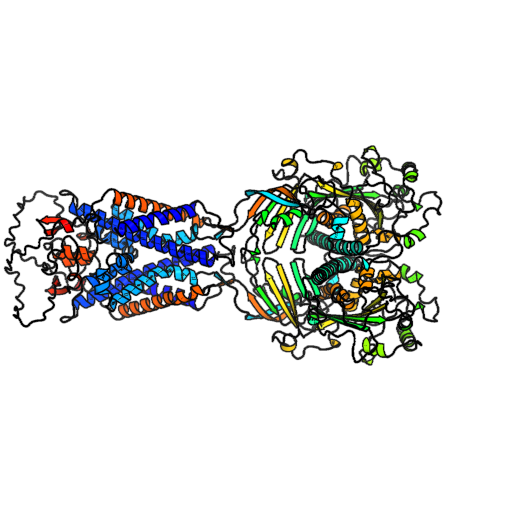 5866 O O . SER B 1 41 ? 4.336 29.406 5.863 1 85.62 41 SER B O 1
ATOM 5868 N N . ALA B 1 42 ? 3.502 27.531 5.031 1 88.44 42 ALA B N 1
ATOM 5869 C CA . ALA B 1 42 ? 2.256 28.203 4.68 1 88.44 42 ALA B CA 1
ATOM 5870 C C . ALA B 1 42 ? 1.487 28.625 5.93 1 88.44 42 ALA B C 1
ATOM 5872 O O . ALA B 1 42 ? 0.885 29.703 5.961 1 88.44 42 ALA B O 1
ATOM 5873 N N . ALA B 1 43 ? 1.49 27.797 6.918 1 87 43 ALA B N 1
ATOM 5874 C CA . ALA B 1 43 ? 0.835 28.141 8.18 1 87 43 ALA B CA 1
ATOM 5875 C C . ALA B 1 43 ? 1.531 29.312 8.859 1 87 43 ALA B C 1
ATOM 5877 O O . ALA B 1 43 ? 0.874 30.203 9.414 1 87 43 ALA B O 1
ATOM 5878 N N . PHE B 1 44 ? 2.846 29.344 8.805 1 86.62 44 PHE B N 1
ATOM 5879 C CA . PHE B 1 44 ? 3.621 30.438 9.383 1 86.62 44 PHE B CA 1
ATOM 5880 C C . PHE B 1 44 ? 3.334 31.75 8.648 1 86.62 44 PHE B C 1
ATOM 5882 O O . PHE B 1 44 ? 3.139 32.781 9.281 1 86.62 44 PHE B O 1
ATOM 5889 N N . LEU B 1 45 ? 3.303 31.688 7.379 1 89.19 45 LEU B N 1
ATOM 5890 C CA . LEU B 1 45 ? 3.055 32.906 6.586 1 89.19 45 LEU B CA 1
ATOM 5891 C C . LEU B 1 45 ? 1.646 33.438 6.832 1 89.19 45 LEU B C 1
ATOM 5893 O O . LEU B 1 45 ? 1.435 34.625 6.867 1 89.19 45 LEU B O 1
ATOM 5897 N N . THR B 1 46 ? 0.693 32.531 6.941 1 91.25 46 THR B N 1
ATOM 5898 C CA . THR B 1 46 ? -0.673 32.969 7.223 1 91.25 46 THR B CA 1
ATOM 5899 C C . THR B 1 46 ? -0.761 33.625 8.594 1 91.25 46 THR B C 1
ATOM 5901 O O . THR B 1 46 ? -1.415 34.656 8.758 1 91.25 46 THR B O 1
ATOM 5904 N N . SER B 1 47 ? -0.076 33.031 9.555 1 89.25 47 SER B N 1
ATOM 5905 C CA . SER B 1 47 ? -0.091 33.594 10.891 1 89.25 47 SER B CA 1
ATOM 5906 C C . SER B 1 47 ? 0.623 34.938 10.93 1 89.25 47 SER B C 1
ATOM 5908 O O . SER B 1 47 ? 0.201 35.875 11.633 1 89.25 47 SER B O 1
ATOM 5910 N N . PHE B 1 48 ? 1.642 35.125 10.148 1 89.5 48 PHE B N 1
ATOM 5911 C CA . PHE B 1 48 ? 2.41 36.375 10.086 1 89.5 48 PHE B CA 1
ATOM 5912 C C . PHE B 1 48 ? 1.582 37.5 9.477 1 89.5 48 PHE B C 1
ATOM 5914 O O . PHE B 1 48 ? 1.515 38.594 10.023 1 89.5 48 PHE B O 1
ATOM 5921 N N . PHE B 1 49 ? 0.918 37.219 8.414 1 93.06 49 PHE B N 1
ATOM 5922 C CA . PHE B 1 49 ? 0.104 38.25 7.762 1 93.06 49 PHE B CA 1
ATOM 5923 C C . PHE B 1 49 ? -1.155 38.531 8.57 1 93.06 49 PHE B C 1
ATOM 5925 O O . PHE B 1 49 ? -1.637 39.688 8.594 1 93.06 49 PHE B O 1
ATOM 5932 N N . ALA B 1 50 ? -1.668 37.5 9.188 1 93 50 ALA B N 1
ATOM 5933 C CA . ALA B 1 50 ? -2.826 37.719 10.047 1 93 50 ALA B CA 1
ATOM 5934 C C . ALA B 1 50 ? -2.486 38.688 11.18 1 93 50 ALA B C 1
ATOM 5936 O O . ALA B 1 50 ? -3.283 39.562 11.516 1 93 50 ALA B O 1
ATOM 5937 N N . LYS B 1 51 ? -1.316 38.562 11.68 1 90 51 LYS B N 1
ATOM 5938 C CA . LYS B 1 51 ? -0.876 39.438 12.75 1 90 51 LYS B CA 1
ATOM 5939 C C . LYS B 1 51 ? -0.662 40.875 12.234 1 90 51 LYS B C 1
ATOM 5941 O O . LYS B 1 51 ? -0.97 41.844 12.922 1 90 51 LYS B O 1
ATOM 5946 N N . LEU B 1 52 ? -0.164 41 11.094 1 90.38 52 LEU B N 1
ATOM 5947 C CA . LEU B 1 52 ? 0.037 42.312 10.508 1 90.38 52 LEU B CA 1
ATOM 5948 C C . LEU B 1 52 ? -1.298 43 10.242 1 90.38 52 LEU B C 1
ATOM 5950 O O . LEU B 1 52 ? -1.428 44.219 10.445 1 90.38 52 LEU B O 1
ATOM 5954 N N . ILE B 1 53 ? -2.23 42.281 9.812 1 92.94 53 ILE B N 1
ATOM 5955 C CA . ILE B 1 53 ? -3.555 42.844 9.562 1 92.94 53 ILE B CA 1
ATOM 5956 C C . ILE B 1 53 ? -4.211 43.219 10.883 1 92.94 53 ILE B C 1
ATOM 5958 O O . ILE B 1 53 ? -4.82 44.281 10.984 1 92.94 53 ILE B O 1
ATOM 5962 N N . GLU B 1 54 ? -4.09 42.375 11.812 1 91.19 54 GLU B N 1
ATOM 5963 C CA . GLU B 1 54 ? -4.652 42.656 13.125 1 91.19 54 GLU B CA 1
ATOM 5964 C C . GLU B 1 54 ? -4.059 43.938 13.703 1 91.19 54 GLU B C 1
ATOM 5966 O O . GLU B 1 54 ? -4.789 44.812 14.195 1 91.19 54 GLU B O 1
ATOM 5971 N N . LEU B 1 55 ? -2.748 44.062 13.625 1 87.88 55 LEU B N 1
ATOM 5972 C CA . LEU B 1 55 ? -2.07 45.25 14.18 1 87.88 55 LEU B CA 1
ATOM 5973 C C . LEU B 1 55 ? -2.457 46.5 13.414 1 87.88 55 LEU B C 1
ATOM 5975 O O . LEU B 1 55 ? -2.648 47.562 14.016 1 87.88 55 LEU B O 1
ATOM 5979 N N . SER B 1 56 ? -2.594 46.406 12.156 1 89.44 56 SER B N 1
ATOM 5980 C CA . SER B 1 56 ? -2.99 47.562 11.359 1 89.44 56 SER B CA 1
ATOM 5981 C C . SER B 1 56 ? -4.449 47.938 11.602 1 89.44 56 SER B C 1
ATOM 5983 O O . SER B 1 56 ? -4.805 49.125 11.625 1 89.44 56 SER B O 1
ATOM 5985 N N . PHE B 1 57 ? -5.262 47 11.773 1 91.75 57 PHE B N 1
ATOM 5986 C CA . PHE B 1 57 ? -6.676 47.219 12.047 1 91.75 57 PHE B CA 1
ATOM 5987 C C . PHE B 1 57 ? -6.855 47.938 13.375 1 91.75 57 PHE B C 1
ATOM 5989 O O . PHE B 1 57 ? -7.605 48.938 13.445 1 91.75 57 PHE B O 1
ATOM 5996 N N . VAL B 1 58 ? -6.145 47.469 14.328 1 87.81 58 VAL B N 1
ATOM 5997 C CA . VAL B 1 58 ? -6.242 48.125 15.641 1 87.81 58 VAL B CA 1
ATOM 5998 C C . VAL B 1 58 ? -5.754 49.562 15.562 1 87.81 58 VAL B C 1
ATOM 6000 O O . VAL B 1 58 ? -6.379 50.469 16.125 1 87.81 58 VAL B O 1
ATOM 6003 N N . THR B 1 59 ? -4.727 49.812 14.875 1 85.31 59 THR B N 1
ATOM 6004 C CA . THR B 1 59 ? -4.168 51.156 14.75 1 85.31 59 THR B CA 1
ATOM 6005 C C . THR B 1 59 ? -5.133 52.062 14.008 1 85.31 59 THR B C 1
ATOM 6007 O O . THR B 1 59 ? -5.289 53.25 14.383 1 85.31 59 THR B O 1
ATOM 6010 N N . VAL B 1 60 ? -5.723 51.562 13.039 1 88.56 60 VAL B N 1
ATOM 6011 C CA . VAL B 1 60 ? -6.629 52.375 12.219 1 88.56 60 VAL B CA 1
ATOM 6012 C C . VAL B 1 60 ? -7.895 52.688 13.016 1 88.56 60 VAL B C 1
ATOM 6014 O O . VAL B 1 60 ? -8.43 53.781 12.93 1 88.56 60 VAL B O 1
ATOM 6017 N N . VAL B 1 61 ? -8.375 51.781 13.766 1 88.94 61 VAL B N 1
ATOM 6018 C CA . VAL B 1 61 ? -9.586 52 14.555 1 88.94 61 VAL B CA 1
ATOM 6019 C C . VAL B 1 61 ? -9.305 53.062 15.633 1 88.94 61 VAL B C 1
ATOM 6021 O O . VAL B 1 61 ? -10.141 53.906 15.898 1 88.94 61 VAL B O 1
ATOM 6024 N N . VAL B 1 62 ? -8.172 52.969 16.25 1 85.06 62 VAL B N 1
ATOM 6025 C CA . VAL B 1 62 ? -7.809 53.906 17.281 1 85.06 62 VAL B CA 1
ATOM 6026 C C . VAL B 1 62 ? -7.676 55.312 16.672 1 85.06 62 VAL B C 1
ATOM 6028 O O . VAL B 1 62 ? -8.086 56.312 17.281 1 85.06 62 VAL B O 1
ATOM 6031 N N . ALA B 1 63 ? -7.125 55.375 15.539 1 84.12 63 ALA B N 1
ATOM 6032 C CA . ALA B 1 63 ? -7.008 56.656 14.844 1 84.12 63 ALA B CA 1
ATOM 6033 C C . ALA B 1 63 ? -8.383 57.219 14.477 1 84.12 63 ALA B C 1
ATOM 6035 O O . ALA B 1 63 ? -8.594 58.438 14.516 1 84.12 63 ALA B O 1
ATOM 6036 N N . PHE B 1 64 ? -9.227 56.375 14.109 1 87.56 64 PHE B N 1
ATOM 6037 C CA . PHE B 1 64 ? -10.586 56.812 13.773 1 87.56 64 PHE B CA 1
ATOM 6038 C C . PHE B 1 64 ? -11.297 57.375 14.992 1 87.56 64 PHE B C 1
ATOM 6040 O O . PHE B 1 64 ? -11.945 58.406 14.906 1 87.56 64 PHE B O 1
ATOM 6047 N N . ILE B 1 65 ? -11.234 56.688 16.078 1 84.44 65 ILE B N 1
ATOM 6048 C CA . ILE B 1 65 ? -11.883 57.156 17.297 1 84.44 65 ILE B CA 1
ATOM 6049 C C . ILE B 1 65 ? -11.273 58.5 17.734 1 84.44 65 ILE B C 1
ATOM 6051 O O . ILE B 1 65 ? -11.992 59.406 18.156 1 84.44 65 ILE B O 1
ATOM 6055 N N . GLY B 1 66 ? -9.984 58.625 17.625 1 81.81 66 GLY B N 1
ATOM 6056 C CA . GLY B 1 66 ? -9.336 59.906 17.938 1 81.81 66 GLY B CA 1
ATOM 6057 C C . GLY B 1 66 ? -9.812 61.062 17.062 1 81.81 66 GLY B C 1
ATOM 6058 O O . GLY B 1 66 ? -10.031 62.156 17.562 1 81.81 66 GLY B O 1
ATOM 6059 N N . GLN B 1 67 ? -9.969 60.75 15.852 1 82.44 67 GLN B N 1
ATOM 6060 C CA . GLN B 1 67 ? -10.414 61.781 14.93 1 82.44 67 GLN B CA 1
ATOM 6061 C C . GLN B 1 67 ? -11.883 62.125 15.156 1 82.44 67 GLN B C 1
ATOM 6063 O O . GLN B 1 67 ? -12.281 63.281 15.031 1 82.44 67 GLN B O 1
ATOM 6068 N N . ALA B 1 68 ? -12.664 61.125 15.406 1 82.19 68 ALA B N 1
ATOM 6069 C CA . ALA B 1 68 ? -14.086 61.344 15.648 1 82.19 68 ALA B CA 1
ATOM 6070 C C . ALA B 1 68 ? -14.297 62.188 16.922 1 82.19 68 ALA B C 1
ATOM 6072 O O . ALA B 1 68 ? -15.164 63.062 16.969 1 82.19 68 ALA B O 1
ATOM 6073 N N . LEU B 1 69 ? -13.531 61.906 17.922 1 79.56 69 LEU B N 1
ATOM 6074 C CA . LEU B 1 69 ? -13.656 62.656 19.172 1 79.56 69 LEU B CA 1
ATOM 6075 C C . LEU B 1 69 ? -13.102 64.062 19.031 1 79.56 69 LEU B C 1
ATOM 6077 O O . LEU B 1 69 ? -13.641 65 19.594 1 79.56 69 LEU B O 1
ATOM 6081 N N . ALA B 1 70 ? -12.023 64.25 18.281 1 77.5 70 ALA B N 1
ATOM 6082 C CA . ALA B 1 70 ? -11.438 65.562 18.062 1 77.5 70 ALA B CA 1
ATOM 6083 C C . ALA B 1 70 ? -12.391 66.438 17.281 1 77.5 70 ALA B C 1
ATOM 6085 O O . ALA B 1 70 ? -12.5 67.625 17.562 1 77.5 70 ALA B O 1
ATOM 6086 N N . ARG B 1 71 ? -13.016 65.938 16.359 1 77.88 71 ARG B N 1
ATOM 6087 C CA . ARG B 1 71 ? -13.969 66.688 15.586 1 77.88 71 ARG B CA 1
ATOM 6088 C C . ARG B 1 71 ? -15.172 67.125 16.438 1 77.88 71 ARG B C 1
ATOM 6090 O O . ARG B 1 71 ? -15.695 68.188 16.281 1 77.88 71 ARG B O 1
ATOM 6097 N N . ARG B 1 72 ? -15.633 66.188 17.172 1 76.94 72 ARG B N 1
ATOM 6098 C CA . ARG B 1 72 ? -16.766 66.5 18.047 1 76.94 72 ARG B CA 1
ATOM 6099 C C . ARG B 1 72 ? -16.391 67.562 19.078 1 76.94 72 ARG B C 1
ATOM 6101 O O . ARG B 1 72 ? -17.219 68.375 19.484 1 76.94 72 ARG B O 1
ATOM 6108 N N . ALA B 1 73 ? -15.148 67.562 19.562 1 72.94 73 ALA B N 1
ATOM 6109 C CA . ALA B 1 73 ? -14.688 68.5 20.562 1 72.94 73 ALA B CA 1
ATOM 6110 C C . ALA B 1 73 ? -14.531 69.875 19.953 1 72.94 73 ALA B C 1
ATOM 6112 O O . ALA B 1 73 ? -14.719 70.938 20.625 1 72.94 73 ALA B O 1
ATOM 6113 N N . PHE B 1 74 ? -14.125 70.062 18.688 1 67.06 74 PHE B N 1
ATOM 6114 C CA . PHE B 1 74 ? -13.82 71.312 18.094 1 67.06 74 PHE B CA 1
ATOM 6115 C C . PHE B 1 74 ? -15.062 71.938 17.438 1 67.06 74 PHE B C 1
ATOM 6117 O O . PHE B 1 74 ? -15.312 73.125 17.547 1 67.06 74 PHE B O 1
ATOM 6124 N N . LYS B 1 75 ? -15.555 71.438 16.406 1 58.41 75 LYS B N 1
ATOM 6125 C CA . LYS B 1 75 ? -16.531 72.062 15.539 1 58.41 75 LYS B CA 1
ATOM 6126 C C . LYS B 1 75 ? -17.797 72.5 16.312 1 58.41 75 LYS B C 1
ATOM 6128 O O . LYS B 1 75 ? -18.453 73.438 15.977 1 58.41 75 LYS B O 1
ATOM 6133 N N . LEU B 1 76 ? -18.484 71.625 17.062 1 50.16 76 LEU B N 1
ATOM 6134 C CA . LEU B 1 76 ? -19.891 71.938 17.281 1 50.16 76 LEU B CA 1
ATOM 6135 C C . LEU B 1 76 ? -20.047 72.875 18.469 1 50.16 76 LEU B C 1
ATOM 6137 O O . LEU B 1 76 ? -19.672 72.562 19.594 1 50.16 76 LEU B O 1
ATOM 6141 N N . GLU B 1 77 ? -20.031 74.25 18.25 1 44.78 77 GLU B N 1
ATOM 6142 C CA . GLU B 1 77 ? -20.438 75.25 19.25 1 44.78 77 GLU B CA 1
ATOM 6143 C C . GLU B 1 77 ? -21.422 74.688 20.25 1 44.78 77 GLU B C 1
ATOM 6145 O O . GLU B 1 77 ? -21.344 75 21.453 1 44.78 77 GLU B O 1
ATOM 6150 N N . ARG B 1 78 ? -22.531 74.25 19.812 1 46.59 78 ARG B N 1
ATOM 6151 C CA . ARG B 1 78 ? -23.625 73.75 20.641 1 46.59 78 ARG B CA 1
ATOM 6152 C C . ARG B 1 78 ? -23.406 72.25 21.031 1 46.59 78 ARG B C 1
ATOM 6154 O O . ARG B 1 78 ? -24.297 71.625 21.594 1 46.59 78 ARG B O 1
ATOM 6161 N N . ALA B 1 79 ? -22.328 71.5 20.531 1 51.53 79 ALA B N 1
ATOM 6162 C CA . ALA B 1 79 ? -22.266 70.062 20.594 1 51.53 79 ALA B CA 1
ATOM 6163 C C . ALA B 1 79 ? -21.688 69.625 21.938 1 51.53 79 ALA B C 1
ATOM 6165 O O . ALA B 1 79 ? -21 70.375 22.625 1 51.53 79 ALA B O 1
ATOM 6166 N N . ARG B 1 80 ? -22.094 68.438 22.469 1 57.31 80 ARG B N 1
ATOM 6167 C CA . ARG B 1 80 ? -21.859 67.75 23.734 1 57.31 80 ARG B CA 1
ATOM 6168 C C . ARG B 1 80 ? -20.375 67.375 23.891 1 57.31 80 ARG B C 1
ATOM 6170 O O . ARG B 1 80 ? -19.812 66.688 23.016 1 57.31 80 ARG B O 1
ATOM 6177 N N . GLY B 1 81 ? -19.594 68.25 24.375 1 67.12 81 GLY B N 1
ATOM 6178 C CA . GLY B 1 81 ? -18.219 68 24.797 1 67.12 81 GLY B CA 1
ATOM 6179 C C . GLY B 1 81 ? -17.828 66.562 24.797 1 67.12 81 GLY B C 1
ATOM 6180 O O . GLY B 1 81 ? -18.516 65.688 24.203 1 67.12 81 GLY B O 1
ATOM 6181 N N . ILE B 1 82 ? -16.562 66.188 24.922 1 74.19 82 ILE B N 1
ATOM 6182 C CA . ILE B 1 82 ? -16.031 64.812 25.031 1 74.19 82 ILE B CA 1
ATOM 6183 C C . ILE B 1 82 ? -16.016 64.375 26.5 1 74.19 82 ILE B C 1
ATOM 6185 O O . ILE B 1 82 ? -15.641 65.125 27.375 1 74.19 82 ILE B O 1
ATOM 6189 N N . THR B 1 83 ? -16.641 63.25 26.672 1 74.75 83 THR B N 1
ATOM 6190 C CA . THR B 1 83 ? -16.641 62.75 28.047 1 74.75 83 THR B CA 1
ATOM 6191 C C . THR B 1 83 ? -15.367 61.969 28.328 1 74.75 83 THR B C 1
ATOM 6193 O O . THR B 1 83 ? -14.688 61.531 27.391 1 74.75 83 THR B O 1
ATOM 6196 N N . LEU B 1 84 ? -14.961 61.906 29.547 1 75.81 84 LEU B N 1
ATOM 6197 C CA . LEU B 1 84 ? -13.789 61.125 29.938 1 75.81 84 LEU B CA 1
ATOM 6198 C C . LEU B 1 84 ? -13.969 59.656 29.594 1 75.81 84 LEU B C 1
ATOM 6200 O O . LEU B 1 84 ? -12.992 58.938 29.328 1 75.81 84 LEU B O 1
ATOM 6204 N N . ALA B 1 85 ? -15.203 59.219 29.625 1 73.69 85 ALA B N 1
ATOM 6205 C CA . ALA B 1 85 ? -15.5 57.812 29.281 1 73.69 85 ALA B CA 1
ATOM 6206 C C . ALA B 1 85 ? -15.203 57.562 27.812 1 73.69 85 ALA B C 1
ATOM 6208 O O . ALA B 1 85 ? -14.719 56.469 27.453 1 73.69 85 ALA B O 1
ATOM 6209 N N . GLU B 1 86 ? -15.367 58.5 27.016 1 77.19 86 GLU B N 1
ATOM 6210 C CA . GLU B 1 86 ? -15.117 58.344 25.578 1 77.19 86 GLU B CA 1
ATOM 6211 C C . GLU B 1 86 ? -13.625 58.406 25.266 1 77.19 86 GLU B C 1
ATOM 6213 O O . GLU B 1 86 ? -13.164 57.781 24.312 1 77.19 86 GLU B O 1
ATOM 6218 N N . LEU B 1 87 ? -12.93 59.094 26.094 1 75.62 87 LEU B N 1
ATOM 6219 C CA . LEU B 1 87 ? -11.484 59.094 25.922 1 75.62 87 LEU B CA 1
ATOM 6220 C C . LEU B 1 87 ? -10.867 57.75 26.281 1 75.62 87 LEU B C 1
ATOM 6222 O O . LEU B 1 87 ? -9.812 57.406 25.75 1 75.62 87 LEU B O 1
ATOM 6226 N N . ASN B 1 88 ? -11.586 57 27.031 1 76.88 88 ASN B N 1
ATOM 6227 C CA . ASN B 1 88 ? -11.086 55.719 27.469 1 76.88 88 ASN B CA 1
ATOM 6228 C C . ASN B 1 88 ? -11.375 54.625 26.438 1 76.88 88 ASN B C 1
ATOM 6230 O O . ASN B 1 88 ? -10.898 53.5 26.578 1 76.88 88 ASN B O 1
ATOM 6234 N N . MET B 1 89 ? -12.102 54.906 25.438 1 79.81 89 MET B N 1
ATOM 6235 C CA . MET B 1 89 ? -12.406 53.938 24.391 1 79.81 89 MET B CA 1
ATOM 6236 C C . MET B 1 89 ? -11.133 53.469 23.688 1 79.81 89 MET B C 1
ATOM 6238 O O . MET B 1 89 ? -11.047 52.312 23.25 1 79.81 89 MET B O 1
ATOM 6242 N N . ARG B 1 90 ? -10.195 54.312 23.609 1 79 90 ARG B N 1
ATOM 6243 C CA . ARG B 1 90 ? -8.906 53.969 23.031 1 79 90 ARG B CA 1
ATOM 6244 C C . ARG B 1 90 ? -8.242 52.844 23.812 1 79 90 ARG B C 1
ATOM 6246 O O . ARG B 1 90 ? -7.645 51.938 23.219 1 79 90 ARG B O 1
ATOM 6253 N N . ALA B 1 91 ? -8.422 52.875 25.078 1 77.12 91 ALA B N 1
ATOM 6254 C CA . ALA B 1 91 ? -7.797 51.875 25.922 1 77.12 91 ALA B CA 1
ATOM 6255 C C . ALA B 1 91 ? -8.492 50.5 25.766 1 77.12 91 ALA B C 1
ATOM 6257 O O . ALA B 1 91 ? -7.863 49.469 25.922 1 77.12 91 ALA B O 1
ATOM 6258 N N . TRP B 1 92 ? -9.781 50.594 25.391 1 78.5 92 TRP B N 1
ATOM 6259 C CA . TRP B 1 92 ? -10.516 49.344 25.188 1 78.5 92 TRP B CA 1
ATOM 6260 C C . TRP B 1 92 ? -9.938 48.562 24.016 1 78.5 92 TRP B C 1
ATOM 6262 O O . TRP B 1 92 ? -9.859 47.344 24.062 1 78.5 92 TRP B O 1
ATOM 6272 N N . ILE B 1 93 ? -9.531 49.188 23.016 1 80.44 93 ILE B N 1
ATOM 6273 C CA . ILE B 1 93 ? -9.078 48.562 21.781 1 80.44 93 ILE B CA 1
ATOM 6274 C C . ILE B 1 93 ? -7.629 48.094 21.938 1 80.44 93 ILE B C 1
ATOM 6276 O O . ILE B 1 93 ? -7.254 47.031 21.484 1 80.44 93 ILE B O 1
ATOM 6280 N N . LEU B 1 94 ? -6.891 48.969 22.578 1 79.44 94 LEU B N 1
ATOM 6281 C CA . LEU B 1 94 ? -5.461 48.688 22.703 1 79.44 94 LEU B CA 1
ATOM 6282 C C . LEU B 1 94 ? -5.191 47.656 23.797 1 79.44 94 LEU B C 1
ATOM 6284 O O . LEU B 1 94 ? -4.27 46.844 23.672 1 79.44 94 LEU B O 1
ATOM 6288 N N . GLN B 1 95 ? -5.977 47.812 24.859 1 77.5 95 GLN B N 1
ATOM 6289 C CA . GLN B 1 95 ? -5.879 46.844 25.969 1 77.5 95 GLN B CA 1
ATOM 6290 C C . GLN B 1 95 ? -7.254 46.312 26.359 1 77.5 95 GLN B C 1
ATOM 6292 O O . GLN B 1 95 ? -7.828 46.75 27.359 1 77.5 95 GLN B O 1
ATOM 6297 N N . PRO B 1 96 ? -7.578 45.281 25.688 1 72.12 96 PRO B N 1
ATOM 6298 C CA . PRO B 1 96 ? -8.938 44.812 25.922 1 72.12 96 PRO B CA 1
ATOM 6299 C C . PRO B 1 96 ? -9.148 44.312 27.359 1 72.12 96 PRO B C 1
ATOM 6301 O O . PRO B 1 96 ? -10.289 44.25 27.828 1 72.12 96 PRO B O 1
ATOM 6304 N N . GLY B 1 97 ? -8.148 44.031 28.047 1 68.5 97 GLY B N 1
ATOM 6305 C CA . GLY B 1 97 ? -8.297 43.688 29.453 1 68.5 97 GLY B CA 1
ATOM 6306 C C . GLY B 1 97 ? -8.844 44.812 30.312 1 68.5 97 GLY B C 1
ATOM 6307 O O . GLY B 1 97 ? -9.414 44.562 31.375 1 68.5 97 GLY B O 1
ATOM 6308 N N . THR B 1 98 ? -8.742 46.094 29.812 1 69.88 98 THR B N 1
ATOM 6309 C CA . THR B 1 98 ? -9.188 47.25 30.562 1 69.88 98 THR B CA 1
ATOM 6310 C C . THR B 1 98 ? -10.711 47.281 30.641 1 69.88 98 THR B C 1
ATOM 6312 O O . THR B 1 98 ? -11.281 47.938 31.516 1 69.88 98 THR B O 1
ATOM 6315 N N . MET B 1 99 ? -11.25 46.562 29.734 1 68.75 99 MET B N 1
ATOM 6316 C CA . MET B 1 99 ? -12.711 46.531 29.75 1 68.75 99 MET B CA 1
ATOM 6317 C C . MET B 1 99 ? -13.227 45.75 30.953 1 68.75 99 MET B C 1
ATOM 6319 O O . MET B 1 99 ? -14.305 46.031 31.469 1 68.75 99 MET B O 1
ATOM 6323 N N . LEU B 1 100 ? -12.305 44.844 31.297 1 65.75 100 LEU B N 1
ATOM 6324 C CA . LEU B 1 100 ? -12.719 44.031 32.438 1 65.75 100 LEU B CA 1
ATOM 6325 C C . LEU B 1 100 ? -12.328 44.719 33.75 1 65.75 100 LEU B C 1
ATOM 6327 O O . LEU B 1 100 ? -13.031 44.562 34.75 1 65.75 100 LEU B O 1
ATOM 6331 N N . THR B 1 101 ? -11.266 45.562 33.75 1 65.25 101 THR B N 1
ATOM 6332 C CA . THR B 1 101 ? -10.781 46.188 35 1 65.25 101 THR B CA 1
ATOM 6333 C C . THR B 1 101 ? -11.484 47.5 35.25 1 65.25 101 THR B C 1
ATOM 6335 O O . THR B 1 101 ? -11.695 47.875 36.406 1 65.25 101 THR B O 1
ATOM 6338 N N . GLN B 1 102 ? -11.719 48.281 34.219 1 64.94 102 GLN B N 1
ATOM 6339 C CA . GLN B 1 102 ? -12.414 49.562 34.344 1 64.94 102 GLN B CA 1
ATOM 6340 C C . GLN B 1 102 ? -13.836 49.469 33.812 1 64.94 102 GLN B C 1
ATOM 6342 O O . GLN B 1 102 ? -14.148 50.094 32.781 1 64.94 102 GLN B O 1
ATOM 6347 N N . TRP B 1 103 ? -14.625 48.719 34.531 1 70.25 103 TRP B N 1
ATOM 6348 C CA . TRP B 1 103 ? -15.992 48.438 34.094 1 70.25 103 TRP B CA 1
ATOM 6349 C C . TRP B 1 103 ? -16.828 49.719 34.062 1 70.25 103 TRP B C 1
ATOM 6351 O O . TRP B 1 103 ? -17.766 49.844 33.281 1 70.25 103 TRP B O 1
ATOM 6361 N N . GLU B 1 104 ? -16.453 50.75 34.875 1 69.62 104 GLU B N 1
ATOM 6362 C CA . GLU B 1 104 ? -17.234 52 34.938 1 69.62 104 GLU B CA 1
ATOM 6363 C C . GLU B 1 104 ? -17.172 52.781 33.625 1 69.62 104 GLU B C 1
ATOM 6365 O O . GLU B 1 104 ? -18.172 53.344 33.188 1 69.62 104 GLU B O 1
ATOM 6370 N N . SER B 1 105 ? -16.016 52.719 33.062 1 70.56 105 SER B N 1
ATOM 6371 C CA . SER B 1 105 ? -15.891 53.438 31.781 1 70.56 105 SER B CA 1
ATOM 6372 C C . SER B 1 105 ? -16.75 52.781 30.688 1 70.56 105 SER B C 1
ATOM 6374 O O . SER B 1 105 ? -17.297 53.469 29.828 1 70.56 105 SER B O 1
ATOM 6376 N N . VAL B 1 106 ? -16.938 51.438 30.812 1 72.56 106 VAL B N 1
ATOM 6377 C CA . VAL B 1 106 ? -17.688 50.688 29.797 1 72.56 106 VAL B CA 1
ATOM 6378 C C . VAL B 1 106 ? -19.172 50.906 29.984 1 72.56 106 VAL B C 1
ATOM 6380 O O . VAL B 1 106 ? -19.922 51.031 29.016 1 72.56 106 VAL B O 1
ATOM 6383 N N . ARG B 1 107 ? -19.562 51.062 31.219 1 72.88 107 ARG B N 1
ATOM 6384 C CA . ARG B 1 107 ? -20.984 51.25 31.531 1 72.88 107 ARG B CA 1
ATOM 6385 C C . ARG B 1 107 ? -21.469 52.594 30.984 1 72.88 107 ARG B C 1
ATOM 6387 O O . ARG B 1 107 ? -22.594 52.688 30.484 1 72.88 107 ARG B O 1
ATOM 6394 N N . TYR B 1 108 ? -20.594 53.688 31.047 1 72.06 108 TYR B N 1
ATOM 6395 C CA . TYR B 1 108 ? -21.047 55 30.656 1 72.06 108 TYR B CA 1
ATOM 6396 C C . TYR B 1 108 ? -20.797 55.281 29.188 1 72.06 108 TYR B C 1
ATOM 6398 O O . TYR B 1 108 ? -21.562 56 28.531 1 72.06 108 TYR B O 1
ATOM 6406 N N . ALA B 1 109 ? -19.781 54.656 28.656 1 69.94 109 ALA B N 1
ATOM 6407 C CA . ALA B 1 109 ? -19.453 54.938 27.25 1 69.94 109 ALA B CA 1
ATOM 6408 C C . ALA B 1 109 ? -19.922 53.812 26.344 1 69.94 109 ALA B C 1
ATOM 6410 O O . ALA B 1 109 ? -20.031 53.969 25.125 1 69.94 109 ALA B O 1
ATOM 6411 N N . GLY B 1 110 ? -20.328 52.656 26.875 1 69.88 110 GLY B N 1
ATOM 6412 C CA . GLY B 1 110 ? -20.656 51.5 26.078 1 69.88 110 GLY B CA 1
ATOM 6413 C C . GLY B 1 110 ? -21.969 51.625 25.344 1 69.88 110 GLY B C 1
ATOM 6414 O O . GLY B 1 110 ? -22.188 50.969 24.312 1 69.88 110 GLY B O 1
ATOM 6415 N N . ILE B 1 111 ? -22.781 52.5 25.766 1 75.56 111 ILE B N 1
ATOM 6416 C CA . ILE B 1 111 ? -24.109 52.594 25.188 1 75.56 111 ILE B CA 1
ATOM 6417 C C . ILE B 1 111 ? -24.125 53.594 24.031 1 75.56 111 ILE B C 1
ATOM 6419 O O . ILE B 1 111 ? -25.016 53.562 23.188 1 75.56 111 ILE B O 1
ATOM 6423 N N . THR B 1 112 ? -23.031 54.312 23.781 1 77.06 112 THR B N 1
ATOM 6424 C CA . THR B 1 112 ? -22.938 55.25 22.656 1 77.06 112 THR B CA 1
ATOM 6425 C C . THR B 1 112 ? -22.531 54.5 21.391 1 77.06 112 THR B C 1
ATOM 6427 O O . THR B 1 112 ? -22.078 53.344 21.438 1 77.06 112 THR B O 1
ATOM 6430 N N . PHE B 1 113 ? -22.812 55.094 20.297 1 82.06 113 PHE B N 1
ATOM 6431 C CA . PHE B 1 113 ? -22.469 54.5 19.016 1 82.06 113 PHE B CA 1
ATOM 6432 C C . PHE B 1 113 ? -20.984 54.25 18.922 1 82.06 113 PHE B C 1
ATOM 6434 O O . PHE B 1 113 ? -20.562 53.156 18.5 1 82.06 113 PHE B O 1
ATOM 6441 N N . LEU B 1 114 ? -20.219 55.188 19.312 1 83.31 114 LEU B N 1
ATOM 6442 C CA . LEU B 1 114 ? -18.766 55.031 19.266 1 83.31 114 LEU B CA 1
ATOM 6443 C C . LEU B 1 114 ? -18.297 53.969 20.266 1 83.31 114 LEU B C 1
ATOM 6445 O O . LEU B 1 114 ? -17.312 53.281 20.031 1 83.31 114 LEU B O 1
ATOM 6449 N N . GLY B 1 115 ? -19 53.844 21.312 1 83.19 115 GLY B N 1
ATOM 6450 C CA . GLY B 1 115 ? -18.688 52.812 22.297 1 83.19 115 GLY B CA 1
ATOM 6451 C C . GLY B 1 115 ? -18.938 51.406 21.797 1 83.19 115 GLY B C 1
ATOM 6452 O O . GLY B 1 115 ? -18.125 50.5 22.016 1 83.19 115 GLY B O 1
ATOM 6453 N N . ILE B 1 116 ? -19.953 51.25 21.078 1 85.44 116 ILE B N 1
ATOM 6454 C CA . ILE B 1 116 ? -20.281 49.938 20.531 1 85.44 116 ILE B CA 1
ATOM 6455 C C . ILE B 1 116 ? -19.281 49.594 19.438 1 85.44 116 ILE B C 1
ATOM 6457 O O . ILE B 1 116 ? -18.844 48.438 19.344 1 85.44 116 ILE B O 1
ATOM 6461 N N . VAL B 1 117 ? -18.984 50.5 18.656 1 86.38 117 VAL B N 1
ATOM 6462 C CA . VAL B 1 117 ? -18.016 50.25 17.578 1 86.38 117 VAL B CA 1
ATOM 6463 C C . VAL B 1 117 ? -16.656 49.875 18.172 1 86.38 117 VAL B C 1
ATOM 6465 O O . VAL B 1 117 ? -15.977 49 17.672 1 86.38 117 VAL B O 1
ATOM 6468 N N . SER B 1 118 ? -16.312 50.531 19.219 1 87.31 118 SER B N 1
ATOM 6469 C CA . SER B 1 118 ? -15.039 50.25 19.859 1 87.31 118 SER B CA 1
ATOM 6470 C C . SER B 1 118 ? -15.055 48.875 20.531 1 87.31 118 SER B C 1
ATOM 6472 O O . SER B 1 118 ? -14.047 48.156 20.5 1 87.31 118 SER B O 1
ATOM 6474 N N . PHE B 1 119 ? -16.156 48.531 21.078 1 87.12 119 PHE B N 1
ATOM 6475 C CA . PHE B 1 119 ? -16.281 47.219 21.703 1 87.12 119 PHE B CA 1
ATOM 6476 C C . PHE B 1 119 ? -16.188 46.125 20.672 1 87.12 119 PHE B C 1
ATOM 6478 O O . PHE B 1 119 ? -15.484 45.125 20.859 1 87.12 119 PHE B O 1
ATOM 6485 N N . LEU B 1 120 ? -16.844 46.25 19.641 1 89.31 120 LEU B N 1
ATOM 6486 C CA . LEU B 1 120 ? -16.828 45.25 18.578 1 89.31 120 LEU B CA 1
ATOM 6487 C C . LEU B 1 120 ? -15.461 45.156 17.906 1 89.31 120 LEU B C 1
ATOM 6489 O O . LEU B 1 120 ? -15.008 44.094 17.547 1 89.31 120 LEU B O 1
ATOM 6493 N N . ALA B 1 121 ? -14.883 46.281 17.734 1 90.31 121 ALA B N 1
ATOM 6494 C CA . ALA B 1 121 ? -13.555 46.312 17.141 1 90.31 121 ALA B CA 1
ATOM 6495 C C . ALA B 1 121 ? -12.539 45.562 18.016 1 90.31 121 ALA B C 1
ATOM 6497 O O . ALA B 1 121 ? -11.664 44.875 17.5 1 90.31 121 ALA B O 1
ATOM 6498 N N . ALA B 1 122 ? -12.664 45.75 19.297 1 88.69 122 ALA B N 1
ATOM 6499 C CA . ALA B 1 122 ? -11.773 45.031 20.219 1 88.69 122 ALA B CA 1
ATOM 6500 C C . ALA B 1 122 ? -12.008 43.531 20.156 1 88.69 122 ALA B C 1
ATOM 6502 O O . ALA B 1 122 ? -11.055 42.75 20.125 1 88.69 122 ALA B O 1
ATOM 6503 N N . LEU B 1 123 ? -13.172 43.188 20.094 1 89 123 LEU B N 1
ATOM 6504 C CA . LEU B 1 123 ? -13.516 41.75 20.047 1 89 123 LEU B CA 1
ATOM 6505 C C . LEU B 1 123 ? -13.016 41.125 18.75 1 89 123 LEU B C 1
ATOM 6507 O O . LEU B 1 123 ? -12.438 40.031 18.766 1 89 123 LEU B O 1
ATOM 6511 N N . PHE B 1 124 ? -13.227 41.781 17.656 1 92.94 124 PHE B N 1
ATOM 6512 C CA . PHE B 1 124 ? -12.836 41.219 16.359 1 92.94 124 PHE B CA 1
ATOM 6513 C C . PHE B 1 124 ? -11.312 41.219 16.219 1 92.94 124 PHE B C 1
ATOM 6515 O O . PHE B 1 124 ? -10.75 40.375 15.547 1 92.94 124 PHE B O 1
ATOM 6522 N N . ALA B 1 125 ? -10.688 42.094 16.828 1 89.5 125 ALA B N 1
ATOM 6523 C CA . ALA B 1 125 ? -9.227 42.125 16.781 1 89.5 125 ALA B CA 1
ATOM 6524 C C . ALA B 1 125 ? -8.648 40.938 17.547 1 89.5 125 ALA B C 1
ATOM 6526 O O . ALA B 1 125 ? -7.648 40.344 17.125 1 89.5 125 ALA B O 1
ATOM 6527 N N . ILE B 1 126 ? -9.297 40.562 18.625 1 88.44 126 ILE B N 1
ATOM 6528 C CA . ILE B 1 126 ? -8.828 39.438 19.453 1 88.44 126 ILE B CA 1
ATOM 6529 C C . ILE B 1 126 ? -9.016 38.125 18.719 1 88.44 126 ILE B C 1
ATOM 6531 O O . ILE B 1 126 ? -8.188 37.219 18.812 1 88.44 126 ILE B O 1
ATOM 6535 N N . LEU B 1 127 ? -9.977 38.031 17.969 1 91.69 127 LEU B N 1
ATOM 6536 C CA . LEU B 1 127 ? -10.344 36.781 17.344 1 91.69 127 LEU B CA 1
ATOM 6537 C C . LEU B 1 127 ? -9.797 36.688 15.93 1 91.69 127 LEU B C 1
ATOM 6539 O O . LEU B 1 127 ? -9.914 35.656 15.273 1 91.69 127 LEU B O 1
ATOM 6543 N N . TYR B 1 128 ? -9.172 37.719 15.484 1 92.94 128 TYR B N 1
ATOM 6544 C CA . TYR B 1 128 ? -8.836 37.781 14.062 1 92.94 128 TYR B CA 1
ATOM 6545 C C . TYR B 1 128 ? -7.789 36.75 13.695 1 92.94 128 TYR B C 1
ATOM 6547 O O . TYR B 1 128 ? -7.938 36.031 12.695 1 92.94 128 TYR B O 1
ATOM 6555 N N . THR B 1 129 ? -6.738 36.562 14.422 1 90.94 129 THR B N 1
ATOM 6556 C CA . THR B 1 129 ? -5.688 35.625 14.102 1 90.94 129 THR B CA 1
ATOM 6557 C C . THR B 1 129 ? -6.207 34.188 14.195 1 90.94 129 THR B C 1
ATOM 6559 O O . THR B 1 129 ? -5.832 33.312 13.391 1 90.94 129 THR B O 1
ATOM 6562 N N . SER B 1 130 ? -7.016 33.938 15.156 1 89.88 130 SER B N 1
ATOM 6563 C CA . SER B 1 130 ? -7.617 32.594 15.273 1 89.88 130 SER B CA 1
ATOM 6564 C C . SER B 1 130 ? -8.562 32.312 14.102 1 89.88 130 SER B C 1
ATOM 6566 O O . SER B 1 130 ? -8.641 31.188 13.625 1 89.88 130 SER B O 1
ATOM 6568 N N . ALA B 1 131 ? -9.281 33.312 13.781 1 92.38 131 ALA B N 1
ATOM 6569 C CA . ALA B 1 131 ? -10.18 33.188 12.641 1 92.38 131 ALA B CA 1
ATOM 6570 C C . ALA B 1 131 ? -9.391 32.938 11.352 1 92.38 131 ALA B C 1
ATOM 6572 O O . ALA B 1 131 ? -9.812 32.156 10.492 1 92.38 131 ALA B O 1
ATOM 6573 N N . ALA B 1 132 ? -8.305 33.625 11.25 1 92.94 132 ALA B N 1
ATOM 6574 C CA . ALA B 1 132 ? -7.449 33.438 10.078 1 92.94 132 ALA B CA 1
ATOM 6575 C C . ALA B 1 132 ? -6.879 32 10.047 1 92.94 132 ALA B C 1
ATOM 6577 O O . ALA B 1 132 ? -6.746 31.406 8.984 1 92.94 132 ALA B O 1
ATOM 6578 N N . THR B 1 133 ? -6.504 31.484 11.133 1 90.38 133 THR B N 1
ATOM 6579 C CA . THR B 1 133 ? -5.988 30.109 11.203 1 90.38 133 THR B CA 1
ATOM 6580 C C . THR B 1 133 ? -7.078 29.109 10.852 1 90.38 133 THR B C 1
ATOM 6582 O O . THR B 1 133 ? -6.805 28.094 10.203 1 90.38 133 THR B O 1
ATOM 6585 N N . ALA B 1 134 ? -8.25 29.406 11.203 1 89.75 134 ALA B N 1
ATOM 6586 C CA . ALA B 1 134 ? -9.359 28.484 10.984 1 89.75 134 ALA B CA 1
ATOM 6587 C C . ALA B 1 134 ? -9.82 28.5 9.531 1 89.75 134 ALA B C 1
ATOM 6589 O O . ALA B 1 134 ? -10.18 27.469 8.969 1 89.75 134 ALA B O 1
ATOM 6590 N N . LEU B 1 135 ? -9.758 29.688 8.914 1 93.12 135 LEU B N 1
ATOM 6591 C CA . LEU B 1 135 ? -10.438 29.797 7.633 1 93.12 135 LEU B CA 1
ATOM 6592 C C . LEU B 1 135 ? -9.445 30.062 6.508 1 93.12 135 LEU B C 1
ATOM 6594 O O . LEU B 1 135 ? -9.711 29.766 5.348 1 93.12 135 LEU B O 1
ATOM 6598 N N . VAL B 1 136 ? -8.383 30.688 6.777 1 93.19 136 VAL B N 1
ATOM 6599 C CA . VAL B 1 136 ? -7.48 31.141 5.719 1 93.19 136 VAL B CA 1
ATOM 6600 C C . VAL B 1 136 ? -6.301 30.172 5.617 1 93.19 136 VAL B C 1
ATOM 6602 O O . VAL B 1 136 ? -5.793 29.922 4.52 1 93.19 136 VAL B O 1
ATOM 6605 N N . GLN B 1 137 ? -5.891 29.672 6.711 1 92 137 GLN B N 1
ATOM 6606 C CA . GLN B 1 137 ? -4.766 28.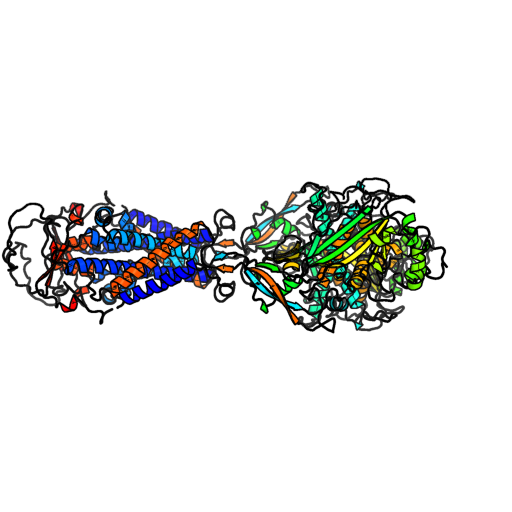75 6.688 1 92 137 GLN B CA 1
ATOM 6607 C C . GLN B 1 137 ? -5.098 27.5 5.875 1 92 137 GLN B C 1
ATOM 6609 O O . GLN B 1 137 ? -6.176 26.922 6.031 1 92 137 GLN B O 1
ATOM 6614 N N . PRO B 1 138 ? -4.137 27.141 4.98 1 89.88 138 PRO B N 1
ATOM 6615 C CA . PRO B 1 138 ? -4.383 25.953 4.16 1 89.88 138 PRO B CA 1
ATOM 6616 C C . PRO B 1 138 ? -4.449 24.672 4.988 1 89.88 138 PRO B C 1
ATOM 6618 O O . PRO B 1 138 ? -3.574 24.422 5.82 1 89.88 138 PRO B O 1
ATOM 6621 N N . GLN B 1 139 ? -5.555 24 4.773 1 84.06 139 GLN B N 1
ATOM 6622 C CA . GLN B 1 139 ? -5.762 22.703 5.422 1 84.06 139 GLN B CA 1
ATOM 6623 C C . GLN B 1 139 ? -6.094 21.625 4.398 1 84.06 139 GLN B C 1
ATOM 6625 O O . GLN B 1 139 ? -6.52 21.922 3.281 1 84.06 139 GLN B O 1
ATOM 6630 N N . LEU B 1 140 ? -5.863 20.391 4.793 1 80.88 140 LEU B N 1
ATOM 6631 C CA . LEU B 1 140 ? -6.137 19.281 3.889 1 80.88 140 LEU B CA 1
ATOM 6632 C C . LEU B 1 140 ? -7.633 19 3.807 1 80.88 140 LEU B C 1
ATOM 6634 O O . LEU B 1 140 ? -8.281 18.75 4.828 1 80.88 140 LEU B O 1
ATOM 6638 N N . VAL B 1 141 ? -8.148 19.125 2.623 1 82.94 141 VAL B N 1
ATOM 6639 C CA . VAL B 1 141 ? -9.578 18.906 2.414 1 82.94 141 VAL B CA 1
ATOM 6640 C C . VAL B 1 141 ? -9.789 18.031 1.177 1 82.94 141 VAL B C 1
ATOM 6642 O O . VAL B 1 141 ? -9.008 18.094 0.225 1 82.94 141 VAL B O 1
ATOM 6645 N N . LEU B 1 142 ? -10.773 17.156 1.239 1 83.75 142 LEU B N 1
ATOM 6646 C CA . LEU B 1 142 ? -11.219 16.375 0.091 1 83.75 142 LEU B CA 1
ATOM 6647 C C . LEU B 1 142 ? -12.414 17.031 -0.586 1 83.75 142 LEU B C 1
ATOM 6649 O O . LEU B 1 142 ? -13.531 16.984 -0.06 1 83.75 142 LEU B O 1
ATOM 6653 N N . PRO B 1 143 ? -12.164 17.609 -1.694 1 86.25 143 PRO B N 1
ATOM 6654 C CA . PRO B 1 143 ? -13.273 18.281 -2.383 1 86.25 143 PRO B CA 1
ATOM 6655 C C . PRO B 1 143 ? -14.258 17.297 -3.014 1 86.25 143 PRO B C 1
ATOM 6657 O O . PRO B 1 143 ? -14.07 16.078 -2.92 1 86.25 143 PRO B O 1
ATOM 6660 N N . GLY B 1 144 ? -15.383 17.844 -3.566 1 87.31 144 GLY B N 1
ATOM 6661 C CA . GLY B 1 144 ? -16.328 17.016 -4.301 1 87.31 144 GLY B CA 1
ATOM 6662 C C . GLY B 1 144 ? -15.797 16.562 -5.652 1 87.31 144 GLY B C 1
ATOM 6663 O O . GLY B 1 144 ? -14.719 16.984 -6.07 1 87.31 144 GLY B O 1
ATOM 6664 N N . PHE B 1 145 ? -16.547 15.68 -6.32 1 93.44 145 PHE B N 1
ATOM 6665 C CA . PHE B 1 145 ? -16.141 15.18 -7.629 1 93.44 145 PHE B CA 1
ATOM 6666 C C . PHE B 1 145 ? -16.281 16.266 -8.695 1 93.44 145 PHE B C 1
ATOM 6668 O O . PHE B 1 145 ? -17.266 17.016 -8.688 1 93.44 145 PHE B O 1
ATOM 6675 N N . GLU B 1 146 ? -15.312 16.453 -9.469 1 92.44 146 GLU B N 1
ATOM 6676 C CA . GLU B 1 146 ? -15.328 17.359 -10.609 1 92.44 146 GLU B CA 1
ATOM 6677 C C . GLU B 1 146 ? -15.195 16.594 -11.922 1 92.44 146 GLU B C 1
ATOM 6679 O O . GLU B 1 146 ? -14.344 15.711 -12.047 1 92.44 146 GLU B O 1
ATOM 6684 N N . ASN B 1 147 ? -16.047 16.891 -12.914 1 93.88 147 ASN B N 1
ATOM 6685 C CA . ASN B 1 147 ? -15.984 16.25 -14.219 1 93.88 147 ASN B CA 1
ATOM 6686 C C . ASN B 1 147 ? -14.828 16.781 -15.055 1 93.88 147 ASN B C 1
ATOM 6688 O O . ASN B 1 147 ? -14.633 18 -15.148 1 93.88 147 ASN B O 1
ATOM 6692 N N . ARG B 1 148 ? -14.031 15.938 -15.5 1 93.75 148 ARG B N 1
ATOM 6693 C CA . ARG B 1 148 ? -12.891 16.281 -16.344 1 93.75 148 ARG B CA 1
ATOM 6694 C C . ARG B 1 148 ? -12.688 15.227 -17.438 1 93.75 148 ARG B C 1
ATOM 6696 O O . ARG B 1 148 ? -13.133 14.086 -17.297 1 93.75 148 ARG B O 1
ATOM 6703 N N . VAL B 1 149 ? -12.133 15.703 -18.516 1 95.88 149 VAL B N 1
ATOM 6704 C CA . VAL B 1 149 ? -11.711 14.781 -19.562 1 95.88 149 VAL B CA 1
ATOM 6705 C C . VAL B 1 149 ? -10.258 14.375 -19.344 1 95.88 149 VAL B C 1
ATOM 6707 O O . VAL B 1 149 ? -9.375 15.234 -19.266 1 95.88 149 VAL B O 1
ATOM 6710 N N . LEU B 1 150 ? -10.078 13.148 -19.172 1 97.12 150 LEU B N 1
ATOM 6711 C CA . LEU B 1 150 ? -8.734 12.625 -18.969 1 97.12 150 LEU B CA 1
ATOM 6712 C C . LEU B 1 150 ? -8.219 11.953 -20.234 1 97.12 150 LEU B C 1
ATOM 6714 O O . LEU B 1 150 ? -9 11.648 -21.141 1 97.12 150 LEU B O 1
ATOM 6718 N N . GLN B 1 151 ? -6.953 11.828 -20.266 1 96.56 151 GLN B N 1
ATOM 6719 C CA . GLN B 1 151 ? -6.352 11.148 -21.406 1 96.56 151 GLN B CA 1
ATOM 6720 C C . GLN B 1 151 ? -5.473 9.984 -20.953 1 96.56 151 GLN B C 1
ATOM 6722 O O . GLN B 1 151 ? -4.875 10.031 -19.875 1 96.56 151 GLN B O 1
ATOM 6727 N N . GLY B 1 152 ? -5.465 8.906 -21.734 1 95.44 152 GLY B N 1
ATOM 6728 C CA . GLY B 1 152 ? -4.586 7.766 -21.562 1 95.44 152 GLY B CA 1
ATOM 6729 C C . GLY B 1 152 ? -3.875 7.352 -22.844 1 95.44 152 GLY B C 1
ATOM 6730 O O . GLY B 1 152 ? -4.41 7.523 -23.938 1 95.44 152 GLY B O 1
ATOM 6731 N N . ILE B 1 153 ? -2.686 6.871 -22.734 1 96.31 153 ILE B N 1
ATOM 6732 C CA . ILE B 1 153 ? -1.906 6.441 -23.891 1 96.31 153 ILE B CA 1
ATOM 6733 C C . ILE B 1 153 ? -2.291 5.012 -24.266 1 96.31 153 ILE B C 1
ATOM 6735 O O . ILE B 1 153 ? -2.275 4.113 -23.422 1 96.31 153 ILE B O 1
ATOM 6739 N N . VAL B 1 154 ? -2.676 4.863 -25.516 1 96.75 154 VAL B N 1
ATOM 6740 C CA . VAL B 1 154 ? -3.051 3.555 -26.047 1 96.75 154 VAL B CA 1
ATOM 6741 C C . VAL B 1 154 ? -1.951 3.031 -26.969 1 96.75 154 VAL B C 1
ATOM 6743 O O . VAL B 1 154 ? -1.439 3.766 -27.812 1 96.75 154 VAL B O 1
ATOM 6746 N N . LYS B 1 155 ? -1.58 1.746 -26.844 1 96.62 155 LYS B N 1
ATOM 6747 C CA . LYS B 1 155 ? -0.472 1.204 -27.625 1 96.62 155 LYS B CA 1
ATOM 6748 C C . LYS B 1 155 ? -0.894 -0.053 -28.391 1 96.62 155 LYS B C 1
ATOM 6750 O O . LYS B 1 155 ? -0.272 -0.423 -29.391 1 96.62 155 LYS B O 1
ATOM 6755 N N . SER B 1 156 ? -1.902 -0.753 -27.891 1 96.5 156 SER B N 1
ATOM 6756 C CA . SER B 1 156 ? -2.275 -2.025 -28.5 1 96.5 156 SER B CA 1
ATOM 6757 C C . SER B 1 156 ? -3.783 -2.25 -28.438 1 96.5 156 SER B C 1
ATOM 6759 O O . SER B 1 156 ? -4.473 -1.631 -27.625 1 96.5 156 SER B O 1
ATOM 6761 N N . GLN B 1 157 ? -4.242 -3.123 -29.328 1 95.38 157 GLN B N 1
ATOM 6762 C CA . GLN B 1 157 ? -5.645 -3.527 -29.281 1 95.38 157 GLN B CA 1
ATOM 6763 C C . GLN B 1 157 ? -5.918 -4.398 -28.062 1 95.38 157 GLN B C 1
ATOM 6765 O O . GLN B 1 157 ? -4.992 -4.938 -27.453 1 95.38 157 GLN B O 1
ATOM 6770 N N . TYR B 1 158 ? -7.238 -4.453 -27.703 1 95.38 158 TYR B N 1
ATOM 6771 C CA . TYR B 1 158 ? -7.648 -5.277 -26.578 1 95.38 158 TYR B CA 1
ATOM 6772 C C . TYR B 1 158 ? -7.312 -6.742 -26.812 1 95.38 158 TYR B C 1
ATOM 6774 O O . TYR B 1 158 ? -7.535 -7.266 -27.906 1 95.38 158 TYR B O 1
ATOM 6782 N N . ALA B 1 159 ? -6.664 -7.449 -25.875 1 95.12 159 ALA B N 1
ATOM 6783 C CA . ALA B 1 159 ? -6.375 -8.883 -25.875 1 95.12 159 ALA B CA 1
ATOM 6784 C C . ALA B 1 159 ? -5.375 -9.242 -26.969 1 95.12 159 ALA B C 1
ATOM 6786 O O . ALA B 1 159 ? -5.539 -10.25 -27.672 1 95.12 159 ALA B O 1
ATOM 6787 N N . ASN B 1 160 ? -4.379 -8.328 -27.219 1 93.56 160 ASN B N 1
ATOM 6788 C CA . ASN B 1 160 ? -3.299 -8.609 -28.156 1 93.56 160 ASN B CA 1
ATOM 6789 C C . ASN B 1 160 ? -2.234 -9.508 -27.531 1 93.56 160 ASN B C 1
ATOM 6791 O O . ASN B 1 160 ? -1.396 -9.039 -26.766 1 93.56 160 ASN B O 1
ATOM 6795 N N . VAL B 1 161 ? -2.193 -10.75 -27.984 1 88.69 161 VAL B N 1
ATOM 6796 C CA . VAL B 1 161 ? -1.341 -11.75 -27.359 1 88.69 161 VAL B CA 1
ATOM 6797 C C . VAL B 1 161 ? 0.127 -11.414 -27.609 1 88.69 161 VAL B C 1
ATOM 6799 O O . VAL B 1 161 ? 0.975 -11.617 -26.734 1 88.69 161 VAL B O 1
ATOM 6802 N N . ASN B 1 162 ? 0.448 -10.891 -28.75 1 88.81 162 ASN B N 1
ATOM 6803 C CA . ASN B 1 162 ? 1.829 -10.562 -29.078 1 88.81 162 ASN B CA 1
ATOM 6804 C C . ASN B 1 162 ? 2.346 -9.398 -28.234 1 88.81 162 ASN B C 1
ATOM 6806 O O . ASN B 1 162 ? 3.49 -9.422 -27.781 1 88.81 162 ASN B O 1
ATOM 6810 N N . TYR B 1 163 ? 1.47 -8.422 -28.078 1 92.88 163 TYR B N 1
ATOM 6811 C CA . TYR B 1 163 ? 1.857 -7.281 -27.266 1 92.88 163 TYR B CA 1
ATOM 6812 C C . TYR B 1 163 ? 2.068 -7.691 -25.812 1 92.88 163 TYR B C 1
ATOM 6814 O O . TYR B 1 163 ? 3.025 -7.254 -25.156 1 92.88 163 TYR B O 1
ATOM 6822 N N . ILE B 1 164 ? 1.225 -8.539 -25.312 1 92.19 164 ILE B N 1
ATOM 6823 C CA . ILE B 1 164 ? 1.303 -8.992 -23.922 1 92.19 164 ILE B CA 1
ATOM 6824 C C . ILE B 1 164 ? 2.584 -9.797 -23.719 1 92.19 164 ILE B C 1
ATOM 6826 O O . ILE B 1 164 ? 3.273 -9.633 -22.703 1 92.19 164 ILE B O 1
ATOM 6830 N N . GLY B 1 165 ? 2.914 -10.664 -24.656 1 88.44 165 GLY B N 1
ATOM 6831 C CA . GLY B 1 165 ? 4.125 -11.461 -24.562 1 88.44 165 GLY B CA 1
ATOM 6832 C C . GLY B 1 165 ? 5.395 -10.625 -24.609 1 88.44 165 GLY B C 1
ATOM 6833 O O . GLY B 1 165 ? 6.355 -10.914 -23.891 1 88.44 165 GLY B O 1
ATOM 6834 N N . GLU B 1 166 ? 5.359 -9.562 -25.391 1 86.25 166 GLU B N 1
ATOM 6835 C CA . GLU B 1 166 ? 6.527 -8.703 -25.547 1 86.25 166 GLU B CA 1
ATOM 6836 C C . GLU B 1 166 ? 6.77 -7.867 -24.297 1 86.25 166 GLU B C 1
ATOM 6838 O O . GLU B 1 166 ? 7.906 -7.473 -24.016 1 86.25 166 GLU B O 1
ATOM 6843 N N . ASN B 1 167 ? 5.734 -7.668 -23.578 1 87.31 167 ASN B N 1
ATOM 6844 C CA . ASN B 1 167 ? 5.859 -6.793 -22.406 1 87.31 167 ASN B CA 1
ATOM 6845 C C . ASN B 1 167 ? 6.094 -7.59 -21.141 1 87.31 167 ASN B C 1
ATOM 6847 O O . ASN B 1 167 ? 6.238 -7.016 -20.047 1 87.31 167 ASN B O 1
ATOM 6851 N N . CYS B 1 168 ? 6.109 -8.891 -21.281 1 87.75 168 CYS B N 1
ATOM 6852 C CA . CYS B 1 168 ? 6.488 -9.703 -20.125 1 87.75 168 CYS B CA 1
ATOM 6853 C C . CYS B 1 168 ? 7.965 -9.516 -19.797 1 87.75 168 CYS B C 1
ATOM 6855 O O . CYS B 1 168 ? 8.82 -9.672 -20.672 1 87.75 168 CYS B O 1
ATOM 6857 N N . LYS B 1 169 ? 8.312 -9.211 -18.625 1 83.88 169 LYS B N 1
ATOM 6858 C CA . LYS B 1 169 ? 9.688 -8.906 -18.234 1 83.88 169 LYS B CA 1
ATOM 6859 C C . LYS B 1 169 ? 10.469 -10.188 -17.953 1 83.88 169 LYS B C 1
ATOM 6861 O O . LYS B 1 169 ? 10.266 -10.82 -16.906 1 83.88 169 LYS B O 1
ATOM 6866 N N . THR B 1 170 ? 11.297 -10.625 -18.859 1 84.31 170 THR B N 1
ATOM 6867 C CA . THR B 1 170 ? 12.18 -11.781 -18.688 1 84.31 170 THR B CA 1
ATOM 6868 C C . THR B 1 170 ? 13.602 -11.43 -19.094 1 84.31 170 THR B C 1
ATOM 6870 O O . THR B 1 170 ? 13.812 -10.68 -20.062 1 84.31 170 THR B O 1
ATOM 6873 N N . PRO B 1 171 ? 14.562 -11.875 -18.297 1 81.25 171 PRO B N 1
ATOM 6874 C CA . PRO B 1 171 ? 15.961 -11.617 -18.672 1 81.25 171 PRO B CA 1
ATOM 6875 C C . PRO B 1 171 ? 16.469 -12.578 -19.734 1 81.25 171 PRO B C 1
ATOM 6877 O O . PRO B 1 171 ? 17.562 -12.391 -20.281 1 81.25 171 PRO B O 1
ATOM 6880 N N . ILE B 1 172 ? 15.68 -13.648 -20.094 1 78.88 172 ILE B N 1
ATOM 6881 C CA . ILE B 1 172 ? 16.094 -14.656 -21.062 1 78.88 172 ILE B CA 1
ATOM 6882 C C . ILE B 1 172 ? 15.961 -14.094 -22.469 1 78.88 172 ILE B C 1
ATOM 6884 O O . ILE B 1 172 ? 14.891 -13.617 -22.859 1 78.88 172 ILE B O 1
ATOM 6888 N N . GLN B 1 173 ? 17.062 -14.078 -23.125 1 72.88 173 GLN B N 1
ATOM 6889 C CA . GLN B 1 173 ? 17.062 -13.547 -24.469 1 72.88 173 GLN B CA 1
ATOM 6890 C C . GLN B 1 173 ? 16.438 -14.523 -25.453 1 72.88 173 GLN B C 1
ATOM 6892 O O . GLN B 1 173 ? 16.5 -15.742 -25.25 1 72.88 173 GLN B O 1
ATOM 6897 N N . SER B 1 174 ? 15.812 -14.016 -26.422 1 65.5 174 SER B N 1
ATOM 6898 C CA . SER B 1 174 ? 15.094 -14.789 -27.438 1 65.5 174 SER B CA 1
ATOM 6899 C C . SER B 1 174 ? 16.016 -15.805 -28.109 1 65.5 174 SER B C 1
ATOM 6901 O O . SER B 1 174 ? 15.57 -16.906 -28.453 1 65.5 174 SER B O 1
ATOM 6903 N N . LEU B 1 175 ? 17.25 -15.477 -28.172 1 59.34 175 LEU B N 1
ATOM 6904 C CA . LEU B 1 175 ? 18.141 -16.359 -28.906 1 59.34 175 LEU B CA 1
ATOM 6905 C C . LEU B 1 175 ? 18.453 -17.609 -28.109 1 59.34 175 LEU B C 1
ATOM 6907 O O . LEU B 1 175 ? 18.828 -18.641 -28.672 1 59.34 175 LEU B O 1
ATOM 6911 N N . TYR B 1 176 ? 18.25 -17.5 -26.859 1 58.69 176 TYR B N 1
ATOM 6912 C CA . TYR B 1 176 ? 18.594 -18.609 -25.969 1 58.69 176 TYR B CA 1
ATOM 6913 C C . TYR B 1 176 ? 17.469 -19.625 -25.906 1 58.69 176 TYR B C 1
ATOM 6915 O O . TYR B 1 176 ? 17.719 -20.828 -25.734 1 58.69 176 TYR B O 1
ATOM 6923 N N . ASP B 1 177 ? 16.312 -19.156 -25.938 1 58.19 177 ASP B N 1
ATOM 6924 C CA . ASP B 1 177 ? 15.227 -20.094 -25.734 1 58.19 177 ASP B CA 1
ATOM 6925 C C . ASP B 1 177 ? 14.586 -20.484 -27.062 1 58.19 177 ASP B C 1
ATOM 6927 O O . ASP B 1 177 ? 13.414 -20.203 -27.312 1 58.19 177 ASP B O 1
ATOM 6931 N N . GLN B 1 178 ? 15.414 -20.828 -28.078 1 51.88 178 GLN B N 1
ATOM 6932 C CA . GLN B 1 178 ? 14.898 -21.266 -29.375 1 51.88 178 GLN B CA 1
ATOM 6933 C C . GLN B 1 178 ? 14.617 -22.766 -29.375 1 51.88 178 GLN B C 1
ATOM 6935 O O . GLN B 1 178 ? 15.477 -23.562 -28.969 1 51.88 178 GLN B O 1
ATOM 6940 N N . GLU B 1 179 ? 13.547 -23.234 -28.859 1 49.94 179 GLU B N 1
ATOM 6941 C CA . GLU B 1 179 ? 13.297 -24.656 -29.047 1 49.94 179 GLU B CA 1
ATOM 6942 C C . GLU B 1 179 ? 13.617 -25.094 -30.469 1 49.94 179 GLU B C 1
ATOM 6944 O O . GLU B 1 179 ? 13.227 -24.438 -31.438 1 49.94 179 GLU B O 1
ATOM 6949 N N . PHE B 1 180 ? 14.609 -26.047 -30.594 1 36.06 180 PHE B N 1
ATOM 6950 C CA . PHE B 1 180 ? 15.195 -26.547 -31.828 1 36.06 180 PHE B CA 1
ATOM 6951 C C . PHE B 1 180 ? 14.109 -26.859 -32.875 1 36.06 180 PHE B C 1
ATOM 6953 O O . PHE B 1 180 ? 14.289 -26.625 -34.062 1 36.06 180 PHE B O 1
ATOM 6960 N N . ASN B 1 181 ? 13.242 -27.906 -32.562 1 37.84 181 ASN B N 1
ATOM 6961 C CA . ASN B 1 181 ? 12.609 -28.531 -33.719 1 37.84 181 ASN B CA 1
ATOM 6962 C C . ASN B 1 181 ? 11.555 -27.625 -34.344 1 37.84 181 ASN B C 1
ATOM 6964 O O . ASN B 1 181 ? 10.883 -28 -35.312 1 37.84 181 ASN B O 1
ATOM 6968 N N . LYS B 1 182 ? 10.594 -26.891 -33.5 1 48.06 182 LYS B N 1
ATOM 6969 C CA . LYS B 1 182 ? 9.398 -26.344 -34.125 1 48.06 182 LYS B CA 1
ATOM 6970 C C . LYS B 1 182 ? 9.688 -24.984 -34.781 1 48.06 182 LYS B C 1
ATOM 6972 O O . LYS B 1 182 ? 10.68 -24.328 -34.438 1 48.06 182 LYS B O 1
ATOM 6977 N N . ALA B 1 183 ? 8.805 -24.5 -35.594 1 40.94 183 ALA B N 1
ATOM 6978 C CA . ALA B 1 183 ? 8.695 -23.344 -36.5 1 40.94 183 ALA B CA 1
ATOM 6979 C C . ALA B 1 183 ? 8.812 -22.047 -35.719 1 40.94 183 ALA B C 1
ATOM 6981 O O . ALA B 1 183 ? 9.094 -20.984 -36.281 1 40.94 183 ALA B O 1
ATOM 6982 N N . ASN B 1 184 ? 8.047 -21.781 -34.594 1 48.62 184 ASN B N 1
ATOM 6983 C CA . ASN B 1 184 ? 8.039 -20.453 -34 1 48.62 184 ASN B CA 1
ATOM 6984 C C . ASN B 1 184 ? 8.953 -20.391 -32.781 1 48.62 184 ASN B C 1
ATOM 6986 O O . ASN B 1 184 ? 8.617 -20.938 -31.719 1 48.62 184 ASN B O 1
ATOM 6990 N N . PRO B 1 185 ? 10.273 -19.938 -32.781 1 53.81 185 PRO B N 1
ATOM 6991 C CA . PRO B 1 185 ? 11.555 -20.141 -32.094 1 53.81 185 PRO B CA 1
ATOM 6992 C C . PRO B 1 185 ? 11.57 -19.5 -30.719 1 53.81 185 PRO B C 1
ATOM 6994 O O . PRO B 1 185 ? 12.289 -19.984 -29.828 1 53.81 185 PRO B O 1
ATOM 6997 N N . ASP B 1 186 ? 10.789 -18.453 -30.484 1 61.12 186 ASP B N 1
ATOM 6998 C CA . ASP B 1 186 ? 11.07 -17.75 -29.234 1 61.12 186 ASP B CA 1
ATOM 6999 C C . ASP B 1 186 ? 10.078 -18.141 -28.141 1 61.12 186 ASP B C 1
ATOM 7001 O O . ASP B 1 186 ? 8.938 -17.672 -28.141 1 61.12 186 ASP B O 1
ATOM 7005 N N . VAL B 1 187 ? 10.359 -19.234 -27.344 1 72.75 187 VAL B N 1
ATOM 7006 C CA . VAL B 1 187 ? 9.492 -19.734 -26.281 1 72.75 187 VAL B CA 1
ATOM 7007 C C . VAL B 1 187 ? 9.758 -18.969 -25 1 72.75 187 VAL B C 1
ATOM 7009 O O . VAL B 1 187 ? 9.102 -19.188 -23.984 1 72.75 187 VAL B O 1
ATOM 7012 N N . SER B 1 188 ? 10.656 -18 -25.172 1 76.44 188 SER B N 1
ATOM 7013 C CA . SER B 1 188 ? 10.992 -17.234 -23.969 1 76.44 188 SER B CA 1
ATOM 7014 C C . SER B 1 188 ? 9.812 -16.391 -23.5 1 76.44 188 SER B C 1
ATOM 7016 O O . SER B 1 188 ? 9.547 -16.281 -22.297 1 76.44 188 SER B O 1
ATOM 7018 N N . LYS B 1 189 ? 9.07 -15.898 -24.469 1 81 189 LYS B N 1
ATOM 7019 C CA . LYS B 1 189 ? 7.93 -15.055 -24.125 1 81 189 LYS B CA 1
ATOM 7020 C C . LYS B 1 189 ? 6.789 -15.875 -23.547 1 81 189 LYS B C 1
ATOM 7022 O O . LYS B 1 189 ? 6.141 -15.461 -22.594 1 81 189 LYS B O 1
ATOM 7027 N N . THR B 1 190 ? 6.629 -17.047 -24.094 1 82.81 190 THR B N 1
ATOM 7028 C CA . THR B 1 190 ? 5.547 -17.906 -23.641 1 82.81 190 THR B CA 1
ATOM 7029 C C . THR B 1 190 ? 5.816 -18.422 -22.234 1 82.81 190 THR B C 1
ATOM 7031 O O . THR B 1 190 ? 4.902 -18.516 -21.422 1 82.81 190 THR B O 1
ATOM 7034 N N . THR B 1 191 ? 7.066 -18.719 -21.984 1 86.38 191 THR B N 1
ATOM 7035 C CA . THR B 1 191 ? 7.43 -19.188 -20.656 1 86.38 191 THR B CA 1
ATOM 7036 C C . THR B 1 191 ? 7.215 -18.094 -19.609 1 86.38 191 THR B C 1
ATOM 7038 O O . THR B 1 191 ? 6.688 -18.344 -18.531 1 86.38 191 THR B O 1
ATOM 7041 N N . CYS B 1 192 ? 7.637 -16.906 -19.984 1 88.88 192 CYS B N 1
ATOM 7042 C CA . CYS B 1 192 ? 7.457 -15.773 -19.094 1 88.88 192 CYS B CA 1
ATOM 7043 C C . CYS B 1 192 ? 5.98 -15.531 -18.797 1 88.88 192 CYS B C 1
ATOM 7045 O O . CYS B 1 192 ? 5.598 -15.32 -17.641 1 88.88 192 CYS B O 1
ATOM 7047 N N . LEU B 1 193 ? 5.168 -15.633 -19.797 1 90.69 193 LEU B N 1
ATOM 7048 C CA . LEU B 1 193 ? 3.734 -15.398 -19.656 1 90.69 193 LEU B CA 1
ATOM 7049 C C . LEU B 1 193 ? 3.084 -16.484 -18.797 1 90.69 193 LEU B C 1
ATOM 7051 O O . LEU B 1 193 ? 2.188 -16.188 -18.016 1 90.69 193 LEU B O 1
ATOM 7055 N N . GLN B 1 194 ? 3.502 -17.688 -19.016 1 90.75 194 GLN B N 1
ATOM 7056 C CA . GLN B 1 194 ? 2.922 -18.781 -18.25 1 90.75 194 GLN B CA 1
ATOM 7057 C C . GLN B 1 194 ? 3.209 -18.641 -16.75 1 90.75 194 GLN B C 1
ATOM 7059 O O . GLN B 1 194 ? 2.342 -18.906 -15.922 1 90.75 194 GLN B O 1
ATOM 7064 N N . ILE B 1 195 ? 4.383 -18.156 -16.438 1 91.25 195 ILE B N 1
ATOM 7065 C CA . ILE B 1 195 ? 4.727 -17.938 -15.039 1 91.25 195 ILE B CA 1
ATOM 7066 C C . ILE B 1 195 ? 3.896 -16.781 -14.477 1 91.25 195 ILE B C 1
ATOM 7068 O O . ILE B 1 195 ? 3.387 -16.859 -13.359 1 91.25 195 ILE B O 1
ATOM 7072 N N . GLU B 1 196 ? 3.736 -15.805 -15.258 1 92.62 196 GLU B N 1
ATOM 7073 C CA . GLU B 1 196 ? 2.953 -14.648 -14.828 1 92.62 196 GLU B CA 1
ATOM 7074 C C . GLU B 1 196 ? 1.485 -15.023 -14.641 1 92.62 196 GLU B C 1
ATOM 7076 O O . GLU B 1 196 ? 0.855 -14.594 -13.664 1 92.62 196 GLU B O 1
ATOM 7081 N N . TYR B 1 197 ? 0.939 -15.773 -15.547 1 94.44 197 TYR B N 1
ATOM 7082 C CA . TYR B 1 197 ? -0.448 -16.203 -15.438 1 94.44 197 TYR B CA 1
ATOM 7083 C C . TYR B 1 197 ? -0.657 -17.047 -14.18 1 94.44 197 TYR B C 1
ATOM 7085 O O . TYR B 1 197 ? -1.615 -16.828 -13.438 1 94.44 197 TYR B O 1
ATOM 7093 N N . ALA B 1 198 ? 0.209 -17.953 -13.992 1 93.75 198 ALA B N 1
ATOM 7094 C CA . ALA B 1 198 ? 0.078 -18.812 -12.828 1 93.75 198 ALA B CA 1
ATOM 7095 C C . ALA B 1 198 ? 0.168 -18.016 -11.531 1 93.75 198 ALA B C 1
ATOM 7097 O O . ALA B 1 198 ? -0.617 -18.234 -10.602 1 93.75 198 ALA B O 1
ATOM 7098 N N . ALA B 1 199 ? 1.087 -17.125 -11.523 1 92.94 199 ALA B N 1
ATOM 7099 C CA . ALA B 1 199 ? 1.284 -16.312 -10.328 1 92.94 199 ALA B CA 1
ATOM 7100 C C . ALA B 1 199 ? 0.03 -15.508 -10 1 92.94 199 ALA B C 1
ATOM 7102 O O . ALA B 1 199 ? -0.479 -15.57 -8.875 1 92.94 199 ALA B O 1
ATOM 7103 N N . SER B 1 200 ? -0.471 -14.805 -10.914 1 94.12 200 SER B N 1
ATOM 7104 C CA . SER B 1 200 ? -1.603 -13.914 -10.68 1 94.12 200 SER B CA 1
ATOM 7105 C C . SER B 1 200 ? -2.893 -14.703 -10.469 1 94.12 200 SER B C 1
ATOM 7107 O O . SER B 1 200 ? -3.691 -14.367 -9.594 1 94.12 200 SER B O 1
ATOM 7109 N N . ALA B 1 201 ? -3.08 -15.688 -11.25 1 96.5 201 ALA B N 1
ATOM 7110 C CA . ALA B 1 201 ? -4.309 -16.469 -11.164 1 96.5 201 ALA B CA 1
ATOM 7111 C C . ALA B 1 201 ? -4.426 -17.156 -9.805 1 96.5 201 ALA B C 1
ATOM 7113 O O . ALA B 1 201 ? -5.465 -17.078 -9.148 1 96.5 201 ALA B O 1
ATOM 7114 N N . TYR B 1 202 ? -3.373 -17.844 -9.391 1 94.88 202 TYR B N 1
ATOM 7115 C CA . TYR B 1 202 ? -3.418 -18.547 -8.117 1 94.88 202 TYR B CA 1
ATOM 7116 C C . TYR B 1 202 ? -3.516 -17.578 -6.949 1 94.88 202 TYR B C 1
ATOM 7118 O O . TYR B 1 202 ? -4.156 -17.875 -5.938 1 94.88 202 TYR B O 1
ATOM 7126 N N . SER B 1 203 ? -2.859 -16.516 -7.094 1 92.81 203 SER B N 1
ATOM 7127 C CA . SER B 1 203 ? -2.953 -15.508 -6.035 1 92.81 203 SER B CA 1
ATOM 7128 C C . SER B 1 203 ? -4.379 -14.984 -5.898 1 92.81 203 SER B C 1
ATOM 7130 O O . SER B 1 203 ? -4.906 -14.898 -4.785 1 92.81 203 SER B O 1
ATOM 7132 N N . ASN B 1 204 ? -4.965 -14.602 -6.988 1 95.25 204 ASN B N 1
ATOM 7133 C CA . ASN B 1 204 ? -6.348 -14.125 -6.977 1 95.25 204 ASN B CA 1
ATOM 7134 C C . ASN B 1 204 ? -7.301 -15.188 -6.441 1 95.25 204 ASN B C 1
ATOM 7136 O O . ASN B 1 204 ? -8.188 -14.891 -5.645 1 95.25 204 ASN B O 1
ATOM 7140 N N . PHE B 1 205 ? -7.086 -16.375 -6.922 1 95.5 205 PHE B N 1
ATOM 7141 C CA . PHE B 1 205 ? -7.965 -17.469 -6.535 1 95.5 205 PHE B CA 1
ATOM 7142 C C . PHE B 1 205 ? -7.84 -17.766 -5.047 1 95.5 205 PHE B C 1
ATOM 7144 O O . PHE B 1 205 ? -8.844 -17.969 -4.363 1 95.5 205 PHE B O 1
ATOM 7151 N N . HIS B 1 206 ? -6.645 -17.766 -4.539 1 92.62 206 HIS B N 1
ATOM 7152 C CA . HIS B 1 206 ? -6.41 -18.016 -3.123 1 92.62 206 HIS B CA 1
ATOM 7153 C C . HIS B 1 206 ? -7.086 -16.969 -2.256 1 92.62 206 HIS B C 1
ATOM 7155 O O . HIS B 1 206 ? -7.715 -17.297 -1.248 1 92.62 206 HIS B O 1
ATOM 7161 N N . SER B 1 207 ? -6.926 -15.766 -2.619 1 91.94 207 SER B N 1
ATOM 7162 C CA . SER B 1 207 ? -7.562 -14.688 -1.873 1 91.94 207 SER B CA 1
ATOM 7163 C C . SER B 1 207 ? -9.078 -14.789 -1.939 1 91.94 207 SER B C 1
ATOM 7165 O O . SER B 1 207 ? -9.773 -14.516 -0.955 1 91.94 207 SER B O 1
ATOM 7167 N N . TYR B 1 208 ? -9.609 -15.125 -3.076 1 94.69 208 TYR B N 1
ATOM 7168 C CA . TYR B 1 208 ? -11.047 -15.289 -3.254 1 94.69 208 TYR B CA 1
ATOM 7169 C C . TYR B 1 208 ? -11.578 -16.406 -2.375 1 94.69 208 TYR B C 1
ATOM 7171 O O . TYR B 1 208 ? -12.633 -16.266 -1.745 1 94.69 208 TYR B O 1
ATOM 7179 N N . LEU B 1 209 ? -10.844 -17.547 -2.336 1 92.69 209 LEU B N 1
ATOM 7180 C CA . LEU B 1 209 ? -11.234 -18.656 -1.476 1 92.69 209 LEU B CA 1
ATOM 7181 C C . LEU B 1 209 ? -11.18 -18.25 -0.006 1 92.69 209 LEU B C 1
ATOM 7183 O O . LEU B 1 209 ? -12.008 -18.688 0.795 1 92.69 209 LEU B O 1
ATOM 7187 N N . GLY B 1 210 ? -10.203 -17.484 0.296 1 88.81 210 GLY B N 1
ATOM 7188 C CA . GLY B 1 210 ? -10.141 -16.969 1.651 1 88.81 210 GLY B CA 1
ATOM 7189 C C . GLY B 1 210 ? -11.336 -16.125 2.023 1 88.81 210 GLY B C 1
ATOM 7190 O O . GLY B 1 210 ? -11.844 -16.203 3.145 1 88.81 210 GLY B O 1
ATOM 7191 N N . THR B 1 211 ? -11.766 -15.289 1.105 1 90.25 211 THR B N 1
ATOM 7192 C CA . THR B 1 211 ? -12.953 -14.469 1.33 1 90.25 211 THR B CA 1
ATOM 7193 C C . THR B 1 211 ? -14.18 -15.352 1.56 1 90.25 211 THR B C 1
ATOM 7195 O O . THR B 1 211 ? -15.016 -15.047 2.414 1 90.25 211 THR B O 1
ATOM 7198 N N . TRP B 1 212 ? -14.305 -16.359 0.78 1 91 212 TRP B N 1
ATOM 7199 C CA . TRP B 1 212 ? -15.422 -17.281 0.938 1 91 212 TRP B CA 1
ATOM 7200 C C . TRP B 1 212 ? -15.367 -17.984 2.293 1 91 212 TRP B C 1
ATOM 7202 O O . TRP B 1 212 ? -16.406 -18.203 2.922 1 91 212 TRP B O 1
ATOM 7212 N N . ARG B 1 213 ? -14.195 -18.391 2.703 1 87.88 213 ARG B N 1
ATOM 7213 C CA . ARG B 1 213 ? -14.047 -19 4.02 1 87.88 213 ARG B CA 1
ATOM 7214 C C . ARG B 1 213 ? -14.508 -18.047 5.117 1 87.88 213 ARG B C 1
ATOM 7216 O O . ARG B 1 213 ? -15.25 -18.453 6.023 1 87.88 213 ARG B O 1
ATOM 7223 N N . ASP B 1 214 ? -14.094 -16.844 5.082 1 84 214 ASP B N 1
ATOM 7224 C CA . ASP B 1 214 ? -14.477 -15.852 6.078 1 84 214 ASP B CA 1
ATOM 7225 C C . ASP B 1 214 ? -15.984 -15.578 6.027 1 84 214 ASP B C 1
ATOM 7227 O O . ASP B 1 214 ? -16.609 -15.344 7.062 1 84 214 ASP B O 1
ATOM 7231 N N . HIS B 1 215 ? -16.406 -15.555 4.797 1 82.69 215 HIS B N 1
ATOM 7232 C CA . HIS B 1 215 ? -17.844 -15.367 4.617 1 82.69 215 HIS B CA 1
ATOM 7233 C C . HIS B 1 215 ? -18.625 -16.531 5.227 1 82.69 215 HIS B C 1
ATOM 7235 O O . HIS B 1 215 ? -19.688 -16.312 5.828 1 82.69 215 HIS B O 1
ATOM 7241 N N . SER B 1 216 ? -18.203 -17.719 5.047 1 79.81 216 SER B N 1
ATOM 7242 C CA . SER B 1 216 ? -18.891 -18.906 5.531 1 79.81 216 SER B CA 1
ATOM 7243 C C . SER B 1 216 ? -18.812 -19.016 7.051 1 79.81 216 SER B C 1
ATOM 7245 O O . SER B 1 216 ? -19.734 -19.531 7.688 1 79.81 216 SER B O 1
ATOM 7247 N N . TRP B 1 217 ? -17.656 -18.766 7.738 1 72.19 217 TRP B N 1
ATOM 7248 C CA . TRP B 1 217 ? -17.469 -18.891 9.18 1 72.19 217 TRP B CA 1
ATOM 7249 C C . TRP B 1 217 ? -18.234 -17.812 9.93 1 72.19 217 TRP B C 1
ATOM 7251 O O . TRP B 1 217 ? -18.328 -17.844 11.156 1 72.19 217 TRP B O 1
ATOM 7261 N N . GLY B 1 218 ? -19.188 -17.125 9.547 1 62.31 218 GLY B N 1
ATOM 7262 C CA . GLY B 1 218 ? -20.078 -16.359 10.391 1 62.31 218 GLY B CA 1
ATOM 7263 C C . GLY B 1 218 ? -20.172 -14.898 9.984 1 62.31 218 GLY B C 1
ATOM 7264 O O . GLY B 1 218 ? -20.984 -14.148 10.523 1 62.31 218 GLY B O 1
ATOM 7265 N N . PHE B 1 219 ? -19.25 -14.305 9.344 1 52.72 219 PHE B N 1
ATOM 7266 C CA . PHE B 1 219 ? -19.344 -12.852 9.289 1 52.72 219 PHE B CA 1
ATOM 7267 C C . PHE B 1 219 ? -20.375 -12.414 8.266 1 52.72 219 PHE B C 1
ATOM 7269 O O . PHE B 1 219 ? -20.859 -11.281 8.312 1 52.72 219 PHE B O 1
ATOM 7276 N N . GLY B 1 220 ? -20.844 -13.359 7.352 1 53.38 220 GLY B N 1
ATOM 7277 C CA . GLY B 1 220 ? -21.828 -12.891 6.379 1 53.38 220 GLY B CA 1
ATOM 7278 C C . GLY B 1 220 ? -23.109 -13.703 6.375 1 53.38 220 GLY B C 1
ATOM 7279 O O . GLY B 1 220 ? -23.125 -14.844 6.828 1 53.38 220 GLY B O 1
ATOM 7280 N N . ASN B 1 221 ? -24.234 -13.094 6.504 1 51.69 221 ASN B N 1
ATOM 7281 C CA . ASN B 1 221 ? -25.562 -13.633 6.32 1 51.69 221 ASN B CA 1
ATOM 7282 C C . ASN B 1 221 ? -25.672 -14.469 5.047 1 51.69 221 ASN B C 1
ATOM 7284 O O . ASN B 1 221 ? -25.484 -13.953 3.943 1 51.69 221 ASN B O 1
ATOM 7288 N N . SER B 1 222 ? -25.359 -15.781 5.125 1 55.41 222 SER B N 1
ATOM 7289 C CA . SER B 1 222 ? -25.484 -16.734 4.02 1 55.41 222 SER B CA 1
ATOM 7290 C C . SER B 1 222 ? -26.781 -16.516 3.252 1 55.41 222 SER B C 1
ATOM 7292 O O . SER B 1 222 ? -27.875 -16.703 3.805 1 55.41 222 SER B O 1
ATOM 7294 N N . THR B 1 223 ? -26.891 -15.477 2.492 1 62.34 223 THR B N 1
ATOM 7295 C CA . THR B 1 223 ? -28.094 -15.328 1.672 1 62.34 223 THR B CA 1
ATOM 7296 C C . THR B 1 223 ? -27.953 -16.109 0.363 1 62.34 223 THR B C 1
ATOM 7298 O O . THR B 1 223 ? -26.828 -16.328 -0.109 1 62.34 223 THR B O 1
ATOM 7301 N N . THR B 1 224 ? -28.953 -16.75 -0.035 1 66.94 224 THR B N 1
ATOM 7302 C CA . THR B 1 224 ? -29.047 -17.453 -1.312 1 66.94 224 THR B CA 1
ATOM 7303 C C . THR B 1 224 ? -29.172 -16.453 -2.463 1 66.94 224 THR B C 1
ATOM 7305 O O . THR B 1 224 ? -29.234 -16.844 -3.627 1 66.94 224 THR B O 1
ATOM 7308 N N . GLN B 1 225 ? -29.078 -15.203 -2.064 1 76 225 GLN B N 1
ATOM 7309 C CA . GLN B 1 225 ? -29.234 -14.203 -3.113 1 76 225 GLN B CA 1
ATOM 7310 C C . GLN B 1 225 ? -27.938 -14.023 -3.9 1 76 225 GLN B C 1
ATOM 7312 O O . GLN B 1 225 ? -26.859 -13.859 -3.312 1 76 225 GLN B O 1
ATOM 7317 N N . LEU B 1 226 ? -28.094 -14.016 -5.219 1 80.5 226 LEU B N 1
ATOM 7318 C CA . LEU B 1 226 ? -26.953 -13.938 -6.129 1 80.5 226 LEU B CA 1
ATOM 7319 C C . LEU B 1 226 ? -26.234 -12.609 -5.98 1 80.5 226 LEU B C 1
ATOM 7321 O O . LEU B 1 226 ? -25.016 -12.531 -6.16 1 80.5 226 LEU B O 1
ATOM 7325 N N . GLN B 1 227 ? -27.016 -11.586 -5.492 1 78.44 227 GLN B N 1
ATOM 7326 C CA . GLN B 1 227 ? -26.469 -10.234 -5.445 1 78.44 227 GLN B CA 1
ATOM 7327 C C . GLN B 1 227 ? -25.547 -10.062 -4.238 1 78.44 227 GLN B C 1
ATOM 7329 O O . GLN B 1 227 ? -24.719 -9.156 -4.215 1 78.44 227 GLN B O 1
ATOM 7334 N N . THR B 1 228 ? -25.688 -10.914 -3.32 1 83.06 228 THR B N 1
ATOM 7335 C CA . THR B 1 228 ? -24.938 -10.734 -2.084 1 83.06 228 THR B CA 1
ATOM 7336 C C . THR B 1 228 ? -23.719 -11.656 -2.049 1 83.06 228 THR B C 1
ATOM 7338 O O . THR B 1 228 ? -22.984 -11.688 -1.06 1 83.06 228 THR B O 1
ATOM 7341 N N . ARG B 1 229 ? -23.562 -12.445 -3.074 1 89.38 229 ARG B N 1
ATOM 7342 C CA . ARG B 1 229 ? -22.406 -13.344 -3.119 1 89.38 229 ARG B CA 1
ATOM 7343 C C . ARG B 1 229 ? -21.109 -12.555 -3.221 1 89.38 229 ARG B C 1
ATOM 7345 O O . ARG B 1 229 ? -21.078 -11.477 -3.811 1 89.38 229 ARG B O 1
ATOM 7352 N N . PRO B 1 230 ? -20.031 -13.016 -2.57 1 91.38 230 PRO B N 1
ATOM 7353 C CA . PRO B 1 230 ? -18.75 -12.297 -2.65 1 91.38 230 PRO B CA 1
ATOM 7354 C C . PRO B 1 230 ? -18.328 -12 -4.09 1 91.38 230 PRO B C 1
ATOM 7356 O O . PRO B 1 230 ? -18.391 -12.883 -4.949 1 91.38 230 PRO B O 1
ATOM 7359 N N . PRO B 1 231 ? -18.031 -10.75 -4.348 1 94 231 PRO B N 1
ATOM 7360 C CA . PRO B 1 231 ? -17.609 -10.406 -5.707 1 94 231 PRO B CA 1
ATOM 7361 C C . PRO B 1 231 ? -16.25 -11.008 -6.074 1 94 231 PRO B C 1
ATOM 7363 O O . PRO B 1 231 ? -15.555 -11.547 -5.207 1 94 231 PRO B O 1
ATOM 7366 N N . GLY B 1 232 ? -15.969 -10.961 -7.371 1 95.31 232 GLY B N 1
ATOM 7367 C CA . GLY B 1 232 ? -14.656 -11.398 -7.82 1 95.31 232 GLY B CA 1
ATOM 7368 C C . GLY B 1 232 ? -13.531 -10.547 -7.277 1 95.31 232 GLY B C 1
ATOM 7369 O O . GLY B 1 232 ? -13.758 -9.445 -6.77 1 95.31 232 GLY B O 1
ATOM 7370 N N . TYR B 1 233 ? -12.328 -11.117 -7.355 1 93.38 233 TYR B N 1
ATOM 7371 C CA . TYR B 1 233 ? -11.156 -10.492 -6.75 1 93.38 233 TYR B CA 1
ATOM 7372 C C . TYR B 1 233 ? -9.945 -10.586 -7.668 1 93.38 233 TYR B C 1
ATOM 7374 O O . TYR B 1 233 ? -9.789 -11.57 -8.398 1 93.38 233 TYR B O 1
ATOM 7382 N N . ALA B 1 234 ? -9.18 -9.555 -7.695 1 94.75 234 ALA B N 1
ATOM 7383 C CA . ALA B 1 234 ? -7.887 -9.578 -8.367 1 94.75 234 ALA B CA 1
ATOM 7384 C C . ALA B 1 234 ? -6.934 -8.555 -7.758 1 94.75 234 ALA B C 1
ATOM 7386 O O . ALA B 1 234 ? -7.355 -7.684 -6.992 1 94.75 234 ALA B O 1
ATOM 7387 N N . GLN B 1 235 ? -5.727 -8.82 -7.961 1 90.81 235 GLN B N 1
ATOM 7388 C CA . GLN B 1 235 ? -4.695 -7.867 -7.562 1 90.81 235 GLN B CA 1
ATOM 7389 C C . GLN B 1 235 ? -3.941 -7.332 -8.773 1 90.81 235 GLN B C 1
ATOM 7391 O O . GLN B 1 235 ? -3.596 -8.094 -9.68 1 90.81 235 GLN B O 1
ATOM 7396 N N . PHE B 1 236 ? -3.754 -5.988 -8.773 1 89.12 236 PHE B N 1
ATOM 7397 C CA . PHE B 1 236 ? -3.01 -5.332 -9.844 1 89.12 236 PHE B CA 1
ATOM 7398 C C . PHE B 1 236 ? -1.749 -4.672 -9.305 1 89.12 236 PHE B C 1
ATOM 7400 O O . PHE B 1 236 ? -1.812 -3.885 -8.352 1 89.12 236 PHE B O 1
ATOM 7407 N N . ASN B 1 237 ? -0.589 -5 -9.797 1 76.94 237 ASN B N 1
ATOM 7408 C CA . ASN B 1 237 ? 0.721 -4.449 -9.461 1 76.94 237 ASN B CA 1
ATOM 7409 C C . ASN B 1 237 ? 1.059 -4.676 -7.992 1 76.94 237 ASN B C 1
ATOM 7411 O O . ASN B 1 237 ? 1.739 -3.854 -7.375 1 76.94 237 ASN B O 1
ATOM 7415 N N . GLY B 1 238 ? 0.423 -5.555 -7.359 1 74.69 238 GLY B N 1
ATOM 7416 C CA . GLY B 1 238 ? 0.757 -5.949 -6 1 74.69 238 GLY B CA 1
ATOM 7417 C C . GLY B 1 238 ? 0.263 -4.969 -4.953 1 74.69 238 GLY B C 1
ATOM 7418 O O . GLY B 1 238 ? 0.368 -5.23 -3.752 1 74.69 238 GLY B O 1
ATOM 7419 N N . ASN B 1 239 ? -0.299 -3.793 -5.336 1 77.56 239 ASN B N 1
ATOM 7420 C CA . ASN B 1 239 ? -0.683 -2.805 -4.336 1 77.56 239 ASN B CA 1
ATOM 7421 C C . ASN B 1 239 ? -2.109 -2.309 -4.555 1 77.56 239 ASN B C 1
ATOM 7423 O O . ASN B 1 239 ? -2.598 -1.457 -3.811 1 77.56 239 ASN B O 1
ATOM 7427 N N . THR B 1 240 ? -2.723 -2.756 -5.613 1 88.06 240 THR B N 1
ATOM 7428 C CA . THR B 1 240 ? -4.082 -2.318 -5.914 1 88.06 240 THR B CA 1
ATOM 7429 C C . THR B 1 240 ? -5.051 -3.496 -5.875 1 88.06 240 THR B C 1
ATOM 7431 O O . THR B 1 240 ? -4.879 -4.473 -6.605 1 88.06 240 THR B O 1
ATOM 7434 N N . THR B 1 241 ? -5.992 -3.416 -4.996 1 90.06 241 THR B N 1
ATOM 7435 C CA . THR B 1 241 ? -7.027 -4.441 -4.914 1 90.06 241 THR B CA 1
ATOM 7436 C C . THR B 1 241 ? -8.148 -4.16 -5.906 1 90.06 241 THR B C 1
ATOM 7438 O O . THR B 1 241 ? -8.617 -3.023 -6.012 1 90.06 241 THR B O 1
ATOM 7441 N N . VAL B 1 242 ? -8.531 -5.133 -6.664 1 95.62 242 VAL B N 1
ATOM 7442 C CA . VAL B 1 242 ? -9.578 -4.988 -7.668 1 95.62 242 VAL B CA 1
ATOM 7443 C C . VAL B 1 242 ? -10.812 -5.781 -7.246 1 95.62 242 VAL B C 1
ATOM 7445 O O . VAL B 1 242 ? -10.727 -6.984 -6.977 1 95.62 242 VAL B O 1
ATOM 7448 N N . VAL B 1 243 ? -11.93 -5.125 -7.172 1 94.75 243 VAL B N 1
ATOM 7449 C CA . VAL B 1 243 ? -13.219 -5.758 -6.914 1 94.75 243 VAL B CA 1
ATOM 7450 C C . VAL B 1 243 ? -13.992 -5.91 -8.227 1 94.75 243 VAL B C 1
ATOM 7452 O O . VAL B 1 243 ? -14.211 -4.93 -8.945 1 94.75 243 VAL B O 1
ATOM 7455 N N . ALA B 1 244 ? -14.312 -7.055 -8.562 1 96.75 244 ALA B N 1
ATOM 7456 C CA . ALA B 1 244 ? -15 -7.375 -9.812 1 96.75 244 ALA B CA 1
ATOM 7457 C C . ALA B 1 244 ? -16.406 -7.898 -9.547 1 96.75 244 ALA B C 1
ATOM 7459 O O . ALA B 1 244 ? -16.594 -9.078 -9.227 1 96.75 244 ALA B O 1
ATOM 7460 N N . PRO B 1 245 ? -17.391 -7.113 -9.797 1 95.81 245 PRO B N 1
ATOM 7461 C CA . PRO B 1 245 ? -18.766 -7.535 -9.523 1 95.81 245 PRO B CA 1
ATOM 7462 C C . PRO B 1 245 ? -19.297 -8.531 -10.555 1 95.81 245 PRO B C 1
ATOM 7464 O O . PRO B 1 245 ? -18.781 -8.609 -11.664 1 95.81 245 PRO B O 1
ATOM 7467 N N . TRP B 1 246 ? -20.281 -9.328 -10.117 1 95.69 246 TRP B N 1
ATOM 7468 C CA . TRP B 1 246 ? -21.031 -10.195 -11.023 1 95.69 246 TRP B CA 1
ATOM 7469 C C . TRP B 1 246 ? -22.109 -9.414 -11.766 1 95.69 246 TRP B C 1
ATOM 7471 O O . TRP B 1 246 ? -22.875 -8.656 -11.156 1 95.69 246 TRP B O 1
ATOM 7481 N N . ILE B 1 247 ? -22.031 -9.578 -13.102 1 93.31 247 ILE B N 1
ATOM 7482 C CA . ILE B 1 247 ? -23.062 -8.914 -13.906 1 93.31 247 ILE B CA 1
ATOM 7483 C C . ILE B 1 247 ? -23.906 -9.953 -14.641 1 93.31 247 ILE B C 1
ATOM 7485 O O . ILE B 1 247 ? -23.484 -11.109 -14.781 1 93.31 247 ILE B O 1
ATOM 7489 N N . GLU B 1 248 ? -25.062 -9.648 -15.039 1 88.38 248 GLU B N 1
ATOM 7490 C CA . GLU B 1 248 ? -25.969 -10.531 -15.773 1 88.38 248 GLU B CA 1
ATOM 7491 C C . GLU B 1 248 ? -26.172 -11.852 -15.039 1 88.38 248 GLU B C 1
ATOM 7493 O O . GLU B 1 248 ? -26.016 -12.922 -15.617 1 88.38 248 GLU B O 1
ATOM 7498 N N . GLN B 1 249 ? -26.453 -11.805 -13.859 1 85.12 249 GLN B N 1
ATOM 7499 C CA . GLN B 1 249 ? -26.594 -13 -13.039 1 85.12 249 GLN B CA 1
ATOM 7500 C C . GLN B 1 249 ? -27.828 -13.797 -13.438 1 85.12 249 GLN B C 1
ATOM 7502 O O . GLN B 1 249 ? -28.891 -13.227 -13.672 1 85.12 249 GLN B O 1
ATOM 7507 N N . LYS B 1 250 ? -27.609 -14.969 -13.648 1 85.94 250 LYS B N 1
ATOM 7508 C CA . LYS B 1 250 ? -28.688 -15.891 -13.984 1 85.94 250 LYS B CA 1
ATOM 7509 C C . LYS B 1 250 ? -28.797 -17.016 -12.961 1 85.94 250 LYS B C 1
ATOM 7511 O O . LYS B 1 250 ? -27.781 -17.484 -12.445 1 85.94 250 LYS B O 1
ATOM 7516 N N . GLU B 1 251 ? -30.031 -17.453 -12.758 1 86.25 251 GLU B N 1
ATOM 7517 C CA . GLU B 1 251 ? -30.25 -18.562 -11.836 1 86.25 251 GLU B CA 1
ATOM 7518 C C . GLU B 1 251 ? -29.844 -19.891 -12.477 1 86.25 251 GLU B C 1
ATOM 7520 O O . GLU B 1 251 ? -29.828 -20.016 -13.703 1 86.25 251 GLU B O 1
ATOM 7525 N N . VAL B 1 252 ? -29.562 -20.828 -11.641 1 86.94 252 VAL B N 1
ATOM 7526 C CA . VAL B 1 252 ? -29.141 -22.141 -12.109 1 86.94 252 VAL B CA 1
ATOM 7527 C C . VAL B 1 252 ? -30.281 -22.828 -12.844 1 86.94 252 VAL B C 1
ATOM 7529 O O . VAL B 1 252 ? -30.094 -23.406 -13.914 1 86.94 252 VAL B O 1
ATOM 7532 N N . ASN B 1 253 ? -31.406 -22.703 -12.172 1 83 253 ASN B N 1
ATOM 7533 C CA . ASN B 1 253 ? -32.594 -23.234 -12.82 1 83 253 ASN B CA 1
ATOM 7534 C C . ASN B 1 253 ? -33.25 -22.203 -13.734 1 83 253 ASN B C 1
ATOM 7536 O O . ASN B 1 253 ? -33.906 -21.297 -13.266 1 83 253 ASN B O 1
ATOM 7540 N N . GLN B 1 254 ? -33 -22.406 -15.055 1 84.88 254 GLN B N 1
ATOM 7541 C CA . GLN B 1 254 ? -33.562 -21.469 -16.016 1 84.88 254 GLN B CA 1
ATOM 7542 C C . GLN B 1 254 ? -34.875 -21.984 -16.594 1 84.88 254 GLN B C 1
ATOM 7544 O O . GLN B 1 254 ? -34.969 -23.156 -16.969 1 84.88 254 GLN B O 1
ATOM 7549 N N . ALA B 1 255 ? -35.812 -21.156 -16.656 1 82.56 255 ALA B N 1
ATOM 7550 C CA . ALA B 1 255 ? -37.156 -21.516 -17.109 1 82.56 255 ALA B CA 1
ATOM 7551 C C . ALA B 1 255 ? -37.125 -22.016 -18.547 1 82.56 255 ALA B C 1
ATOM 7553 O O . ALA B 1 255 ? -37.875 -22.906 -18.922 1 82.56 255 ALA B O 1
ATOM 7554 N N . ALA B 1 256 ? -36.281 -21.469 -19.312 1 86.69 256 ALA B N 1
ATOM 7555 C CA . ALA B 1 256 ? -36.188 -21.812 -20.734 1 86.69 256 ALA B CA 1
ATOM 7556 C C . ALA B 1 256 ? -35.594 -23.219 -20.922 1 86.69 256 ALA B C 1
ATOM 7558 O O . ALA B 1 256 ? -35.844 -23.875 -21.938 1 86.69 256 ALA B O 1
ATOM 7559 N N . PHE B 1 257 ? -34.812 -23.656 -19.984 1 90.19 257 PHE B N 1
ATOM 7560 C CA . PHE B 1 257 ? -34.125 -24.953 -20.078 1 90.19 257 PHE B CA 1
ATOM 7561 C C . PHE B 1 257 ? -34.375 -25.766 -18.812 1 90.19 257 PHE B C 1
ATOM 7563 O O . PHE B 1 257 ? -33.438 -26.047 -18.078 1 90.19 257 PHE B O 1
ATOM 7570 N N . GLN B 1 258 ? -35.625 -26.281 -18.766 1 87.12 258 GLN B N 1
ATOM 7571 C CA . GLN B 1 258 ? -35.969 -27.047 -17.578 1 87.12 258 GLN B CA 1
ATOM 7572 C C . GLN B 1 258 ? -35.281 -28.391 -17.562 1 87.12 258 GLN B C 1
ATOM 7574 O O . GLN B 1 258 ? -35.188 -29.062 -18.594 1 87.12 258 GLN B O 1
ATOM 7579 N N . GLY B 1 259 ? -34.656 -28.766 -16.484 1 85 259 GLY B N 1
ATOM 7580 C CA . GLY B 1 259 ? -34 -30.062 -16.328 1 85 259 GLY B CA 1
ATOM 7581 C C . GLY B 1 259 ? -32.469 -29.969 -16.406 1 85 259 GLY B C 1
ATOM 7582 O O . GLY B 1 259 ? -31.781 -30.938 -16.094 1 85 259 GLY B O 1
ATOM 7583 N N . TYR B 1 260 ? -32.062 -28.828 -16.953 1 91.94 260 TYR B N 1
ATOM 7584 C CA . TYR B 1 260 ? -30.625 -28.641 -17.062 1 91.94 260 TYR B CA 1
ATOM 7585 C C . TYR B 1 260 ? -30.094 -27.875 -15.852 1 91.94 260 TYR B C 1
ATOM 7587 O O . TYR B 1 260 ? -30.781 -27.031 -15.289 1 91.94 260 TYR B O 1
ATOM 7595 N N . ILE B 1 261 ? -28.969 -28.266 -15.336 1 92.31 261 ILE B N 1
ATOM 7596 C CA . ILE B 1 261 ? -28.266 -27.5 -14.305 1 92.31 261 ILE B CA 1
ATOM 7597 C C . ILE B 1 261 ? -27.25 -26.578 -14.953 1 92.31 261 ILE B C 1
ATOM 7599 O O . ILE B 1 261 ? -26.141 -27 -15.305 1 92.31 261 ILE B O 1
ATOM 7603 N N . ILE B 1 262 ? -27.625 -25.328 -15.109 1 94.25 262 ILE B N 1
ATOM 7604 C CA . ILE B 1 262 ? -26.797 -24.359 -15.828 1 94.25 262 ILE B CA 1
ATOM 7605 C C . ILE B 1 262 ? -26.219 -23.344 -14.844 1 94.25 262 ILE B C 1
ATOM 7607 O O . ILE B 1 262 ? -26.969 -22.656 -14.141 1 94.25 262 ILE B O 1
ATOM 7611 N N . ASN B 1 263 ? -24.891 -23.359 -14.688 1 94.31 263 ASN B N 1
ATOM 7612 C CA . ASN B 1 263 ? -24.156 -22.328 -13.945 1 94.31 263 ASN B CA 1
ATOM 7613 C C . ASN B 1 263 ? -23.578 -21.281 -14.875 1 94.31 263 ASN B C 1
ATOM 7615 O O . ASN B 1 263 ? -22.547 -21.516 -15.523 1 94.31 263 ASN B O 1
ATOM 7619 N N . ASN B 1 264 ? -24.219 -20.125 -15 1 94.94 264 ASN B N 1
ATOM 7620 C CA . ASN B 1 264 ? -23.828 -19.047 -15.914 1 94.94 264 ASN B CA 1
ATOM 7621 C C . ASN B 1 264 ? -23.531 -17.766 -15.164 1 94.94 264 ASN B C 1
ATOM 7623 O O . ASN B 1 264 ? -24.438 -17.141 -14.594 1 94.94 264 ASN B O 1
ATOM 7627 N N . VAL B 1 265 ? -22.281 -17.406 -15.18 1 94.88 265 VAL B N 1
ATOM 7628 C CA . VAL B 1 265 ? -21.891 -16.203 -14.469 1 94.88 265 VAL B CA 1
ATOM 7629 C C . VAL B 1 265 ? -21.047 -15.305 -15.375 1 94.88 265 VAL B C 1
ATOM 7631 O O . VAL B 1 265 ? -20.328 -15.805 -16.25 1 94.88 265 VAL B O 1
ATOM 7634 N N . THR B 1 266 ? -21.188 -14.016 -15.227 1 96.06 266 THR B N 1
ATOM 7635 C CA . THR B 1 266 ? -20.375 -13.023 -15.914 1 96.06 266 THR B CA 1
ATOM 7636 C C . THR B 1 266 ? -19.734 -12.055 -14.922 1 96.06 266 THR B C 1
ATOM 7638 O O . THR B 1 266 ? -20.406 -11.539 -14.023 1 96.06 266 THR B O 1
ATOM 7641 N N . MET B 1 267 ? -18.453 -11.938 -15 1 97.06 267 MET B N 1
ATOM 7642 C CA . MET B 1 267 ? -17.688 -11.062 -14.117 1 97.06 267 MET B CA 1
ATOM 7643 C C . MET B 1 267 ? -17.141 -9.859 -14.883 1 97.06 267 MET B C 1
ATOM 7645 O O . MET B 1 267 ? -16.641 -10.008 -16 1 97.06 267 MET B O 1
ATOM 7649 N N . ALA B 1 268 ? -17.344 -8.672 -14.336 1 97.38 268 ALA B N 1
ATOM 7650 C CA . ALA B 1 268 ? -16.797 -7.453 -14.945 1 97.38 268 ALA B CA 1
ATOM 7651 C C . ALA B 1 268 ? -15.617 -6.918 -14.141 1 97.38 268 ALA B C 1
ATOM 7653 O O . ALA B 1 268 ? -15.633 -6.941 -12.906 1 97.38 268 ALA B O 1
ATOM 7654 N N . MET B 1 269 ? -14.609 -6.52 -14.844 1 97.56 269 MET B N 1
ATOM 7655 C CA . MET B 1 269 ? -13.422 -5.93 -14.227 1 97.56 269 MET B CA 1
ATOM 7656 C C . MET B 1 269 ? -13.266 -4.469 -14.633 1 97.56 269 MET B C 1
ATOM 7658 O O . MET B 1 269 ? -13.695 -4.074 -15.711 1 97.56 269 MET B O 1
ATOM 7662 N N . PRO B 1 270 ? -12.711 -3.646 -13.734 1 97.69 270 PRO B N 1
ATOM 7663 C CA . PRO B 1 270 ? -12.445 -2.262 -14.133 1 97.69 270 PRO B CA 1
ATOM 7664 C C . PRO B 1 270 ? -11.344 -2.152 -15.188 1 97.69 270 PRO B C 1
ATOM 7666 O O . PRO B 1 270 ? -10.531 -3.066 -15.336 1 97.69 270 PRO B O 1
ATOM 7669 N N . HIS B 1 271 ? -11.414 -1.136 -15.938 1 97.94 271 HIS B N 1
ATOM 7670 C CA . HIS B 1 271 ? -10.375 -0.868 -16.922 1 97.94 271 HIS B CA 1
ATOM 7671 C C . HIS B 1 271 ? -9.094 -0.364 -16.266 1 97.94 271 HIS B C 1
ATOM 7673 O O . HIS B 1 271 ? -9.047 0.772 -15.781 1 97.94 271 HIS B O 1
ATOM 7679 N N . VAL B 1 272 ? -8.047 -1.087 -16.297 1 95.88 272 VAL B N 1
ATOM 7680 C CA . VAL B 1 272 ? -6.844 -0.803 -15.531 1 95.88 272 VAL B CA 1
ATOM 7681 C C . VAL B 1 272 ? -6.078 0.35 -16.172 1 95.88 272 VAL B C 1
ATOM 7683 O O . VAL B 1 272 ? -5.199 0.948 -15.547 1 95.88 272 VAL B O 1
ATOM 7686 N N . GLY B 1 273 ? -6.434 0.711 -17.391 1 95.88 273 GLY B N 1
ATOM 7687 C CA . GLY B 1 273 ? -5.805 1.846 -18.047 1 95.88 273 GLY B CA 1
ATOM 7688 C C . GLY B 1 273 ? -5.965 3.145 -17.281 1 95.88 273 GLY B C 1
ATOM 7689 O O . GLY B 1 273 ? -5.211 4.094 -17.484 1 95.88 273 GLY B O 1
ATOM 7690 N N . ILE B 1 274 ? -6.93 3.191 -16.391 1 96.19 274 ILE B N 1
ATOM 7691 C CA . ILE B 1 274 ? -7.191 4.391 -15.602 1 96.19 274 ILE B CA 1
ATOM 7692 C C . ILE B 1 274 ? -6.012 4.664 -14.672 1 96.19 274 ILE B C 1
ATOM 7694 O O . ILE B 1 274 ? -5.707 5.816 -14.359 1 96.19 274 ILE B O 1
ATOM 7698 N N . VAL B 1 275 ? -5.391 3.623 -14.188 1 94 275 VAL B N 1
ATOM 7699 C CA . VAL B 1 275 ? -4.227 3.779 -13.32 1 94 275 VAL B CA 1
ATOM 7700 C C . VAL B 1 275 ? -3.092 4.445 -14.094 1 94 275 VAL B C 1
ATOM 7702 O O . VAL B 1 275 ? -2.398 5.316 -13.562 1 94 275 VAL B O 1
ATOM 7705 N N . GLN B 1 276 ? -2.949 4.016 -15.328 1 92.25 276 GLN B N 1
ATOM 7706 C CA . GLN B 1 276 ? -1.945 4.633 -16.188 1 92.25 276 GLN B CA 1
ATOM 7707 C C . GLN B 1 276 ? -2.285 6.094 -16.469 1 92.25 276 GLN B C 1
ATOM 7709 O O . GLN B 1 276 ? -1.397 6.945 -16.516 1 92.25 276 GLN B O 1
ATOM 7714 N N . ALA B 1 277 ? -3.516 6.309 -16.656 1 95.56 277 ALA B N 1
ATOM 7715 C CA . ALA B 1 277 ? -3.963 7.676 -16.906 1 95.56 277 ALA B CA 1
ATOM 7716 C C . ALA B 1 277 ? -3.752 8.562 -15.68 1 95.56 277 ALA B C 1
ATOM 7718 O O . ALA B 1 277 ? -3.488 9.758 -15.805 1 95.56 277 ALA B O 1
ATOM 7719 N N . ALA B 1 278 ? -3.896 8.016 -14.531 1 93.19 278 ALA B N 1
ATOM 7720 C CA . ALA B 1 278 ? -3.77 8.766 -13.281 1 93.19 278 ALA B CA 1
ATOM 7721 C C . ALA B 1 278 ? -2.342 9.258 -13.086 1 93.19 278 ALA B C 1
ATOM 7723 O O . ALA B 1 278 ? -2.121 10.305 -12.461 1 93.19 278 ALA B O 1
ATOM 7724 N N . ILE B 1 279 ? -1.332 8.555 -13.586 1 90.19 279 ILE B N 1
ATOM 7725 C CA . ILE B 1 279 ? 0.064 8.922 -13.375 1 90.19 279 ILE B CA 1
ATOM 7726 C C . ILE B 1 279 ? 0.583 9.695 -14.586 1 90.19 279 ILE B C 1
ATOM 7728 O O . ILE B 1 279 ? 1.698 10.219 -14.562 1 90.19 279 ILE B O 1
ATOM 7732 N N . ASP B 1 280 ? -0.215 9.734 -15.641 1 93 280 ASP B N 1
ATOM 7733 C CA . ASP B 1 280 ? 0.17 10.5 -16.828 1 93 280 ASP B CA 1
ATOM 7734 C C . ASP B 1 280 ? 0.269 11.992 -16.5 1 93 280 ASP B C 1
ATOM 7736 O O . ASP B 1 280 ? -0.701 12.602 -16.047 1 93 280 ASP B O 1
ATOM 7740 N N . PRO B 1 281 ? 1.412 12.594 -16.828 1 91 281 PRO B N 1
ATOM 7741 C CA . PRO B 1 281 ? 1.604 14.016 -16.531 1 91 281 PRO B CA 1
ATOM 7742 C C . PRO B 1 281 ? 0.641 14.922 -17.297 1 91 281 PRO B C 1
ATOM 7744 O O . PRO B 1 281 ? 0.346 16.031 -16.844 1 91 281 PRO B O 1
ATOM 7747 N N . ALA B 1 282 ? 0.129 14.414 -18.328 1 93.69 282 ALA B N 1
ATOM 7748 C CA . ALA B 1 282 ? -0.794 15.211 -19.141 1 93.69 282 ALA B CA 1
ATOM 7749 C C . ALA B 1 282 ? -2.086 15.492 -18.375 1 93.69 282 ALA B C 1
ATOM 7751 O O . ALA B 1 282 ? -2.752 16.5 -18.625 1 93.69 282 ALA B O 1
ATOM 7752 N N . ASN B 1 283 ? -2.5 14.648 -17.484 1 94.88 283 ASN B N 1
ATOM 7753 C CA . ASN B 1 283 ? -3.748 14.797 -16.734 1 94.88 283 ASN B CA 1
ATOM 7754 C C . ASN B 1 283 ? -3.553 15.625 -15.469 1 94.88 283 ASN B C 1
ATOM 7756 O O . ASN B 1 283 ? -4.523 16.047 -14.852 1 94.88 283 ASN B O 1
ATOM 7760 N N . ASP B 1 284 ? -2.363 15.938 -15.039 1 88.94 284 ASP B N 1
ATOM 7761 C CA . ASP B 1 284 ? -2.01 16.844 -13.945 1 88.94 284 ASP B CA 1
ATOM 7762 C C . ASP B 1 284 ? -2.742 16.453 -12.664 1 88.94 284 ASP B C 1
ATOM 7764 O O . ASP B 1 284 ? -3.412 17.281 -12.047 1 88.94 284 ASP B O 1
ATOM 7768 N N . ILE B 1 285 ? -2.75 15.234 -12.336 1 89.31 285 ILE B N 1
ATOM 7769 C CA . ILE B 1 285 ? -3.316 14.742 -11.078 1 89.31 285 ILE B CA 1
ATOM 7770 C C . ILE B 1 285 ? -2.219 14.641 -10.023 1 89.31 285 ILE B C 1
ATOM 7772 O O . ILE B 1 285 ? -1.195 13.984 -10.242 1 89.31 285 ILE B O 1
ATOM 7776 N N . MET B 1 286 ? -2.512 15.305 -8.969 1 86.75 286 MET B N 1
ATOM 7777 C CA . MET B 1 286 ? -1.544 15.273 -7.879 1 86.75 286 MET B CA 1
ATOM 7778 C C . MET B 1 286 ? -1.415 13.859 -7.309 1 86.75 286 MET B C 1
ATOM 7780 O O . MET B 1 286 ? -2.42 13.203 -7.035 1 86.75 286 MET B O 1
ATOM 7784 N N . GLN B 1 287 ? -0.181 13.469 -7.121 1 83.62 287 GLN B N 1
ATOM 7785 C CA . GLN B 1 287 ? 0.081 12.117 -6.625 1 83.62 287 GLN B CA 1
ATOM 7786 C C . GLN B 1 287 ? 0.198 12.109 -5.102 1 83.62 287 GLN B C 1
ATOM 7788 O O . GLN B 1 287 ? 0.646 13.086 -4.504 1 83.62 287 GLN B O 1
ATOM 7793 N N . PRO B 1 288 ? -0.183 11.023 -4.496 1 77.69 288 PRO B N 1
ATOM 7794 C CA . PRO B 1 288 ? -0.129 10.93 -3.037 1 77.69 288 PRO B CA 1
ATOM 7795 C C . PRO B 1 288 ? 1.286 11.102 -2.486 1 77.69 288 PRO B C 1
ATOM 7797 O O . PRO B 1 288 ? 1.459 11.516 -1.338 1 77.69 288 PRO B O 1
ATOM 7800 N N . SER B 1 289 ? 2.312 10.875 -3.23 1 73.94 289 SER B N 1
ATOM 7801 C CA . SER B 1 289 ? 3.693 11.031 -2.783 1 73.94 289 SER B CA 1
ATOM 7802 C C . SER B 1 289 ? 4.086 12.5 -2.699 1 73.94 289 SER B C 1
ATOM 7804 O O . SER B 1 289 ? 5.035 12.859 -1.999 1 73.94 289 SER B O 1
ATOM 7806 N N . GLU B 1 290 ? 3.373 13.328 -3.369 1 74.69 290 GLU B N 1
ATOM 7807 C CA . GLU B 1 290 ? 3.684 14.758 -3.404 1 74.69 290 GLU B CA 1
ATOM 7808 C C . GLU B 1 290 ? 3.129 15.469 -2.174 1 74.69 290 GLU B C 1
ATOM 7810 O O . GLU B 1 290 ? 3.676 16.484 -1.742 1 74.69 290 GLU B O 1
ATOM 7815 N N . VAL B 1 291 ? 2.025 14.992 -1.781 1 72.06 291 VAL B N 1
ATOM 7816 C CA . VAL B 1 291 ? 1.392 15.578 -0.605 1 72.06 291 VAL B CA 1
ATOM 7817 C C . VAL B 1 291 ? 1.162 14.5 0.45 1 72.06 291 VAL B C 1
ATOM 7819 O O . VAL B 1 291 ? 0.482 13.5 0.191 1 72.06 291 VAL B O 1
ATOM 7822 N N . GLN B 1 292 ? 1.845 14.75 1.52 1 65.75 292 GLN B N 1
ATOM 7823 C CA . GLN B 1 292 ? 1.719 13.766 2.584 1 65.75 292 GLN B CA 1
ATOM 7824 C C . GLN B 1 292 ? 0.259 13.57 2.988 1 65.75 292 GLN B C 1
ATOM 7826 O O . GLN B 1 292 ? -0.428 14.539 3.326 1 65.75 292 GLN B O 1
ATOM 7831 N N . GLY B 1 293 ? -0.284 12.414 2.85 1 63.16 293 GLY B N 1
ATOM 7832 C CA . GLY B 1 293 ? -1.634 12.094 3.283 1 63.16 293 GLY B CA 1
ATOM 7833 C C . GLY B 1 293 ? -2.672 12.281 2.193 1 63.16 293 GLY B C 1
ATOM 7834 O O . GLY B 1 293 ? -3.863 12.055 2.416 1 63.16 293 GLY B O 1
ATOM 7835 N N . ALA B 1 294 ? -2.229 12.555 1.045 1 72.12 294 ALA B N 1
ATOM 7836 C CA . ALA B 1 294 ? -3.215 12.891 0.023 1 72.12 294 ALA B CA 1
ATOM 7837 C C . ALA B 1 294 ? -3.768 11.641 -0.645 1 72.12 294 ALA B C 1
ATOM 7839 O O . ALA B 1 294 ? -3.098 10.602 -0.687 1 72.12 294 ALA B O 1
ATOM 7840 N N . LEU B 1 295 ? -5.121 11.648 -0.903 1 84.06 295 LEU B N 1
ATOM 7841 C CA . LEU B 1 295 ? -5.82 10.609 -1.649 1 84.06 295 LEU B CA 1
ATOM 7842 C C . LEU B 1 295 ? -6.574 11.203 -2.834 1 84.06 295 LEU B C 1
ATOM 7844 O O . LEU B 1 295 ? -6.867 12.398 -2.85 1 84.06 295 LEU B O 1
ATOM 7848 N N . TYR B 1 296 ? -6.652 10.438 -3.918 1 89.75 296 TYR B N 1
ATOM 7849 C CA . TYR B 1 296 ? -7.531 10.859 -5 1 89.75 296 TYR B CA 1
ATOM 7850 C C . TYR B 1 296 ? -8.445 9.719 -5.445 1 89.75 296 TYR B C 1
ATOM 7852 O O . TYR B 1 296 ? -8.141 8.547 -5.211 1 89.75 296 TYR B O 1
ATOM 7860 N N . ASN B 1 297 ? -9.594 10.117 -5.973 1 94.31 297 ASN B N 1
ATOM 7861 C CA . ASN B 1 297 ? -10.594 9.203 -6.523 1 94.31 297 ASN B CA 1
ATOM 7862 C C . ASN B 1 297 ? -10.922 9.539 -7.977 1 94.31 297 ASN B C 1
ATOM 7864 O O . ASN B 1 297 ? -11.094 10.711 -8.32 1 94.31 297 ASN B O 1
ATOM 7868 N N . ILE B 1 298 ? -10.891 8.539 -8.727 1 96.69 298 ILE B N 1
ATOM 7869 C CA . ILE B 1 298 ? -11.227 8.719 -10.141 1 96.69 298 ILE B CA 1
ATOM 7870 C C . ILE B 1 298 ? -12.375 7.789 -10.523 1 96.69 298 ILE B C 1
ATOM 7872 O O . ILE B 1 298 ? -12.328 6.59 -10.234 1 96.69 298 ILE B O 1
ATOM 7876 N N . ARG B 1 299 ? -13.406 8.289 -11.102 1 97.25 299 ARG B N 1
ATOM 7877 C CA . ARG B 1 299 ? -14.477 7.551 -11.75 1 97.25 299 ARG B CA 1
ATOM 7878 C C . ARG B 1 299 ? -14.484 7.801 -13.258 1 97.25 299 ARG B C 1
ATOM 7880 O O . ARG B 1 299 ? -14.68 8.938 -13.703 1 97.25 299 ARG B O 1
ATOM 7887 N N . ALA B 1 300 ? -14.273 6.797 -13.977 1 97.94 300 ALA B N 1
ATOM 7888 C CA . ALA B 1 300 ? -14.062 6.969 -15.414 1 97.94 300 ALA B CA 1
ATOM 7889 C C . ALA B 1 300 ? -15.125 6.23 -16.219 1 97.94 300 ALA B C 1
ATOM 7891 O O . ALA B 1 300 ? -15.508 5.109 -15.867 1 97.94 300 ALA B O 1
ATOM 7892 N N . SER B 1 301 ? -15.602 6.91 -17.234 1 97.5 301 SER B N 1
ATOM 7893 C CA . SER B 1 301 ? -16.531 6.301 -18.172 1 97.5 301 SER B CA 1
ATOM 7894 C C . SER B 1 301 ? -15.789 5.562 -19.281 1 97.5 301 SER B C 1
ATOM 7896 O O . SER B 1 301 ? -15.617 6.094 -20.375 1 97.5 301 SER B O 1
ATOM 7898 N N . VAL B 1 302 ? -15.422 4.414 -19.047 1 97.5 302 VAL B N 1
ATOM 7899 C CA . VAL B 1 302 ? -14.656 3.57 -19.953 1 97.5 302 VAL B CA 1
ATOM 7900 C C . VAL B 1 302 ? -15.266 2.17 -20 1 97.5 302 VAL B C 1
ATOM 7902 O O . VAL B 1 302 ? -15.977 1.771 -19.078 1 97.5 302 VAL B O 1
ATOM 7905 N N . PRO B 1 303 ? -15.078 1.476 -21.141 1 96.88 303 PRO B N 1
ATOM 7906 C CA . PRO B 1 303 ? -15.555 0.092 -21.172 1 96.88 303 PRO B CA 1
ATOM 7907 C C . PRO B 1 303 ? -14.852 -0.802 -20.156 1 96.88 303 PRO B C 1
ATOM 7909 O O . PRO B 1 303 ? -13.68 -0.579 -19.828 1 96.88 303 PRO B O 1
ATOM 7912 N N . SER B 1 304 ? -15.57 -1.775 -19.656 1 97 304 SER B N 1
ATOM 7913 C CA . SER B 1 304 ? -15.016 -2.697 -18.672 1 97 304 SER B CA 1
ATOM 7914 C C . SER B 1 304 ? -14.805 -4.086 -19.266 1 97 304 SER B C 1
ATOM 7916 O O . SER B 1 304 ? -15.688 -4.613 -19.953 1 97 304 SER B O 1
ATOM 7918 N N . PRO B 1 305 ? -13.555 -4.652 -19.125 1 97.69 305 PRO B N 1
ATOM 7919 C CA . PRO B 1 305 ? -13.391 -6.055 -19.516 1 97.69 305 PRO B CA 1
ATOM 7920 C C . PRO B 1 305 ? -14.32 -6.996 -18.75 1 97.69 305 PRO B C 1
ATOM 7922 O O . PRO B 1 305 ? -14.609 -6.766 -17.578 1 97.69 305 PRO B O 1
ATOM 7925 N N . MET B 1 306 ? -14.812 -7.977 -19.453 1 97.31 306 MET B N 1
ATOM 7926 C CA . MET B 1 306 ? -15.695 -8.945 -18.797 1 97.31 306 MET B CA 1
ATOM 7927 C C . MET B 1 306 ? -15.375 -10.359 -19.25 1 97.31 306 MET B C 1
ATOM 7929 O O . MET B 1 306 ? -14.789 -10.562 -20.328 1 97.31 306 MET B O 1
ATOM 7933 N N . VAL B 1 307 ? -15.617 -11.352 -18.453 1 97.69 307 VAL B N 1
ATOM 7934 C CA . VAL B 1 307 ? -15.492 -12.773 -18.781 1 97.69 307 VAL B CA 1
ATOM 7935 C C . VAL B 1 307 ? -16.781 -13.5 -18.422 1 97.69 307 VAL B C 1
ATOM 7937 O O . VAL B 1 307 ? -17.375 -13.242 -17.375 1 97.69 307 VAL B O 1
ATOM 7940 N N . ASN B 1 308 ? -17.297 -14.211 -19.312 1 97 308 ASN B N 1
ATOM 7941 C CA . ASN B 1 308 ? -18.469 -15.062 -19.109 1 97 308 ASN B CA 1
ATOM 7942 C C . ASN B 1 308 ? -18.078 -16.531 -19 1 97 308 ASN B C 1
ATOM 7944 O O . ASN B 1 308 ? -17.281 -17.031 -19.812 1 97 308 ASN B O 1
ATOM 7948 N N . VAL B 1 309 ? -18.516 -17.172 -17.984 1 97.56 309 VAL B N 1
ATOM 7949 C CA . VAL B 1 309 ? -18.281 -18.609 -17.797 1 97.56 309 VAL B CA 1
ATOM 7950 C C . VAL B 1 309 ? -19.625 -19.328 -17.672 1 97.56 309 VAL B C 1
ATOM 7952 O O . VAL B 1 309 ? -20.406 -19.062 -16.766 1 97.56 309 VAL B O 1
ATOM 7955 N N . LEU B 1 310 ? -19.844 -20.172 -18.641 1 97.19 310 LEU B N 1
ATOM 7956 C CA . LEU B 1 310 ? -21.047 -21 -18.656 1 97.19 310 LEU B CA 1
ATOM 7957 C C . LEU B 1 310 ? -20.688 -22.469 -18.453 1 97.19 310 LEU B C 1
ATOM 7959 O O . LEU B 1 310 ? -19.953 -23.047 -19.266 1 97.19 310 LEU B O 1
ATOM 7963 N N . CYS B 1 311 ? -21.125 -23.078 -17.391 1 97 311 CYS B N 1
ATOM 7964 C CA . CYS B 1 311 ? -20.859 -24.484 -17.109 1 97 311 CYS B CA 1
ATOM 7965 C C . CYS B 1 311 ? -22.156 -25.281 -17.047 1 97 311 CYS B C 1
ATOM 7967 O O . CYS B 1 311 ? -23.125 -24.844 -16.406 1 97 311 CYS B O 1
ATOM 7969 N N . LEU B 1 312 ? -22.188 -26.344 -17.719 1 96.25 312 LEU B N 1
ATOM 797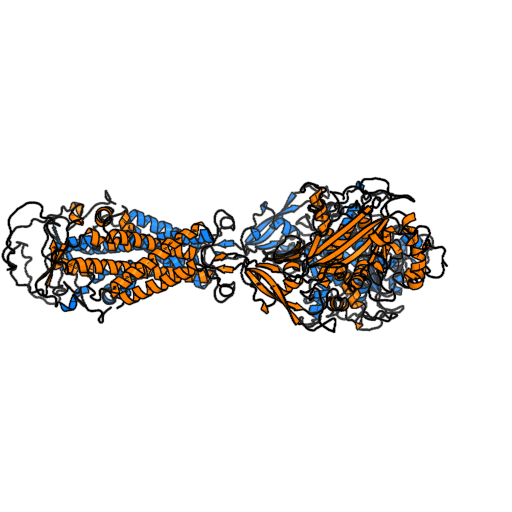0 C CA . LEU B 1 312 ? -23.312 -27.25 -17.719 1 96.25 312 LEU B CA 1
ATOM 7971 C C . LEU B 1 312 ? -22.953 -28.594 -17.094 1 96.25 312 LEU B C 1
ATOM 7973 O O . LEU B 1 312 ? -21.969 -29.219 -17.5 1 96.25 312 LEU B O 1
ATOM 7977 N N . THR B 1 313 ? -23.734 -28.969 -16.047 1 94.69 313 THR B N 1
ATOM 7978 C CA . THR B 1 313 ? -23.547 -30.281 -15.445 1 94.69 313 THR B CA 1
ATOM 7979 C C . THR B 1 313 ? -24.125 -31.375 -16.344 1 94.69 313 THR B C 1
ATOM 7981 O O . THR B 1 313 ? -25.281 -31.297 -16.75 1 94.69 313 THR B O 1
ATOM 7984 N N . MET B 1 314 ? -23.266 -32.312 -16.672 1 93.25 314 MET B N 1
ATOM 7985 C CA . MET B 1 314 ? -23.656 -33.344 -17.609 1 93.25 314 MET B CA 1
ATOM 7986 C C . MET B 1 314 ? -23.281 -34.719 -17.094 1 93.25 314 MET B C 1
ATOM 7988 O O . MET B 1 314 ? -22.5 -34.844 -16.156 1 93.25 314 MET B O 1
ATOM 7992 N N . ASN B 1 315 ? -23.953 -35.75 -17.656 1 91.38 315 ASN B N 1
ATOM 7993 C CA . ASN B 1 315 ? -23.562 -37.125 -17.375 1 91.38 315 ASN B CA 1
ATOM 7994 C C . ASN B 1 315 ? -22.734 -37.719 -18.5 1 91.38 315 ASN B C 1
ATOM 7996 O O . ASN B 1 315 ? -22.578 -37.094 -19.547 1 91.38 315 ASN B O 1
ATOM 8000 N N . LYS B 1 316 ? -22.297 -38.906 -18.281 1 90.5 316 LYS B N 1
ATOM 8001 C CA . LYS B 1 316 ? -21.391 -39.562 -19.219 1 90.5 316 LYS B CA 1
ATOM 8002 C C . LYS B 1 316 ? -22.078 -39.781 -20.578 1 90.5 316 LYS B C 1
ATOM 8004 O O . LYS B 1 316 ? -21.453 -39.594 -21.625 1 90.5 316 LYS B O 1
ATOM 8009 N N . THR B 1 317 ? -23.359 -40.125 -20.594 1 88.81 317 THR B N 1
ATOM 8010 C CA . THR B 1 317 ? -24.109 -40.406 -21.812 1 88.81 317 THR B CA 1
ATOM 8011 C C . THR B 1 317 ? -24.297 -39.125 -22.641 1 88.81 317 THR B C 1
ATOM 8013 O O . THR B 1 317 ? -24.125 -39.125 -23.859 1 88.81 317 THR B O 1
ATOM 8016 N N . ALA B 1 318 ? -24.594 -38.094 -21.938 1 89.94 318 ALA B N 1
ATOM 8017 C CA . ALA B 1 318 ? -24.812 -36.812 -22.609 1 89.94 318 ALA B CA 1
ATOM 8018 C C . ALA B 1 318 ? -23.5 -36.25 -23.172 1 89.94 318 ALA B C 1
ATOM 8020 O O . ALA B 1 318 ? -23.516 -35.5 -24.141 1 89.94 318 ALA B O 1
ATOM 8021 N N . LEU B 1 319 ? -22.375 -36.719 -22.656 1 92.75 319 LEU B N 1
ATOM 8022 C CA . LEU B 1 319 ? -21.078 -36.188 -23.062 1 92.75 319 LEU B CA 1
ATOM 8023 C C . LEU B 1 319 ? -20.5 -37.031 -24.219 1 92.75 319 LEU B C 1
ATOM 8025 O O . LEU B 1 319 ? -19.531 -36.594 -24.859 1 92.75 319 LEU B O 1
ATOM 8029 N N . SER B 1 320 ? -21.016 -38.094 -24.531 1 89.12 320 SER B N 1
ATOM 8030 C CA . SER B 1 320 ? -20.453 -39.062 -25.469 1 89.12 320 SER B CA 1
ATOM 8031 C C . SER B 1 320 ? -20.234 -38.406 -26.844 1 89.12 320 SER B C 1
ATOM 8033 O O . SER B 1 320 ? -19.234 -38.719 -27.5 1 89.12 320 SER B O 1
ATOM 8035 N N . PRO B 1 321 ? -21.125 -37.5 -27.25 1 87.88 321 PRO B N 1
ATOM 8036 C CA . PRO B 1 321 ? -20.875 -36.875 -28.562 1 87.88 321 PRO B CA 1
ATOM 8037 C C . PRO B 1 321 ? -19.625 -36.031 -28.562 1 87.88 321 PRO B C 1
ATOM 8039 O O . PRO B 1 321 ? -19.016 -35.812 -29.625 1 87.88 321 PRO B O 1
ATOM 8042 N N . PHE B 1 322 ? -19.25 -35.5 -27.484 1 88.75 322 PHE B N 1
ATOM 8043 C CA . PHE B 1 322 ? -18.156 -34.562 -27.406 1 88.75 322 PHE B CA 1
ATOM 8044 C C . PHE B 1 322 ? -16.828 -35.281 -27.203 1 88.75 322 PHE B C 1
ATOM 8046 O O . PHE B 1 322 ? -15.758 -34.656 -27.219 1 88.75 322 PHE B O 1
ATOM 8053 N N . VAL B 1 323 ? -16.844 -36.531 -27 1 85.31 323 VAL B N 1
ATOM 8054 C CA . VAL B 1 323 ? -15.648 -37.312 -26.656 1 85.31 323 VAL B CA 1
ATOM 8055 C C . VAL B 1 323 ? -15.258 -38.219 -27.828 1 85.31 323 VAL B C 1
ATOM 8057 O O . VAL B 1 323 ? -15.984 -39.156 -28.156 1 85.31 323 VAL B O 1
ATOM 8060 N N . TYR B 1 324 ? -14.125 -38 -28.234 1 79.56 324 TYR B N 1
ATOM 8061 C CA . TYR B 1 324 ? -13.656 -38.625 -29.469 1 79.56 324 TYR B CA 1
ATOM 8062 C C . TYR B 1 324 ? -13.508 -40.125 -29.281 1 79.56 324 TYR B C 1
ATOM 8064 O O . TYR B 1 324 ? -13.828 -40.906 -30.172 1 79.56 324 TYR B O 1
ATOM 8072 N N . ASN B 1 325 ? -13.031 -40.562 -28.156 1 77.81 325 ASN B N 1
ATOM 8073 C CA . ASN B 1 325 ? -12.766 -41.969 -27.891 1 77.81 325 ASN B CA 1
ATOM 8074 C C . ASN B 1 325 ? -14.055 -42.781 -27.859 1 77.81 325 ASN B C 1
ATOM 8076 O O . ASN B 1 325 ? -14.016 -44.031 -27.969 1 77.81 325 ASN B O 1
ATOM 8080 N N . THR B 1 326 ? -15.102 -42.156 -27.734 1 75.25 326 THR B N 1
ATOM 8081 C CA . THR B 1 326 ? -16.375 -42.875 -27.688 1 75.25 326 THR B CA 1
ATOM 8082 C C . THR B 1 326 ? -16.953 -43.062 -29.094 1 75.25 326 THR B C 1
ATOM 8084 O O . THR B 1 326 ? -17.922 -43.781 -29.281 1 75.25 326 THR B O 1
ATOM 8087 N N . TRP B 1 327 ? -16.328 -42.406 -30.031 1 75.25 327 TRP B N 1
ATOM 8088 C CA . TRP B 1 327 ? -16.828 -42.469 -31.391 1 75.25 327 TRP B CA 1
ATOM 8089 C C . TRP B 1 327 ? -16.391 -43.781 -32.062 1 75.25 327 TRP B C 1
ATOM 8091 O O . TRP B 1 327 ? -15.367 -44.344 -31.703 1 75.25 327 TRP B O 1
ATOM 8101 N N . ASP B 1 328 ? -17.312 -44.438 -32.844 1 63.78 328 ASP B N 1
ATOM 8102 C CA . ASP B 1 328 ? -16.969 -45.625 -33.625 1 63.78 328 ASP B CA 1
ATOM 8103 C C . ASP B 1 328 ? -16 -45.312 -34.75 1 63.78 328 ASP B C 1
ATOM 8105 O O . ASP B 1 328 ? -16.406 -45.031 -35.875 1 63.78 328 ASP B O 1
ATOM 8109 N N . ARG B 1 329 ? -15.023 -44.594 -34.375 1 58.31 329 ARG B N 1
ATOM 8110 C CA . ARG B 1 329 ? -14.125 -44.219 -35.438 1 58.31 329 ARG B CA 1
ATOM 8111 C C . ARG B 1 329 ? -12.789 -44.938 -35.344 1 58.31 329 ARG B C 1
ATOM 8113 O O . ARG B 1 329 ? -12.5 -45.562 -34.312 1 58.31 329 ARG B O 1
ATOM 8120 N N . ASN B 1 330 ? -11.953 -44.781 -36.438 1 50.56 330 ASN B N 1
ATOM 8121 C CA . ASN B 1 330 ? -10.656 -45.438 -36.625 1 50.56 330 ASN B CA 1
ATOM 8122 C C . ASN B 1 330 ? -9.656 -45.031 -35.562 1 50.56 330 ASN B C 1
ATOM 8124 O O . ASN B 1 330 ? -9.32 -43.875 -35.406 1 50.56 330 ASN B O 1
ATOM 8128 N N . PRO B 1 331 ? -9.539 -45.875 -34.562 1 53.28 331 PRO B N 1
ATOM 8129 C CA . PRO B 1 331 ? -8.617 -45.688 -33.438 1 53.28 331 PRO B CA 1
ATOM 8130 C C . PRO B 1 331 ? -7.277 -45.062 -33.875 1 53.28 331 PRO B C 1
ATOM 8132 O O . PRO B 1 331 ? -6.566 -44.5 -33.062 1 53.28 331 PRO B O 1
ATOM 8135 N N . THR B 1 332 ? -6.926 -45.25 -35.125 1 50.75 332 THR B N 1
ATOM 8136 C CA . THR B 1 332 ? -5.586 -44.906 -35.562 1 50.75 332 THR B CA 1
ATOM 8137 C C . THR B 1 332 ? -5.504 -43.406 -35.906 1 50.75 332 THR B C 1
ATOM 8139 O O . THR B 1 332 ? -4.418 -42.875 -36.094 1 50.75 332 THR B O 1
ATOM 8142 N N . ALA B 1 333 ? -6.508 -42.719 -36.188 1 52.22 333 ALA B N 1
ATOM 8143 C CA . ALA B 1 333 ? -6.418 -41.375 -36.688 1 52.22 333 ALA B CA 1
ATOM 8144 C C . ALA B 1 333 ? -5.754 -40.438 -35.688 1 52.22 333 ALA B C 1
ATOM 8146 O O . ALA B 1 333 ? -5.031 -39.531 -36.062 1 52.22 333 ALA B O 1
ATOM 8147 N N . CYS B 1 334 ? -6.094 -40.531 -34.406 1 56.91 334 CYS B N 1
ATOM 8148 C CA . CYS B 1 334 ? -5.426 -39.75 -33.375 1 56.91 334 CYS B CA 1
ATOM 8149 C C . CYS B 1 334 ? -4.941 -40.625 -32.25 1 56.91 334 CYS B C 1
ATOM 8151 O O . CYS B 1 334 ? -5.746 -41.094 -31.438 1 56.91 334 CYS B O 1
ATOM 8153 N N . ASN B 1 335 ? -3.852 -41.25 -32.469 1 54.12 335 ASN B N 1
ATOM 8154 C CA . ASN B 1 335 ? -3.328 -42.125 -31.422 1 54.12 335 ASN B CA 1
ATOM 8155 C C . ASN B 1 335 ? -3 -41.312 -30.156 1 54.12 335 ASN B C 1
ATOM 8157 O O . ASN B 1 335 ? -2.418 -40.25 -30.234 1 54.12 335 ASN B O 1
ATOM 8161 N N . GLU B 1 336 ? -3.553 -41.688 -29.031 1 54.16 336 GLU B N 1
ATOM 8162 C CA . GLU B 1 336 ? -3.365 -41.094 -27.703 1 54.16 336 GLU B CA 1
ATOM 8163 C C . GLU B 1 336 ? -1.89 -40.812 -27.422 1 54.16 336 GLU B C 1
ATOM 8165 O O . GLU B 1 336 ? -1.541 -39.844 -26.781 1 54.16 336 GLU B O 1
ATOM 8170 N N . THR B 1 337 ? -0.988 -41.719 -27.859 1 52.69 337 THR B N 1
ATOM 8171 C CA . THR B 1 337 ? 0.441 -41.594 -27.594 1 52.69 337 THR B CA 1
ATOM 8172 C C . THR B 1 337 ? 1.002 -40.344 -28.234 1 52.69 337 THR B C 1
ATOM 8174 O O . THR B 1 337 ? 1.972 -39.781 -27.75 1 52.69 337 THR B O 1
ATOM 8177 N N . ASP B 1 338 ? 0.322 -39.969 -29.219 1 52.84 338 ASP B N 1
ATOM 8178 C CA . ASP B 1 338 ? 0.8 -38.812 -29.969 1 52.84 338 ASP B CA 1
ATOM 8179 C C . ASP B 1 338 ? 0.535 -37.531 -29.203 1 52.84 338 ASP B C 1
ATOM 8181 O O . ASP B 1 338 ? 1.258 -36.531 -29.375 1 52.84 338 ASP B O 1
ATOM 8185 N N . TRP B 1 339 ? -0.389 -37.625 -28.375 1 55.69 339 TRP B N 1
ATOM 8186 C CA . TRP B 1 339 ? -0.734 -36.406 -27.656 1 55.69 339 TRP B CA 1
ATOM 8187 C C . TRP B 1 339 ? 0.372 -36 -26.688 1 55.69 339 TRP B C 1
ATOM 8189 O O . TRP B 1 339 ? 0.643 -34.812 -26.484 1 55.69 339 TRP B O 1
ATOM 8199 N N . VAL B 1 340 ? 0.917 -36.969 -26.125 1 51.38 340 VAL B N 1
ATOM 8200 C CA . VAL B 1 340 ? 2.008 -36.75 -25.188 1 51.38 340 VAL B CA 1
ATOM 8201 C C . VAL B 1 340 ? 3.24 -36.25 -25.922 1 51.38 340 VAL B C 1
ATOM 8203 O O . VAL B 1 340 ? 3.926 -35.344 -25.453 1 51.38 340 VAL B O 1
ATOM 8206 N N . THR B 1 341 ? 3.412 -36.969 -27.125 1 48.78 341 THR B N 1
ATOM 8207 C CA . THR B 1 341 ? 4.66 -36.688 -27.844 1 48.78 341 THR B CA 1
ATOM 8208 C C . THR B 1 341 ? 4.555 -35.375 -28.625 1 48.78 341 THR B C 1
ATOM 8210 O O . THR B 1 341 ? 5.52 -34.625 -28.688 1 48.78 341 THR B O 1
ATOM 8213 N N . ASN B 1 342 ? 3.338 -35.219 -29.328 1 49.44 342 ASN B N 1
ATOM 8214 C CA . ASN B 1 342 ? 3.273 -34.125 -30.266 1 49.44 342 ASN B CA 1
ATOM 8215 C C . ASN B 1 342 ? 2.621 -32.875 -29.641 1 49.44 342 ASN B C 1
ATOM 8217 O O . ASN B 1 342 ? 2.475 -31.859 -30.297 1 49.44 342 ASN B O 1
ATOM 8221 N N . GLY B 1 343 ? 2.348 -32.969 -28.406 1 50.59 343 GLY B N 1
ATOM 8222 C CA . GLY B 1 343 ? 1.849 -31.797 -27.688 1 50.59 343 GLY B CA 1
ATOM 8223 C C . GLY B 1 343 ? 0.345 -31.828 -27.484 1 50.59 343 GLY B C 1
ATOM 8224 O O . GLY B 1 343 ? -0.26 -32.906 -27.406 1 50.59 343 GLY B O 1
ATOM 8225 N N . ALA B 1 344 ? -0.251 -30.547 -27.328 1 52.5 344 ALA B N 1
ATOM 8226 C CA . ALA B 1 344 ? -1.609 -30.328 -26.844 1 52.5 344 ALA B CA 1
ATOM 8227 C C . ALA B 1 344 ? -2.641 -30.734 -27.891 1 52.5 344 ALA B C 1
ATOM 8229 O O . ALA B 1 344 ? -2.391 -30.625 -29.094 1 52.5 344 ALA B O 1
ATOM 8230 N N . TRP B 1 345 ? -3.709 -31.594 -27.594 1 56.22 345 TRP B N 1
ATOM 8231 C CA . TRP B 1 345 ? -4.922 -31.812 -28.359 1 56.22 345 TRP B CA 1
ATOM 8232 C C . TRP B 1 345 ? -5.457 -30.5 -28.922 1 56.22 345 TRP B C 1
ATOM 8234 O O . TRP B 1 345 ? -5.297 -29.438 -28.312 1 56.22 345 TRP B O 1
ATOM 8244 N N . PRO B 1 346 ? -6.148 -30.547 -30.344 1 56.88 346 PRO B N 1
ATOM 8245 C CA . PRO B 1 346 ? -6.742 -31.406 -31.375 1 56.88 346 PRO B CA 1
ATOM 8246 C C . PRO B 1 346 ? -5.941 -31.391 -32.688 1 56.88 346 PRO B C 1
ATOM 8248 O O . PRO B 1 346 ? -6.5 -31.156 -33.75 1 56.88 346 PRO B O 1
ATOM 8251 N N . ARG B 1 347 ? -4.73 -31.516 -32.594 1 55.09 347 ARG B N 1
ATOM 8252 C CA . ARG B 1 347 ? -4.062 -31.297 -33.875 1 55.09 347 ARG B CA 1
ATOM 8253 C C . ARG B 1 347 ? -4.348 -32.438 -34.844 1 55.09 347 ARG B C 1
ATOM 8255 O O . ARG B 1 347 ? -4.199 -32.281 -36.062 1 55.09 347 ARG B O 1
ATOM 8262 N N . CYS B 1 348 ? -4.832 -33.531 -34.281 1 56.06 348 CYS B N 1
ATOM 8263 C CA . CYS B 1 348 ? -5.016 -34.625 -35.219 1 56.06 348 CYS B CA 1
ATOM 8264 C C . CYS B 1 348 ? -6.465 -34.719 -35.688 1 56.06 348 CYS B C 1
ATOM 8266 O O . CYS B 1 348 ? -6.785 -35.5 -36.594 1 56.06 348 CYS B O 1
ATOM 8268 N N . VAL B 1 349 ? -7.379 -33.938 -35.031 1 54.72 349 VAL B N 1
ATOM 8269 C CA . VAL B 1 349 ? -8.781 -34.156 -35.375 1 54.72 349 VAL B CA 1
ATOM 8270 C C . VAL B 1 349 ? -9.172 -33.25 -36.531 1 54.72 349 VAL B C 1
ATOM 8272 O O . VAL B 1 349 ? -8.852 -32.062 -36.562 1 54.72 349 VAL B O 1
ATOM 8275 N N . ASP B 1 350 ? -9.398 -33.656 -37.781 1 50.69 350 ASP B N 1
ATOM 8276 C CA . ASP B 1 350 ? -10 -32.875 -38.875 1 50.69 350 ASP B CA 1
ATOM 8277 C C . ASP B 1 350 ? -11.391 -32.375 -38.469 1 50.69 350 ASP B C 1
ATOM 8279 O O . ASP B 1 350 ? -12.367 -33.125 -38.531 1 50.69 350 ASP B O 1
ATOM 8283 N N . TYR B 1 351 ? -11.641 -31.266 -37.812 1 51.25 351 TYR B N 1
ATOM 8284 C CA . TYR B 1 351 ? -12.883 -30.656 -37.375 1 51.25 351 TYR B CA 1
ATOM 8285 C C . TYR B 1 351 ? -13.867 -30.516 -38.531 1 51.25 351 TYR B C 1
ATOM 8287 O O . TYR B 1 351 ? -15.086 -30.641 -38.344 1 51.25 351 TYR B O 1
ATOM 8295 N N . ASN B 1 352 ? -13.438 -29.953 -39.719 1 50.62 352 ASN B N 1
ATOM 8296 C CA . ASN B 1 352 ? -14.375 -29.781 -40.812 1 50.62 352 ASN B CA 1
ATOM 8297 C C . ASN B 1 352 ? -15.234 -31.031 -41.031 1 50.62 352 ASN B C 1
ATOM 8299 O O . ASN B 1 352 ? -16.438 -30.938 -41.312 1 50.62 352 ASN B O 1
ATOM 8303 N N . GLY B 1 353 ? -14.648 -32.125 -41 1 49.53 353 GLY B N 1
ATOM 8304 C CA . GLY B 1 353 ? -15.359 -33.375 -41.25 1 49.53 353 GLY B CA 1
ATOM 8305 C C . GLY B 1 353 ? -16.125 -33.875 -40.031 1 49.53 353 GLY B C 1
ATOM 8306 O O . GLY B 1 353 ? -17.031 -34.688 -40.156 1 49.53 353 GLY B O 1
ATOM 8307 N N . THR B 1 354 ? -15.789 -33.188 -38.844 1 54.94 354 THR B N 1
ATOM 8308 C CA . THR B 1 354 ? -16.203 -33.875 -37.625 1 54.94 354 THR B CA 1
ATOM 8309 C C . THR B 1 354 ? -17.453 -33.188 -37.031 1 54.94 354 THR B C 1
ATOM 8311 O O . THR B 1 354 ? -18.141 -33.781 -36.188 1 54.94 354 THR B O 1
ATOM 8314 N N . PHE B 1 355 ? -17.875 -31.969 -37.562 1 61.84 355 PHE B N 1
ATOM 8315 C CA . PHE B 1 355 ? -19.062 -31.359 -37 1 61.84 355 PHE B CA 1
ATOM 8316 C C . PHE B 1 355 ? -20.297 -32.219 -37.25 1 61.84 355 PHE B C 1
ATOM 8318 O O . PHE B 1 355 ? -21.109 -32.438 -36.375 1 61.84 355 PHE B O 1
ATOM 8325 N N . THR B 1 356 ? -20.219 -32.625 -38.469 1 63.91 356 THR B N 1
ATOM 8326 C CA . THR B 1 356 ? -21.359 -33.438 -38.844 1 63.91 356 THR B CA 1
ATOM 8327 C C . THR B 1 356 ? -21.406 -34.75 -38.031 1 63.91 356 THR B C 1
ATOM 8329 O O . THR B 1 356 ? -22.469 -35.25 -37.688 1 63.91 356 THR B O 1
ATOM 8332 N N . ASN B 1 357 ? -20.266 -35.156 -37.75 1 66.56 357 ASN B N 1
ATOM 8333 C CA . ASN B 1 357 ? -20.219 -36.375 -36.938 1 66.56 357 ASN B CA 1
ATOM 8334 C C . ASN B 1 357 ? -20.688 -36.125 -35.5 1 66.56 357 ASN B C 1
ATOM 8336 O O . ASN B 1 357 ? -21.281 -36.969 -34.875 1 66.56 357 ASN B O 1
ATOM 8340 N N . LEU B 1 358 ? -20.469 -34.906 -35.062 1 75.88 358 LEU B N 1
ATOM 8341 C CA . LEU B 1 358 ? -20.906 -34.5 -33.719 1 75.88 358 LEU B CA 1
ATOM 8342 C C . LEU B 1 358 ? -22.422 -34.375 -33.656 1 75.88 358 LEU B C 1
ATOM 8344 O O . LEU B 1 358 ? -23.062 -34.938 -32.781 1 75.88 358 LEU B O 1
ATOM 8348 N N . THR B 1 359 ? -22.984 -33.688 -34.656 1 74.19 359 THR B N 1
ATOM 8349 C CA . THR B 1 359 ? -24.406 -33.344 -34.625 1 74.19 359 THR B CA 1
ATOM 8350 C C . THR B 1 359 ? -25.25 -34.562 -35 1 74.19 359 THR B C 1
ATOM 8352 O O . THR B 1 359 ? -26.438 -34.625 -34.656 1 74.19 359 THR B O 1
ATOM 8355 N N . ASN B 1 360 ? -24.594 -35.562 -35.625 1 76.25 360 ASN B N 1
ATOM 8356 C CA . ASN B 1 360 ? -25.328 -36.75 -36.031 1 76.25 360 ASN B CA 1
ATOM 8357 C C . ASN B 1 360 ? -25.172 -37.875 -35.031 1 76.25 360 ASN B C 1
ATOM 8359 O O . ASN B 1 360 ? -25.734 -38.969 -35.188 1 76.25 360 ASN B O 1
ATOM 8363 N N . HIS B 1 361 ? -24.5 -37.562 -34 1 81.19 361 HIS B N 1
ATOM 8364 C CA . HIS B 1 361 ? -24.344 -38.594 -32.969 1 81.19 361 HIS B CA 1
ATOM 8365 C C . HIS B 1 361 ? -25.688 -38.938 -32.344 1 81.19 361 HIS B C 1
ATOM 8367 O O . HIS B 1 361 ? -26.547 -38.062 -32.156 1 81.19 361 HIS B O 1
ATOM 8373 N N . GLN B 1 362 ? -25.906 -40.188 -31.969 1 83 362 GLN B N 1
ATOM 8374 C CA . GLN B 1 362 ? -27.172 -40.688 -31.453 1 83 362 GLN B CA 1
ATOM 8375 C C . GLN B 1 362 ? -27.594 -39.969 -30.188 1 83 362 GLN B C 1
ATOM 8377 O O . GLN B 1 362 ? -28.781 -39.719 -29.969 1 83 362 GLN B O 1
ATOM 8382 N N . ASN B 1 363 ? -26.641 -39.531 -29.359 1 86.88 363 ASN B N 1
ATOM 8383 C CA . ASN B 1 363 ? -26.953 -38.906 -28.078 1 86.88 363 ASN B CA 1
ATOM 8384 C C . ASN B 1 363 ? -26.859 -37.375 -28.156 1 86.88 363 ASN B C 1
ATOM 8386 O O . ASN B 1 363 ? -26.781 -36.688 -27.141 1 86.88 363 ASN B O 1
ATOM 8390 N N . TRP B 1 364 ? -26.922 -36.844 -29.406 1 90.5 364 TRP B N 1
ATOM 8391 C CA . TRP B 1 364 ? -26.859 -35.406 -29.578 1 90.5 364 TRP B CA 1
ATOM 8392 C C . TRP B 1 364 ? -28.141 -34.75 -29.062 1 90.5 364 TRP B C 1
ATOM 8394 O O . TRP B 1 364 ? -29.25 -35.188 -29.391 1 90.5 364 TRP B O 1
ATOM 8404 N N . ASP B 1 365 ? -27.922 -33.781 -28.172 1 90.94 365 ASP B N 1
ATOM 8405 C CA . ASP B 1 365 ? -29.031 -32.969 -27.656 1 90.94 365 ASP B CA 1
ATOM 8406 C C . ASP B 1 365 ? -29.078 -31.594 -28.328 1 90.94 365 ASP B C 1
ATOM 8408 O O . ASP B 1 365 ? -28.203 -30.766 -28.125 1 90.94 365 ASP B O 1
ATOM 8412 N N . LYS B 1 366 ? -30.047 -31.297 -29.047 1 88.81 366 LYS B N 1
ATOM 8413 C CA . LYS B 1 366 ? -30.188 -30.078 -29.828 1 88.81 366 LYS B CA 1
ATOM 8414 C C . LYS B 1 366 ? -30.297 -28.859 -28.922 1 88.81 366 LYS B C 1
ATOM 8416 O O . LYS B 1 366 ? -29.938 -27.75 -29.328 1 88.81 366 LYS B O 1
ATOM 8421 N N . ASN B 1 367 ? -30.797 -29 -27.672 1 91.69 367 ASN B N 1
ATOM 8422 C CA . ASN B 1 367 ? -30.922 -27.875 -26.75 1 91.69 367 ASN B CA 1
ATOM 8423 C C . ASN B 1 367 ? -29.562 -27.281 -26.406 1 91.69 367 ASN B C 1
ATOM 8425 O O . ASN B 1 367 ? -29.484 -26.125 -25.969 1 91.69 367 ASN B O 1
ATOM 8429 N N . LEU B 1 368 ? -28.516 -28.031 -26.531 1 92.69 368 LEU B N 1
ATOM 8430 C CA . LEU B 1 368 ? -27.172 -27.562 -26.203 1 92.69 368 LEU B CA 1
ATOM 8431 C C . LEU B 1 368 ? -26.734 -26.453 -27.172 1 92.69 368 LEU B C 1
ATOM 8433 O O . LEU B 1 368 ? -25.938 -25.594 -26.797 1 92.69 368 LEU B O 1
ATOM 8437 N N . GLU B 1 369 ? -27.234 -26.484 -28.406 1 90.38 369 GLU B N 1
ATOM 8438 C CA . GLU B 1 369 ? -26.938 -25.438 -29.375 1 90.38 369 GLU B CA 1
ATOM 8439 C C . GLU B 1 369 ? -27.438 -24.078 -28.906 1 90.38 369 GLU B C 1
ATOM 8441 O O . GLU B 1 369 ? -26.781 -23.047 -29.109 1 90.38 369 GLU B O 1
ATOM 8446 N N . ASP B 1 370 ? -28.5 -24.094 -28.234 1 91.44 370 ASP B N 1
ATOM 8447 C CA . ASP B 1 370 ? -29.078 -22.844 -27.734 1 91.44 370 ASP B CA 1
ATOM 8448 C C . ASP B 1 370 ? -28.422 -22.438 -26.422 1 91.44 370 ASP B C 1
ATOM 8450 O O . ASP B 1 370 ? -28.25 -21.25 -26.156 1 91.44 370 ASP B O 1
ATOM 8454 N N . ILE B 1 371 ? -28.172 -23.406 -25.641 1 93.5 371 ILE B N 1
ATOM 8455 C CA . ILE B 1 371 ? -27.578 -23.109 -24.328 1 93.5 371 ILE B CA 1
ATOM 8456 C C . ILE B 1 371 ? -26.203 -22.484 -24.516 1 93.5 371 ILE B C 1
ATOM 8458 O O . ILE B 1 371 ? -25.906 -21.438 -23.938 1 93.5 371 ILE B O 1
ATOM 8462 N N . PHE B 1 372 ? -25.344 -23.125 -25.375 1 93.12 372 PHE B N 1
ATOM 8463 C CA . PHE B 1 372 ? -23.969 -22.656 -25.562 1 93.12 372 PHE B CA 1
ATOM 8464 C C . PHE B 1 372 ? -23.875 -21.734 -26.766 1 93.12 372 PHE B C 1
ATOM 8466 O O . PHE B 1 372 ? -22.812 -21.156 -27.047 1 93.12 372 PHE B O 1
ATOM 8473 N N . ARG B 1 373 ? -24.969 -21.578 -27.484 1 89.06 373 ARG B N 1
ATOM 8474 C CA . ARG B 1 373 ? -25.047 -20.719 -28.672 1 89.06 373 ARG B CA 1
ATOM 8475 C C . ARG B 1 373 ? -24.078 -21.188 -29.75 1 89.06 373 ARG B C 1
ATOM 8477 O O . ARG B 1 373 ? -23.281 -20.406 -30.266 1 89.06 373 ARG B O 1
ATOM 8484 N N . TRP B 1 374 ? -24.188 -22.453 -30.062 1 88.56 374 TRP B N 1
ATOM 8485 C CA . TRP B 1 374 ? -23.406 -23.047 -31.125 1 88.56 374 TRP B CA 1
ATOM 8486 C C . TRP B 1 374 ? -24.141 -23 -32.469 1 88.56 374 TRP B C 1
ATOM 8488 O O . TRP B 1 374 ? -25.375 -23 -32.5 1 88.56 374 TRP B O 1
ATOM 8498 N N . GLY B 1 375 ? -23.406 -22.953 -33.562 1 81.38 375 GLY B N 1
ATOM 8499 C CA . GLY B 1 375 ? -24 -23.062 -34.875 1 81.38 375 GLY B CA 1
ATOM 8500 C C . GLY B 1 375 ? -23.984 -21.766 -35.656 1 81.38 375 GLY B C 1
ATOM 8501 O O . GLY B 1 375 ? -23.578 -20.734 -35.125 1 81.38 375 GLY B O 1
ATOM 8502 N N . GLU B 1 376 ? -24.469 -21.797 -36.844 1 78.75 376 GLU B N 1
ATOM 8503 C CA . GLU B 1 376 ? -24.438 -20.672 -37.781 1 78.75 376 GLU B CA 1
ATOM 8504 C C . GLU B 1 376 ? -25.406 -19.578 -37.344 1 78.75 376 GLU B C 1
ATOM 8506 O O . GLU B 1 376 ? -25.188 -18.391 -37.656 1 78.75 376 GLU B O 1
ATOM 8511 N N . ARG B 1 377 ? -26.391 -19.969 -36.594 1 82.38 377 ARG B N 1
ATOM 8512 C CA . ARG B 1 377 ? -27.375 -19 -36.125 1 82.38 377 ARG B CA 1
ATOM 8513 C C . ARG B 1 377 ? -26.734 -17.969 -35.219 1 82.38 377 ARG B C 1
ATOM 8515 O O . ARG B 1 377 ? -27.172 -16.812 -35.188 1 82.38 377 ARG B O 1
ATOM 8522 N N . TRP B 1 378 ? -25.797 -18.375 -34.469 1 82.62 378 TRP B N 1
ATOM 8523 C CA . TRP B 1 378 ? -25.203 -17.484 -33.469 1 82.62 378 TRP B CA 1
ATOM 8524 C C . TRP B 1 378 ? -23.906 -16.875 -33.969 1 82.62 378 TRP B C 1
ATOM 8526 O O . TRP B 1 378 ? -23.359 -15.969 -33.312 1 82.62 378 TRP B O 1
ATOM 8536 N N . GLY B 1 379 ? -23.453 -17.219 -35.094 1 76.38 379 GLY B N 1
ATOM 8537 C CA . GLY B 1 379 ? -22.266 -16.609 -35.656 1 76.38 379 GLY B CA 1
ATOM 8538 C C . GLY B 1 379 ? -21.328 -17.625 -36.312 1 76.38 379 GLY B C 1
ATOM 8539 O O . GLY B 1 379 ? -21.484 -18.828 -36.125 1 76.38 379 GLY B O 1
ATOM 8540 N N . PRO B 1 380 ? -20.359 -17 -36.969 1 76.12 380 PRO B N 1
ATOM 8541 C CA . PRO B 1 380 ? -19.359 -17.875 -37.594 1 76.12 380 PRO B CA 1
ATOM 8542 C C . PRO B 1 380 ? -18.391 -18.484 -36.594 1 76.12 380 PRO B C 1
ATOM 8544 O O . PRO B 1 380 ? -18.062 -17.859 -35.594 1 76.12 380 PRO B O 1
ATOM 8547 N N . ASN B 1 381 ? -17.969 -19.719 -36.719 1 77.88 381 ASN B N 1
ATOM 8548 C CA . ASN B 1 381 ? -16.922 -20.406 -35.969 1 77.88 381 ASN B CA 1
ATOM 8549 C C . ASN B 1 381 ? -17.391 -20.703 -34.531 1 77.88 381 ASN B C 1
ATOM 8551 O O . ASN B 1 381 ? -16.578 -20.734 -33.594 1 77.88 381 ASN B O 1
ATOM 8555 N N . LYS B 1 382 ? -18.688 -20.656 -34.312 1 83.06 382 LYS B N 1
ATOM 8556 C CA . LYS B 1 382 ? -19.219 -21.094 -33.031 1 83.06 382 LYS B CA 1
ATOM 8557 C C . LYS B 1 382 ? -19.453 -22.609 -33 1 83.06 382 LYS B C 1
ATOM 8559 O O . LYS B 1 382 ? -20.594 -23.062 -33.094 1 83.06 382 LYS B O 1
ATOM 8564 N N . ASN B 1 383 ? -18.391 -23.344 -32.875 1 80.44 383 ASN B N 1
ATOM 8565 C CA . ASN B 1 383 ? -18.438 -24.797 -32.938 1 80.44 383 ASN B CA 1
ATOM 8566 C C . ASN B 1 383 ? -18.328 -25.422 -31.547 1 80.44 383 ASN B C 1
ATOM 8568 O O . ASN B 1 383 ? -17.625 -24.906 -30.672 1 80.44 383 ASN B O 1
ATOM 8572 N N . PRO B 1 384 ? -19.016 -26.516 -31.406 1 86.38 384 PRO B N 1
ATOM 8573 C CA . PRO B 1 384 ? -18.844 -27.25 -30.141 1 86.38 384 PRO B CA 1
ATOM 8574 C C . PRO B 1 384 ? -17.453 -27.859 -29.984 1 86.38 384 PRO B C 1
ATOM 8576 O O . PRO B 1 384 ? -16.797 -28.172 -30.984 1 86.38 384 PRO B O 1
ATOM 8579 N N . PRO B 1 385 ? -17.031 -28.062 -28.781 1 86.56 385 PRO B N 1
ATOM 8580 C CA . PRO B 1 385 ? -15.703 -28.625 -28.531 1 86.56 385 PRO B CA 1
ATOM 8581 C C . PRO B 1 385 ? -15.672 -30.156 -28.703 1 86.56 385 PRO B C 1
ATOM 8583 O O . PRO B 1 385 ? -16.719 -30.797 -28.594 1 86.56 385 PRO B O 1
ATOM 8586 N N . ILE B 1 386 ? -14.547 -30.672 -29.016 1 83.38 386 ILE B N 1
ATOM 8587 C CA . ILE B 1 386 ? -14.297 -32.125 -29.031 1 83.38 386 ILE B CA 1
ATOM 8588 C C . ILE B 1 386 ? -13.125 -32.438 -28.109 1 83.38 386 ILE B C 1
ATOM 8590 O O . ILE B 1 386 ? -12.047 -31.844 -28.234 1 83.38 386 ILE B O 1
ATOM 8594 N N . PHE B 1 387 ? -13.406 -33.375 -27.188 1 84.81 387 PHE B N 1
ATOM 8595 C CA . PHE B 1 387 ? -12.359 -33.812 -26.266 1 84.81 387 PHE B CA 1
ATOM 8596 C C . PHE B 1 387 ? -11.844 -35.188 -26.625 1 84.81 387 PHE B C 1
ATOM 8598 O O . PHE B 1 387 ? -12.594 -36 -27.141 1 84.81 387 PHE B O 1
ATOM 8605 N N . PRO B 1 388 ? -10.609 -35.438 -26.344 1 80.88 388 PRO B N 1
ATOM 8606 C CA . PRO B 1 388 ? -10.07 -36.75 -26.688 1 80.88 388 PRO B CA 1
ATOM 8607 C C . PRO B 1 388 ? -10.633 -37.844 -25.812 1 80.88 388 PRO B C 1
ATOM 8609 O O . PRO B 1 388 ? -10.938 -38.938 -26.312 1 80.88 388 PRO B O 1
ATOM 8612 N N . THR B 1 389 ? -10.711 -37.625 -24.516 1 83.75 389 THR B N 1
ATOM 8613 C CA . THR B 1 389 ? -11.18 -38.625 -23.547 1 83.75 389 THR B CA 1
ATOM 8614 C C . THR B 1 389 ? -11.914 -37.969 -22.391 1 83.75 389 THR B C 1
ATOM 8616 O O . THR B 1 389 ? -11.93 -36.719 -22.297 1 83.75 389 THR B O 1
ATOM 8619 N N . LEU B 1 390 ? -12.578 -38.812 -21.641 1 87.81 390 LEU B N 1
ATOM 8620 C CA . LEU B 1 390 ? -13.164 -38.312 -20.406 1 87.81 390 LEU B CA 1
ATOM 8621 C C . LEU B 1 390 ? -12.117 -38.219 -19.297 1 87.81 390 LEU B C 1
ATOM 8623 O O . LEU B 1 390 ? -11.266 -39.125 -19.172 1 87.81 390 LEU B O 1
ATOM 8627 N N . PRO B 1 391 ? -12.07 -37.125 -18.641 1 89.81 391 PRO B N 1
ATOM 8628 C CA . PRO B 1 391 ? -11.133 -37.062 -17.531 1 89.81 391 PRO B CA 1
ATOM 8629 C C . PRO B 1 391 ? -11.453 -38.062 -16.406 1 89.81 391 PRO B C 1
ATOM 8631 O O . PRO B 1 391 ? -12.617 -38.406 -16.234 1 89.81 391 PRO B O 1
ATOM 8634 N N . LYS B 1 392 ? -10.414 -38.438 -15.68 1 88 392 LYS B N 1
ATOM 8635 C CA . LYS B 1 392 ? -10.609 -39.219 -14.477 1 88 392 LYS B CA 1
ATOM 8636 C C . LYS B 1 392 ? -11.141 -38.375 -13.328 1 88 392 LYS B C 1
ATOM 8638 O O . LYS B 1 392 ? -11.289 -37.156 -13.477 1 88 392 LYS B O 1
ATOM 8643 N N . ASP B 1 393 ? -11.445 -39.062 -12.234 1 87.25 393 ASP B N 1
ATOM 8644 C CA . ASP B 1 393 ? -11.961 -38.312 -11.078 1 87.25 393 ASP B CA 1
ATOM 8645 C C . ASP B 1 393 ? -11.016 -37.188 -10.672 1 87.25 393 ASP B C 1
ATOM 8647 O O . ASP B 1 393 ? -9.805 -37.406 -10.578 1 87.25 393 ASP B O 1
ATOM 8651 N N . TYR B 1 394 ? -11.57 -36 -10.531 1 88.25 394 TYR B N 1
ATOM 8652 C CA . TYR B 1 394 ? -10.867 -34.844 -10.016 1 88.25 394 TYR B CA 1
ATOM 8653 C C . TYR B 1 394 ? -9.844 -34.344 -11.031 1 88.25 394 TYR B C 1
ATOM 8655 O O . TYR B 1 394 ? -8.781 -33.844 -10.656 1 88.25 394 TYR B O 1
ATOM 8663 N N . ASN B 1 395 ? -10.109 -34.531 -12.297 1 90.62 395 ASN B N 1
ATOM 8664 C CA . ASN B 1 395 ? -9.234 -34 -13.352 1 90.62 395 ASN B CA 1
ATOM 8665 C C . ASN B 1 395 ? -10 -33.094 -14.32 1 90.62 395 ASN B C 1
ATOM 8667 O O . ASN B 1 395 ? -11.227 -33.125 -14.352 1 90.62 395 ASN B O 1
ATOM 8671 N N . THR B 1 396 ? -9.25 -32.344 -15.062 1 93.44 396 THR B N 1
ATOM 8672 C CA . THR B 1 396 ? -9.812 -31.438 -16.062 1 93.44 396 THR B CA 1
ATOM 8673 C C . THR B 1 396 ? -9.086 -31.578 -17.391 1 93.44 396 THR B C 1
ATOM 8675 O O . THR B 1 396 ? -7.91 -31.953 -17.438 1 93.44 396 THR B O 1
ATOM 8678 N N . ILE B 1 397 ? -9.766 -31.328 -18.484 1 90.44 397 ILE B N 1
ATOM 8679 C CA . ILE B 1 397 ? -9.211 -31.297 -19.828 1 90.44 397 ILE B CA 1
ATOM 8680 C C . ILE B 1 397 ? -9.664 -30.031 -20.547 1 90.44 397 ILE B C 1
ATOM 8682 O O . ILE B 1 397 ? -10.82 -29.625 -20.422 1 90.44 397 ILE B O 1
ATOM 8686 N N . VAL B 1 398 ? -8.711 -29.469 -21.25 1 90.38 398 VAL B N 1
ATOM 8687 C CA . VAL B 1 398 ? -9.008 -28.203 -21.922 1 90.38 398 VAL B CA 1
ATOM 8688 C C . VAL B 1 398 ? -9.094 -28.406 -23.422 1 90.38 398 VAL B C 1
ATOM 8690 O O . VAL B 1 398 ? -8.406 -29.281 -23.984 1 90.38 398 VAL B O 1
ATOM 8693 N N . ASN B 1 399 ? -10.023 -27.766 -23.984 1 86.69 399 ASN B N 1
ATOM 8694 C CA . ASN B 1 399 ? -10.094 -27.594 -25.438 1 86.69 399 ASN B CA 1
ATOM 8695 C C . ASN B 1 399 ? -9.922 -26.125 -25.828 1 86.69 399 ASN B C 1
ATOM 8697 O O . ASN B 1 399 ? -10.844 -25.328 -25.672 1 86.69 399 ASN B O 1
ATOM 8701 N N . ASP B 1 400 ? -8.742 -25.75 -26.266 1 70.56 400 ASP B N 1
ATOM 8702 C CA . ASP B 1 400 ? -8.469 -24.344 -26.531 1 70.56 400 ASP B CA 1
ATOM 8703 C C . ASP B 1 400 ? -8.805 -23.969 -27.969 1 70.56 400 ASP B C 1
ATOM 8705 O O . ASP B 1 400 ? -8.547 -22.844 -28.406 1 70.56 400 ASP B O 1
ATOM 8709 N N . THR B 1 401 ? -9.633 -24.781 -28.562 1 59.03 401 THR B N 1
ATOM 8710 C CA . THR B 1 401 ? -10.172 -24.5 -29.891 1 59.03 401 THR B CA 1
ATOM 8711 C C . THR B 1 401 ? -9.07 -24.016 -30.828 1 59.03 401 THR B C 1
ATOM 8713 O O . THR B 1 401 ? -9.352 -23.453 -31.891 1 59.03 401 THR B O 1
ATOM 8716 N N . ILE B 1 402 ? -7.668 -24 -30.141 1 53.22 402 ILE B N 1
ATOM 8717 C CA . ILE B 1 402 ? -6.574 -23.438 -30.922 1 53.22 402 ILE B CA 1
ATOM 8718 C C . ILE B 1 402 ? -6.145 -24.422 -32 1 53.22 402 ILE B C 1
ATOM 8720 O O . ILE B 1 402 ? -6.133 -25.641 -31.766 1 53.22 402 ILE B O 1
ATOM 8724 N N . GLY B 1 403 ? -5.918 -24.047 -33.156 1 50.62 403 GLY B N 1
ATOM 8725 C CA . GLY B 1 403 ? -5.445 -24.859 -34.281 1 50.62 403 GLY B CA 1
ATOM 8726 C C . GLY B 1 403 ? -6.539 -25.203 -35.281 1 50.62 403 GLY B C 1
ATOM 8727 O O . GLY B 1 403 ? -6.285 -25.859 -36.281 1 50.62 403 GLY B O 1
ATOM 8728 N N . LEU B 1 404 ? -7.672 -24.906 -34.594 1 48.97 404 LEU B N 1
ATOM 8729 C CA . LEU B 1 404 ? -8.68 -25.109 -35.625 1 48.97 404 LEU B CA 1
ATOM 8730 C C . LEU B 1 404 ? -8.516 -24.094 -36.75 1 48.97 404 LEU B C 1
ATOM 8732 O O . LEU B 1 404 ? -7.941 -23.016 -36.562 1 48.97 404 LEU B O 1
ATOM 8736 N N . ALA B 1 405 ? -8.469 -24.484 -37.938 1 49.03 405 ALA B N 1
ATOM 8737 C CA . ALA B 1 405 ? -8.102 -23.906 -39.219 1 49.03 405 ALA B CA 1
ATOM 8738 C C . ALA B 1 405 ? -8.484 -22.422 -39.312 1 49.03 405 ALA B C 1
ATOM 8740 O O . ALA B 1 405 ? -7.828 -21.641 -40 1 49.03 405 ALA B O 1
ATOM 8741 N N . THR B 1 406 ? -9.484 -21.828 -38.656 1 60.03 406 THR B N 1
ATOM 8742 C CA . THR B 1 406 ? -9.891 -20.484 -39.031 1 60.03 406 THR B CA 1
ATOM 8743 C C . THR B 1 406 ? -9.992 -19.562 -37.812 1 60.03 406 THR B C 1
ATOM 8745 O O . THR B 1 406 ? -10.484 -19.984 -36.781 1 60.03 406 THR B O 1
ATOM 8748 N N . TRP B 1 407 ? -9.234 -18.406 -37.812 1 69.81 407 TRP B N 1
ATOM 8749 C CA . TRP B 1 407 ? -9.391 -17.328 -36.844 1 69.81 407 TRP B CA 1
ATOM 8750 C C . TRP B 1 407 ? -10.852 -16.906 -36.719 1 69.81 407 TRP B C 1
ATOM 8752 O O . TRP B 1 407 ? -11.555 -16.812 -37.75 1 69.81 407 TRP B O 1
ATOM 8762 N N . GLY B 1 408 ? -11.391 -16.875 -35.406 1 78.06 408 GLY B N 1
ATOM 8763 C CA . GLY B 1 408 ? -12.75 -16.391 -35.281 1 78.06 408 GLY B CA 1
ATOM 8764 C C . GLY B 1 408 ? -13.477 -16.969 -34.094 1 78.06 408 GLY B C 1
ATOM 8765 O O . GLY B 1 408 ? -14.531 -16.453 -33.688 1 78.06 408 GLY B O 1
ATOM 8766 N N . ALA B 1 409 ? -12.883 -18 -33.5 1 83.44 409 ALA B N 1
ATOM 8767 C CA . ALA B 1 409 ? -13.516 -18.562 -32.312 1 83.44 409 ALA B CA 1
ATOM 8768 C C . ALA B 1 409 ? -13.398 -17.594 -31.125 1 83.44 409 ALA B C 1
ATOM 8770 O O . ALA B 1 409 ? -12.391 -16.891 -30.984 1 83.44 409 ALA B O 1
ATOM 8771 N N . THR B 1 410 ? -14.43 -17.531 -30.266 1 89.44 410 THR B N 1
ATOM 8772 C CA . THR B 1 410 ? -14.438 -16.578 -29.172 1 89.44 410 THR B CA 1
ATOM 8773 C C . THR B 1 410 ? -14.398 -17.312 -27.828 1 89.44 410 THR B C 1
ATOM 8775 O O . THR B 1 410 ? -14.414 -16.672 -26.766 1 89.44 410 THR B O 1
ATOM 8778 N N . SER B 1 411 ? -14.344 -18.703 -27.938 1 91.75 411 SER B N 1
ATOM 8779 C CA . SER B 1 411 ? -14.508 -19.406 -26.672 1 91.75 411 SER B CA 1
ATOM 8780 C C . SER B 1 411 ? -13.461 -20.516 -26.531 1 91.75 411 SER B C 1
ATOM 8782 O O . SER B 1 411 ? -12.922 -21 -27.531 1 91.75 411 SER B O 1
ATOM 8784 N N . ILE B 1 412 ? -13.156 -20.812 -25.281 1 92.62 412 ILE B N 1
ATOM 8785 C CA . ILE B 1 412 ? -12.438 -22.031 -24.938 1 92.62 412 ILE B CA 1
ATOM 8786 C C . ILE B 1 412 ? -13.328 -22.906 -24.047 1 92.62 412 ILE B C 1
ATOM 8788 O O . ILE B 1 412 ? -14.312 -22.438 -23.484 1 92.62 412 ILE B O 1
ATOM 8792 N N . TYR B 1 413 ? -13.023 -24.156 -24.047 1 93.81 413 TYR B N 1
ATOM 8793 C CA . TYR B 1 413 ? -13.875 -25.094 -23.312 1 93.81 413 TYR B CA 1
ATOM 8794 C C . TYR B 1 413 ? -13.055 -25.906 -22.312 1 93.81 413 TYR B C 1
ATOM 8796 O O . TYR B 1 413 ? -11.875 -26.172 -22.547 1 93.81 413 TYR B O 1
ATOM 8804 N N . LEU B 1 414 ? -13.664 -26.203 -21.219 1 95.88 414 LEU B N 1
ATOM 8805 C CA . LEU B 1 414 ? -13.07 -27.016 -20.156 1 95.88 414 LEU B CA 1
ATOM 8806 C C . LEU B 1 414 ? -14.023 -28.125 -19.734 1 95.88 414 LEU B C 1
ATOM 8808 O O . LEU B 1 414 ? -15.219 -27.891 -19.562 1 95.88 414 LEU B O 1
ATOM 8812 N N . LEU B 1 415 ? -13.547 -29.312 -19.719 1 95.44 415 LEU B N 1
ATOM 8813 C CA . LEU B 1 415 ? -14.289 -30.469 -19.219 1 95.44 415 LEU B CA 1
ATOM 8814 C C . LEU B 1 415 ? -13.742 -30.938 -17.875 1 95.44 415 LEU B C 1
ATOM 8816 O O . LEU B 1 415 ? -12.539 -31.172 -17.75 1 95.44 415 LEU B O 1
ATOM 8820 N N . LEU B 1 416 ? -14.609 -30.969 -16.875 1 96.19 416 LEU B N 1
ATOM 8821 C CA . LEU B 1 416 ? -14.219 -31.359 -15.531 1 96.19 416 LEU B CA 1
ATOM 8822 C C . LEU B 1 416 ? -15.008 -32.594 -15.07 1 96.19 416 LEU B C 1
ATOM 8824 O O . LEU B 1 416 ? -16.156 -32.781 -15.461 1 96.19 416 LEU B O 1
ATOM 8828 N N . LYS B 1 417 ? -14.391 -33.375 -14.289 1 93.88 417 LYS B N 1
ATOM 8829 C CA . LYS B 1 417 ? -15.078 -34.469 -13.609 1 93.88 417 LYS B CA 1
ATOM 8830 C C . LYS B 1 417 ? -14.875 -34.406 -12.102 1 93.88 417 LYS B C 1
ATOM 8832 O O . LYS B 1 417 ? -13.742 -34.375 -11.617 1 93.88 417 LYS B O 1
ATOM 8837 N N . GLY B 1 418 ? -15.992 -34.312 -11.391 1 89 418 GLY B N 1
ATOM 8838 C CA . GLY B 1 418 ? -15.953 -34.312 -9.938 1 89 418 GLY B CA 1
ATOM 8839 C C . GLY B 1 418 ? -15.766 -35.688 -9.344 1 89 418 GLY B C 1
ATOM 8840 O O . GLY B 1 418 ? -15.617 -36.688 -10.078 1 89 418 GLY B O 1
ATOM 8841 N N . GLY B 1 419 ? -15.789 -35.781 -8.07 1 82.88 419 GLY B N 1
ATOM 8842 C CA . GLY B 1 419 ? -15.672 -37.062 -7.367 1 82.88 419 GLY B CA 1
ATOM 8843 C C . GLY B 1 419 ? -16.984 -37.812 -7.281 1 82.88 419 GLY B C 1
ATOM 8844 O O . GLY B 1 419 ? -18 -37.375 -7.816 1 82.88 419 GLY B O 1
ATOM 8845 N N . PRO B 1 420 ? -16.859 -38.938 -6.668 1 82.19 420 PRO B N 1
ATOM 8846 C CA . PRO B 1 420 ? -18.062 -39.781 -6.547 1 82.19 420 PRO B CA 1
ATOM 8847 C C . PRO B 1 420 ? -19.125 -39.156 -5.633 1 82.19 420 PRO B C 1
ATOM 8849 O O . PRO B 1 420 ? -20.297 -39.562 -5.699 1 82.19 420 PRO B O 1
ATOM 8852 N N . MET B 1 421 ? -18.641 -38.188 -4.793 1 80.31 421 MET B N 1
ATOM 8853 C CA . MET B 1 421 ? -19.562 -37.5 -3.902 1 80.31 421 MET B CA 1
ATOM 8854 C C . MET B 1 421 ? -19.438 -36 -4.062 1 80.31 421 MET B C 1
ATOM 8856 O O . MET B 1 421 ? -18.359 -35.469 -4.371 1 80.31 421 MET B O 1
ATOM 8860 N N . ASP B 1 422 ? -20.594 -35.344 -3.924 1 77.56 422 ASP B N 1
ATOM 8861 C CA . ASP B 1 422 ? -20.547 -33.875 -4.008 1 77.56 422 ASP B CA 1
ATOM 8862 C C . ASP B 1 422 ? -20.312 -33.25 -2.633 1 77.56 422 ASP B C 1
ATOM 8864 O O . ASP B 1 422 ? -20.047 -33.969 -1.661 1 77.56 422 ASP B O 1
ATOM 8868 N N . VAL B 1 423 ? -20.344 -31.969 -2.549 1 71.44 423 VAL B N 1
ATOM 8869 C CA . VAL B 1 423 ? -20.031 -31.219 -1.336 1 71.44 423 VAL B CA 1
ATOM 8870 C C . VAL B 1 423 ? -21.062 -31.531 -0.25 1 71.44 423 VAL B C 1
ATOM 8872 O O . VAL B 1 423 ? -20.734 -31.516 0.94 1 71.44 423 VAL B O 1
ATOM 8875 N N . SER B 1 424 ? -22.266 -31.828 -0.714 1 72 424 SER B N 1
ATOM 8876 C CA . SER B 1 424 ? -23.328 -32.188 0.229 1 72 424 SER B CA 1
ATOM 8877 C C . SER B 1 424 ? -23.281 -33.656 0.564 1 72 424 SER B C 1
ATOM 8879 O O . SER B 1 424 ? -24.172 -34.188 1.262 1 72 424 SER B O 1
ATOM 8881 N N . GLN B 1 425 ? -22.375 -34.406 0.102 1 74.94 425 GLN B N 1
ATOM 8882 C CA . GLN B 1 425 ? -22.172 -35.844 0.331 1 74.94 425 GLN B CA 1
ATOM 8883 C C . GLN B 1 425 ? -23.266 -36.656 -0.37 1 74.94 425 GLN B C 1
ATOM 8885 O O . GLN B 1 425 ? -23.672 -37.688 0.123 1 74.94 425 GLN B O 1
ATOM 8890 N N . ALA B 1 426 ? -23.766 -36.062 -1.346 1 77.5 426 ALA B N 1
ATOM 8891 C CA . ALA B 1 426 ? -24.688 -36.812 -2.203 1 77.5 426 ALA B CA 1
ATOM 8892 C C . ALA B 1 426 ? -23.922 -37.531 -3.312 1 77.5 426 ALA B C 1
ATOM 8894 O O . ALA B 1 426 ? -22.969 -37 -3.867 1 77.5 426 ALA B O 1
ATOM 8895 N N . PRO B 1 427 ? -24.281 -38.719 -3.576 1 81.19 427 PRO B N 1
ATOM 8896 C CA . PRO B 1 427 ? -23.578 -39.469 -4.625 1 81.19 427 PRO B CA 1
ATOM 8897 C C . PRO B 1 427 ? -23.781 -38.844 -6.012 1 81.19 427 PRO B C 1
ATOM 8899 O O . PRO B 1 427 ? -24.906 -38.5 -6.383 1 81.19 427 PRO B O 1
ATOM 8902 N N . THR B 1 428 ? -22.75 -38.625 -6.699 1 78.88 428 THR B N 1
ATOM 8903 C CA . THR B 1 428 ? -22.781 -38.031 -8.031 1 78.88 428 THR B CA 1
ATOM 8904 C C . THR B 1 428 ? -22.125 -38.969 -9.055 1 78.88 428 THR B C 1
ATOM 8906 O O . THR B 1 428 ? -22.047 -38.625 -10.242 1 78.88 428 THR B O 1
ATOM 8909 N N . GLY B 1 429 ? -21.641 -40.062 -8.547 1 75.69 429 GLY B N 1
ATOM 8910 C CA . GLY B 1 429 ? -20.922 -40.969 -9.43 1 75.69 429 GLY B CA 1
ATOM 8911 C C . GLY B 1 429 ? -21.828 -41.875 -10.219 1 75.69 429 GLY B C 1
ATOM 8912 O O . GLY B 1 429 ? -23.047 -41.812 -10.078 1 75.69 429 GLY B O 1
ATOM 8913 N N . GLY B 1 430 ? -21.391 -42.719 -11.141 1 71.25 430 GLY B N 1
ATOM 8914 C CA . GLY B 1 430 ? -22.141 -43.656 -11.945 1 71.25 430 GLY B CA 1
ATOM 8915 C C . GLY B 1 430 ? -22.344 -43.188 -13.375 1 71.25 430 GLY B C 1
ATOM 8916 O O . GLY B 1 430 ? -21.906 -42.094 -13.75 1 71.25 430 GLY B O 1
ATOM 8917 N N . SER B 1 431 ? -22.953 -44.031 -14.148 1 71.06 431 SER B N 1
ATOM 8918 C CA . SER B 1 431 ? -23.172 -43.719 -15.562 1 71.06 431 SER B CA 1
ATOM 8919 C C . SER B 1 431 ? -24.141 -42.562 -15.742 1 71.06 431 SER B C 1
ATOM 8921 O O . SER B 1 431 ? -24 -41.75 -16.672 1 71.06 431 SER B O 1
ATOM 8923 N N . ASP B 1 432 ? -25.031 -42.406 -14.797 1 74.19 432 ASP B N 1
ATOM 8924 C CA . ASP B 1 432 ? -26 -41.312 -14.867 1 74.19 432 ASP B CA 1
ATOM 8925 C C . ASP B 1 432 ? -25.703 -40.25 -13.812 1 74.19 432 ASP B C 1
ATOM 8927 O O . ASP B 1 432 ? -26.594 -39.5 -13.414 1 74.19 432 ASP B O 1
ATOM 8931 N N . GLY B 1 433 ? -24.469 -40.281 -13.461 1 80.25 433 GLY B N 1
ATOM 8932 C CA . GLY B 1 433 ? -24.125 -39.344 -12.406 1 80.25 433 GLY B CA 1
ATOM 8933 C C . GLY B 1 433 ? -23.953 -37.906 -12.891 1 80.25 433 GLY B C 1
ATOM 8934 O O . GLY B 1 433 ? -23.906 -37.656 -14.102 1 80.25 433 GLY B O 1
ATOM 8935 N N . THR B 1 434 ? -24.062 -36.938 -12 1 81.56 434 THR B N 1
ATOM 8936 C CA . THR B 1 434 ? -24 -35.531 -12.289 1 81.56 434 THR B CA 1
ATOM 8937 C C . THR B 1 434 ? -22.656 -34.938 -11.852 1 81.56 434 THR B C 1
ATOM 8939 O O . THR B 1 434 ? -22.594 -33.875 -11.234 1 81.56 434 THR B O 1
ATOM 8942 N N . ASN B 1 435 ? -21.578 -35.719 -12.211 1 89 435 ASN B N 1
ATOM 8943 C CA . ASN B 1 435 ? -20.328 -35.219 -11.664 1 89 435 ASN B CA 1
ATOM 8944 C C . ASN B 1 435 ? -19.422 -34.656 -12.766 1 89 435 ASN B C 1
ATOM 8946 O O . ASN B 1 435 ? -18.219 -34.469 -12.547 1 89 435 ASN B O 1
ATOM 8950 N N . TYR B 1 436 ? -19.984 -34.562 -14.023 1 94.44 436 TYR B N 1
ATOM 8951 C CA . TYR B 1 436 ? -19.234 -33.875 -15.078 1 94.44 436 TYR B CA 1
ATOM 8952 C C . TYR B 1 436 ? -19.75 -32.469 -15.289 1 94.44 436 TYR B C 1
ATOM 8954 O O . TYR B 1 436 ? -20.938 -32.188 -15.086 1 94.44 436 TYR B O 1
ATOM 8962 N N . ALA B 1 437 ? -18.844 -31.609 -15.648 1 96.12 437 ALA B N 1
ATOM 8963 C CA . ALA B 1 437 ? -19.219 -30.25 -16.031 1 96.12 437 ALA B CA 1
ATOM 8964 C C . ALA B 1 437 ? -18.5 -29.812 -17.312 1 96.12 437 ALA B C 1
ATOM 8966 O O . ALA B 1 437 ? -17.281 -29.969 -17.422 1 96.12 437 ALA B O 1
ATOM 8967 N N . LEU B 1 438 ? -19.25 -29.453 -18.312 1 97.06 438 LEU B N 1
ATOM 8968 C CA . LEU B 1 438 ? -18.719 -28.828 -19.516 1 97.06 438 LEU B CA 1
ATOM 8969 C C . LEU B 1 438 ? -18.828 -27.297 -19.422 1 97.06 438 LEU B C 1
ATOM 8971 O O . LEU B 1 438 ? -19.938 -26.766 -19.359 1 97.06 438 LEU B O 1
ATOM 8975 N N . CYS B 1 439 ? -17.688 -26.641 -19.422 1 97.56 439 CYS B N 1
ATOM 8976 C CA . CYS B 1 439 ? -17.688 -25.203 -19.203 1 97.56 439 CYS B CA 1
ATOM 8977 C C . CYS B 1 439 ? -17.188 -24.453 -20.438 1 97.56 439 CYS B C 1
ATOM 8979 O O . CYS B 1 439 ? -16.219 -24.891 -21.078 1 97.56 439 CYS B O 1
ATOM 8981 N N . GLN B 1 440 ? -17.859 -23.422 -20.828 1 96.5 440 GLN B N 1
ATOM 8982 C CA . GLN B 1 440 ? -17.484 -22.484 -21.891 1 96.5 440 GLN B CA 1
ATOM 8983 C C . GLN B 1 440 ? -17.047 -21.141 -21.297 1 96.5 440 GLN B C 1
ATOM 8985 O O . GLN B 1 440 ? -17.734 -20.594 -20.438 1 96.5 440 GLN B O 1
ATOM 8990 N N . MET B 1 441 ? -15.922 -20.688 -21.703 1 96.81 441 MET B N 1
ATOM 8991 C CA . MET B 1 441 ? -15.43 -19.391 -21.234 1 96.81 441 MET B CA 1
ATOM 8992 C C . MET B 1 441 ? -15.242 -18.422 -22.391 1 96.81 441 MET B C 1
ATOM 8994 O O . MET B 1 441 ? -14.664 -18.781 -23.422 1 96.81 441 MET B O 1
ATOM 8998 N N . GLN B 1 442 ? -15.742 -17.234 -22.234 1 95.69 442 GLN B N 1
ATOM 8999 C CA . GLN B 1 442 ? -15.641 -16.156 -23.219 1 95.69 442 GLN B CA 1
ATOM 9000 C C . GLN B 1 442 ? -15.32 -14.836 -22.531 1 95.69 442 GLN B C 1
ATOM 9002 O O . GLN B 1 442 ? -15.75 -14.578 -21.406 1 95.69 442 GLN B O 1
ATOM 9007 N N . ALA B 1 443 ? -14.469 -14.07 -23.219 1 96.62 443 ALA B N 1
ATOM 9008 C CA . ALA B 1 443 ? -14.117 -12.766 -22.656 1 96.62 443 ALA B CA 1
ATOM 9009 C C . ALA B 1 443 ? -14.336 -11.648 -23.672 1 96.62 443 ALA B C 1
ATOM 9011 O O . ALA B 1 443 ? -14.281 -11.883 -24.891 1 96.62 443 ALA B O 1
ATOM 9012 N N . GLY B 1 444 ? -14.68 -10.469 -23.219 1 96.12 444 GLY B N 1
ATOM 9013 C CA . GLY B 1 444 ? -14.898 -9.281 -24.016 1 96.12 444 GLY B CA 1
ATOM 9014 C C . GLY B 1 444 ? -15.016 -8.016 -23.203 1 96.12 444 GLY B C 1
ATOM 9015 O O . GLY B 1 444 ? -14.367 -7.875 -22.172 1 96.12 444 GLY B O 1
ATOM 9016 N N . LEU B 1 445 ? -15.703 -7.047 -23.828 1 96.62 445 LEU B N 1
ATOM 9017 C CA . LEU B 1 445 ? -15.906 -5.758 -23.172 1 96.62 445 LEU B CA 1
ATOM 9018 C C . LEU B 1 445 ? -17.391 -5.496 -22.938 1 96.62 445 LEU B C 1
ATOM 9020 O O . LEU B 1 445 ? -18.234 -5.961 -23.703 1 96.62 445 LEU B O 1
ATOM 9024 N N . THR B 1 446 ? -17.688 -4.867 -21.828 1 95.94 446 THR B N 1
ATOM 9025 C CA . THR B 1 446 ? -19.062 -4.473 -21.547 1 95.94 446 THR B CA 1
ATOM 9026 C C . THR B 1 446 ? -19.172 -2.961 -21.375 1 95.94 446 THR B C 1
ATOM 9028 O O . THR B 1 446 ? -18.234 -2.322 -20.891 1 95.94 446 THR B O 1
ATOM 9031 N N . ALA B 1 447 ? -20.281 -2.391 -21.781 1 95.5 447 ALA B N 1
ATOM 9032 C CA . ALA B 1 447 ? -20.516 -0.95 -21.703 1 95.5 447 ALA B CA 1
ATOM 9033 C C . ALA B 1 447 ? -21.406 -0.601 -20.516 1 95.5 447 ALA B C 1
ATOM 9035 O O . ALA B 1 447 ? -21.719 0.571 -20.297 1 95.5 447 ALA B O 1
ATOM 9036 N N . ASN B 1 448 ? -21.719 -1.562 -19.703 1 94.06 448 ASN B N 1
ATOM 9037 C CA . ASN B 1 448 ? -22.719 -1.351 -18.656 1 94.06 448 ASN B CA 1
ATOM 9038 C C . ASN B 1 448 ? -22.094 -0.969 -17.328 1 94.06 448 ASN B C 1
ATOM 9040 O O . ASN B 1 448 ? -22.703 -1.121 -16.266 1 94.06 448 ASN B O 1
ATOM 9044 N N . CYS B 1 449 ? -20.875 -0.595 -17.359 1 96.19 449 CYS B N 1
ATOM 9045 C CA . CYS B 1 449 ? -20.172 -0.27 -16.125 1 96.19 449 CYS B CA 1
ATOM 9046 C C . CYS B 1 449 ? -19.359 1.013 -16.281 1 96.19 449 CYS B C 1
ATOM 9048 O O . CYS B 1 449 ? -19.234 1.543 -17.375 1 96.19 449 CYS B O 1
ATOM 9050 N N . TYR B 1 450 ? -19 1.624 -15.281 1 97.31 450 TYR B N 1
ATOM 9051 C CA . TYR B 1 450 ? -17.891 2.566 -15.211 1 97.31 450 TYR B CA 1
ATOM 9052 C C . TYR B 1 450 ? -16.844 2.098 -14.219 1 97.31 450 TYR B C 1
ATOM 9054 O O . TYR B 1 450 ? -17.109 1.227 -13.391 1 97.31 450 TYR B O 1
ATOM 9062 N N . SER B 1 451 ? -15.656 2.555 -14.352 1 97.94 451 SER B N 1
ATOM 9063 C CA . SER B 1 451 ? -14.555 2.121 -13.5 1 97.94 451 SER B CA 1
ATOM 9064 C C . SER B 1 451 ? -14.211 3.174 -12.453 1 97.94 451 SER B C 1
ATOM 9066 O O . SER B 1 451 ? -14.188 4.371 -12.75 1 97.94 451 SER B O 1
ATOM 9068 N N . SER B 1 452 ? -14.062 2.723 -11.242 1 97.38 452 SER B N 1
ATOM 9069 C CA . SER B 1 452 ? -13.68 3.594 -10.141 1 97.38 452 SER B CA 1
ATOM 9070 C C . SER B 1 452 ? -12.297 3.23 -9.594 1 97.38 452 SER B C 1
ATOM 9072 O O . SER B 1 452 ? -11.992 2.051 -9.414 1 97.38 452 SER B O 1
ATOM 9074 N N . TYR B 1 453 ? -11.406 4.227 -9.43 1 96.38 453 TYR B N 1
ATOM 9075 C CA . TYR B 1 453 ? -10.062 4.043 -8.906 1 96.38 453 TYR B CA 1
ATOM 9076 C C . TYR B 1 453 ? -9.805 4.98 -7.727 1 96.38 453 TYR B C 1
ATOM 9078 O O . TYR B 1 453 ? -9.992 6.195 -7.84 1 96.38 453 TYR B O 1
ATOM 9086 N N . ASN B 1 454 ? -9.492 4.371 -6.613 1 92.38 454 ASN B N 1
ATOM 9087 C CA . ASN B 1 454 ? -9.109 5.102 -5.41 1 92.38 454 ASN B CA 1
ATOM 9088 C C . ASN B 1 454 ? -7.645 4.875 -5.055 1 92.38 454 ASN B C 1
ATOM 9090 O O . ASN B 1 454 ? -7.199 3.732 -4.93 1 92.38 454 ASN B O 1
ATOM 9094 N N . ALA B 1 455 ? -6.953 5.922 -5.027 1 88 455 ALA B N 1
ATOM 9095 C CA . ALA B 1 455 ? -5.531 5.816 -4.707 1 88 455 ALA B CA 1
ATOM 9096 C C . ALA B 1 455 ? -5.195 6.605 -3.443 1 88 455 ALA B C 1
ATOM 9098 O O . ALA B 1 455 ? -5.723 7.699 -3.227 1 88 455 ALA B O 1
ATOM 9099 N N . SER B 1 456 ? -4.602 6.02 -2.564 1 77.62 456 SER B N 1
ATOM 9100 C CA . SER B 1 456 ? -4.059 6.637 -1.359 1 77.62 456 SER B CA 1
ATOM 9101 C C . SER B 1 456 ? -2.619 6.199 -1.115 1 77.62 456 SER B C 1
ATOM 9103 O O . SER B 1 456 ? -2.074 5.391 -1.868 1 77.62 456 SER B O 1
ATOM 9105 N N . ILE B 1 457 ? -1.98 6.781 -0.25 1 64.31 457 ILE B N 1
ATOM 9106 C CA . ILE B 1 457 ? -0.609 6.406 0.079 1 64.31 457 ILE B CA 1
ATOM 9107 C C . ILE B 1 457 ? -0.571 4.961 0.565 1 64.31 457 ILE B C 1
ATOM 9109 O O . ILE B 1 457 ? 0.439 4.27 0.403 1 64.31 457 ILE B O 1
ATOM 9113 N N . ALA B 1 458 ? -1.709 4.461 1.204 1 63.12 458 ALA B N 1
ATOM 9114 C CA . ALA B 1 458 ? -1.801 3.109 1.748 1 63.12 458 ALA B CA 1
ATOM 9115 C C . ALA B 1 458 ? -1.991 2.084 0.635 1 63.12 458 ALA B C 1
ATOM 9117 O O . ALA B 1 458 ? -1.786 0.886 0.845 1 63.12 458 ALA B O 1
ATOM 9118 N N . GLY B 1 459 ? -2.293 2.461 -0.546 1 75.31 459 GLY B N 1
ATOM 9119 C CA . GLY B 1 459 ? -2.602 1.578 -1.66 1 75.31 459 GLY B CA 1
ATOM 9120 C C . GLY B 1 459 ? -3.803 2.033 -2.467 1 75.31 459 GLY B C 1
ATOM 9121 O O . GLY B 1 459 ? -4.328 3.127 -2.246 1 75.31 459 GLY B O 1
ATOM 9122 N N . GLY B 1 460 ? -4.008 1.218 -3.553 1 83.31 460 GLY B N 1
ATOM 9123 C CA . GLY B 1 460 ? -5.125 1.568 -4.418 1 83.31 460 GLY B CA 1
ATOM 9124 C C . GLY B 1 460 ? -6.211 0.512 -4.445 1 83.31 460 GLY B C 1
ATOM 9125 O O . GLY B 1 460 ? -6.008 -0.609 -3.973 1 83.31 460 GLY B O 1
ATOM 9126 N N . SER B 1 461 ? -7.355 0.929 -4.695 1 91.25 461 SER B N 1
ATOM 9127 C CA . SER B 1 461 ? -8.484 0.03 -4.93 1 91.25 461 SER B CA 1
ATOM 9128 C C . SER B 1 461 ? -9.227 0.398 -6.207 1 91.25 461 SER B C 1
ATOM 9130 O O . SER B 1 461 ? -9.359 1.579 -6.535 1 91.25 461 SER B O 1
ATOM 9132 N N . MET B 1 462 ? -9.562 -0.573 -6.922 1 95.75 462 MET B N 1
ATOM 9133 C CA . MET B 1 462 ? -10.336 -0.395 -8.148 1 95.75 462 MET B CA 1
ATOM 9134 C C . MET B 1 462 ? -11.609 -1.225 -8.109 1 95.75 462 MET B C 1
ATOM 9136 O O . MET B 1 462 ? -11.648 -2.291 -7.492 1 95.75 462 MET B O 1
ATOM 9140 N N . GLU B 1 463 ? -12.641 -0.705 -8.758 1 96.62 463 GLU B N 1
ATOM 9141 C CA . GLU B 1 463 ? -13.914 -1.417 -8.828 1 96.62 463 GLU B CA 1
ATOM 9142 C C . GLU B 1 463 ? -14.672 -1.076 -10.109 1 96.62 463 GLU B C 1
ATOM 9144 O O . GLU B 1 463 ? -14.586 0.05 -10.609 1 96.62 463 GLU B O 1
ATOM 9149 N N . ALA B 1 464 ? -15.242 -2.033 -10.688 1 97.38 464 ALA B N 1
ATOM 9150 C CA . ALA B 1 464 ? -16.219 -1.801 -11.758 1 97.38 464 ALA B CA 1
ATOM 9151 C C . ALA B 1 464 ? -17.625 -1.661 -11.188 1 97.38 464 ALA B C 1
ATOM 9153 O O . ALA B 1 464 ? -18.125 -2.566 -10.516 1 97.38 464 ALA B O 1
ATOM 9154 N N . VAL B 1 465 ? -18.188 -0.541 -11.398 1 96.56 465 VAL B N 1
ATOM 9155 C CA . VAL B 1 465 ? -19.562 -0.313 -10.938 1 96.56 465 VAL B CA 1
ATOM 9156 C C . VAL B 1 465 ? -20.531 -0.459 -12.102 1 96.56 465 VAL B C 1
ATOM 9158 O O . VAL B 1 465 ? -20.531 0.354 -13.031 1 96.56 465 VAL B O 1
ATOM 9161 N N . CYS B 1 466 ? -21.312 -1.48 -11.922 1 94.62 466 CYS B N 1
ATOM 9162 C CA . CYS B 1 466 ? -22.156 -1.822 -13.055 1 94.62 466 CYS B CA 1
ATOM 9163 C C . CYS B 1 466 ? -23.641 -1.648 -12.703 1 94.62 466 CYS B C 1
ATOM 9165 O O . CYS B 1 466 ? -24.016 -1.795 -11.539 1 94.62 466 CYS B O 1
ATOM 9167 N N . GLY B 1 467 ? -24.484 -1.327 -13.672 1 89.5 467 GLY B N 1
ATOM 9168 C CA . GLY B 1 467 ? -25.938 -1.252 -13.555 1 89.5 467 GLY B CA 1
ATOM 9169 C C . GLY B 1 467 ? -26.391 -0.211 -12.547 1 89.5 467 GLY B C 1
ATOM 9170 O O . GLY B 1 467 ? -27.453 -0.36 -11.938 1 89.5 467 GLY B O 1
ATOM 9171 N N . SER B 1 468 ? -25.672 0.772 -12.195 1 86.12 468 SER B N 1
ATOM 9172 C CA . SER B 1 468 ? -26.016 1.765 -11.18 1 86.12 468 SER B CA 1
ATOM 9173 C C . SER B 1 468 ? -26.875 2.875 -11.758 1 86.12 468 SER B C 1
ATOM 9175 O O . SER B 1 468 ? -27.578 3.582 -11.023 1 86.12 468 SER B O 1
ATOM 9177 N N . GLY B 1 469 ? -26.844 3.014 -13.016 1 87 469 GLY B N 1
ATOM 9178 C CA . GLY B 1 469 ? -27.562 4.113 -13.648 1 87 469 GLY B CA 1
ATOM 9179 C C . GLY B 1 469 ? -26.812 5.434 -13.555 1 87 469 GLY B C 1
ATOM 9180 O O . GLY B 1 469 ? -27.344 6.48 -13.938 1 87 469 GLY B O 1
ATOM 9181 N N . ASP B 1 470 ? -25.672 5.379 -13.133 1 91.19 470 ASP B N 1
ATOM 9182 C CA . ASP B 1 470 ? -24.828 6.57 -13.039 1 91.19 470 ASP B CA 1
ATOM 9183 C C . ASP B 1 470 ? -24.531 7.141 -14.43 1 91.19 470 ASP B C 1
ATOM 9185 O O . ASP B 1 470 ? -24.406 6.391 -15.398 1 91.19 470 ASP B O 1
ATOM 9189 N N . PRO B 1 471 ? -24.422 8.406 -14.492 1 91.88 471 PRO B N 1
ATOM 9190 C CA . PRO B 1 471 ? -24.156 9.039 -15.789 1 91.88 471 PRO B CA 1
ATOM 9191 C C . PRO B 1 471 ? -22.797 8.656 -16.359 1 91.88 471 PRO B C 1
ATOM 9193 O O . PRO B 1 471 ? -22.562 8.789 -17.562 1 91.88 471 PRO B O 1
ATOM 9196 N N . LEU B 1 472 ? -21.984 8.172 -15.562 1 94.25 472 LEU B N 1
ATOM 9197 C CA . LEU B 1 472 ? -20.641 7.84 -16.031 1 94.25 472 LEU B CA 1
ATOM 9198 C C . LEU B 1 472 ? -20.609 6.426 -16.594 1 94.25 472 LEU B C 1
ATOM 9200 O O . LEU B 1 472 ? -19.594 6.008 -17.156 1 94.25 472 LEU B O 1
ATOM 9204 N N . GLN B 1 473 ? -21.641 5.699 -16.453 1 95.69 473 GLN B N 1
ATOM 9205 C CA . GLN B 1 473 ? -21.688 4.406 -17.125 1 95.69 473 GLN B CA 1
ATOM 9206 C C . GLN B 1 473 ? -21.422 4.551 -18.625 1 95.69 473 GLN B C 1
ATOM 9208 O O . GLN B 1 473 ? -21.922 5.469 -19.266 1 95.69 473 GLN B O 1
ATOM 9213 N N . PHE B 1 474 ? -20.656 3.719 -19.141 1 95.88 474 PHE B N 1
ATOM 9214 C CA . PHE B 1 474 ? -20.141 3.914 -20.5 1 95.88 474 PHE B CA 1
ATOM 9215 C C . PHE B 1 474 ? -21.281 3.986 -21.5 1 95.88 474 PHE B C 1
ATOM 9217 O O . PHE B 1 474 ? -21.234 4.762 -22.453 1 95.88 474 PHE B O 1
ATOM 9224 N N . ASP B 1 475 ? -22.328 3.203 -21.391 1 93.56 475 ASP B N 1
ATOM 9225 C CA . ASP B 1 475 ? -23.453 3.182 -22.312 1 93.56 475 ASP B CA 1
ATOM 9226 C C . ASP B 1 475 ? -24.234 4.492 -22.266 1 93.56 475 ASP B C 1
ATOM 9228 O O . ASP B 1 475 ? -24.938 4.844 -23.219 1 93.56 475 ASP B O 1
ATOM 9232 N N . HIS B 1 476 ? -24.125 5.184 -21.203 1 92.81 476 HIS B N 1
ATOM 9233 C CA . HIS B 1 476 ? -24.766 6.484 -21.094 1 92.81 476 HIS B CA 1
ATOM 9234 C C . HIS B 1 476 ? -23.938 7.57 -21.766 1 92.81 476 HIS B C 1
ATOM 9236 O O . HIS B 1 476 ? -24.484 8.516 -22.344 1 92.81 476 HIS B O 1
ATOM 9242 N N . SER B 1 477 ? -22.594 7.441 -21.625 1 90 477 SER B N 1
ATOM 9243 C CA . SER B 1 477 ? -21.703 8.391 -22.281 1 90 477 SER B CA 1
ATOM 9244 C C . SER B 1 477 ? -21.641 8.148 -23.781 1 90 477 SER B C 1
ATOM 9246 O O . SER B 1 477 ? -21.5 9.094 -24.562 1 90 477 SER B O 1
ATOM 9248 N N . VAL B 1 478 ? -21.703 6.898 -24.125 1 92.12 478 VAL B N 1
ATOM 9249 C CA . VAL B 1 478 ? -21.719 6.488 -25.516 1 92.12 478 VAL B CA 1
ATOM 9250 C C . VAL B 1 478 ? -22.922 5.598 -25.797 1 92.12 478 VAL B C 1
ATOM 9252 O O . VAL B 1 478 ? -22.812 4.371 -25.781 1 92.12 478 VAL B O 1
ATOM 9255 N N . PRO B 1 479 ? -23.969 6.113 -26.219 1 89.62 479 PRO B N 1
ATOM 9256 C CA . PRO B 1 479 ? -25.203 5.348 -26.391 1 89.62 479 PRO B CA 1
ATOM 9257 C C . PRO B 1 479 ? -25.094 4.312 -27.516 1 89.62 479 PRO B C 1
ATOM 9259 O O . PRO B 1 479 ? -25.812 3.305 -27.5 1 89.62 479 PRO B O 1
ATOM 9262 N N . ASP B 1 480 ? -24.172 4.504 -28.438 1 88.31 480 ASP B N 1
ATOM 9263 C CA . ASP B 1 480 ? -24.031 3.584 -29.562 1 88.31 480 ASP B CA 1
ATOM 9264 C C . ASP B 1 480 ? -22.953 2.537 -29.281 1 88.31 480 ASP B C 1
ATOM 9266 O O . ASP B 1 480 ? -22.453 1.908 -30.219 1 88.31 480 ASP B O 1
ATOM 9270 N N . ALA B 1 481 ? -22.688 2.348 -28.062 1 90.62 481 ALA B N 1
ATOM 9271 C CA . ALA B 1 481 ? -21.672 1.357 -27.734 1 90.62 481 ALA B CA 1
ATOM 9272 C C . ALA B 1 481 ? -22.094 -0.044 -28.141 1 90.62 481 ALA B C 1
ATOM 9274 O O . ALA B 1 481 ? -23.297 -0.363 -28.125 1 90.62 481 ALA B O 1
ATOM 9275 N N . THR B 1 482 ? -21.141 -0.845 -28.625 1 86.62 482 THR B N 1
ATOM 9276 C CA . THR B 1 482 ? -21.406 -2.207 -29.078 1 86.62 482 THR B CA 1
ATOM 9277 C C . THR B 1 482 ? -22.031 -3.035 -27.953 1 86.62 482 THR B C 1
ATOM 9279 O O . THR B 1 482 ? -21.641 -2.912 -26.797 1 86.62 482 THR B O 1
ATOM 9282 N N . LYS B 1 483 ? -23.094 -3.822 -28.359 1 84.12 483 LYS B N 1
ATOM 9283 C CA . LYS B 1 483 ? -23.781 -4.672 -27.391 1 84.12 483 LYS B CA 1
ATOM 9284 C C . LYS B 1 483 ? -23.859 -6.117 -27.875 1 84.12 483 LYS B C 1
ATOM 9286 O O . LYS B 1 483 ? -23.641 -6.387 -29.062 1 84.12 483 LYS B O 1
ATOM 9291 N N . GLY B 1 484 ? -23.922 -7.02 -26.969 1 76.19 484 GLY B N 1
ATOM 9292 C CA . GLY B 1 484 ? -24.172 -8.414 -27.297 1 76.19 484 GLY B CA 1
ATOM 9293 C C . GLY B 1 484 ? -22.906 -9.188 -27.625 1 76.19 484 GLY B C 1
ATOM 9294 O O . GLY B 1 484 ? -21.859 -8.953 -27.031 1 76.19 484 GLY B O 1
ATOM 9295 N N . ASN B 1 485 ? -23.016 -10.133 -28.562 1 77.38 485 ASN B N 1
ATOM 9296 C CA . ASN B 1 485 ? -21.953 -11.07 -28.922 1 77.38 485 ASN B CA 1
ATOM 9297 C C . ASN B 1 485 ? -20.812 -10.375 -29.641 1 77.38 485 ASN B C 1
ATOM 9299 O O . ASN B 1 485 ? -19.703 -10.898 -29.688 1 77.38 485 ASN B O 1
ATOM 9303 N N . ASP B 1 486 ? -21.109 -9.219 -30.125 1 81.06 486 ASP B N 1
ATOM 9304 C CA . ASP B 1 486 ? -20.094 -8.492 -30.875 1 81.06 486 ASP B CA 1
ATOM 9305 C C . ASP B 1 486 ? -19.031 -7.898 -29.938 1 81.06 486 ASP B C 1
ATOM 9307 O O . ASP B 1 486 ? -17.969 -7.469 -30.391 1 81.06 486 ASP B O 1
ATOM 9311 N N . THR B 1 487 ? -19.359 -7.984 -28.688 1 90.06 487 THR B N 1
ATOM 9312 C CA . THR B 1 487 ? -18.422 -7.414 -27.719 1 90.06 487 THR B CA 1
ATOM 9313 C C . THR B 1 487 ? -17.344 -8.43 -27.344 1 90.06 487 THR B C 1
ATOM 9315 O O . THR B 1 487 ? -16.344 -8.07 -26.719 1 90.06 487 THR B O 1
ATOM 9318 N N . LEU B 1 488 ? -17.516 -9.703 -27.781 1 92.75 488 LEU B N 1
ATOM 9319 C CA . LEU B 1 488 ? -16.578 -10.773 -27.422 1 92.75 488 LEU B CA 1
ATOM 9320 C C . LEU B 1 488 ? -15.305 -10.68 -28.266 1 92.75 488 LEU B C 1
ATOM 9322 O O . LEU B 1 488 ? -15.359 -10.352 -29.453 1 92.75 488 LEU B O 1
ATOM 9326 N N . SER B 1 489 ? -14.266 -10.891 -27.641 1 93.06 489 SER B N 1
ATOM 9327 C CA . SER B 1 489 ? -12.969 -10.797 -28.312 1 93.06 489 SER B CA 1
ATOM 9328 C C . SER B 1 489 ? -12.617 -12.094 -29.031 1 93.06 489 SER B C 1
ATOM 9330 O O . SER B 1 489 ? -12.734 -13.18 -28.453 1 93.06 489 SER B O 1
ATOM 9332 N N . LYS B 1 490 ? -12.148 -11.992 -30.266 1 89.44 490 LYS B N 1
ATOM 9333 C CA . LYS B 1 490 ? -11.727 -13.141 -31.062 1 89.44 490 LYS B CA 1
ATOM 9334 C C . LYS B 1 490 ? -10.258 -13.477 -30.797 1 89.44 490 LYS B C 1
ATOM 9336 O O . LYS B 1 490 ? -9.789 -14.562 -31.156 1 89.44 490 LYS B O 1
ATOM 9341 N N . ASP B 1 491 ? -9.594 -12.609 -30.094 1 90.62 491 ASP B N 1
ATOM 9342 C CA . ASP B 1 491 ? -8.172 -12.82 -29.828 1 90.62 491 ASP B CA 1
ATOM 9343 C C . ASP B 1 491 ? -7.953 -13.422 -28.438 1 90.62 491 ASP B C 1
ATOM 9345 O O . ASP B 1 491 ? -6.902 -14.008 -28.172 1 90.62 491 ASP B O 1
ATOM 9349 N N . TRP B 1 492 ? -8.938 -13.312 -27.562 1 93.88 492 TRP B N 1
ATOM 9350 C CA . TRP B 1 492 ? -8.781 -13.703 -26.156 1 93.88 492 TRP B CA 1
ATOM 9351 C C . TRP B 1 492 ? -8.562 -15.211 -26.047 1 93.88 492 TRP B C 1
ATOM 9353 O O . TRP B 1 492 ? -7.855 -15.672 -25.141 1 93.88 492 TRP B O 1
ATOM 9363 N N . PRO B 1 493 ? -9.133 -16.094 -26.922 1 91.69 493 PRO B N 1
ATOM 9364 C CA . PRO B 1 493 ? -8.906 -17.531 -26.797 1 91.69 493 PRO B CA 1
ATOM 9365 C C . PRO B 1 493 ? -7.426 -17.906 -26.875 1 91.69 493 PRO B C 1
ATOM 9367 O O . PRO B 1 493 ? -6.996 -18.891 -26.25 1 91.69 493 PRO B O 1
ATOM 9370 N N . ASN B 1 494 ? -6.641 -17.125 -27.562 1 88 494 ASN B N 1
ATOM 9371 C CA . ASN B 1 494 ? -5.203 -17.375 -27.625 1 88 494 ASN B CA 1
ATOM 9372 C C . ASN B 1 494 ? -4.531 -17.109 -26.281 1 88 494 ASN B C 1
ATOM 9374 O O . ASN B 1 494 ? -3.545 -17.766 -25.938 1 88 494 ASN B O 1
ATOM 9378 N N . ILE B 1 495 ? -5.043 -16.172 -25.641 1 92.31 495 ILE B N 1
ATOM 9379 C CA . ILE B 1 495 ? -4.539 -15.867 -24.312 1 92.31 495 ILE B CA 1
ATOM 9380 C C . ILE B 1 495 ? -5.035 -16.922 -23.312 1 92.31 495 ILE B C 1
ATOM 9382 O O . ILE B 1 495 ? -4.266 -17.406 -22.484 1 92.31 495 ILE B O 1
ATOM 9386 N N . ALA B 1 496 ? -6.262 -17.266 -23.484 1 93.75 496 ALA B N 1
ATOM 9387 C CA . ALA B 1 496 ? -6.902 -18.203 -22.547 1 93.75 496 ALA B CA 1
ATOM 9388 C C . ALA B 1 496 ? -6.277 -19.594 -22.656 1 93.75 496 ALA B C 1
ATOM 9390 O O . ALA B 1 496 ? -6.18 -20.312 -21.672 1 93.75 496 ALA B O 1
ATOM 9391 N N . GLY B 1 497 ? -5.93 -19.984 -23.859 1 87.94 497 GLY B N 1
ATOM 9392 C CA . GLY B 1 497 ? -5.273 -21.281 -24.031 1 87.94 497 GLY B CA 1
ATOM 9393 C C . GLY B 1 497 ? -3.957 -21.375 -23.281 1 87.94 497 GLY B C 1
ATOM 9394 O O . GLY B 1 497 ? -3.689 -22.375 -22.594 1 87.94 497 GLY B O 1
ATOM 9395 N N . GLU B 1 498 ? -3.162 -20.359 -23.422 1 87.5 498 GLU B N 1
ATOM 9396 C CA . GLU B 1 498 ? -1.892 -20.297 -22.703 1 87.5 498 GLU B CA 1
ATOM 9397 C C . GLU B 1 498 ? -2.113 -20.25 -21.188 1 87.5 498 GLU B C 1
ATOM 9399 O O . GLU B 1 498 ? -1.388 -20.875 -20.422 1 87.5 498 GLU B O 1
ATOM 9404 N N . TRP B 1 499 ? -3.068 -19.469 -20.859 1 93.25 499 TRP B N 1
ATOM 9405 C CA . TRP B 1 499 ? -3.459 -19.344 -19.469 1 93.25 499 TRP B CA 1
ATOM 9406 C C . TRP B 1 499 ? -3.877 -20.703 -18.906 1 93.25 499 TRP B C 1
ATOM 9408 O O . TRP B 1 499 ? -3.426 -21.094 -17.828 1 93.25 499 TRP B O 1
ATOM 9418 N N . ALA B 1 500 ? -4.66 -21.469 -19.578 1 92.56 500 ALA B N 1
ATOM 9419 C CA . ALA B 1 500 ? -5.164 -22.766 -19.109 1 92.56 500 ALA B CA 1
ATOM 9420 C C . ALA B 1 500 ? -4.031 -23.766 -18.969 1 92.56 500 ALA B C 1
ATOM 9422 O O . ALA B 1 500 ? -4.008 -24.547 -18 1 92.56 500 ALA B O 1
ATOM 9423 N N . ARG B 1 501 ? -3.133 -23.719 -19.828 1 84.38 501 ARG B N 1
ATOM 9424 C CA . ARG B 1 501 ? -1.994 -24.641 -19.781 1 84.38 501 ARG B CA 1
ATOM 9425 C C . ARG B 1 501 ? -1.075 -24.281 -18.609 1 84.38 501 ARG B C 1
ATOM 9427 O O . ARG B 1 501 ? -0.521 -25.172 -17.969 1 84.38 501 ARG B O 1
ATOM 9434 N N . SER B 1 502 ? -0.993 -23.031 -18.406 1 89.06 502 SER B N 1
ATOM 9435 C CA . SER B 1 502 ? -0.126 -22.594 -17.328 1 89.06 502 SER B CA 1
ATOM 9436 C C . SER B 1 502 ? -0.684 -23 -15.969 1 89.06 502 SER B C 1
ATOM 9438 O O . SER B 1 502 ? 0.072 -23.203 -15.016 1 89.06 502 SER B O 1
ATOM 9440 N N . LEU B 1 503 ? -1.958 -23.203 -15.883 1 92.06 503 LEU B N 1
ATOM 9441 C CA . LEU B 1 503 ? -2.598 -23.609 -14.633 1 92.06 503 LEU B CA 1
ATOM 9442 C C . LEU B 1 503 ? -2.781 -25.109 -14.57 1 92.06 503 LEU B C 1
ATOM 9444 O O . LEU B 1 503 ? -3.486 -25.625 -13.695 1 92.06 503 LEU B O 1
ATOM 9448 N N . SER B 1 504 ? -2.236 -25.859 -15.438 1 87.25 504 SER B N 1
ATOM 9449 C CA . SER B 1 504 ? -2.318 -27.312 -15.508 1 87.25 504 SER B CA 1
ATOM 9450 C C . SER B 1 504 ? -3.766 -27.781 -15.617 1 87.25 504 SER B C 1
ATOM 9452 O O . SER B 1 504 ? -4.141 -28.797 -15.039 1 87.25 504 SER B O 1
ATOM 9454 N N . LEU B 1 505 ? -4.539 -27.031 -16.312 1 91 505 LEU B N 1
ATOM 9455 C CA . LEU B 1 505 ? -5.934 -27.406 -16.484 1 91 505 LEU B CA 1
ATOM 9456 C C . LEU B 1 505 ? -6.07 -28.5 -17.547 1 91 505 LEU B C 1
ATOM 9458 O O . LEU B 1 505 ? -7.121 -29.125 -17.672 1 91 505 LEU B O 1
ATOM 9462 N N . ASN B 1 506 ? -5.02 -28.734 -18.25 1 84.19 506 ASN B N 1
ATOM 9463 C CA . ASN B 1 506 ? -5.035 -29.781 -19.266 1 84.19 506 ASN B CA 1
ATOM 9464 C C . ASN B 1 506 ? -4.297 -31.031 -18.781 1 84.19 506 ASN B C 1
ATOM 9466 O O . ASN B 1 506 ? -4.055 -31.953 -19.562 1 84.19 506 ASN B O 1
ATOM 9470 N N . ALA B 1 507 ? -3.898 -31.094 -17.578 1 79.5 507 ALA B N 1
ATOM 9471 C CA . ALA B 1 507 ? -3.111 -32.219 -17.047 1 79.5 507 ALA B CA 1
ATOM 9472 C C . ALA B 1 507 ? -3.939 -33.469 -16.984 1 79.5 507 ALA B C 1
ATOM 9474 O O . ALA B 1 507 ? -3.387 -34.594 -16.922 1 79.5 507 ALA B O 1
ATOM 9475 N N . GLY B 1 508 ? -5.273 -33.375 -17.094 1 80.12 508 GLY B N 1
ATOM 9476 C CA . GLY B 1 508 ? -6.148 -34.531 -17.031 1 80.12 508 GLY B CA 1
ATOM 9477 C C . GLY B 1 508 ? -6.008 -35.438 -18.25 1 80.12 508 GLY B C 1
ATOM 9478 O O . GLY B 1 508 ? -6.461 -36.562 -18.219 1 80.12 508 GLY B O 1
ATOM 9479 N N . LEU B 1 509 ? -5.375 -34.906 -19.25 1 77.44 509 LEU B N 1
ATOM 9480 C CA . LEU B 1 509 ? -5.125 -35.719 -20.422 1 77.44 509 LEU B CA 1
ATOM 9481 C C . LEU B 1 509 ? -4.234 -36.906 -20.078 1 77.44 509 LEU B C 1
ATOM 9483 O O . LEU B 1 509 ? -4.371 -37.969 -20.672 1 77.44 509 LEU B O 1
ATOM 9487 N N . PHE B 1 510 ? -3.357 -36.656 -19.062 1 71.62 510 PHE B N 1
ATOM 9488 C CA . PHE B 1 510 ? -2.432 -37.719 -18.641 1 71.62 510 PHE B CA 1
ATOM 9489 C C . PHE B 1 510 ? -2.666 -38.094 -17.188 1 71.62 510 PHE B C 1
ATOM 9491 O O . PHE B 1 510 ? -1.73 -38.5 -16.484 1 71.62 510 PHE B O 1
ATOM 9498 N N . SER B 1 511 ? -3.84 -37.875 -16.734 1 72.5 511 SER B N 1
ATOM 9499 C CA . SER B 1 511 ? -4.18 -38.156 -15.344 1 72.5 511 SER B CA 1
ATOM 9500 C C . SER B 1 511 ? -3.189 -37.531 -14.383 1 72.5 511 SER B C 1
ATOM 9502 O O . SER B 1 511 ? -2.676 -38.188 -13.477 1 72.5 511 SER B O 1
ATOM 9504 N N . GLY B 1 512 ? -2.867 -36.312 -14.633 1 68.56 512 GLY B N 1
ATOM 9505 C CA . GLY B 1 512 ? -1.861 -35.594 -13.875 1 68.56 512 GLY B CA 1
ATOM 9506 C C . GLY B 1 512 ? -2.301 -35.281 -12.453 1 68.56 512 GLY B C 1
ATOM 9507 O O . GLY B 1 512 ? -1.467 -35 -11.586 1 68.56 512 GLY B O 1
ATOM 9508 N N . ASN B 1 513 ? -3.553 -35.312 -12.07 1 71 513 ASN B N 1
ATOM 9509 C CA . ASN B 1 513 ? -4.109 -35.094 -10.742 1 71 513 ASN B CA 1
ATOM 9510 C C . ASN B 1 513 ? -3.611 -33.75 -10.156 1 71 513 ASN B C 1
ATOM 9512 O O . ASN B 1 513 ? -3.111 -33.719 -9.031 1 71 513 ASN B O 1
ATOM 9516 N N . ALA B 1 514 ? -3.799 -32.75 -10.945 1 76.25 514 ALA B N 1
ATOM 9517 C CA . ALA B 1 514 ? -3.414 -31.406 -10.461 1 76.25 514 ALA B CA 1
ATOM 9518 C C . ALA B 1 514 ? -4.297 -30.969 -9.297 1 76.25 514 ALA B C 1
ATOM 9520 O O . ALA B 1 514 ? -5.504 -31.219 -9.297 1 76.25 514 ALA B O 1
ATOM 9521 N N . SER B 1 515 ? -3.691 -30.344 -8.328 1 79.06 515 SER B N 1
ATOM 9522 C CA . SER B 1 515 ? -4.426 -29.922 -7.141 1 79.06 515 SER B CA 1
ATOM 9523 C C . SER B 1 515 ? -5.5 -28.891 -7.496 1 79.06 515 SER B C 1
ATOM 9525 O O . SER B 1 515 ? -6.586 -28.906 -6.918 1 79.06 515 SER B O 1
ATOM 9527 N N . ASN B 1 516 ? -5.176 -28.078 -8.375 1 88.19 516 ASN B N 1
ATOM 9528 C CA . ASN B 1 516 ? -6.164 -27.078 -8.773 1 88.19 516 ASN B CA 1
ATOM 9529 C C . ASN B 1 516 ? -7.352 -27.703 -9.484 1 88.19 516 ASN B C 1
ATOM 9531 O O . ASN B 1 516 ? -8.492 -27.281 -9.312 1 88.19 516 ASN B O 1
ATOM 9535 N N . ALA B 1 517 ? -7.059 -28.703 -10.289 1 89.88 517 ALA B N 1
ATOM 9536 C CA . ALA B 1 517 ? -8.141 -29.422 -10.953 1 89.88 517 ALA B CA 1
ATOM 9537 C C . ALA B 1 517 ? -9.047 -30.109 -9.938 1 89.88 517 ALA B C 1
ATOM 9539 O O . ALA B 1 517 ? -10.266 -30.125 -10.102 1 89.88 517 ALA B O 1
ATOM 9540 N N . ARG B 1 518 ? -8.453 -30.625 -8.938 1 87.38 518 ARG B N 1
ATOM 9541 C CA . ARG B 1 518 ? -9.227 -31.266 -7.883 1 87.38 518 ARG B CA 1
ATOM 9542 C C . ARG B 1 518 ? -10.148 -30.281 -7.184 1 87.38 518 ARG B C 1
ATOM 9544 O O . ARG B 1 518 ? -11.328 -30.547 -6.996 1 87.38 518 ARG B O 1
ATOM 9551 N N . LEU B 1 519 ? -9.617 -29.25 -6.84 1 89.38 519 LEU B N 1
ATOM 9552 C CA . LEU B 1 519 ? -10.406 -28.234 -6.156 1 89.38 519 LEU B CA 1
ATOM 9553 C C . LEU B 1 519 ? -11.547 -27.734 -7.043 1 89.38 519 LEU B C 1
ATOM 9555 O O . LEU B 1 519 ? -12.695 -27.641 -6.594 1 89.38 519 LEU B O 1
ATOM 9559 N N . LEU B 1 520 ? -11.273 -27.438 -8.281 1 93.56 520 LEU B N 1
ATOM 9560 C CA . LEU B 1 520 ? -12.273 -26.906 -9.203 1 93.56 520 LEU B CA 1
ATOM 9561 C C . LEU B 1 520 ? -13.391 -27.922 -9.438 1 93.56 520 LEU B C 1
ATOM 9563 O O . LEU B 1 520 ? -14.562 -27.562 -9.508 1 93.56 520 LEU B O 1
ATOM 9567 N N . SER B 1 521 ? -13.016 -29.156 -9.586 1 91.69 521 SER B N 1
ATOM 9568 C CA . SER B 1 521 ? -14.008 -30.188 -9.867 1 91.69 521 SER B CA 1
ATOM 9569 C C . SER B 1 521 ? -14.961 -30.391 -8.688 1 91.69 521 SER B C 1
ATOM 9571 O O . SER B 1 521 ? -16.094 -30.828 -8.867 1 91.69 521 SER B O 1
ATOM 9573 N N . GLN B 1 522 ? -14.5 -30.047 -7.508 1 88.69 522 GLN B N 1
ATOM 9574 C CA . GLN B 1 522 ? -15.344 -30.172 -6.32 1 88.69 522 GLN B CA 1
ATOM 9575 C C . GLN B 1 522 ? -16.375 -29.047 -6.266 1 88.69 522 GLN B C 1
ATOM 9577 O O . GLN B 1 522 ? -17.344 -29.125 -5.5 1 88.69 522 GLN B O 1
ATOM 9582 N N . LEU B 1 523 ? -16.234 -28.047 -7.094 1 91.69 523 LEU B N 1
ATOM 9583 C CA . LEU B 1 523 ? -17.125 -26.891 -7.062 1 91.69 523 LEU B CA 1
ATOM 9584 C C . LEU B 1 523 ? -18.234 -27.031 -8.086 1 91.69 523 LEU B C 1
ATOM 9586 O O . LEU B 1 523 ? -19.062 -26.125 -8.242 1 91.69 523 LEU B O 1
ATOM 9590 N N . ILE B 1 524 ? -18.297 -28.125 -8.805 1 93.19 524 ILE B N 1
ATOM 9591 C CA . ILE B 1 524 ? -19.344 -28.375 -9.789 1 93.19 524 ILE B CA 1
ATOM 9592 C C . ILE B 1 524 ? -20.719 -28.297 -9.109 1 93.19 524 ILE B C 1
ATOM 9594 O O . ILE B 1 524 ? -20.906 -28.844 -8.023 1 93.19 524 ILE B O 1
ATOM 9598 N N . VAL B 1 525 ? -21.609 -27.531 -9.75 1 92.25 525 VAL B N 1
ATOM 9599 C CA . VAL B 1 525 ? -22.969 -27.438 -9.227 1 92.25 525 VAL B CA 1
ATOM 9600 C C . VAL B 1 525 ? -23.75 -28.688 -9.594 1 92.25 525 VAL B C 1
ATOM 9602 O O . VAL B 1 525 ? -23.875 -29.031 -10.773 1 92.25 525 VAL B O 1
ATOM 9605 N N . THR B 1 526 ? -24.234 -29.391 -8.602 1 88.38 526 THR B N 1
ATOM 9606 C CA . THR B 1 526 ? -24.891 -30.672 -8.852 1 88.38 526 THR B CA 1
ATOM 9607 C C . THR B 1 526 ? -26.391 -30.578 -8.562 1 88.38 526 THR B C 1
ATOM 9609 O O . THR B 1 526 ? -27.141 -31.484 -8.875 1 88.38 526 THR B O 1
ATOM 9612 N N . SER B 1 527 ? -26.766 -29.562 -7.938 1 81.94 527 SER B N 1
ATOM 9613 C CA . SER B 1 527 ? -28.172 -29.438 -7.578 1 81.94 527 SER B CA 1
ATOM 9614 C C . SER B 1 527 ? -28.859 -28.312 -8.352 1 81.94 527 SER B C 1
ATOM 9616 O O . SER B 1 527 ? -28.219 -27.312 -8.695 1 81.94 527 SER B O 1
ATOM 9618 N N . LYS B 1 528 ? -30.109 -28.609 -8.656 1 76.31 528 LYS B N 1
ATOM 9619 C CA . LYS B 1 528 ? -30.906 -27.625 -9.375 1 76.31 528 LYS B CA 1
ATOM 9620 C C . LYS B 1 528 ? -31.344 -26.484 -8.445 1 76.31 528 LYS B C 1
ATOM 9622 O O . LYS B 1 528 ? -31.797 -25.438 -8.906 1 76.31 528 LYS B O 1
ATOM 9627 N N . ALA B 1 529 ? -31.078 -26.812 -7.227 1 74.62 529 ALA B N 1
ATOM 9628 C CA . ALA B 1 529 ? -31.438 -25.75 -6.285 1 74.62 529 ALA B CA 1
ATOM 9629 C C . ALA B 1 529 ? -30.469 -24.578 -6.375 1 74.62 529 ALA B C 1
ATOM 9631 O O . ALA B 1 529 ? -29.703 -24.469 -7.34 1 74.62 529 ALA B O 1
ATOM 9632 N N . ASN B 1 530 ? -30.422 -23.875 -5.332 1 72.5 530 ASN B N 1
ATOM 9633 C CA . ASN B 1 530 ? -29.641 -22.641 -5.266 1 72.5 530 ASN B CA 1
ATOM 9634 C C . ASN B 1 530 ? -28.156 -22.938 -5.078 1 72.5 530 ASN B C 1
ATOM 9636 O O . ASN B 1 530 ? -27.781 -24.031 -4.664 1 72.5 530 ASN B O 1
ATOM 9640 N N . LEU B 1 531 ? -27.328 -22.016 -5.641 1 86 531 LEU B N 1
ATOM 9641 C CA . LEU B 1 531 ? -25.875 -22.062 -5.43 1 86 531 LEU B CA 1
ATOM 9642 C C . LEU B 1 531 ? -25.547 -22.188 -3.949 1 86 531 LEU B C 1
ATOM 9644 O O . LEU B 1 531 ? -26.312 -21.719 -3.096 1 86 531 LEU B O 1
ATOM 9648 N N . SER B 1 532 ? -24.531 -22.891 -3.682 1 83.69 532 SER B N 1
ATOM 9649 C CA . SER B 1 532 ? -24.078 -23.047 -2.303 1 83.69 532 SER B CA 1
ATOM 9650 C C . SER B 1 532 ? -23.781 -21.703 -1.656 1 83.69 532 SER B C 1
ATOM 9652 O O . SER B 1 532 ? -23.281 -20.781 -2.316 1 83.69 532 SER B O 1
ATOM 9654 N N . THR B 1 533 ? -24.094 -21.594 -0.395 1 83 533 THR B N 1
ATOM 9655 C CA . THR B 1 533 ? -23.828 -20.359 0.342 1 83 533 THR B CA 1
ATOM 9656 C C . THR B 1 533 ? -22.453 -20.422 1.029 1 83 533 THR B C 1
ATOM 9658 O O . THR B 1 533 ? -21.984 -19.438 1.587 1 83 533 THR B O 1
ATOM 9661 N N . THR B 1 534 ? -21.75 -21.562 0.9 1 84 534 THR B N 1
ATOM 9662 C CA . THR B 1 534 ? -20.531 -21.719 1.675 1 84 534 THR B CA 1
ATOM 9663 C C . THR B 1 534 ? -19.312 -21.812 0.753 1 84 534 THR B C 1
ATOM 9665 O O . THR B 1 534 ? -18.172 -21.641 1.198 1 84 534 THR B O 1
ATOM 9668 N N . ILE B 1 535 ? -19.562 -22.203 -0.501 1 89 535 ILE B N 1
ATOM 9669 C CA . ILE B 1 535 ? -18.453 -22.312 -1.445 1 89 535 ILE B CA 1
ATOM 9670 C C . ILE B 1 535 ? -18.828 -21.641 -2.76 1 89 535 ILE B C 1
ATOM 9672 O O . ILE B 1 535 ? -20.016 -21.531 -3.098 1 89 535 ILE B O 1
ATOM 9676 N N . PRO B 1 536 ? -17.875 -21.188 -3.438 1 92.44 536 PRO B N 1
ATOM 9677 C CA . PRO B 1 536 ? -18.172 -20.656 -4.766 1 92.44 536 PRO B CA 1
ATOM 9678 C C . PRO B 1 536 ? -18.531 -21.75 -5.773 1 92.44 536 PRO B C 1
ATOM 9680 O O . PRO B 1 536 ? -18.234 -22.922 -5.555 1 92.44 536 PRO B O 1
ATOM 9683 N N . SER B 1 537 ? -19.25 -21.328 -6.789 1 93.5 537 SER B N 1
ATOM 9684 C CA . SER B 1 537 ? -19.531 -22.25 -7.883 1 93.5 537 SER B CA 1
ATOM 9685 C C . SER B 1 537 ? -18.344 -22.375 -8.828 1 93.5 537 SER B C 1
ATOM 9687 O O . SER B 1 537 ? -17.438 -21.547 -8.797 1 93.5 537 SER B O 1
ATOM 9689 N N . ILE B 1 538 ? -18.375 -23.406 -9.656 1 95.5 538 ILE B N 1
ATOM 9690 C CA . ILE B 1 538 ? -17.281 -23.656 -10.586 1 95.5 538 ILE B CA 1
ATOM 9691 C C . ILE B 1 538 ? -17.156 -22.484 -11.57 1 95.5 538 ILE B C 1
ATOM 9693 O O . ILE B 1 538 ? -16.047 -22.078 -11.93 1 95.5 538 ILE B O 1
ATOM 9697 N N . ALA B 1 539 ? -18.25 -21.938 -12 1 96.88 539 ALA B N 1
ATOM 9698 C CA . ALA B 1 539 ? -18.219 -20.828 -12.938 1 96.88 539 ALA B CA 1
ATOM 9699 C C . ALA B 1 539 ? -17.609 -19.578 -12.289 1 96.88 539 ALA B C 1
ATOM 9701 O O . ALA B 1 539 ? -16.828 -18.859 -12.93 1 96.88 539 ALA B O 1
ATOM 9702 N N . GLU B 1 540 ? -17.984 -19.328 -11.078 1 96.25 540 GLU B N 1
ATOM 9703 C CA . GLU B 1 540 ? -17.406 -18.203 -10.352 1 96.25 540 GLU B CA 1
ATOM 9704 C C . GLU B 1 540 ? -15.906 -18.375 -10.156 1 96.25 540 GLU B C 1
ATOM 9706 O O . GLU B 1 540 ? -15.141 -17.422 -10.328 1 96.25 540 GLU B O 1
ATOM 9711 N N . ALA B 1 541 ? -15.547 -19.578 -9.773 1 96.94 541 ALA B N 1
ATOM 9712 C CA . ALA B 1 541 ? -14.133 -19.859 -9.539 1 96.94 541 ALA B CA 1
ATOM 9713 C C . ALA B 1 541 ? -13.312 -19.672 -10.812 1 96.94 541 ALA B C 1
ATOM 9715 O O . ALA B 1 541 ? -12.242 -19.078 -10.789 1 96.94 541 ALA B O 1
ATOM 9716 N N . LEU B 1 542 ? -13.82 -20.172 -11.906 1 98.19 542 LEU B N 1
ATOM 9717 C CA . LEU B 1 542 ? -13.117 -20.062 -13.18 1 98.19 542 LEU B CA 1
ATOM 9718 C C . LEU B 1 542 ? -13.031 -18.609 -13.625 1 98.19 542 LEU B C 1
ATOM 9720 O O . LEU B 1 542 ? -12.031 -18.188 -14.219 1 98.19 542 LEU B O 1
ATOM 9724 N N . ALA B 1 543 ? -14.047 -17.891 -13.383 1 98.12 543 ALA B N 1
ATOM 9725 C CA . ALA B 1 543 ? -14.039 -16.469 -13.742 1 98.12 543 ALA B CA 1
ATOM 9726 C C . ALA B 1 543 ? -12.945 -15.711 -12.992 1 98.12 543 ALA B C 1
ATOM 9728 O O . ALA B 1 543 ? -12.203 -14.93 -13.594 1 98.12 543 ALA B O 1
ATOM 9729 N N . VAL B 1 544 ? -12.836 -15.969 -11.711 1 97.81 544 VAL B N 1
ATOM 9730 C CA . VAL B 1 544 ? -11.828 -15.297 -10.891 1 97.81 544 VAL B CA 1
ATOM 9731 C C . VAL B 1 544 ? -10.43 -15.719 -11.344 1 97.81 544 VAL B C 1
ATOM 9733 O O . VAL B 1 544 ? -9.516 -14.891 -11.414 1 97.81 544 VAL B O 1
ATOM 9736 N N . LEU B 1 545 ? -10.273 -16.984 -11.68 1 97.75 545 LEU B N 1
ATOM 9737 C CA . LEU B 1 545 ? -8.992 -17.484 -12.18 1 97.75 545 LEU B CA 1
ATOM 9738 C C . LEU B 1 545 ? -8.617 -16.797 -13.484 1 97.75 545 LEU B C 1
ATOM 9740 O O . LEU B 1 545 ? -7.438 -16.531 -13.734 1 97.75 545 LEU B O 1
ATOM 9744 N N . ALA B 1 546 ? -9.594 -16.469 -14.258 1 97.81 546 ALA B N 1
ATOM 9745 C CA . ALA B 1 546 ? -9.328 -15.883 -15.57 1 97.81 546 ALA B CA 1
ATOM 9746 C C . ALA B 1 546 ? -9.258 -14.359 -15.484 1 97.81 546 ALA B C 1
ATOM 9748 O O . ALA B 1 546 ? -8.945 -13.688 -16.469 1 97.81 546 ALA B O 1
ATOM 9749 N N . GLY B 1 547 ? -9.508 -13.781 -14.375 1 96.88 547 GLY B N 1
ATOM 9750 C CA . GLY B 1 547 ? -9.555 -12.336 -14.203 1 96.88 547 GLY B CA 1
ATOM 9751 C C . GLY B 1 547 ? -8.25 -11.648 -14.57 1 96.88 547 GLY B C 1
ATOM 9752 O O . GLY B 1 547 ? -8.258 -10.547 -15.117 1 96.88 547 GLY B O 1
ATOM 9753 N N . ASN B 1 548 ? -7.16 -12.312 -14.336 1 96.06 548 ASN B N 1
ATOM 9754 C CA . ASN B 1 548 ? -5.863 -11.711 -14.633 1 96.06 548 ASN B CA 1
ATOM 9755 C C . ASN B 1 548 ? -5.656 -11.523 -16.125 1 96.06 548 ASN B C 1
ATOM 9757 O O . ASN B 1 548 ? -4.984 -10.586 -16.562 1 96.06 548 ASN B O 1
ATOM 9761 N N . THR B 1 549 ? -6.242 -12.398 -16.922 1 97.19 549 THR B N 1
ATOM 9762 C CA . THR B 1 549 ? -6.121 -12.266 -18.375 1 97.19 549 THR B CA 1
ATOM 9763 C C . THR B 1 549 ? -6.855 -11.023 -18.859 1 97.19 549 THR B C 1
ATOM 9765 O O . THR B 1 549 ? -6.434 -10.383 -19.828 1 97.19 549 THR B O 1
ATOM 9768 N N . LEU B 1 550 ? -7.926 -10.68 -18.156 1 97.62 550 LEU B N 1
ATOM 9769 C CA . LEU B 1 550 ? -8.68 -9.484 -18.516 1 97.62 550 LEU B CA 1
ATOM 9770 C C . LEU B 1 550 ? -7.875 -8.219 -18.203 1 97.62 550 LEU B C 1
ATOM 9772 O O . LEU B 1 550 ? -7.844 -7.285 -19 1 97.62 550 LEU B O 1
ATOM 9776 N N . ILE B 1 551 ? -7.25 -8.25 -17.094 1 95.75 551 ILE B N 1
ATOM 9777 C CA . ILE B 1 551 ? -6.441 -7.109 -16.672 1 95.75 551 ILE B CA 1
ATOM 9778 C C . ILE B 1 551 ? -5.281 -6.902 -17.641 1 95.75 551 ILE B C 1
ATOM 9780 O O . ILE B 1 551 ? -5.043 -5.785 -18.094 1 95.75 551 ILE B O 1
ATOM 9784 N N . GLN B 1 552 ? -4.645 -7.941 -18 1 94.5 552 GLN B N 1
ATOM 9785 C CA . GLN B 1 552 ? -3.512 -7.863 -18.906 1 94.5 552 GLN B CA 1
ATOM 9786 C C . GLN B 1 552 ? -3.957 -7.418 -20.297 1 94.5 552 GLN B C 1
ATOM 9788 O O . GLN B 1 552 ? -3.238 -6.684 -20.984 1 94.5 552 GLN B O 1
ATOM 9793 N N . SER B 1 553 ? -5.09 -7.895 -20.672 1 96.19 553 SER B N 1
ATOM 9794 C CA . SER B 1 553 ? -5.609 -7.547 -21.984 1 96.19 553 SER B CA 1
ATOM 9795 C C . SER B 1 553 ? -5.996 -6.074 -22.047 1 96.19 553 SER B C 1
ATOM 9797 O O . SER B 1 553 ? -5.949 -5.465 -23.125 1 96.19 553 SER B O 1
ATOM 9799 N N . ALA B 1 554 ? -6.332 -5.512 -20.938 1 96.19 554 ALA B N 1
ATOM 9800 C CA . ALA B 1 554 ? -6.82 -4.133 -20.906 1 96.19 554 ALA B CA 1
ATOM 9801 C C . ALA B 1 554 ? -5.668 -3.145 -20.781 1 96.19 554 ALA B C 1
ATOM 9803 O O . ALA B 1 554 ? -5.832 -1.949 -21.047 1 96.19 554 ALA B O 1
ATOM 9804 N N . MET B 1 555 ? -4.484 -3.623 -20.453 1 94.31 555 MET B N 1
ATOM 9805 C CA . MET B 1 555 ? -3.326 -2.744 -20.312 1 94.31 555 MET B CA 1
ATOM 9806 C C . MET B 1 555 ? -2.967 -2.094 -21.641 1 94.31 555 MET B C 1
ATOM 9808 O O . MET B 1 555 ? -2.824 -2.779 -22.656 1 94.31 555 MET B O 1
ATOM 9812 N N . ASP B 1 556 ? -2.85 -0.832 -21.688 1 95.75 556 ASP B N 1
ATOM 9813 C CA . ASP B 1 556 ? -2.473 -0.033 -22.844 1 95.75 556 ASP B CA 1
ATOM 9814 C C . ASP B 1 556 ? -3.471 -0.217 -23.984 1 95.75 556 ASP B C 1
ATOM 9816 O O . ASP B 1 556 ? -3.121 -0.055 -25.156 1 95.75 556 ASP B O 1
ATOM 9820 N N . SER B 1 557 ? -4.668 -0.728 -23.641 1 96.38 557 SER B N 1
ATOM 9821 C CA . SER B 1 557 ? -5.73 -0.908 -24.625 1 96.38 557 SER B CA 1
ATOM 9822 C C . SER B 1 557 ? -6.617 0.329 -24.719 1 96.38 557 SER B C 1
ATOM 9824 O O . SER B 1 557 ? -6.52 1.231 -23.875 1 96.38 557 SER B O 1
ATOM 9826 N N . PRO B 1 558 ? -7.441 0.412 -25.703 1 96.38 558 PRO B N 1
ATOM 9827 C CA . PRO B 1 558 ? -8.242 1.623 -25.906 1 96.38 558 PRO B CA 1
ATOM 9828 C C . PRO B 1 558 ? -9.289 1.827 -24.812 1 96.38 558 PRO B C 1
ATOM 9830 O O . PRO B 1 558 ? -9.711 0.863 -24.172 1 96.38 558 PRO B O 1
ATOM 9833 N N . PHE B 1 559 ? -9.68 3.104 -24.688 1 96.75 559 PHE B N 1
ATOM 9834 C CA . PHE B 1 559 ? -10.742 3.477 -23.75 1 96.75 559 PHE B CA 1
ATOM 9835 C C . PHE B 1 559 ? -12.094 3.492 -24.453 1 96.75 559 PHE B C 1
ATOM 9837 O O . PHE B 1 559 ? -13.055 4.09 -23.969 1 96.75 559 PHE B O 1
ATOM 9844 N N . THR B 1 560 ? -12.086 2.895 -25.641 1 94.75 560 THR B N 1
ATOM 9845 C CA . THR B 1 560 ? -13.289 2.633 -26.422 1 94.75 560 THR B CA 1
ATOM 9846 C C . THR B 1 560 ? -13.422 1.144 -26.719 1 94.75 560 THR B C 1
ATOM 9848 O O . THR B 1 560 ? -12.547 0.35 -26.359 1 94.75 560 THR B O 1
ATOM 9851 N N . MET B 1 561 ? -14.484 0.736 -27.328 1 93.62 561 MET B N 1
ATOM 9852 C CA . MET B 1 561 ? -14.742 -0.688 -27.531 1 93.62 561 MET B CA 1
ATOM 9853 C C . MET B 1 561 ? -14.25 -1.141 -28.906 1 93.62 561 MET B C 1
ATOM 9855 O O . MET B 1 561 ? -14.547 -2.254 -29.328 1 93.62 561 MET B O 1
ATOM 9859 N N . PHE B 1 562 ? -13.477 -0.212 -29.594 1 89.25 562 PHE B N 1
ATOM 9860 C CA . PHE B 1 562 ? -12.977 -0.594 -30.906 1 89.25 562 PHE B CA 1
ATOM 9861 C C . PHE B 1 562 ? -11.531 -0.151 -31.094 1 89.25 562 PHE B C 1
ATOM 9863 O O . PHE B 1 562 ? -11.023 0.667 -30.328 1 89.25 562 PHE B O 1
ATOM 9870 N N . TRP B 1 563 ? -10.836 -0.852 -32.062 1 90.62 563 TRP B N 1
ATOM 9871 C CA . TRP B 1 563 ? -9.469 -0.529 -32.469 1 90.62 563 TRP B CA 1
ATOM 9872 C C . TRP B 1 563 ? -9.453 0.144 -33.844 1 90.62 563 TRP B C 1
ATOM 9874 O O . TRP B 1 563 ? -9.898 -0.439 -34.812 1 90.62 563 TRP B O 1
ATOM 9884 N N . ASN B 1 564 ? -8.961 1.35 -33.875 1 88.38 564 ASN B N 1
ATOM 9885 C CA . ASN B 1 564 ? -9.086 2.16 -35.094 1 88.38 564 ASN B CA 1
ATOM 9886 C C . ASN B 1 564 ? -7.762 2.26 -35.844 1 88.38 564 ASN B C 1
ATOM 9888 O O . ASN B 1 564 ? -7.555 3.191 -36.625 1 88.38 564 ASN B O 1
ATOM 9892 N N . TYR B 1 565 ? -6.906 1.411 -35.625 1 92.44 565 TYR B N 1
ATOM 9893 C CA . TYR B 1 565 ? -5.613 1.445 -36.312 1 92.44 565 TYR B CA 1
ATOM 9894 C C . TYR B 1 565 ? -5.414 0.2 -37.156 1 92.44 565 TYR B C 1
ATOM 9896 O O . TYR B 1 565 ? -6.055 -0.828 -36.938 1 92.44 565 TYR B O 1
ATOM 9904 N N . THR B 1 566 ? -4.586 0.264 -38.031 1 91.44 566 THR B N 1
ATOM 9905 C CA . THR B 1 566 ? -4.32 -0.833 -38.938 1 91.44 566 THR B CA 1
ATOM 9906 C C . THR B 1 566 ? -3.449 -1.898 -38.281 1 91.44 566 THR B C 1
ATOM 9908 O O . THR B 1 566 ? -3.76 -3.09 -38.344 1 91.44 566 THR B O 1
ATOM 9911 N N . ASN B 1 567 ? -2.449 -1.393 -37.688 1 93.19 567 ASN B N 1
ATOM 9912 C CA . ASN B 1 567 ? -1.585 -2.328 -36.969 1 93.19 567 ASN B CA 1
ATOM 9913 C C . ASN B 1 567 ? -2.102 -2.609 -35.562 1 93.19 567 ASN B C 1
ATOM 9915 O O . ASN B 1 567 ? -2.557 -1.696 -34.875 1 93.19 567 ASN B O 1
ATOM 9919 N N . PRO B 1 568 ? -2.061 -3.814 -35.156 1 93.5 568 PRO B N 1
ATOM 9920 C CA . PRO B 1 568 ? -2.559 -4.164 -33.844 1 93.5 568 PRO B CA 1
ATOM 9921 C C . PRO B 1 568 ? -1.749 -3.514 -32.719 1 93.5 568 PRO B C 1
ATOM 9923 O O . PRO B 1 568 ? -2.205 -3.463 -31.562 1 93.5 568 PRO B O 1
ATOM 9926 N N . THR B 1 569 ? -0.497 -3.094 -33.031 1 94.94 569 THR B N 1
ATOM 9927 C CA . THR B 1 569 ? 0.35 -2.408 -32.062 1 94.94 569 THR B CA 1
ATOM 9928 C C . THR B 1 569 ? 0.854 -1.083 -32.625 1 94.94 569 THR B C 1
ATOM 9930 O O . THR B 1 569 ? 1.211 -0.998 -33.812 1 94.94 569 THR B O 1
ATOM 9933 N N . ILE B 1 570 ? 0.784 -0.071 -31.797 1 95.44 570 ILE B N 1
ATOM 9934 C CA . ILE B 1 570 ? 1.283 1.24 -32.188 1 95.44 570 ILE B CA 1
ATOM 9935 C C . ILE B 1 570 ? 2.225 1.784 -31.125 1 95.44 570 ILE B C 1
ATOM 9937 O O . ILE B 1 570 ? 2.332 1.215 -30.031 1 95.44 570 ILE B O 1
ATOM 9941 N N . ASP B 1 571 ? 3.047 2.855 -31.281 1 91.94 571 ASP B N 1
ATOM 9942 C CA . ASP B 1 571 ? 4.008 3.422 -30.344 1 91.94 571 ASP B CA 1
ATOM 9943 C C . ASP B 1 571 ? 3.295 4.184 -29.234 1 91.94 571 ASP B C 1
ATOM 9945 O O . ASP B 1 571 ? 3.857 4.383 -28.156 1 91.94 571 ASP B O 1
ATOM 9949 N N . GLY B 1 572 ? 2.152 4.574 -29.453 1 93.56 572 GLY B N 1
ATOM 9950 C CA . GLY B 1 572 ? 1.406 5.297 -28.422 1 93.56 572 GLY B CA 1
ATOM 9951 C C . GLY B 1 572 ? 0.57 6.43 -28.984 1 93.56 572 GLY B C 1
ATOM 9952 O O . GLY B 1 572 ? 1.041 7.199 -29.828 1 93.56 572 GLY B O 1
ATOM 9953 N N . SER B 1 573 ? -0.631 6.43 -28.672 1 94.94 573 SER B N 1
ATOM 9954 C CA . SER B 1 573 ? -1.537 7.508 -29.062 1 94.94 573 SER B CA 1
ATOM 9955 C C . SER B 1 573 ? -2.463 7.891 -27.922 1 94.94 573 SER B C 1
ATOM 9957 O O . SER B 1 573 ? -3.021 7.023 -27.25 1 94.94 573 SER B O 1
ATOM 9959 N N . PRO B 1 574 ? -2.568 9.156 -27.641 1 95.94 574 PRO B N 1
ATOM 9960 C CA . PRO B 1 574 ? -3.465 9.57 -26.547 1 95.94 574 PRO B CA 1
ATOM 9961 C C . PRO B 1 574 ? -4.938 9.414 -26.922 1 95.94 574 PRO B C 1
ATOM 9963 O O . PRO B 1 574 ? -5.336 9.703 -28.047 1 95.94 574 PRO B O 1
ATOM 9966 N N . GLN B 1 575 ? -5.691 8.852 -26.062 1 96.56 575 GLN B N 1
ATOM 9967 C CA . GLN B 1 575 ? -7.145 8.75 -26.188 1 96.56 575 GLN B CA 1
ATOM 9968 C C . GLN B 1 575 ? -7.848 9.391 -25 1 96.56 575 GLN B C 1
ATOM 9970 O O . GLN B 1 575 ? -7.43 9.219 -23.859 1 96.56 575 GLN B O 1
ATOM 9975 N N . TYR B 1 576 ? -8.969 10.102 -25.375 1 95.94 576 TYR B N 1
ATOM 9976 C CA . TYR B 1 576 ? -9.664 10.875 -24.344 1 95.94 576 TYR B CA 1
ATOM 9977 C C . TYR B 1 576 ? -10.922 10.156 -23.875 1 95.94 576 TYR B C 1
ATOM 9979 O O . TYR B 1 576 ? -11.555 9.438 -24.656 1 95.94 576 TYR B O 1
ATOM 9987 N N . PHE B 1 577 ? -11.25 10.289 -22.562 1 96.56 577 PHE B N 1
ATOM 9988 C CA . PHE B 1 577 ? -12.469 9.719 -22 1 96.56 577 PHE B CA 1
ATOM 9989 C C . PHE B 1 577 ? -13.008 10.609 -20.875 1 96.56 577 PHE B C 1
ATOM 9991 O O . PHE B 1 577 ? -12.266 11.398 -20.297 1 96.56 577 PHE B O 1
ATOM 9998 N N . ASN B 1 578 ? -14.25 10.477 -20.594 1 96.06 578 ASN B N 1
ATOM 9999 C CA . ASN B 1 578 ? -14.898 11.25 -19.547 1 96.06 578 ASN B CA 1
ATOM 10000 C C . ASN B 1 578 ? -14.672 10.641 -18.172 1 96.06 578 ASN B C 1
ATOM 10002 O O . ASN B 1 578 ? -14.703 9.422 -18.016 1 96.06 578 ASN B O 1
ATOM 10006 N N . ALA B 1 579 ? -14.328 11.5 -17.203 1 97.31 579 ALA B N 1
ATOM 10007 C CA . ALA B 1 579 ? -14.102 11.023 -15.844 1 97.31 579 ALA B CA 1
ATOM 10008 C C . ALA B 1 579 ? -14.508 12.078 -14.82 1 97.31 579 ALA B C 1
ATOM 10010 O O . ALA B 1 579 ? -14.805 13.219 -15.18 1 97.31 579 ALA B O 1
ATOM 10011 N N . SER B 1 580 ? -14.766 11.648 -13.672 1 96.56 580 SER B N 1
ATOM 10012 C CA . SER B 1 580 ? -14.938 12.492 -12.492 1 96.56 580 SER B CA 1
ATOM 10013 C C . SER B 1 580 ? -13.82 12.258 -11.484 1 96.56 580 SER B C 1
ATOM 10015 O O . SER B 1 580 ? -13.547 11.125 -11.094 1 96.56 580 SER B O 1
ATOM 10017 N N . VAL B 1 581 ? -13.125 13.383 -11.156 1 95.5 581 VAL B N 1
ATOM 10018 C CA . VAL B 1 581 ? -11.938 13.242 -10.32 1 95.5 581 VAL B CA 1
ATOM 10019 C C . VAL B 1 581 ? -12.094 14.102 -9.062 1 95.5 581 VAL B C 1
ATOM 10021 O O . VAL B 1 581 ? -12.648 15.195 -9.117 1 95.5 581 VAL B O 1
ATOM 10024 N N . ARG B 1 582 ? -11.766 13.523 -7.906 1 93.38 582 ARG B N 1
ATOM 10025 C CA . ARG B 1 582 ? -11.625 14.281 -6.668 1 93.38 582 ARG B CA 1
ATOM 10026 C C . ARG B 1 582 ? -10.242 14.07 -6.051 1 93.38 582 ARG B C 1
ATOM 10028 O O . ARG B 1 582 ? -9.797 12.93 -5.902 1 93.38 582 ARG B O 1
ATOM 10035 N N . ILE B 1 583 ? -9.547 15.086 -5.77 1 89.56 583 ILE B N 1
ATOM 10036 C CA . ILE B 1 583 ? -8.172 15.062 -5.281 1 89.56 583 ILE B CA 1
ATOM 10037 C C . ILE B 1 583 ? -8.086 15.797 -3.945 1 89.56 583 ILE B C 1
ATOM 10039 O O . ILE B 1 583 ? -8.508 16.953 -3.834 1 89.56 583 ILE B O 1
ATOM 10043 N N . GLN B 1 584 ? -7.574 15.078 -2.961 1 86.31 584 GLN B N 1
ATOM 10044 C CA . GLN B 1 584 ? -7.328 15.734 -1.681 1 86.31 584 GLN B CA 1
ATOM 10045 C C . GLN B 1 584 ? -6.133 16.688 -1.767 1 86.31 584 GLN B C 1
ATOM 10047 O O . GLN B 1 584 ? -5.07 16.312 -2.266 1 86.31 584 GLN B O 1
ATOM 10052 N N . GLN B 1 585 ? -6.312 17.922 -1.386 1 84.31 585 GLN B N 1
ATOM 10053 C CA . GLN B 1 585 ? -5.27 18.938 -1.46 1 84.31 585 GLN B CA 1
ATOM 10054 C C . GLN B 1 585 ? -5.465 20 -0.382 1 84.31 585 GLN B C 1
ATOM 10056 O O . GLN B 1 585 ? -6.48 20.016 0.316 1 84.31 585 GLN B O 1
ATOM 10061 N N . TYR B 1 586 ? -4.434 20.812 -0.232 1 86.62 586 TYR B N 1
ATOM 10062 C CA . TYR B 1 586 ? -4.52 21.906 0.729 1 86.62 586 TYR B CA 1
ATOM 10063 C C . TYR B 1 586 ? -5.371 23.047 0.185 1 86.62 586 TYR B C 1
ATOM 10065 O O . TYR B 1 586 ? -5.195 23.469 -0.96 1 86.62 586 TYR B O 1
ATOM 10073 N N . ALA B 1 587 ? -6.359 23.328 0.93 1 88.62 587 ALA B N 1
ATOM 10074 C CA . ALA B 1 587 ? -7.27 24.406 0.557 1 88.62 587 ALA B CA 1
ATOM 10075 C C . ALA B 1 587 ? -7.633 25.266 1.769 1 88.62 587 ALA B C 1
ATOM 10077 O O . ALA B 1 587 ? -7.465 24.828 2.912 1 88.62 587 ALA B O 1
ATOM 10078 N N . SER B 1 588 ? -8 26.5 1.409 1 91.5 588 SER B N 1
ATOM 10079 C CA . SER B 1 588 ? -8.492 27.406 2.449 1 91.5 588 SER B CA 1
ATOM 10080 C C . SER B 1 588 ? -10.016 27.391 2.523 1 91.5 588 SER B C 1
ATOM 10082 O O . SER B 1 588 ? -10.68 26.797 1.668 1 91.5 588 SER B O 1
ATOM 10084 N N . GLY B 1 589 ? -10.68 27.828 3.539 1 85.56 589 GLY B N 1
ATOM 10085 C CA . GLY B 1 589 ? -12.125 27.891 3.682 1 85.56 589 GLY B CA 1
ATOM 10086 C C . GLY B 1 589 ? -12.641 27.094 4.855 1 85.56 589 GLY B C 1
ATOM 10087 O O . GLY B 1 589 ? -13.852 27.047 5.098 1 85.56 589 GLY B O 1
ATOM 10088 N N . GLY B 1 590 ? -11.789 26.578 5.633 1 80.31 590 GLY B N 1
ATOM 10089 C CA . GLY B 1 590 ? -12.211 25.828 6.805 1 80.31 590 GLY B CA 1
ATOM 10090 C C . GLY B 1 590 ? -12.508 24.375 6.512 1 80.31 590 GLY B C 1
ATOM 10091 O O . GLY B 1 590 ? -13.133 24.047 5.496 1 80.31 590 GLY B O 1
ATOM 10092 N N . SER B 1 591 ? -12.016 23.484 7.254 1 77.31 591 SER B N 1
ATOM 10093 C CA . SER B 1 591 ? -12.219 22.047 7.074 1 77.31 591 SER B CA 1
ATOM 10094 C C . SER B 1 591 ? -13.336 21.531 7.973 1 77.31 591 SER B C 1
ATOM 10096 O O . SER B 1 591 ? -14.078 20.625 7.59 1 77.31 591 SER B O 1
ATOM 10098 N N . ALA B 1 592 ? -13.469 22.188 9.148 1 78.44 592 ALA B N 1
ATOM 10099 C CA . ALA B 1 592 ? -14.461 21.719 10.117 1 78.44 592 ALA B CA 1
ATOM 10100 C C . ALA B 1 592 ? -15.68 22.641 10.148 1 78.44 592 ALA B C 1
ATOM 10102 O O . ALA B 1 592 ? -15.57 23.828 9.828 1 78.44 592 ALA B O 1
ATOM 10103 N N . THR B 1 593 ? -16.812 22.203 10.57 1 81.94 593 THR B N 1
ATOM 10104 C CA . THR B 1 593 ? -18.062 22.953 10.594 1 81.94 593 THR B CA 1
ATOM 10105 C C . THR B 1 593 ? -18.047 24.031 11.664 1 81.94 593 THR B C 1
ATOM 10107 O O . THR B 1 593 ? -18.672 25.078 11.508 1 81.94 593 THR B O 1
ATOM 10110 N N . TYR B 1 594 ? -17.312 23.812 12.688 1 81.94 594 TYR B N 1
ATOM 10111 C CA . TYR B 1 594 ? -17.312 24.781 13.773 1 81.94 594 TYR B CA 1
ATOM 10112 C C . TYR B 1 594 ? -16.469 26 13.414 1 81.94 594 TYR B C 1
ATOM 10114 O O . TYR B 1 594 ? -16.578 27.047 14.062 1 81.94 594 TYR B O 1
ATOM 10122 N N . GLN B 1 595 ? -15.75 25.922 12.328 1 85.75 595 GLN B N 1
ATOM 10123 C CA . GLN B 1 595 ? -14.891 27.031 11.914 1 85.75 595 GLN B CA 1
ATOM 10124 C C . GLN B 1 595 ? -15.656 28.016 11.031 1 85.75 595 GLN B C 1
ATOM 10126 O O . GLN B 1 595 ? -15.219 29.156 10.836 1 85.75 595 GLN B O 1
ATOM 10131 N N . LYS B 1 596 ? -16.812 27.734 10.641 1 86.88 596 LYS B N 1
ATOM 10132 C CA . LYS B 1 596 ? -17.547 28.516 9.656 1 86.88 596 LYS B CA 1
ATOM 10133 C C . LYS B 1 596 ? -18.078 29.812 10.281 1 86.88 596 LYS B C 1
ATOM 10135 O O . LYS B 1 596 ? -18.109 30.859 9.617 1 86.88 596 LYS B O 1
ATOM 10140 N N . PRO B 1 597 ? -18.312 29.781 11.562 1 88.81 597 PRO B N 1
ATOM 10141 C CA . PRO B 1 597 ? -18.797 31.031 12.148 1 88.81 597 PRO B CA 1
ATOM 10142 C C . PRO B 1 597 ? -17.719 32.125 12.219 1 88.81 597 PRO B C 1
ATOM 10144 O O . PRO B 1 597 ? -18.031 33.312 12.359 1 88.81 597 PRO B O 1
ATOM 10147 N N . PHE B 1 598 ? -16.609 31.75 12.055 1 91.69 598 PHE B N 1
ATOM 10148 C CA . PHE B 1 598 ? -15.516 32.719 12.141 1 91.69 598 PHE B CA 1
ATOM 10149 C C . PHE B 1 598 ? -15.477 33.594 10.891 1 91.69 598 PHE B C 1
ATOM 10151 O O . PHE B 1 598 ? -14.734 34.562 10.836 1 91.69 598 PHE B O 1
ATOM 10158 N N . HIS B 1 599 ? -16.391 33.344 9.922 1 93.75 599 HIS B N 1
ATOM 10159 C CA . HIS B 1 599 ? -16.547 34.25 8.773 1 93.75 599 HIS B CA 1
ATOM 10160 C C . HIS B 1 599 ? -17.078 35.594 9.188 1 93.75 599 HIS B C 1
ATOM 10162 O O . HIS B 1 599 ? -16.766 36.625 8.555 1 93.75 599 HIS B O 1
ATOM 10168 N N . VAL B 1 600 ? -17.781 35.562 10.297 1 94.06 600 VAL B N 1
ATOM 10169 C CA . VAL B 1 600 ? -18.375 36.812 10.781 1 94.06 600 VAL B CA 1
ATOM 10170 C C . VAL B 1 600 ? -17.281 37.781 11.211 1 94.06 600 VAL B C 1
ATOM 10172 O O . VAL B 1 600 ? -17.375 38.969 10.984 1 94.06 600 VAL B O 1
ATOM 10175 N N . VAL B 1 601 ? -16.234 37.219 11.742 1 94.12 601 VAL B N 1
ATOM 10176 C CA . VAL B 1 601 ? -15.125 38.031 12.219 1 94.12 601 VAL B CA 1
ATOM 10177 C C . VAL B 1 601 ? -14.398 38.656 11.023 1 94.12 601 VAL B C 1
ATOM 10179 O O . VAL B 1 601 ? -14.109 39.875 11.031 1 94.12 601 VAL B O 1
ATOM 10182 N N . LEU B 1 602 ? -14.203 37.906 9.992 1 95.5 602 LEU B N 1
ATOM 10183 C CA . LEU B 1 602 ? -13.477 38.406 8.836 1 95.5 602 LEU B CA 1
ATOM 10184 C C . LEU B 1 602 ? -14.312 39.438 8.07 1 95.5 602 LEU B C 1
ATOM 10186 O O . LEU B 1 602 ? -13.789 40.469 7.609 1 95.5 602 LEU B O 1
ATOM 10190 N N . VAL B 1 603 ? -15.633 39.281 8.039 1 96.06 603 VAL B N 1
ATOM 10191 C CA . VAL B 1 603 ? -16.516 40.219 7.34 1 96.06 603 VAL B CA 1
ATOM 10192 C C . VAL B 1 603 ? -16.625 41.5 8.125 1 96.06 603 VAL B C 1
ATOM 10194 O O . VAL B 1 603 ? -16.578 42.594 7.543 1 96.06 603 VAL B O 1
ATOM 10197 N N . ALA B 1 604 ? -16.719 41.375 9.383 1 95.81 604 ALA B N 1
ATOM 10198 C CA . ALA B 1 604 ? -16.859 42.531 10.234 1 95.81 604 ALA B CA 1
ATOM 10199 C C . ALA B 1 604 ? -15.625 43.438 10.164 1 95.81 604 ALA B C 1
ATOM 10201 O O . ALA B 1 604 ? -15.734 44.656 10.133 1 95.81 604 ALA B O 1
ATOM 10202 N N . VAL B 1 605 ? -14.5 42.844 10.148 1 95.75 605 VAL B N 1
ATOM 10203 C CA . VAL B 1 605 ? -13.258 43.594 10.109 1 95.75 605 VAL B CA 1
ATOM 10204 C C . VAL B 1 605 ? -13.148 44.344 8.773 1 95.75 605 VAL B C 1
ATOM 10206 O O . VAL B 1 605 ? -12.734 45.5 8.734 1 95.75 605 VAL B O 1
ATOM 10209 N N . VAL B 1 606 ? -13.531 43.719 7.684 1 96.25 606 VAL B N 1
ATOM 10210 C CA . VAL B 1 606 ? -13.477 44.375 6.375 1 96.25 606 VAL B CA 1
ATOM 10211 C C . VAL B 1 606 ? -14.484 45.5 6.324 1 96.25 606 VAL B C 1
ATOM 10213 O O . VAL B 1 606 ? -14.172 46.594 5.836 1 96.25 606 VAL B O 1
ATOM 10216 N N . LEU B 1 607 ? -15.68 45.312 6.875 1 96.12 607 LEU B N 1
ATOM 10217 C CA . LEU B 1 607 ? -16.719 46.344 6.867 1 96.12 607 LEU B CA 1
ATOM 10218 C C . LEU B 1 607 ? -16.281 47.562 7.691 1 96.12 607 LEU B C 1
ATOM 10220 O O . LEU B 1 607 ? -16.5 48.688 7.285 1 96.12 607 LEU B O 1
ATOM 10224 N N . MET B 1 608 ? -15.672 47.281 8.828 1 95.5 608 MET B N 1
ATOM 10225 C CA . MET B 1 608 ? -15.211 48.344 9.688 1 95.5 608 MET B CA 1
ATOM 10226 C C . MET B 1 608 ? -14.062 49.125 9.031 1 95.5 608 MET B C 1
ATOM 10228 O O . MET B 1 608 ? -14.008 50.344 9.094 1 95.5 608 MET B O 1
ATOM 10232 N N . ASN B 1 609 ? -13.211 48.406 8.375 1 95.75 609 ASN B N 1
ATOM 10233 C CA . ASN B 1 609 ? -12.102 49.031 7.684 1 95.75 609 ASN B CA 1
ATOM 10234 C C . ASN B 1 609 ? -12.586 49.906 6.523 1 95.75 609 ASN B C 1
ATOM 10236 O O . ASN B 1 609 ? -12.078 51 6.305 1 95.75 609 ASN B O 1
ATOM 10240 N N . VAL B 1 610 ? -13.531 49.438 5.824 1 95.62 610 VAL B N 1
ATOM 10241 C CA . VAL B 1 610 ? -14.062 50.188 4.695 1 95.62 610 VAL B CA 1
ATOM 10242 C C . VAL B 1 610 ? -14.797 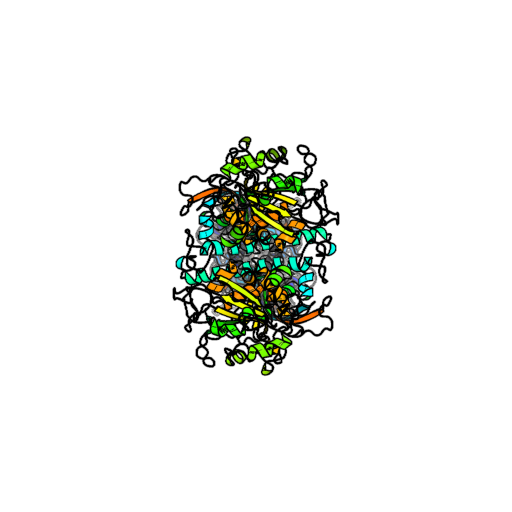51.438 5.199 1 95.62 610 VAL B C 1
ATOM 10244 O O . VAL B 1 610 ? -14.68 52.531 4.609 1 95.62 610 VAL B O 1
ATOM 10247 N N . ALA B 1 611 ? -15.57 51.312 6.281 1 94.12 611 ALA B N 1
ATOM 10248 C CA . ALA B 1 611 ? -16.281 52.438 6.863 1 94.12 611 ALA B CA 1
ATOM 10249 C C . ALA B 1 611 ? -15.305 53.5 7.352 1 94.12 611 ALA B C 1
ATOM 10251 O O . ALA B 1 611 ? -15.539 54.688 7.152 1 94.12 611 ALA B O 1
ATOM 10252 N N . ILE B 1 612 ? -14.203 53.094 7.934 1 92.19 612 ILE B N 1
ATOM 10253 C CA . ILE B 1 612 ? -13.211 54.031 8.469 1 92.19 612 ILE B CA 1
ATOM 10254 C C . ILE B 1 612 ? -12.453 54.688 7.316 1 92.19 612 ILE B C 1
ATOM 10256 O O . ILE B 1 612 ? -12.18 55.875 7.359 1 92.19 612 ILE B O 1
ATOM 10260 N N . LEU B 1 613 ? -12.125 53.906 6.309 1 92.69 613 LEU B N 1
ATOM 10261 C CA . LEU B 1 613 ? -11.445 54.469 5.145 1 92.69 613 LEU B CA 1
ATOM 10262 C C . LEU B 1 613 ? -12.328 55.5 4.449 1 92.69 613 LEU B C 1
ATOM 10264 O O . LEU B 1 613 ? -11.836 56.562 4.02 1 92.69 613 LEU B O 1
ATOM 10268 N N . SER B 1 614 ? -13.633 55.25 4.34 1 92.25 614 SER B N 1
ATOM 10269 C CA . SER B 1 614 ? -14.562 56.219 3.746 1 92.25 614 SER B CA 1
ATOM 10270 C C . SER B 1 614 ? -14.664 57.469 4.586 1 92.25 614 SER B C 1
ATOM 10272 O O . SER B 1 614 ? -14.766 58.562 4.043 1 92.25 614 SER B O 1
ATOM 10274 N N . TYR B 1 615 ? -14.633 57.219 5.926 1 88.94 615 TYR B N 1
ATOM 10275 C CA . TYR B 1 615 ? -14.656 58.375 6.828 1 88.94 615 TYR B CA 1
ATOM 10276 C C . TYR B 1 615 ? -13.43 59.25 6.629 1 88.94 615 TYR B C 1
ATOM 10278 O O . TYR B 1 615 ? -13.539 60.469 6.613 1 88.94 615 TYR B O 1
ATOM 10286 N N . PHE B 1 616 ? -12.273 58.656 6.441 1 86.94 616 PHE B N 1
ATOM 10287 C CA . PHE B 1 616 ? -11.031 59.406 6.27 1 86.94 616 PHE B CA 1
ATOM 10288 C C . PHE B 1 616 ? -11.008 60.125 4.922 1 86.94 616 PHE B C 1
ATOM 10290 O O . PHE B 1 616 ? -10.438 61.219 4.797 1 86.94 616 PHE B O 1
ATOM 10297 N N . PHE B 1 617 ? -11.625 59.562 3.93 1 86.69 617 PHE B N 1
ATOM 10298 C CA . PHE B 1 617 ? -11.656 60.188 2.611 1 86.69 617 PHE B CA 1
ATOM 10299 C C . PHE B 1 617 ? -12.648 61.344 2.578 1 86.69 617 PHE B C 1
ATOM 10301 O O . PHE B 1 617 ? -12.43 62.344 1.879 1 86.69 617 PHE B O 1
ATOM 10308 N N . CYS B 1 618 ? -13.727 61.25 3.365 1 84.5 618 CYS B N 1
ATOM 10309 C CA . CYS B 1 618 ? -14.758 62.281 3.363 1 84.5 618 CYS B CA 1
ATOM 10310 C C . CYS B 1 618 ? -14.328 63.469 4.211 1 84.5 618 CYS B C 1
ATOM 10312 O O . CYS B 1 618 ? -14.742 64.625 3.947 1 84.5 618 CYS B O 1
ATOM 10314 N N . HIS B 1 619 ? -13.656 63.25 5.277 1 75.94 619 HIS B N 1
ATOM 10315 C CA . HIS B 1 619 ? -13.219 64.312 6.172 1 75.94 619 HIS B CA 1
ATOM 10316 C C . HIS B 1 619 ? -11.734 64.562 5.996 1 75.94 619 HIS B C 1
ATOM 10318 O O . HIS B 1 619 ? -10.898 63.938 6.633 1 75.94 619 HIS B O 1
ATOM 10324 N N . ARG B 1 620 ? -11.344 65.438 5.074 1 68.38 620 ARG B N 1
ATOM 10325 C CA . ARG B 1 620 ? -9.969 65.688 4.652 1 68.38 620 ARG B CA 1
ATOM 10326 C C . ARG B 1 620 ? -9.219 66.5 5.707 1 68.38 620 ARG B C 1
ATOM 10328 O O . ARG B 1 620 ? -7.996 66.625 5.625 1 68.38 620 ARG B O 1
ATOM 10335 N N . ASP B 1 621 ? -10 67 6.766 1 64.31 621 ASP B N 1
ATOM 10336 C CA . ASP B 1 621 ? -9.289 67.75 7.773 1 64.31 621 ASP B CA 1
ATOM 10337 C C . ASP B 1 621 ? -8.828 66.875 8.93 1 64.31 621 ASP B C 1
ATOM 10339 O O . ASP B 1 621 ? -9.625 66.188 9.523 1 64.31 621 ASP B O 1
ATOM 10343 N N . TRP B 1 622 ? -7.551 66.562 9.062 1 71.5 622 TRP B N 1
ATOM 10344 C CA . TRP B 1 622 ? -7.039 65.75 10.148 1 71.5 622 TRP B CA 1
ATOM 10345 C C . TRP B 1 622 ? -6.695 66.562 11.367 1 71.5 622 TRP B C 1
ATOM 10347 O O . TRP B 1 622 ? -6.031 67.625 11.25 1 71.5 622 TRP B O 1
ATOM 10357 N N . TYR B 1 623 ? -7.473 66.25 12.375 1 70.88 623 TYR B N 1
ATOM 10358 C CA . TYR B 1 623 ? -7.211 66.938 13.633 1 70.88 623 TYR B CA 1
ATOM 10359 C C . TYR B 1 623 ? -6.16 66.188 14.453 1 70.88 623 TYR B C 1
ATOM 10361 O O . TYR B 1 623 ? -5.941 65 14.25 1 70.88 623 TYR B O 1
ATOM 10369 N N . THR B 1 624 ? -5.324 66.938 15.133 1 69.12 624 THR B N 1
ATOM 10370 C CA . THR B 1 624 ? -4.398 66.312 16.062 1 69.12 624 THR B CA 1
ATOM 10371 C C . THR B 1 624 ? -5.156 65.438 17.078 1 69.12 624 THR B C 1
ATOM 10373 O O . THR B 1 624 ? -6.215 65.812 17.562 1 69.12 624 THR B O 1
ATOM 10376 N N . ASP B 1 625 ? -4.805 64.188 17.125 1 68.06 625 ASP B N 1
ATOM 10377 C CA . ASP B 1 625 ? -5.477 63.25 18.031 1 68.06 625 ASP B CA 1
ATOM 10378 C C . ASP B 1 625 ? -5.234 63.625 19.484 1 68.06 625 ASP B C 1
ATOM 10380 O O . ASP B 1 625 ? -4.148 63.375 20.016 1 68.06 625 ASP B O 1
ATOM 10384 N N . PHE B 1 626 ? -6.141 64.25 20.047 1 66.62 626 PHE B N 1
ATOM 10385 C CA . PHE B 1 626 ? -5.973 64.688 21.438 1 66.62 626 PHE B CA 1
ATOM 10386 C C . PHE B 1 626 ? -6.168 63.531 22.406 1 66.62 626 PHE B C 1
ATOM 10388 O O . PHE B 1 626 ? -5.883 63.656 23.594 1 66.62 626 PHE B O 1
ATOM 10395 N N . SER B 1 627 ? -6.637 62.375 21.828 1 68.38 627 SER B N 1
ATOM 10396 C CA . SER B 1 627 ? -6.836 61.25 22.719 1 68.38 627 SER B CA 1
ATOM 10397 C C . SER B 1 627 ? -5.512 60.562 23.062 1 68.38 627 SER B C 1
ATOM 10399 O O . SER B 1 627 ? -5.441 59.781 24.016 1 68.38 627 SER B O 1
ATOM 10401 N N . GLU B 1 628 ? -4.523 60.938 22.375 1 73.75 628 GLU B N 1
ATOM 10402 C CA . GLU B 1 628 ? -3.195 60.438 22.734 1 73.75 628 GLU B CA 1
ATOM 10403 C C . GLU B 1 628 ? -2.689 61.125 24.016 1 73.75 628 GLU B C 1
ATOM 10405 O O . GLU B 1 628 ? -2.871 62.312 24.203 1 73.75 628 GLU B O 1
ATOM 10410 N N . PRO B 1 629 ? -2.131 60.281 24.781 1 72.5 629 PRO B N 1
ATOM 10411 C CA . PRO B 1 629 ? -1.764 60.812 26.109 1 72.5 629 PRO B CA 1
ATOM 10412 C C . PRO B 1 629 ? -0.844 62.031 26.016 1 72.5 629 PRO B C 1
ATOM 10414 O O . PRO B 1 629 ? -0.984 62.969 26.812 1 72.5 629 PRO B O 1
ATOM 10417 N N . VAL B 1 630 ? 0.003 62.062 25.016 1 71.19 630 VAL B N 1
ATOM 10418 C CA . VAL B 1 630 ? 0.958 63.188 24.938 1 71.19 630 VAL B CA 1
ATOM 10419 C C . VAL B 1 630 ? 0.245 64.438 24.484 1 71.19 630 VAL B C 1
ATOM 10421 O O . VAL B 1 630 ? 0.521 65.562 25 1 71.19 630 VAL B O 1
ATOM 10424 N N . HIS B 1 631 ? -0.677 64.312 23.625 1 73.5 631 HIS B N 1
ATOM 10425 C CA . HIS B 1 631 ? -1.431 65.5 23.156 1 73.5 631 HIS B CA 1
ATOM 10426 C C . HIS B 1 631 ? -2.434 65.938 24.219 1 73.5 631 HIS B C 1
ATOM 10428 O O . HIS B 1 631 ? -2.66 67.188 24.375 1 73.5 631 HIS B O 1
ATOM 10434 N N . LEU B 1 632 ? -2.945 65 24.875 1 73.75 632 LEU B N 1
ATOM 10435 C CA . LEU B 1 632 ? -3.916 65.312 25.906 1 73.75 632 LEU B CA 1
ATOM 10436 C C . LEU B 1 632 ? -3.25 66.062 27.062 1 73.75 632 LEU B C 1
ATOM 10438 O O . LEU B 1 632 ? -3.834 66.938 27.641 1 73.75 632 LEU B O 1
ATOM 10442 N N . PHE B 1 633 ? -2.109 65.625 27.344 1 71.81 633 PHE B N 1
ATOM 10443 C CA . PHE B 1 633 ? -1.37 66.25 28.438 1 71.81 633 PHE B CA 1
ATOM 10444 C C . PHE B 1 633 ? -1.025 67.688 28.078 1 71.81 633 PHE B C 1
ATOM 10446 O O . PHE B 1 633 ? -1.172 68.562 28.922 1 71.81 633 PHE B O 1
ATOM 10453 N N . SER B 1 634 ? -0.589 67.938 26.891 1 70.75 634 SER B N 1
ATOM 10454 C CA . SER B 1 634 ? -0.217 69.25 26.469 1 70.75 634 SER B CA 1
ATOM 10455 C C . SER B 1 634 ? -1.426 70.188 26.469 1 70.75 634 SER B C 1
ATOM 10457 O O . SER B 1 634 ? -1.309 71.375 26.797 1 70.75 634 SER B O 1
ATOM 10459 N N . LEU B 1 635 ? -2.484 69.688 26.156 1 72.25 635 LEU B N 1
ATOM 10460 C CA . LEU B 1 635 ? -3.709 70.438 26.109 1 72.25 635 LEU B CA 1
ATOM 10461 C C . LEU B 1 635 ? -4.242 70.688 27.516 1 72.25 635 LEU B C 1
ATOM 10463 O O . LEU B 1 635 ? -4.695 71.812 27.828 1 72.25 635 LEU B O 1
ATOM 10467 N N . ALA B 1 636 ? -4.191 69.688 28.375 1 72.44 636 ALA B N 1
ATOM 10468 C CA . ALA B 1 636 ? -4.785 69.812 29.703 1 72.44 636 ALA B CA 1
ATOM 10469 C C . ALA B 1 636 ? -3.982 70.688 30.609 1 72.44 636 ALA B C 1
ATOM 10471 O O . ALA B 1 636 ? -4.555 71.438 31.406 1 72.44 636 ALA B O 1
ATOM 10472 N N . VAL B 1 637 ? -2.674 70.688 30.422 1 70.19 637 VAL B N 1
ATOM 10473 C CA . VAL B 1 637 ? -1.827 71.5 31.281 1 70.19 637 VAL B CA 1
ATOM 10474 C C . VAL B 1 637 ? -2.049 73 30.953 1 70.19 637 VAL B C 1
ATOM 10476 O O . VAL B 1 637 ? -1.946 73.875 31.828 1 70.19 637 VAL B O 1
ATOM 10479 N N . ASN B 1 638 ? -2.42 73.25 29.719 1 67 638 ASN B N 1
ATOM 10480 C CA . ASN B 1 638 ? -2.629 74.625 29.297 1 67 638 ASN B CA 1
ATOM 10481 C C . ASN B 1 638 ? -4.098 75.062 29.406 1 67 638 ASN B C 1
ATOM 10483 O O . ASN B 1 638 ? -4.527 76 28.766 1 67 638 ASN B O 1
ATOM 10487 N N . SER B 1 639 ? -4.887 74.25 30.203 1 70.12 639 SER B N 1
ATOM 10488 C CA . SER B 1 639 ? -6.305 74.562 30.391 1 70.12 639 SER B CA 1
ATOM 10489 C C . SER B 1 639 ? -6.602 74.938 31.828 1 70.12 639 SER B C 1
ATOM 10491 O O . SER B 1 639 ? -5.84 74.625 32.75 1 70.12 639 SER B O 1
ATOM 10493 N N . PRO B 1 640 ? -7.684 75.875 32 1 63.75 640 PRO B N 1
ATOM 10494 C CA . PRO B 1 640 ? -8.016 76.312 33.375 1 63.75 640 PRO B CA 1
ATOM 10495 C C . PRO B 1 640 ? -8.461 75.125 34.281 1 63.75 640 PRO B C 1
ATOM 10497 O O . PRO B 1 640 ? -8.961 74.125 33.781 1 63.75 640 PRO B O 1
ATOM 10500 N N . PRO B 1 641 ? -8.086 75.188 35.531 1 62.97 641 PRO B N 1
ATOM 10501 C CA . PRO B 1 641 ? -8.469 74.125 36.438 1 62.97 641 PRO B CA 1
ATOM 10502 C C . PRO B 1 641 ? -9.984 73.938 36.562 1 62.97 641 PRO B C 1
ATOM 10504 O O . PRO B 1 641 ? -10.727 74.938 36.438 1 62.97 641 PRO B O 1
ATOM 10507 N N . SER B 1 642 ? -10.469 72.75 36.469 1 62.75 642 SER B N 1
ATOM 10508 C CA . SER B 1 642 ? -11.906 72.5 36.469 1 62.75 642 SER B CA 1
ATOM 10509 C C . SER B 1 642 ? -12.375 71.938 37.844 1 62.75 642 SER B C 1
ATOM 10511 O O . SER B 1 642 ? -11.742 71.062 38.406 1 62.75 642 SER B O 1
ATOM 10513 N N . TYR B 1 643 ? -13.438 72.5 38.344 1 57.34 643 TYR B N 1
ATOM 10514 C CA . TYR B 1 643 ? -14.062 72.125 39.625 1 57.34 643 TYR B CA 1
ATOM 10515 C C . TYR B 1 643 ? -14.664 70.75 39.531 1 57.34 643 TYR B C 1
ATOM 10517 O O . TYR B 1 643 ? -14.758 70.062 40.531 1 57.34 643 TYR B O 1
ATOM 10525 N N . GLU B 1 644 ? -15.039 70.375 38.406 1 60.94 644 GLU B N 1
ATOM 10526 C CA . GLU B 1 644 ? -15.742 69.125 38.25 1 60.94 644 GLU B CA 1
ATOM 10527 C C . GLU B 1 644 ? -14.797 67.938 38.469 1 60.94 644 GLU B C 1
ATOM 10529 O O . GLU B 1 644 ? -15.234 66.812 38.781 1 60.94 644 GLU B O 1
ATOM 10534 N N . LEU B 1 645 ? -13.523 68.188 38.375 1 61.75 645 LEU B N 1
ATOM 10535 C CA . LEU B 1 645 ? -12.555 67.125 38.594 1 61.75 645 LEU B CA 1
ATOM 10536 C C . LEU B 1 645 ? -11.758 67.375 39.875 1 61.75 645 LEU B C 1
ATOM 10538 O O . LEU B 1 645 ? -10.664 66.812 40.031 1 61.75 645 LEU B O 1
ATOM 10542 N N . ALA B 1 646 ? -12.516 68.25 40.625 1 56.5 646 ALA B N 1
ATOM 10543 C CA . ALA B 1 646 ? -11.906 68.562 41.906 1 56.5 646 ALA B CA 1
ATOM 10544 C C . ALA B 1 646 ? -11.859 67.312 42.812 1 56.5 646 ALA B C 1
ATOM 10546 O O . ALA B 1 646 ? -12.844 66.625 42.938 1 56.5 646 ALA B O 1
ATOM 10547 N N . GLY B 1 647 ? -10.609 66.75 43.156 1 52.03 647 GLY B N 1
ATOM 10548 C CA . GLY B 1 647 ? -10.398 65.562 44 1 52.03 647 GLY B CA 1
ATOM 10549 C C . GLY B 1 647 ? -9.859 64.375 43.219 1 52.03 647 GLY B C 1
ATOM 10550 O O . GLY B 1 647 ? -9.547 63.344 43.844 1 52.03 647 GLY B O 1
ATOM 10551 N N . SER B 1 648 ? -9.844 64.5 41.906 1 60.44 648 SER B N 1
ATOM 10552 C CA . SER B 1 648 ? -9.453 63.312 41.125 1 60.44 648 SER B CA 1
ATOM 10553 C C . SER B 1 648 ? -7.988 63.406 40.719 1 60.44 648 SER B C 1
ATOM 10555 O O . SER B 1 648 ? -7.52 62.594 39.906 1 60.44 648 SER B O 1
ATOM 10557 N N . CYS B 1 649 ? -7.289 64.375 41.125 1 56.91 649 CYS B N 1
ATOM 10558 C CA . CYS B 1 649 ? -5.918 64.625 40.688 1 56.91 649 CYS B CA 1
ATOM 10559 C C . CYS B 1 649 ? -5.008 63.438 41.094 1 56.91 649 CYS B C 1
ATOM 10561 O O . CYS B 1 649 ? -4.016 63.156 40.406 1 56.91 649 CYS B O 1
ATOM 10563 N N . GLY B 1 650 ? -5.375 62.75 42.156 1 54.72 650 GLY B N 1
ATOM 10564 C CA . GLY B 1 650 ? -4.492 61.656 42.594 1 54.72 650 GLY B CA 1
ATOM 10565 C C . GLY B 1 650 ? -5.004 60.281 42.219 1 54.72 650 GLY B C 1
ATOM 10566 O O . GLY B 1 650 ? -4.215 59.375 41.969 1 54.72 650 GLY B O 1
ATOM 10567 N N . SER B 1 651 ? -6.301 60.062 42.312 1 59.53 651 SER B N 1
ATOM 10568 C CA . SER B 1 651 ? -6.844 58.719 42.219 1 59.53 651 SER B CA 1
ATOM 10569 C C . SER B 1 651 ? -7.555 58.531 40.875 1 59.53 651 SER B C 1
ATOM 10571 O O . SER B 1 651 ? -7.879 57.406 40.5 1 59.53 651 SER B O 1
ATOM 10573 N N . GLY B 1 652 ? -7.492 59.375 39.969 1 63.09 652 GLY B N 1
ATOM 10574 C CA . GLY B 1 652 ? -8.219 59.219 38.719 1 63.09 652 GLY B CA 1
ATOM 10575 C C . GLY B 1 652 ? -9.703 59.531 38.875 1 63.09 652 GLY B C 1
ATOM 10576 O O . GLY B 1 652 ? -10.219 59.625 39.969 1 63.09 652 GLY B O 1
ATOM 10577 N N . PRO B 1 653 ? -10.391 59.75 37.812 1 64.56 653 PRO B N 1
ATOM 10578 C CA . PRO B 1 653 ? -11.82 60.094 37.844 1 64.56 653 PRO B CA 1
ATOM 10579 C C . PRO B 1 653 ? -12.688 58.906 38.312 1 64.56 653 PRO B C 1
ATOM 10581 O O . PRO B 1 653 ? -12.336 57.75 38.094 1 64.56 653 PRO B O 1
ATOM 10584 N N . SER B 1 654 ? -13.555 59.062 39.312 1 66.81 654 SER B N 1
ATOM 10585 C CA . SER B 1 654 ? -14.445 58.031 39.781 1 66.81 654 SER B CA 1
ATOM 10586 C C . SER B 1 654 ? -15.906 58.406 39.562 1 66.81 654 SER B C 1
ATOM 10588 O O . SER B 1 654 ? -16.25 59.594 39.531 1 66.81 654 SER B O 1
ATOM 10590 N N . GLY B 1 655 ? -16.734 57.406 39.219 1 62.69 655 GLY B N 1
ATOM 10591 C CA . GLY B 1 655 ? -18.188 57.469 39.188 1 62.69 655 GLY B CA 1
ATOM 10592 C C . GLY B 1 655 ? -18.688 58.438 38.125 1 62.69 655 GLY B C 1
ATOM 10593 O O . GLY B 1 655 ? -18.359 58.312 36.938 1 62.69 655 GLY B O 1
ATOM 10594 N N . ASP B 1 656 ? -19.281 59.625 38.562 1 62.06 656 ASP B N 1
ATOM 10595 C CA . ASP B 1 656 ? -20.016 60.562 37.719 1 62.06 656 ASP B CA 1
ATOM 10596 C C . ASP B 1 656 ? -19.047 61.5 36.969 1 62.06 656 ASP B C 1
ATOM 10598 O O . ASP B 1 656 ? -19.453 62.25 36.094 1 62.06 656 ASP B O 1
ATOM 10602 N N . MET B 1 657 ? -17.828 61.469 37.344 1 65.81 657 MET B N 1
ATOM 10603 C CA . MET B 1 657 ? -16.844 62.344 36.719 1 65.81 657 MET B CA 1
ATOM 10604 C C . MET B 1 657 ? -16.578 61.875 35.281 1 65.81 657 MET B C 1
ATOM 10606 O O . MET B 1 657 ? -16.109 62.656 34.438 1 65.81 657 MET B O 1
ATOM 10610 N N . TYR B 1 658 ? -16.953 60.625 35.031 1 69.75 658 TYR B N 1
ATOM 10611 C CA . TYR B 1 658 ? -16.719 60.094 33.719 1 69.75 658 TYR B CA 1
ATOM 10612 C C . TYR B 1 658 ? -17.734 60.656 32.719 1 69.75 658 TYR B C 1
ATOM 10614 O O . TYR B 1 658 ? -17.516 60.656 31.5 1 69.75 658 TYR B O 1
ATOM 10622 N N . LYS B 1 659 ? -18.734 61.312 33.281 1 69.12 659 LYS B N 1
ATOM 10623 C CA . LYS B 1 659 ? -19.797 61.844 32.438 1 69.12 659 LYS B CA 1
ATOM 10624 C C . LYS B 1 659 ? -19.562 63.312 32.125 1 69.12 659 LYS B C 1
ATOM 10626 O O . LYS B 1 659 ? -20.266 63.906 31.281 1 69.12 659 LYS B O 1
ATOM 10631 N N . THR B 1 660 ? -18.578 63.906 32.75 1 71.25 660 THR B N 1
ATOM 10632 C CA . THR B 1 660 ? -18.359 65.312 32.562 1 71.25 660 THR B CA 1
ATOM 10633 C C . THR B 1 660 ? -17.844 65.625 31.141 1 71.25 660 THR B C 1
ATOM 10635 O O . THR B 1 660 ? -16.953 64.938 30.641 1 71.25 660 THR B O 1
ATOM 10638 N N . SER B 1 661 ? -18.594 66.438 30.438 1 74.94 661 SER B N 1
ATOM 10639 C CA . SER B 1 661 ? -18.234 66.75 29.062 1 74.94 661 SER B CA 1
ATOM 10640 C C . SER B 1 661 ? -17.219 67.875 29.016 1 74.94 661 SER B C 1
ATOM 10642 O O . SER B 1 661 ? -17.297 68.875 29.797 1 74.94 661 SER B O 1
ATOM 10644 N N . TRP B 1 662 ? -16.219 67.688 28.297 1 74.25 662 TRP B N 1
ATOM 10645 C CA . TRP B 1 662 ? -15.156 68.688 28.125 1 74.25 662 TRP B CA 1
ATOM 10646 C C . TRP B 1 662 ? -15.164 69.25 26.719 1 74.25 662 TRP B C 1
ATOM 10648 O O . TRP B 1 662 ? -15.211 68.5 25.734 1 74.25 662 TRP B O 1
ATOM 10658 N N . LYS B 1 663 ? -15.289 70.562 26.578 1 74.75 663 LYS B N 1
ATOM 10659 C CA . LYS B 1 663 ? -15.32 71.188 25.281 1 74.75 663 LYS B CA 1
ATOM 10660 C C . LYS B 1 663 ? -14.031 71.938 25.016 1 74.75 663 LYS B C 1
ATOM 10662 O O . LYS B 1 663 ? -13.445 72.5 25.938 1 74.75 663 LYS B O 1
ATOM 10667 N N . LEU B 1 664 ? -13.531 71.875 23.766 1 75.31 664 LEU B N 1
ATOM 10668 C CA . LEU B 1 664 ? -12.32 72.562 23.344 1 75.31 664 LEU B CA 1
ATOM 10669 C C . LEU B 1 664 ? -12.664 74 22.859 1 75.31 664 LEU B C 1
ATOM 10671 O O . LEU B 1 664 ? -13.531 74.125 22 1 75.31 664 LEU B O 1
ATOM 10675 N N . HIS B 1 665 ? -12.195 74.938 23.562 1 66.38 665 HIS B N 1
ATOM 10676 C CA . HIS B 1 665 ? -12.438 76.312 23.188 1 66.38 665 HIS B CA 1
ATOM 10677 C C . HIS B 1 665 ? -11.188 76.938 22.562 1 66.38 665 HIS B C 1
ATOM 10679 O O . HIS B 1 665 ? -10.07 76.5 22.844 1 66.38 665 HIS B O 1
ATOM 10685 N N . ARG B 1 666 ? -11.469 77.75 21.578 1 65.5 666 ARG B N 1
ATOM 10686 C CA . ARG B 1 666 ? -10.367 78.438 20.922 1 65.5 666 ARG B CA 1
ATOM 10687 C C . ARG B 1 666 ? -10.344 79.938 21.328 1 65.5 666 ARG B C 1
ATOM 10689 O O . ARG B 1 666 ? -11.352 80.625 21.203 1 65.5 666 ARG B O 1
ATOM 10696 N N . ASP B 1 667 ? -9.445 80.25 22.109 1 57.78 667 ASP B N 1
ATOM 10697 C CA . ASP B 1 667 ? -9.25 81.688 22.391 1 57.78 667 ASP B CA 1
ATOM 10698 C C . ASP B 1 667 ? -8.055 82.188 21.625 1 57.78 667 ASP B C 1
ATOM 10700 O O . ASP B 1 667 ? -6.918 82.125 22.094 1 57.78 667 ASP B O 1
ATOM 10704 N N . GLY B 1 668 ? -8.227 82.75 20.484 1 53.56 668 GLY B N 1
ATOM 10705 C CA . GLY B 1 668 ? -7.156 83.188 19.609 1 53.56 668 GLY B CA 1
ATOM 10706 C C . GLY B 1 668 ? -6.285 82.062 19.094 1 53.56 668 GLY B C 1
ATOM 10707 O O . GLY B 1 668 ? -6.766 81.188 18.375 1 53.56 668 GLY B O 1
ATOM 10708 N N . GLU B 1 669 ? -5.012 82.062 19.594 1 56.22 669 GLU B N 1
ATOM 10709 C CA . GLU B 1 669 ? -4.082 81 19.172 1 56.22 669 GLU B CA 1
ATOM 10710 C C . GLU B 1 669 ? -3.906 79.938 20.266 1 56.22 669 GLU B C 1
ATOM 10712 O O . GLU B 1 669 ? -3.133 79 20.109 1 56.22 669 GLU B O 1
ATOM 10717 N N . HIS B 1 670 ? -4.754 80.125 21.266 1 62.69 670 HIS B N 1
ATOM 10718 C CA . HIS B 1 670 ? -4.66 79.25 22.406 1 62.69 670 HIS B CA 1
ATOM 10719 C C . HIS B 1 670 ? -5.871 78.312 22.484 1 62.69 670 HIS B C 1
ATOM 10721 O O . HIS B 1 670 ? -7.008 78.75 22.297 1 62.69 670 HIS B O 1
ATOM 10727 N N . PHE B 1 671 ? -5.527 77 22.453 1 67.75 671 PHE B N 1
ATOM 10728 C CA . PHE B 1 671 ? -6.598 76 22.609 1 67.75 671 PHE B CA 1
ATOM 10729 C C . PHE B 1 671 ? -6.688 75.5 24.047 1 67.75 671 PHE B C 1
ATOM 10731 O O . PHE B 1 671 ? -5.668 75.25 24.672 1 67.75 671 PHE B O 1
ATOM 10738 N N . TYR B 1 672 ? -7.793 75.625 24.719 1 68.44 672 TYR B N 1
ATOM 10739 C CA . TYR B 1 672 ? -7.953 75.062 26.062 1 68.44 672 TYR B CA 1
ATOM 10740 C C . TYR B 1 672 ? -9.258 74.312 26.203 1 68.44 672 TYR B C 1
ATOM 10742 O O . TYR B 1 672 ? -10.148 74.438 25.359 1 68.44 672 TYR B O 1
ATOM 10750 N N . VAL B 1 673 ? -9.328 73.375 27.156 1 70.81 673 VAL B N 1
ATOM 10751 C CA . VAL B 1 673 ? -10.508 72.5 27.391 1 70.81 673 VAL B CA 1
ATOM 10752 C C . VAL B 1 673 ? -11.242 73 28.625 1 70.81 673 VAL B C 1
ATOM 10754 O O . VAL B 1 673 ? -10.617 73.438 29.609 1 70.81 673 VAL B O 1
ATOM 10757 N N . ASP B 1 674 ? -12.586 73.25 28.516 1 69 674 ASP B N 1
ATOM 10758 C CA . ASP B 1 674 ? -13.398 73.688 29.656 1 69 674 ASP B CA 1
ATOM 10759 C C . ASP B 1 674 ? -14.555 72.75 29.906 1 69 674 ASP B C 1
ATOM 10761 O O . ASP B 1 674 ? -15.047 72.125 28.984 1 69 674 ASP B O 1
ATOM 10765 N N . SER B 1 675 ? -14.859 72.375 31.219 1 71.81 675 SER B N 1
ATOM 10766 C CA . SER B 1 675 ? -15.938 71.5 31.609 1 71.81 675 SER B CA 1
ATOM 10767 C C . SER B 1 675 ? -17.297 72.125 31.391 1 71.81 675 SER B C 1
ATOM 10769 O O . SER B 1 675 ? -17.484 73.312 31.609 1 71.81 675 SER B O 1
ATOM 10771 N N . GLN B 1 676 ? -18.266 71.562 30.609 1 59.53 676 GLN B N 1
ATOM 10772 C CA . GLN B 1 676 ? -19.625 72.062 30.438 1 59.53 676 GLN B CA 1
ATOM 10773 C C . GLN B 1 676 ? -20.547 71.562 31.547 1 59.53 676 GLN B C 1
ATOM 10775 O O . GLN B 1 676 ? -20.547 70.375 31.875 1 59.53 676 GLN B O 1
ATOM 10780 N N . LYS B 1 677 ? -21.031 72.375 32.594 1 53.75 677 LYS B N 1
ATOM 10781 C CA . LYS B 1 677 ? -22.031 72.062 33.594 1 53.75 677 LYS B CA 1
ATOM 10782 C C . LYS B 1 677 ? -23.312 71.562 32.938 1 53.75 677 LYS B C 1
ATOM 10784 O O . LYS B 1 677 ? -23.766 72.062 31.938 1 53.75 677 LYS B O 1
ATOM 10789 N N . GLN B 1 678 ? -23.844 70.375 33.156 1 44.25 678 GLN B N 1
ATOM 10790 C CA . GLN B 1 678 ? -25.25 70.062 32.875 1 44.25 678 GLN B CA 1
ATOM 10791 C C . GLN B 1 678 ? -26.188 71.125 33.5 1 44.25 678 GLN B C 1
ATOM 10793 O O . GLN B 1 678 ? -26.234 71.25 34.719 1 44.25 678 GLN B O 1
ATOM 10798 N N . SER B 1 679 ? -26.703 72.312 32.875 1 36.53 679 SER B N 1
ATOM 10799 C CA . SER B 1 679 ? -27.703 73.25 33.406 1 36.53 679 SER B CA 1
ATOM 10800 C C . SER B 1 679 ? -29.031 72.562 33.688 1 36.53 679 SER B C 1
ATOM 10802 O O . SER B 1 679 ? -29.781 72.188 32.781 1 36.53 679 SER B O 1
ATOM 10804 N N . GLY B 1 680 ? -29.641 71.625 34.312 1 32.75 680 GLY B N 1
ATOM 10805 C CA . GLY B 1 680 ? -31.078 71.875 34.5 1 32.75 680 GLY B CA 1
ATOM 10806 C C . GLY B 1 680 ? -31.438 73.25 34.875 1 32.75 680 GLY B C 1
ATOM 10807 O O . GLY B 1 680 ? -32.312 73.875 34.25 1 32.75 680 GLY B O 1
ATOM 10808 N N . ASN B 1 681 ? -32 73.688 36.188 1 28.95 681 ASN B N 1
ATOM 10809 C CA . ASN B 1 681 ? -32.75 74.875 36.625 1 28.95 681 ASN B CA 1
ATOM 10810 C C . ASN B 1 681 ? -32.062 76.125 36.188 1 28.95 681 ASN B C 1
ATOM 10812 O O . ASN B 1 681 ? -30.859 76.125 35.875 1 28.95 681 ASN B O 1
ATOM 10816 N N . ASN B 1 682 ? -32.875 77.5 36.344 1 28.47 682 ASN B N 1
ATOM 10817 C CA . ASN B 1 682 ? -32.938 78.938 36.062 1 28.47 682 ASN B CA 1
ATOM 10818 C C . ASN B 1 682 ? -31.609 79.625 36.344 1 28.47 682 ASN B C 1
ATOM 10820 O O . ASN B 1 682 ? -31.562 80.812 36.438 1 28.47 682 ASN B O 1
ATOM 10824 N N . THR B 1 683 ? -30.703 79.188 37.125 1 26.05 683 THR B N 1
ATOM 10825 C CA . THR B 1 683 ? -30.047 80.312 37.719 1 26.05 683 THR B CA 1
ATOM 10826 C C . THR B 1 683 ? -29.422 81.188 36.625 1 26.05 683 THR B C 1
ATOM 10828 O O . THR B 1 683 ? -29.219 80.75 35.5 1 26.05 683 THR B O 1
ATOM 10831 N N . ALA B 1 684 ? -28.703 82.25 37.062 1 29.73 684 ALA B N 1
ATOM 10832 C CA . ALA B 1 684 ? -28.125 83.562 36.781 1 29.73 684 ALA B CA 1
ATOM 10833 C C . ALA B 1 684 ? -27.062 83.438 35.688 1 29.73 684 ALA B C 1
ATOM 10835 O O . ALA B 1 684 ? -26.266 82.5 35.656 1 29.73 684 ALA B O 1
ATOM 10836 N N . GLU B 1 685 ? -27.469 83.938 34.531 1 28.8 685 GLU B N 1
ATOM 10837 C CA . GLU B 1 685 ? -26.688 84.438 33.406 1 28.8 685 GLU B CA 1
ATOM 10838 C C . GLU B 1 685 ? -25.281 84.875 33.812 1 28.8 685 GLU B C 1
ATOM 10840 O O . GLU B 1 685 ? -25.125 85.938 34.406 1 28.8 685 GLU B O 1
ATOM 10845 N N . PHE B 1 686 ? -24.578 84 34.469 1 26.88 686 PHE B N 1
ATOM 10846 C CA . PHE B 1 686 ? -23.25 84.562 34.719 1 26.88 686 PHE B CA 1
ATOM 10847 C C . PHE B 1 686 ? -22.641 85.062 33.406 1 26.88 686 PHE B C 1
ATOM 10849 O O . PHE B 1 686 ? -22.609 84.375 32.406 1 26.88 686 PHE B O 1
ATOM 10856 N N . ASP B 1 687 ? -22.875 86.375 32.969 1 26.62 687 ASP B N 1
ATOM 10857 C CA . ASP B 1 687 ? -22.25 87.125 31.922 1 26.62 687 ASP B CA 1
ATOM 10858 C C . ASP B 1 687 ? -20.859 86.625 31.594 1 26.62 687 ASP B C 1
ATOM 10860 O O . ASP B 1 687 ? -20.156 86.125 32.469 1 26.62 687 ASP B O 1
ATOM 10864 N N . SER B 1 688 ? -20.703 86.188 30.422 1 28.45 688 SER B N 1
ATOM 10865 C CA . SER B 1 688 ? -19.469 85.75 29.781 1 28.45 688 SER B CA 1
ATOM 10866 C C . SER B 1 688 ? -18.281 86.625 30.25 1 28.45 688 SER B C 1
ATOM 10868 O O . SER B 1 688 ? -18.172 87.812 29.891 1 28.45 688 SER B O 1
ATOM 10870 N N . PRO B 1 689 ? -17.922 86.688 31.531 1 28.23 689 PRO B N 1
ATOM 10871 C CA . PRO B 1 689 ? -16.859 87.625 31.75 1 28.23 689 PRO B CA 1
ATOM 10872 C C . PRO B 1 689 ? -15.758 87.562 30.688 1 28.23 689 PRO B C 1
ATOM 10874 O O . PRO B 1 689 ? -15.523 86.5 30.109 1 28.23 689 PRO B O 1
ATOM 10877 N N . ARG B 1 690 ? -15.578 88.562 29.891 1 31.02 690 ARG B N 1
ATOM 10878 C CA . ARG B 1 690 ? -14.344 88.875 29.203 1 31.02 690 ARG B CA 1
ATOM 10879 C C . ARG B 1 690 ? -13.125 88.375 29.938 1 31.02 690 ARG B C 1
ATOM 10881 O O . ARG B 1 690 ? -12.961 88.625 31.141 1 31.02 690 ARG B O 1
ATOM 10888 N N . PHE B 1 691 ? -12.703 87.312 29.5 1 30.2 691 PHE B N 1
ATOM 10889 C CA . PHE B 1 691 ? -11.445 86.75 29.984 1 30.2 691 PHE B CA 1
ATOM 10890 C C . PHE B 1 691 ? -10.406 87.812 30.172 1 30.2 691 PHE B C 1
ATOM 10892 O O . PHE B 1 691 ? -9.594 88.062 29.281 1 30.2 691 PHE B O 1
ATOM 10899 N N . SER B 1 692 ? -10.773 89.062 30.531 1 27.69 692 SER B N 1
ATOM 10900 C CA . SER B 1 692 ? -9.703 89.75 31.25 1 27.69 692 SER B CA 1
ATOM 10901 C C . SER B 1 692 ? -9.203 88.938 32.406 1 27.69 692 SER B C 1
ATOM 10903 O O . SER B 1 692 ? -10 88.375 33.188 1 27.69 692 SER B O 1
ATOM 10905 N N . ARG B 1 693 ? -8.141 88.125 32.219 1 34.09 693 ARG B N 1
ATOM 10906 C CA . ARG B 1 693 ? -7.418 87.438 33.281 1 34.09 693 ARG B CA 1
ATOM 10907 C C . ARG B 1 693 ? -7.637 88.125 34.625 1 34.09 693 ARG B C 1
ATOM 10909 O O . ARG B 1 693 ? -6.789 88.875 35.094 1 34.09 693 ARG B O 1
ATOM 10916 N N . ARG B 1 694 ? -8.609 88.812 34.781 1 31.31 694 ARG B N 1
ATOM 10917 C CA . ARG B 1 694 ? -8.797 89.312 36.125 1 31.31 694 ARG B CA 1
ATOM 10918 C C . ARG B 1 694 ? -8.852 88.188 37.156 1 31.31 694 ARG B C 1
ATOM 10920 O O . ARG B 1 694 ? -9.125 87.062 36.812 1 31.31 694 ARG B O 1
ATOM 10927 N N . ARG B 1 695 ? -9.016 88.688 38.531 1 30.47 695 ARG B N 1
ATOM 10928 C CA . ARG B 1 695 ? -8.797 88.25 39.906 1 30.47 695 ARG B CA 1
ATOM 10929 C C . ARG B 1 695 ? -9.688 87.062 40.281 1 30.47 695 ARG B C 1
ATOM 10931 O O . ARG B 1 695 ? -10.789 87.25 40.812 1 30.47 695 ARG B O 1
ATOM 10938 N N . LEU B 1 696 ? -10.141 86.375 39.469 1 27.97 696 LEU B N 1
ATOM 10939 C CA . LEU B 1 696 ? -10.984 85.375 40.188 1 27.97 696 LEU B CA 1
ATOM 10940 C C . LEU B 1 696 ? -10.18 84.688 41.25 1 27.97 696 LEU B C 1
ATOM 10942 O O . LEU B 1 696 ? -9.328 83.812 40.906 1 27.97 696 LEU B O 1
ATOM 10946 N N . THR B 1 697 ? -9.781 85.25 42.438 1 28.52 697 THR B N 1
ATOM 10947 C CA . THR B 1 697 ? -9.242 84.812 43.719 1 28.52 697 THR B CA 1
ATOM 10948 C C . THR B 1 697 ? -10.062 83.688 44.312 1 28.52 697 THR B C 1
ATOM 10950 O O . THR B 1 697 ? -9.945 83.375 45.5 1 28.52 697 THR B O 1
ATOM 10953 N N . GLN B 1 698 ? -11.086 83.125 43.812 1 28.11 698 GLN B N 1
ATOM 10954 C CA . GLN B 1 698 ? -11.695 82.188 44.75 1 28.11 698 GLN B CA 1
ATOM 10955 C C . GLN B 1 698 ? -10.734 81.062 45.094 1 28.11 698 GLN B C 1
ATOM 10957 O O . GLN B 1 698 ? -10.016 80.562 44.25 1 28.11 698 GLN B O 1
ATOM 10962 N N . THR B 1 699 ? -10.211 80.812 46.438 1 29.61 699 THR B N 1
ATOM 10963 C CA . THR B 1 699 ? -9.453 79.812 47.156 1 29.61 699 THR B CA 1
ATOM 10964 C C . THR B 1 699 ? -9.898 78.438 46.812 1 29.61 699 THR B C 1
ATOM 10966 O O . THR B 1 699 ? -11.031 78 47.094 1 29.61 699 THR B O 1
ATOM 10969 N N . PHE B 1 700 ? -9.812 77.938 45.719 1 33.69 700 PHE B N 1
ATOM 10970 C CA . PHE B 1 700 ? -10.211 76.562 45.344 1 33.69 700 PHE B CA 1
ATOM 10971 C C . PHE B 1 700 ? -9.406 75.562 46.125 1 33.69 700 PHE B C 1
ATOM 10973 O O . PHE B 1 700 ? -8.18 75.5 46.031 1 33.69 700 PHE B O 1
ATOM 10980 N N . GLU B 1 701 ? -9.781 75.125 47.375 1 32.06 701 GLU B N 1
ATOM 10981 C CA . GLU B 1 701 ? -9.227 74 48.156 1 32.06 701 GLU B CA 1
ATOM 10982 C C . GLU B 1 701 ? -9.352 72.688 47.406 1 32.06 701 GLU B C 1
ATOM 10984 O O . GLU B 1 701 ? -10.461 72.188 47.219 1 32.06 701 GLU B O 1
ATOM 10989 N N . MET B 1 702 ? -8.75 72.375 46.438 1 42.53 702 MET B N 1
ATOM 10990 C CA . MET B 1 702 ? -8.789 71.125 45.625 1 42.53 702 MET B CA 1
ATOM 10991 C C . MET B 1 702 ? -8.141 70 46.312 1 42.53 702 MET B C 1
ATOM 10993 O O . MET B 1 702 ? -6.93 69.75 46.188 1 42.53 702 MET B O 1
ATOM 10997 N N . GLY B 1 703 ? -8.359 69.562 47.625 1 38.06 703 GLY B N 1
ATOM 10998 C CA . GLY B 1 703 ? -7.668 68.5 48.375 1 38.06 703 GLY B CA 1
ATOM 10999 C C . GLY B 1 703 ? -8.008 67.125 47.875 1 38.06 703 GLY B C 1
ATOM 11000 O O . GLY B 1 703 ? -9.141 66.812 47.469 1 38.06 703 GLY B O 1
ATOM 11001 N N . SER B 1 704 ? -7.238 66.312 47.281 1 45.69 704 SER B N 1
ATOM 11002 C CA . SER B 1 704 ? -7.445 64.875 47.062 1 45.69 704 SER B CA 1
ATOM 11003 C C . SER B 1 704 ? -6.945 64.062 48.25 1 45.69 704 SER B C 1
ATOM 11005 O O . SER B 1 704 ? -5.844 64.312 48.75 1 45.69 704 SER B O 1
ATOM 11007 N N . PRO B 1 705 ? -7.785 63.344 49.094 1 40.03 705 PRO B N 1
ATOM 11008 C CA . PRO B 1 705 ? -7.281 62.562 50.219 1 40.03 705 PRO B CA 1
ATOM 11009 C C . PRO B 1 705 ? -6.145 61.625 49.812 1 40.03 705 PRO B C 1
ATOM 11011 O O . PRO B 1 705 ? -6.137 61.094 48.719 1 40.03 705 PRO B O 1
ATOM 11014 N N . MET B 1 706 ? -5.031 61.688 50.375 1 45.12 706 MET B N 1
ATOM 11015 C CA . MET B 1 706 ? -3.82 60.906 50.219 1 45.12 706 MET B CA 1
ATOM 11016 C C . MET B 1 706 ? -4.156 59.406 50.094 1 45.12 706 MET B C 1
ATOM 11018 O O . MET B 1 706 ? -3.379 58.625 49.531 1 45.12 706 MET B O 1
ATOM 11022 N N . GLY B 1 707 ? -5.082 58.938 50.75 1 41.38 707 GLY B N 1
ATOM 11023 C CA . GLY B 1 707 ? -5.418 57.531 50.75 1 41.38 707 GLY B CA 1
ATOM 11024 C C . GLY B 1 707 ? -5.734 56.969 49.375 1 41.38 707 GLY B C 1
ATOM 11025 O O . GLY B 1 707 ? -5.512 55.812 49.094 1 41.38 707 GLY B O 1
ATOM 11026 N N . LYS B 1 708 ? -6.168 57.844 48.562 1 50.06 708 LYS B N 1
ATOM 11027 C CA . LYS B 1 708 ? -6.637 57.344 47.25 1 50.06 708 LYS B CA 1
ATOM 11028 C C . LYS B 1 708 ? -5.5 57.281 46.25 1 50.06 708 LYS B C 1
ATOM 11030 O O . LYS B 1 708 ? -5.574 56.562 45.25 1 50.06 708 LYS B O 1
ATOM 11035 N N . PHE B 1 709 ? -4.613 58.094 46.438 1 46.59 709 PHE B N 1
ATOM 11036 C CA . PHE B 1 709 ? -3.48 58.062 45.531 1 46.59 709 PHE B CA 1
ATOM 11037 C C . PHE B 1 709 ? -2.684 56.781 45.656 1 46.59 709 PHE B C 1
ATOM 11039 O O . PHE B 1 709 ? -2.164 56.25 44.688 1 46.59 709 PHE B O 1
ATOM 11046 N N . LYS B 1 710 ? -2.387 56.344 46.938 1 48.44 710 LYS B N 1
ATOM 11047 C CA . LYS B 1 710 ? -1.679 55.094 47.25 1 48.44 710 LYS B CA 1
ATOM 11048 C C . LYS B 1 710 ? -2.654 53.938 47.469 1 48.44 710 LYS B C 1
ATOM 11050 O O . LYS B 1 710 ? -3.309 53.875 48.531 1 48.44 710 LYS B O 1
ATOM 11055 N N . ASP B 1 711 ? -3.639 53.656 46.688 1 40.56 711 ASP B N 1
ATOM 11056 C CA . ASP B 1 711 ? -4.484 52.531 47.062 1 40.56 711 ASP B CA 1
ATOM 11057 C C . ASP B 1 711 ? -3.656 51.25 47.25 1 40.56 711 ASP B C 1
ATOM 11059 O O . ASP B 1 711 ? -2.822 50.906 46.406 1 40.56 711 ASP B O 1
ATOM 11063 N N . ARG B 1 712 ? -3.504 50.812 48.469 1 33.88 712 ARG B N 1
ATOM 11064 C CA . ARG B 1 712 ? -3.123 49.438 48.781 1 33.88 712 ARG B CA 1
ATOM 11065 C C . ARG B 1 712 ? -3.834 48.469 47.844 1 33.88 712 ARG B C 1
ATOM 11067 O O . ARG B 1 712 ? -4.91 48.75 47.312 1 33.88 712 ARG B O 1
ATOM 11074 N N . PHE B 1 713 ? -3.328 47.188 47.625 1 33.59 713 PHE B N 1
ATOM 11075 C CA . PHE B 1 713 ? -3.846 46 46.938 1 33.59 713 PHE B CA 1
ATOM 11076 C C . PHE B 1 713 ? -5.352 45.875 47.125 1 33.59 713 PHE B C 1
ATOM 11078 O O . PHE B 1 713 ? -5.949 44.844 46.781 1 33.59 713 PHE B O 1
ATOM 11085 N N . SER B 1 714 ? -6.027 46.625 48.031 1 27.56 714 SER B N 1
ATOM 11086 C CA . SER B 1 714 ? -7.293 46.062 48.469 1 27.56 714 SER B CA 1
ATOM 11087 C C . SER B 1 714 ? -8.297 45.969 47.312 1 27.56 714 SER B C 1
ATOM 11089 O O . SER B 1 714 ? -8.875 44.906 47.062 1 27.56 714 SER B O 1
ATOM 11091 N N . ARG B 1 715 ? -9.484 47 47.156 1 29.3 715 ARG B N 1
ATOM 11092 C CA . ARG B 1 715 ? -10.836 46.656 46.719 1 29.3 715 ARG B CA 1
ATOM 11093 C C . ARG B 1 715 ? -10.938 46.656 45.188 1 29.3 715 ARG B C 1
ATOM 11095 O O . ARG B 1 715 ? -11.75 45.906 44.625 1 29.3 715 ARG B O 1
ATOM 11102 N N . GLN B 1 716 ? -10.703 47.688 44.469 1 26.03 716 GLN B N 1
ATOM 11103 C CA . GLN B 1 716 ? -11.312 47.719 43.125 1 26.03 716 GLN B CA 1
ATOM 11104 C C . GLN B 1 716 ? -10.5 46.875 42.156 1 26.03 716 GLN B C 1
ATOM 11106 O O . GLN B 1 716 ? -10.812 46.844 40.938 1 26.03 716 GLN B O 1
ATOM 11111 N N . SER B 1 717 ? -9.328 46.344 42.406 1 23.03 717 SER B N 1
ATOM 11112 C CA . SER B 1 717 ? -8.992 45.406 41.344 1 23.03 717 SER B CA 1
ATOM 11113 C C . SER B 1 717 ? -9.812 44.125 41.5 1 23.03 717 SER B C 1
ATOM 11115 O O . SER B 1 717 ? -10.016 43.625 42.594 1 23.03 717 SER B O 1
#

Secondary structure (DSSP, 8-state):
-HHHHHHHHHHHHHHHHHHHHHH--B-GGGB-TTSSB-HHHHHHHHHHHHHHHHHHHHHHHHHHHHHHHHHHHHT-TTS--EEHHHHTHHHHHH-TTHHHH-HHHHHHHTTSHHHHHHHHHHHHHHHHHHHHHHHTS-EEE-PPPEEEEEEEEEEE-TT-HHHHHHTS---S-TTT-B-SSSS--B-HHHHHHHHHHHHHHHHHHHHHHHHHHHIIIIIS-----GGGSPPEEEEETTTEEEEE-EES---SS-GGGTT--EEEEEEE---THHHHHHH-GGG-PPPTTTSTT--EEEEE---EEEEEEEEEEE-HHHHGGGBGGGSSS-TTTT-HHHHHHH-STTTT--HHHHHHHHHTSTT--THHHHHHT-STTT-TT-----BSS---TTEEEEE--TT-SSTT--EEEEEEE--SB-TT--B--STT-S-EEEEEEEEEEESSEEEEEEEETTEEEEEEEESS--TTSHHHH-TT---GGGGB-SSHHHHHHHHHHHTTTTGGGGT---HHHHHHHTT----SSPPPSSS--HHHHHHHHHHHHHHHHHTT--SSSS--SSSSEEEEEEEEEEEEEEE-EEESS-SSGGGGGGHHHHHHHHHHHHHHHHHHHH---EEP-TTSHHHHHHHHHTSPPPGGGTT-TTT---GGGGG-EEEEEEETTEEEEEEE----S------------------------HHHHEE-S-S--/-HHHHHHHHHHHHHHHHHHHHHH--B-GGGB-TTSSB-HHHHHHHHHHHHHHHHHHHHHHHHHHHHHHHHHHHHT-TTS--EEHHHHTHHHHHH-TTHHHH-HHHHHHHTTSHHHHHHHHHHHHHHHHHHHHHHHTS-EEE----EEEEEEEEEEE-TT-HHHHHHTS---S-TTT-B-SSSSS-B-HHHHHHHHHHHHHHHHHHHHHHHHHHHIIIIIS-----GGGSPPEEEEETTTEEEEE-EES---SS-GGGTT--EEEEEEE---THHHHHHH-GGG-PPPTTTSTT--EEEEE---EEEEEEEEEEE-HHHHGGGBGGGSSS-TTSS-HHHHHHH-STTTT--HHHHHHHHHTSTT--THHHHHHT-STTT-TT-PPP-BSS---TTEEEEE--TTSSSTT--EEEEEEE--SB-TTS-B--STT-S-EEEEEEEEEEESSEEEEEEEETTEEEEEEEESS--TTSHHHH-TT---GGGGB-SSHHHHHHHHHHHTTTTGGGGT---HHHHHHHTT----SSPPPSSS--HHHHHHHHHHHHHHHHHTT--SSSS--SSSSEEEEEEEEEEEEEEE-EEESS-SSGGGGGGHHHHHHHHHHHHHHHHHHHH---EE--TTSHHHHHHHHHTS---GGGTT-TTT---GGGGG-EEEEEEETTEEEEEEE----S------------------------HHHHEE-S-S--

Radius of gyration: 46.44 Å; Cα contacts (8 Å, |Δi|>4): 3008; chains: 2; bounding box: 77×146×92 Å

Organism: NCBI:txid717836

Solvent-accessible surface area (backbone atoms only — not comparable to full-atom values): 73684 Å² total; per-residue (Å²): 70,54,62,59,53,38,36,50,48,26,31,52,53,36,43,50,48,37,49,40,28,71,67,28,54,72,46,58,78,55,49,16,64,86,44,95,29,31,66,68,53,45,42,37,51,43,44,46,52,33,48,51,36,41,54,32,43,52,48,41,52,46,51,48,54,22,39,55,50,37,48,43,23,54,68,43,86,89,47,74,31,42,29,49,21,58,56,46,46,53,44,31,49,57,33,56,68,43,51,71,58,44,46,68,41,44,68,72,23,39,80,40,72,70,30,43,52,38,52,51,49,28,52,39,50,67,45,41,49,35,32,36,54,38,18,44,27,68,38,77,38,72,58,70,76,40,81,42,77,38,46,32,63,25,30,33,37,68,33,41,56,67,62,52,35,71,66,47,58,52,45,67,51,52,82,62,33,42,59,82,84,65,90,82,39,58,48,38,38,56,38,47,43,29,41,48,42,31,10,48,17,32,41,20,38,45,53,45,34,30,50,37,24,50,35,47,77,60,78,38,84,75,52,81,46,78,86,74,49,85,57,37,37,40,71,49,93,53,42,24,45,33,39,18,37,75,41,81,77,52,63,36,59,35,85,93,46,73,92,46,36,37,41,44,37,26,39,34,32,39,43,56,39,55,61,56,20,52,70,32,74,88,54,69,53,86,52,34,87,46,28,78,56,19,36,36,38,37,39,33,29,26,44,17,34,28,36,37,22,40,28,36,44,35,28,58,61,65,41,40,51,35,22,53,69,69,46,98,57,72,70,72,66,58,46,71,71,43,39,75,73,75,36,78,75,58,80,59,61,66,56,86,74,38,52,62,55,35,69,64,30,91,57,50,61,73,67,51,33,65,73,72,44,37,39,74,91,65,32,74,64,32,68,80,72,69,36,67,63,80,46,50,74,22,12,18,32,56,36,38,66,64,81,53,90,63,92,51,36,41,48,30,36,37,42,31,15,20,45,54,47,42,80,86,67,43,80,18,47,70,69,81,12,49,27,28,33,48,30,41,39,35,38,30,50,36,34,59,18,17,23,35,40,38,41,39,36,56,31,32,39,35,29,29,51,57,81,75,79,50,73,47,20,18,42,67,72,37,73,82,55,74,64,71,78,78,27,46,30,52,46,37,25,65,47,49,36,49,44,39,55,42,59,41,36,44,32,17,78,72,68,55,64,38,55,64,26,34,57,47,19,58,22,56,64,71,58,62,55,77,72,63,62,43,47,69,45,36,31,56,51,51,42,27,38,47,42,50,58,46,50,58,21,32,51,36,17,55,71,52,98,65,74,92,58,89,57,64,63,54,98,58,44,81,44,76,41,50,28,32,42,25,57,37,35,38,24,21,39,38,83,54,80,84,39,57,67,40,51,56,47,45,50,50,52,33,54,51,34,49,55,49,48,50,49,53,67,71,48,67,72,44,53,51,46,45,60,40,47,61,27,27,35,39,19,20,20,55,12,68,68,49,75,81,52,54,42,17,33,41,52,28,72,60,81,74,43,33,66,44,24,33,29,50,43,74,60,86,32,25,39,28,47,45,74,56,77,87,72,79,82,84,76,77,80,72,68,79,69,68,84,60,87,61,81,77,69,78,83,74,82,48,51,15,68,64,64,51,27,51,37,59,75,57,82,76,68,70,52,63,59,53,39,36,50,47,27,31,52,52,37,42,50,49,39,48,40,28,71,66,27,54,70,47,59,77,54,50,16,64,87,43,96,29,31,66,70,54,46,42,39,52,43,43,46,51,33,46,51,38,40,55,32,42,52,49,42,50,45,50,48,51,23,41,54,49,38,48,45,24,55,68,43,86,89,46,75,29,44,30,48,21,58,55,45,44,53,45,30,50,57,32,56,66,43,50,72,64,44,45,67,42,43,69,72,22,40,80,40,73,69,29,43,54,38,51,51,51,30,52,38,49,68,44,40,49,35,32,36,52,39,18,46,26,67,37,78,40,70,58,70,75,39,80,43,77,40,48,32,64,25,30,33,38,68,32,41,59,66,61,53,33,69,66,46,58,53,45,66,50,52,82,62,32,42,57,82,88,59,91,82,38,56,48,38,37,55,38,45,42,29,41,48,42,32,9,49,18,32,41,19,38,46,54,45,34,29,50,37,24,52,35,49,76,60,79,41,83,72,51,82,47,80,86,73,49,84,58,38,37,40,70,48,92,53,44,24,46,33,40,17,37,75,41,81,77,54,63,36,58,36,84,90,45,75,91,47,36,36,42,43,38,27,39,33,33,40,45,56,38,54,62,58,21,52,70,31,73,89,53,70,52,85,51,34,88,44,28,79,56,20,37,38,38,37,37,32,30,25,47,18,34,29,36,36,20,38,28,35,45,34,29,58,60,64,44,40,51,37,20,54,70,69,46,98,56,72,69,74,66,58,46,72,70,44,39,74,74,76,38,78,75,59,82,63,59,67,57,89,73,39,51,59,54,34,69,64,29,90,56,49,61,74,66,52,34,66,72,73,45,38,38,75,88,66,32,75,66,34,68,80,74,70,35,67,62,81,46,49,75,22,12,18,34,58,34,37,67,63,80,55,89,61,94,52,35,41,46,30,37,39,40,32,15,22,44,56,47,43,78,86,66,44,79,19,46,71,69,83,12,49,27,28,32,48,29,40,37,35,38,30,50,37,35,58,18,18,24,37,39,38,41,37,36,55,31,32,38,34,30,31,49,55,81,74,78,50,72,48,21,18,40,67,72,36,73,83,56,74,66,71,77,76,27,46,30,52,46,38,24,65,46,48,36,50,44,38,54,44,59,41,35,44,32,17,77,72,67,55,63,36,56,64,27,32,57,47,20,58,24,57,64,69,58,61,56,78,73,63,61,44,46,70,44,36,30,57,51,50,42,27,39,47,43,51,58,45,48,58,21,32,50,37,18,55,71,53,98,65,73,92,60,88,58,64,62,54,97,58,43,78,45,77,40,51,28,33,42,24,57,37,36,38,24,22,39,38,83,54,79,82,39,58,66,39,50,56,47,44,50,50,52,32,52,52,34,50,52,50,48,50,49,52,68,71,48,64,71,42,52,51,46,44,59,39,46,60,25,27,35,36,18,21,20,55,13,67,68,48,75,80,51,56,43,16,34,42,52,28,74,59,82,72,46,34,65,45,23,33,29,49,42,75,61,87,30,25,38,28,47,46,73,57,76,85,76,80,82,83,75,77,78,71,69,78,69,69,82,59,87,62,82,78,70,78,82,75,83,50,54,14,71,66,64,50,27,52,41,63,77,67,77,80,74

Foldseek 3Di:
DVLLVLLVVLLVLLVVLLCQQVVWDFPALCEWDPDPHDLVNLLVVLLVVLLSSLVSLLSNLLQLLLQVLVVQQAPDPPGFFDFLLSLCLNVCQVPVCVCVQVVQSCVVQCVDPSNVLSNLSNVLSVCRSVLSSFFVRWDWAWDDWDKDKFKFKFFFAFLDPVVLLVPQDDPDDQVPQQPPDDDPGRCVSLVSLLVVLQVFLVVQLVVLQVVLQVCQVPPHDLDLDPQRAQFGWGDDPNFAIWGKHKDPDDAQQDPVDHPWRKDKIKIWTAQCSVVRRCPDVVRSHDDQVGHPWKKKKKWFQFWIKMKMKMKTFFFPLLCLLQEPVNDPDDCPQDPLVCCVVVHHDDQRDLVVVCQVVSCPDPNHDPVVCVRQVADPVNHPPRGDHHHHHAFDELAKAKALVPPRPDQDDFKIKMKAFHDQAAPVRHGQDDRGGRLIMIMIMGMFIDQFWIKMWMQHPSGIYIYTGGPPPDCSRNCNVPVPADDDPVRTDSSNSVVVVSSCVSQCNRVSSVPNNRPVSNVLSNQDDRDSDGRGSSGHHSRSSVRSSCVVSSNSSSHSHDSGSDDDDDDSGRPIDMDITMMIMIITGTIGNRRDPVSNVSSVSSVSSSVSSVVSSVVCVVCVDGDDSCSDPVNVVVQAVLADDAPLCQQQPQQHDDDCSSVFRWHWDDDDPHIHIYTDPPDDDDDDPPDPPDPPVDDPVPPRPSDHPPCRNPPDVDDSD/DVLLVLLVVLLVLLVVLLVQQVVWDFPALCEWDPDPHDLVNLLVVLLVVLLSSLVSLLSNLLQLLLQVLLCQQAPDPVGFFDFLLSLCLNVCQVPVCVCVQVVQSCVVQCVDPSNVLSNLSNVLSVCRSVLSSFFNRWDWAWDDWDKDKFKFKFFFAFLDPVVLLVPQDDPDDQVPQQPPPDDPGRCVSLVSLLVVLQVFLVVQLVVLQVVLQVCQVPPHDLDLDPQPAQFGWGDDPNFAIWGKHKDPDDAQQDPVDHPWRKDKIKIWTAQCSVVRRCPDVVRSHDDCVGHPWKKKKKWFQFWIKMKMKMKTFAFPLLCLLQEPVSDPDDCPQDPLVCCVVVHHDDQRDLVVVCQVVSCPDPNHDPVVCVRQVADPVNHPPRGDHHHHHAFDELAKAKALVPPPPDQDDFKIKMKAFHDQAAPVRHGQDDRGGRLIMIMIMGMFIDQFWIKMWMQHPSGIYIYTGGPPPDCSRNCNVPVPADDDPVRTDSSNSVVVVSSCVSQCNRVSSVPNNRPVSNVLSNQDDRDSDGRDSSGHHSRSSVRSSCVVSSNSSSHSHDSGSDDDDDDSGRPIDMDITMMIMIITGTIGNRRDPVSNVSSVSSVSSSVSSVVSSVVCVVCVDGDDSCSDPVNVVVQAVLADDAPLCQQQPQQHDDDCSSVWRWHWDDDDPHIHIYTDPPDDDDDDPPDPPDPPVDDPVPPPPSDHPPCRNPPDPDDSD